Protein AF-0000000080328221 (afdb_homodimer)

pLDDT: mean 96.98, std 6.03, range [31.0, 99.0]

Solvent-accessible surface area (backbone atoms only — not comparable to full-atom values): 37386 Å² total; per-residue (Å²): 131,54,58,23,21,40,59,45,35,14,17,39,34,27,18,38,57,74,37,79,47,52,85,56,54,40,30,56,40,29,10,48,11,51,44,38,37,46,69,74,30,76,61,36,59,64,71,62,33,54,37,27,29,18,6,31,30,55,40,52,34,56,34,47,47,31,30,27,41,46,13,40,56,70,49,65,45,53,50,55,40,32,42,29,17,29,18,36,39,39,26,3,5,37,48,14,43,54,54,40,36,31,39,27,31,70,62,78,30,48,27,27,42,21,10,11,22,22,36,37,56,60,33,19,30,31,32,71,64,74,93,55,82,83,68,88,67,90,79,72,68,42,59,46,53,63,83,83,37,66,73,61,85,84,55,57,68,75,52,64,54,51,73,59,51,23,42,50,50,48,23,62,74,68,67,58,52,46,65,60,21,22,40,51,27,21,48,21,11,39,30,32,45,50,30,54,74,71,47,70,49,62,79,37,45,38,61,39,86,41,87,68,93,58,69,60,47,64,58,49,59,54,56,41,69,80,53,36,38,71,65,45,67,70,56,63,43,68,73,34,93,86,40,65,49,25,78,67,26,21,32,51,61,11,23,29,13,9,15,34,36,35,24,26,77,82,34,25,74,54,38,61,47,68,57,42,25,33,65,49,15,62,15,72,26,24,33,54,31,44,49,9,51,51,18,25,49,58,1,40,52,44,4,32,56,60,48,72,53,54,74,90,60,49,57,38,31,28,54,56,24,64,28,30,51,32,43,49,55,30,45,63,71,67,68,60,68,69,75,36,45,33,66,55,23,31,15,49,13,45,38,41,14,38,2,9,40,28,18,45,32,51,40,50,44,49,51,50,27,64,74,71,65,36,49,29,32,37,32,33,26,44,11,78,71,2,20,15,34,14,38,23,36,32,47,46,62,64,77,73,111,131,53,57,25,21,38,58,45,36,15,18,39,36,26,18,38,58,74,38,80,46,53,86,56,53,40,29,55,41,30,10,48,10,50,45,38,36,46,69,75,28,77,61,36,57,66,72,62,30,54,36,28,29,18,6,31,30,55,41,53,34,57,34,46,47,31,29,28,41,45,13,40,55,71,48,64,45,54,50,55,40,31,41,29,17,30,17,38,38,39,26,4,5,39,47,15,44,53,54,42,37,32,39,26,33,71,62,78,30,47,28,28,42,20,9,10,23,22,37,36,54,59,33,18,30,32,31,73,63,74,95,52,82,82,68,86,68,90,81,71,68,41,60,48,52,64,83,81,37,65,73,60,84,85,55,57,69,73,51,66,55,52,72,60,52,25,42,51,50,47,24,61,74,69,67,57,51,47,67,61,23,24,41,51,27,19,47,19,10,39,29,30,44,50,28,55,75,71,47,69,48,62,81,38,46,36,63,39,85,40,87,68,93,58,67,59,46,64,58,51,59,53,54,42,69,83,51,37,39,70,65,44,67,70,56,62,43,68,74,36,93,86,41,64,49,26,77,66,27,22,30,50,61,11,22,28,13,9,17,34,36,33,25,25,76,81,34,25,74,56,37,62,47,68,57,43,25,33,65,48,15,61,16,72,26,24,32,52,30,43,48,8,52,52,17,26,49,56,1,39,51,44,4,31,57,60,48,70,52,54,76,88,62,49,56,37,31,27,53,55,23,65,28,30,53,31,43,50,55,31,45,62,71,68,68,60,66,70,76,36,44,32,68,54,23,31,15,47,12,45,37,42,16,37,2,10,40,28,17,46,32,50,40,51,45,51,51,48,26,63,74,71,64,37,48,29,33,39,32,34,26,44,11,78,70,2,19,15,32,16,37,24,35,32,47,48,62,64,79,73,114

Sequence (802 aa):
MVDSYVYAAARTPFGRFRGALSDVRPDDLAALAVSGVLAGTPSLDPAAIGDVVWGNANGAGEDNRNVGRMAVLLAGLPTSVPATTVNRLCGSSLDAAIIGSRAIETGDTDIVLTGGVESMTRAPWVLPKPSRGFPAGDMTAVSTTLGWRLVNERMPAEWTVSLGEANEMLAEEFGISRERQDEFAARSHHLADEAWASGFYDDLVVPVEVGGDGGPFSRDEGIRPGSTARKLAGLKPAFRPDGVITAGNASPLNDGASAVLLGSREASSRIGLAPQARIAGRGVSALEPRMFGFAPVEAAGRALRRAGISWSDVSAVELNEAFAVQSLACVDAWGIDPGIVNAKGGAIAIGHPLGASGGRLLGTLTARLRESGGRWGVAAICIGVGQALAVVLENVTEDRAMVDSYVYAAARTPFGRFRGALSDVRPDDLAALAVSGVLAGTPSLDPAAIGDVVWGNANGAGEDNRNVGRMAVLLAGLPTSVPATTVNRLCGSSLDAAIIGSRAIETGDTDIVLTGGVESMTRAPWVLPKPSRGFPAGDMTAVSTTLGWRLVNERMPAEWTVSLGEANEMLAEEFGISRERQDEFAARSHHLADEAWASGFYDDLVVPVEVGGDGGPFSRDEGIRPGSTARKLAGLKPAFRPDGVITAGNASPLNDGASAVLLGSREASSRIGLAPQARIAGRGVSALEPRMFGFAPVEAAGRALRRAGISWSDVSAVELNEAFAVQSLACVDAWGIDPGIVNAKGGAIAIGHPLGASGGRLLGTLTARLRESGGRWGVAAICIGVGQALAVVLENVTEDRA

Organism: NCBI:txid40318

Foldseek 3Di:
DFFKFFFFKAKAFKAFQVGQCLPPQFLRQLLLQVLLRCVVQVLAQLLQAAEEEEEDALQPDSCVNFSRLSSCVVNPHDNNYYYGYAHQWLCRQLVQVVVQRVCCVVPVHFKYKTKYWFDLNRQFWDWDDDPDPPDPDDTDGHGSSDADDPDDPPDDPLLRDGLLVLLLVLCVVVVPALLLLQQLLLQLLQLQVVCVVVCLCVSHHDFADGDDPDPTRTHQDQRDNPRDSVVVVPFAADRDRPTSFGLRRAFGRITMMMMIMMGTQVCCVNSVGHGFKIFQFKFKFFDRQSNLLQQQQVQQVRRCVSSVHALVQAQAEEEACRGSSSVVNNCVSSVHDCCRYSSNHHRSRSNRRSRGRSNVSVNSQSSVCVVVVRFKYKYKYGGGSTMIMMTMIGGDPVVVD/DFFKFFFFKAKAFKAFQVGQCLPPQFLRQLLLQVLLRCVVQVLAQLLQAAEEEEEDALQPDSCVNFSRLSSCVVNPHDNNYYYGYAHQWLCRQLVQVVVQRVCCVVPVHFKYKTKYWFDLNRQFWDWDDDPDPPDPDDTDGHGSSDADDPDDPPDDPLLRDGLLVLLLVLCVVVVPALLLLQQLLLQLLQLQVVCVVVCLCVSHHDFADGDDPDPTRTHHDQRDNPRDSVVVVPFAADRDRPTSFGLRRAFGRITMMMMIMMGTQVCCVNSVGHGFKIFQFKFKFFDRQSNLLQQQQVQQVRRCVSSVHALVQAQAEEEACRGSSSVVNNCVSNVHDCCRYSSNHHRSRSNRRSRGRSNVSVNSQSSVCVVVVRFKYKYKYGGGSTMIMMTMIGGDPPVVD

InterPro domains:
  IPR002155 Thiolase [PIRSF000429] (3-396)
  IPR002155 Thiolase [TIGR01930] (6-394)
  IPR002155 Thiolase [cd00751] (5-395)
  IPR016039 Thiolase-like [G3DSA:3.40.47.10] (2-401)
  IPR016039 Thiolase-like [SSF53901] (4-273)
  IPR016039 Thiolase-like [SSF53901] (275-395)
  IPR020610 Thiolase, active site [PS00099] (377-390)
  IPR020613 Thiolase, conserved site [PS00737] (342-358)
  IPR020616 Thiolase, N-terminal [PF00108] (5-265)
  IPR020617 Thiolase, C-terminal [PF02803] (274-394)

Structure (mmCIF, N/CA/C/O backbone):
data_AF-0000000080328221-model_v1
#
loop_
_entity.id
_entity.type
_entity.pdbx_description
1 polymer '3-oxoadipyl CoA thiolase'
#
loop_
_atom_site.group_PDB
_atom_site.id
_atom_site.type_symbol
_atom_site.label_atom_id
_atom_site.label_alt_id
_atom_site.label_comp_id
_atom_site.label_asym_id
_atom_site.label_entity_id
_atom_site.label_seq_id
_atom_site.pdbx_PDB_ins_code
_atom_site.Cartn_x
_atom_site.Cartn_y
_atom_site.Cartn_z
_atom_site.occupancy
_atom_site.B_iso_or_equiv
_atom_site.auth_seq_id
_atom_site.auth_comp_id
_atom_site.auth_asym_id
_atom_site.auth_atom_id
_atom_site.pdbx_PDB_model_num
ATOM 1 N N . MET A 1 1 ? 25.781 1.855 -8.07 1 63.78 1 MET A N 1
ATOM 2 C CA . MET A 1 1 ? 24.5 1.503 -7.457 1 63.78 1 MET A CA 1
ATOM 3 C C . MET A 1 1 ? 24.562 0.117 -6.824 1 63.78 1 MET A C 1
ATOM 5 O O . MET A 1 1 ? 25.281 -0.761 -7.312 1 63.78 1 MET A O 1
ATOM 9 N N . VAL A 1 2 ? 24.031 -0.039 -5.551 1 87.62 2 VAL A N 1
ATOM 10 C CA . VAL A 1 2 ? 24 -1.276 -4.777 1 87.62 2 VAL A CA 1
ATOM 11 C C . VAL A 1 2 ? 22.938 -2.213 -5.34 1 87.62 2 VAL A C 1
ATOM 13 O O . VAL A 1 2 ? 21.891 -1.76 -5.812 1 87.62 2 VAL A O 1
ATOM 16 N N . ASP A 1 3 ? 23.359 -3.467 -5.535 1 96.44 3 ASP A N 1
ATOM 17 C CA . ASP A 1 3 ? 22.406 -4.465 -6.02 1 96.44 3 ASP A CA 1
ATOM 18 C C . ASP A 1 3 ? 21.594 -5.051 -4.863 1 96.44 3 ASP A C 1
ATOM 20 O O . ASP A 1 3 ? 22 -4.961 -3.703 1 96.44 3 ASP A O 1
ATOM 24 N N . SER A 1 4 ? 20.453 -5.484 -5.168 1 98.56 4 SER A N 1
ATOM 25 C CA . SER A 1 4 ? 19.625 -6.199 -4.207 1 98.56 4 SER A CA 1
ATOM 26 C C . SER A 1 4 ? 19.5 -7.672 -4.578 1 98.56 4 SER A C 1
ATOM 28 O O . SER A 1 4 ? 19.438 -8.016 -5.762 1 98.56 4 SER A O 1
ATOM 30 N N . TYR A 1 5 ? 19.453 -8.539 -3.572 1 98.88 5 TYR A N 1
ATOM 31 C CA . TYR A 1 5 ? 19.469 -9.984 -3.77 1 98.88 5 TYR A CA 1
ATOM 32 C C . TYR A 1 5 ? 18.375 -10.656 -2.941 1 98.88 5 TYR A C 1
ATOM 34 O O . TYR A 1 5 ? 18.031 -10.188 -1.853 1 98.88 5 TYR A O 1
ATOM 42 N N . VAL A 1 6 ? 17.891 -11.719 -3.521 1 98.88 6 VAL A N 1
ATOM 43 C CA . VAL A 1 6 ? 17.078 -12.648 -2.74 1 98.88 6 VAL A CA 1
ATOM 44 C C . VAL A 1 6 ? 17.984 -13.547 -1.896 1 98.88 6 VAL A C 1
ATOM 46 O O . VAL A 1 6 ? 18.938 -14.141 -2.41 1 98.88 6 VAL A O 1
ATOM 49 N N . TYR A 1 7 ? 17.703 -13.633 -0.608 1 98.75 7 TYR A N 1
ATOM 50 C CA . TYR A 1 7 ? 18.5 -14.469 0.28 1 98.75 7 TYR A CA 1
ATOM 51 C C . TYR A 1 7 ? 17.703 -15.695 0.726 1 98.75 7 TYR A C 1
ATOM 53 O O . TYR A 1 7 ? 18.281 -16.766 0.915 1 98.75 7 TYR A O 1
ATOM 61 N N . ALA A 1 8 ? 16.438 -15.508 0.92 1 98.69 8 ALA A N 1
ATOM 62 C CA . ALA A 1 8 ? 15.57 -16.578 1.42 1 98.69 8 ALA A CA 1
ATOM 63 C C . ALA A 1 8 ? 14.109 -16.328 1.039 1 98.69 8 ALA A C 1
ATOM 65 O O . ALA A 1 8 ? 13.711 -15.188 0.792 1 98.69 8 ALA A O 1
ATOM 66 N N . ALA A 1 9 ? 13.359 -17.391 0.962 1 98.81 9 ALA A N 1
ATOM 67 C CA . ALA A 1 9 ? 11.93 -17.312 0.712 1 98.81 9 ALA A CA 1
ATOM 68 C C . ALA A 1 9 ? 11.188 -18.422 1.443 1 98.81 9 ALA A C 1
ATOM 70 O O . ALA A 1 9 ? 11.742 -19.516 1.665 1 98.81 9 ALA A O 1
ATOM 71 N N . ALA A 1 10 ? 9.977 -18.125 1.811 1 98.81 10 ALA A N 1
ATOM 72 C CA . ALA A 1 10 ? 9.086 -19.094 2.434 1 98.81 10 ALA A CA 1
ATOM 73 C C . ALA A 1 10 ? 7.621 -18.75 2.168 1 98.81 10 ALA A C 1
ATOM 75 O O . ALA A 1 10 ? 7.281 -17.578 1.963 1 98.81 10 ALA A O 1
ATOM 76 N N . ARG A 1 11 ? 6.836 -19.719 2.156 1 98.88 11 ARG A N 1
ATOM 77 C CA . ARG A 1 11 ? 5.398 -19.5 2.039 1 98.88 11 ARG A CA 1
ATOM 78 C C . ARG A 1 11 ? 4.621 -20.562 2.82 1 98.88 11 ARG A C 1
ATOM 80 O O . ARG A 1 11 ? 5.176 -21.594 3.193 1 98.88 11 ARG A O 1
ATOM 87 N N . THR A 1 12 ? 3.398 -20.266 3.109 1 98.88 12 THR A N 1
ATOM 88 C CA . THR A 1 12 ? 2.48 -21.297 3.574 1 98.88 12 THR A CA 1
ATOM 89 C C . THR A 1 12 ? 2.002 -22.156 2.406 1 98.88 12 THR A C 1
ATOM 91 O O . THR A 1 12 ? 2.055 -21.734 1.252 1 98.88 12 THR A O 1
ATOM 94 N N . PRO A 1 13 ? 1.59 -23.469 2.785 1 98.75 13 PRO A N 1
ATOM 95 C CA . PRO A 1 13 ? 0.754 -24.078 1.745 1 98.75 13 PRO A CA 1
ATOM 96 C C . PRO A 1 13 ? -0.495 -23.25 1.439 1 98.75 13 PRO A C 1
ATOM 98 O O . PRO A 1 13 ? -1.021 -22.578 2.324 1 98.75 13 PRO A O 1
ATOM 101 N N . PHE A 1 14 ? -0.874 -23.266 0.193 1 98.88 14 PHE A N 1
ATOM 102 C CA . PHE A 1 14 ? -2.076 -22.516 -0.156 1 98.88 14 PHE A CA 1
ATOM 103 C C . PHE A 1 14 ? -3.32 -23.375 0.006 1 98.88 14 PHE A C 1
ATOM 105 O O . PHE A 1 14 ? -3.34 -24.531 -0.427 1 98.88 14 PHE A O 1
ATOM 112 N N . GLY A 1 15 ? -4.258 -22.844 0.745 1 98.75 15 GLY A N 1
ATOM 113 C CA . GLY A 1 15 ? -5.523 -23.516 0.97 1 98.75 15 GLY A CA 1
ATOM 114 C C . GLY A 1 15 ? -6.613 -23.078 0.008 1 98.75 15 GLY A C 1
ATOM 115 O O . GLY A 1 15 ? -6.605 -21.938 -0.47 1 98.75 15 GLY A O 1
ATOM 116 N N . ARG A 1 16 ? -7.578 -23.984 -0.258 1 98.06 16 ARG A N 1
ATOM 117 C CA . ARG A 1 16 ? -8.734 -23.625 -1.085 1 98.06 16 ARG A CA 1
ATOM 118 C C . ARG A 1 16 ? -9.719 -22.766 -0.312 1 98.06 16 ARG A C 1
ATOM 120 O O . ARG A 1 16 ? -9.727 -22.766 0.92 1 98.06 16 ARG A O 1
ATOM 127 N N . PHE A 1 17 ? -10.562 -22.078 -1.077 1 98.12 17 PHE A N 1
ATOM 128 C CA . PHE A 1 17 ? -11.664 -21.344 -0.474 1 98.12 17 PHE A CA 1
ATOM 129 C C . PHE A 1 17 ? -12.5 -22.25 0.417 1 98.12 17 PHE A C 1
ATOM 131 O O . PHE A 1 17 ? -12.945 -23.312 -0.016 1 98.12 17 PHE A O 1
ATOM 138 N N . ARG A 1 18 ? -12.664 -21.828 1.694 1 97.38 18 ARG A N 1
ATOM 139 C CA . ARG A 1 18 ? -13.406 -22.594 2.689 1 97.38 18 ARG A CA 1
ATOM 140 C C . ARG A 1 18 ? -12.727 -23.922 2.967 1 97.38 18 ARG A C 1
ATOM 142 O O . ARG A 1 18 ? -13.391 -24.906 3.305 1 97.38 18 ARG A O 1
ATOM 149 N N . GLY A 1 19 ? -11.445 -23.969 2.752 1 96.69 19 GLY A N 1
ATOM 150 C CA . GLY A 1 19 ? -10.695 -25.203 2.928 1 96.69 19 GLY A CA 1
ATOM 151 C C . GLY A 1 19 ? -9.875 -25.219 4.203 1 96.69 19 GLY A C 1
ATOM 152 O O . GLY A 1 19 ? -10.328 -24.766 5.25 1 96.69 19 GLY A O 1
ATOM 153 N N . ALA A 1 20 ? -8.703 -25.75 4.121 1 96.75 20 ALA A N 1
ATOM 154 C CA . ALA A 1 20 ? -7.867 -26.109 5.266 1 96.75 20 ALA A CA 1
ATOM 155 C C . ALA A 1 20 ? -7.492 -24.859 6.074 1 96.75 20 ALA A C 1
ATOM 157 O O . ALA A 1 20 ? -7.309 -24.938 7.293 1 96.75 20 ALA A O 1
ATOM 158 N N . LEU A 1 21 ? -7.414 -23.703 5.434 1 97.56 21 LEU A N 1
ATOM 159 C CA . LEU A 1 21 ? -6.922 -22.5 6.109 1 97.56 21 LEU A CA 1
ATOM 160 C C . LEU A 1 21 ? -8.078 -21.594 6.512 1 97.56 21 LEU A C 1
ATOM 162 O O . LEU A 1 21 ? -7.859 -20.469 6.957 1 97.56 21 LEU A O 1
ATOM 166 N N . SER A 1 22 ? -9.336 -22.078 6.391 1 96.19 22 SER A N 1
ATOM 167 C CA . SER A 1 22 ? -10.523 -21.25 6.574 1 96.19 22 SER A CA 1
ATOM 168 C C . SER A 1 22 ? -10.602 -20.703 7.996 1 96.19 22 SER A C 1
ATOM 170 O O . SER A 1 22 ? -11.234 -19.672 8.234 1 96.19 22 SER A O 1
ATOM 172 N N . ASP A 1 23 ? -9.906 -21.344 8.961 1 94.25 23 ASP A N 1
ATOM 173 C CA . ASP A 1 23 ? -10.016 -20.906 10.352 1 94.25 23 ASP A CA 1
ATOM 174 C C . ASP A 1 23 ? -8.766 -20.141 10.789 1 94.25 23 ASP A C 1
ATOM 176 O O . ASP A 1 23 ? -8.609 -19.828 11.969 1 94.25 23 ASP A O 1
ATOM 180 N N . VAL A 1 24 ? -7.867 -19.844 9.93 1 97 24 VAL A N 1
ATOM 181 C CA . VAL A 1 24 ? -6.641 -19.125 10.258 1 97 24 VAL A CA 1
ATOM 182 C C . VAL A 1 24 ? -6.742 -17.672 9.773 1 97 24 VAL A C 1
ATOM 184 O O . VAL A 1 24 ? -7.027 -17.422 8.602 1 97 24 VAL A O 1
ATOM 187 N N . ARG A 1 25 ? -6.5 -16.734 10.68 1 97.88 25 ARG A N 1
ATOM 188 C CA . ARG A 1 25 ? -6.547 -15.312 10.328 1 97.88 25 ARG A CA 1
ATOM 189 C C . ARG A 1 25 ? -5.449 -14.969 9.32 1 97.88 25 ARG A C 1
ATOM 191 O O . ARG A 1 25 ? -4.34 -15.492 9.398 1 97.88 25 ARG A O 1
ATOM 198 N N . PRO A 1 26 ? -5.773 -14.039 8.422 1 98.44 26 PRO A N 1
ATOM 199 C CA . PRO A 1 26 ? -4.73 -13.633 7.48 1 98.44 26 PRO A CA 1
ATOM 200 C C . PRO A 1 26 ? -3.514 -13.023 8.18 1 98.44 26 PRO A C 1
ATOM 202 O O . PRO A 1 26 ? -2.383 -13.203 7.715 1 98.44 26 PRO A O 1
ATOM 205 N N . ASP A 1 27 ? -3.707 -12.172 9.25 1 98.69 27 ASP A N 1
ATOM 206 C CA . ASP A 1 27 ? -2.551 -11.594 9.93 1 98.69 27 ASP A CA 1
ATOM 207 C C . ASP A 1 27 ? -1.74 -12.672 10.648 1 98.69 27 ASP A C 1
ATOM 209 O O . ASP A 1 27 ? -0.52 -12.555 10.773 1 98.69 27 ASP A O 1
ATOM 213 N N . ASP A 1 28 ? -2.318 -13.828 11.047 1 98.69 28 ASP A N 1
ATOM 214 C CA . ASP A 1 28 ? -1.574 -14.977 11.562 1 98.69 28 ASP A CA 1
ATOM 215 C C . ASP A 1 28 ? -0.817 -15.688 10.445 1 98.69 28 ASP A C 1
ATOM 217 O O . ASP A 1 28 ? 0.313 -16.141 10.648 1 98.69 28 ASP A O 1
ATOM 221 N N . LEU A 1 29 ? -1.454 -15.859 9.305 1 98.81 29 LEU A N 1
ATOM 222 C CA . LEU A 1 29 ? -0.765 -16.438 8.164 1 98.81 29 LEU A CA 1
ATOM 223 C C . LEU A 1 29 ? 0.462 -15.617 7.785 1 98.81 29 LEU A C 1
ATOM 225 O O . LEU A 1 29 ? 1.519 -16.172 7.477 1 98.81 29 LEU A O 1
ATOM 229 N N . ALA A 1 30 ? 0.266 -14.305 7.777 1 98.88 30 ALA A N 1
ATOM 230 C CA . ALA A 1 30 ? 1.38 -13.406 7.469 1 98.88 30 ALA A CA 1
ATOM 231 C C . ALA A 1 30 ? 2.523 -13.594 8.461 1 98.88 30 ALA A C 1
ATOM 233 O O . ALA A 1 30 ? 3.688 -13.688 8.07 1 98.88 30 ALA A O 1
ATOM 234 N N . ALA A 1 31 ? 2.217 -13.633 9.719 1 98.88 31 ALA A N 1
ATOM 235 C CA . ALA A 1 31 ? 3.221 -13.828 10.766 1 98.88 31 ALA A CA 1
ATOM 236 C C . ALA A 1 31 ? 3.959 -15.156 10.578 1 98.88 31 ALA A C 1
ATOM 238 O O . ALA A 1 31 ? 5.168 -15.234 10.812 1 98.88 31 ALA A O 1
ATOM 239 N N . LEU A 1 32 ? 3.225 -16.141 10.172 1 98.75 32 LEU A N 1
ATOM 240 C CA . LEU A 1 32 ? 3.83 -17.453 9.969 1 98.75 32 LEU A CA 1
ATOM 241 C C . LEU A 1 32 ? 4.828 -17.422 8.82 1 98.75 32 LEU A C 1
ATOM 243 O O . LEU A 1 32 ? 5.891 -18.047 8.891 1 98.75 32 LEU A O 1
ATOM 247 N N . ALA A 1 33 ? 4.461 -16.781 7.734 1 98.88 33 ALA A N 1
ATOM 248 C CA . ALA A 1 33 ? 5.395 -16.656 6.617 1 98.88 33 ALA A CA 1
ATOM 249 C C . ALA A 1 33 ? 6.668 -15.922 7.051 1 98.88 33 ALA A C 1
ATOM 251 O O . ALA A 1 33 ? 7.77 -16.297 6.645 1 98.88 33 ALA A O 1
ATOM 252 N N . VAL A 1 34 ? 6.52 -14.844 7.848 1 98.88 34 VAL A N 1
ATOM 253 C CA . VAL A 1 34 ? 7.672 -14.133 8.406 1 98.88 34 VAL A CA 1
ATOM 254 C C . VAL A 1 34 ? 8.539 -15.102 9.203 1 98.88 34 VAL A C 1
ATOM 256 O O . VAL A 1 34 ? 9.75 -15.164 9.008 1 98.88 34 VAL A O 1
ATOM 259 N N . SER A 1 35 ? 7.922 -15.891 10.062 1 98.62 35 SER A N 1
ATOM 260 C CA . SER A 1 35 ? 8.633 -16.844 10.898 1 98.62 35 SER A CA 1
ATOM 261 C C . SER A 1 35 ? 9.352 -17.891 10.062 1 98.62 35 SER A C 1
ATOM 263 O O . SER A 1 35 ? 10.43 -18.375 10.43 1 98.62 35 SER A O 1
ATOM 265 N N . GLY A 1 36 ? 8.695 -18.281 8.953 1 98.44 36 GLY A N 1
ATOM 266 C CA . GLY A 1 36 ? 9.32 -19.234 8.047 1 98.44 36 GLY A CA 1
ATOM 267 C C . GLY A 1 36 ? 10.648 -18.75 7.492 1 98.44 36 GLY A C 1
ATOM 268 O O . GLY A 1 36 ? 11.625 -19.5 7.48 1 98.44 36 GLY A O 1
ATOM 269 N N . VAL A 1 37 ? 10.703 -17.5 7.043 1 98.56 37 VAL A N 1
ATOM 270 C CA . VAL A 1 37 ? 11.945 -16.938 6.512 1 98.56 37 VAL A CA 1
ATOM 271 C C . VAL A 1 37 ? 12.984 -16.844 7.621 1 98.56 37 VAL A C 1
ATOM 273 O O . VAL A 1 37 ? 14.164 -17.141 7.406 1 98.56 37 VAL A O 1
ATOM 276 N N . LEU A 1 38 ? 12.57 -16.422 8.82 1 98.12 38 LEU A N 1
ATOM 277 C CA . LEU A 1 38 ? 13.492 -16.25 9.938 1 98.12 38 LEU A CA 1
ATOM 278 C C . LEU A 1 38 ? 14.07 -17.609 10.359 1 98.12 38 LEU A C 1
ATOM 280 O O . LEU A 1 38 ? 15.242 -17.688 10.727 1 98.12 38 LEU A O 1
ATOM 284 N N . ALA A 1 39 ? 13.234 -18.656 10.312 1 97.31 39 ALA A N 1
ATOM 285 C CA . ALA A 1 39 ? 13.719 -19.984 10.648 1 97.31 39 ALA A CA 1
ATOM 286 C C . ALA A 1 39 ? 14.812 -20.438 9.688 1 97.31 39 ALA A C 1
ATOM 288 O O . ALA A 1 39 ? 15.727 -21.172 10.078 1 97.31 39 ALA A O 1
ATOM 289 N N . GLY A 1 40 ? 14.758 -19.922 8.492 1 96.19 40 GLY A N 1
ATOM 290 C CA . GLY A 1 40 ? 15.75 -20.281 7.488 1 96.19 40 GLY A CA 1
ATOM 291 C C . GLY A 1 40 ? 16.984 -19.406 7.535 1 96.19 40 GLY A C 1
ATOM 292 O O . GLY A 1 40 ? 17.953 -19.641 6.809 1 96.19 40 GLY A O 1
ATOM 293 N N . THR A 1 41 ? 16.922 -18.391 8.367 1 97.69 41 THR A N 1
ATOM 294 C CA . THR A 1 41 ? 18.047 -17.469 8.523 1 97.69 41 THR A CA 1
ATOM 295 C C . THR A 1 41 ? 18.391 -17.281 10 1 97.69 41 THR A C 1
ATOM 297 O O . THR A 1 41 ? 18.312 -16.172 10.523 1 97.69 41 THR A O 1
ATOM 300 N N . PRO A 1 42 ? 18.891 -18.297 10.633 1 96.31 42 PRO A N 1
ATOM 301 C CA . PRO A 1 42 ? 19.078 -18.266 12.086 1 96.31 42 PRO A CA 1
ATOM 302 C C . PRO A 1 42 ? 20.156 -17.281 12.531 1 96.31 42 PRO A C 1
ATOM 304 O O . PRO A 1 42 ? 20.156 -16.828 13.68 1 96.31 42 PRO A O 1
ATOM 307 N N . SER A 1 43 ? 21.031 -16.859 11.672 1 97.75 43 SER A N 1
ATOM 308 C CA . SER A 1 43 ? 22.109 -15.938 12.039 1 97.75 43 SER A CA 1
ATOM 309 C C . SER A 1 43 ? 21.641 -14.492 11.969 1 97.75 43 SER A C 1
ATOM 311 O O . SER A 1 43 ? 22.312 -13.594 12.492 1 97.75 43 SER A O 1
ATOM 313 N N . LEU A 1 44 ? 20.578 -14.289 11.359 1 98.56 44 LEU A N 1
ATOM 314 C CA . LEU A 1 44 ? 20.078 -12.938 11.195 1 98.56 44 LEU A CA 1
ATOM 315 C C . LEU A 1 44 ? 19.5 -12.406 12.5 1 98.56 44 LEU A C 1
ATOM 317 O O . LEU A 1 44 ? 18.609 -13.023 13.086 1 98.56 44 LEU A O 1
ATOM 321 N N . ASP A 1 45 ? 20.031 -11.281 12.977 1 98.44 45 ASP A N 1
ATOM 322 C CA . ASP A 1 45 ? 19.328 -10.508 13.992 1 98.44 45 ASP A CA 1
ATOM 323 C C . ASP A 1 45 ? 18.109 -9.805 13.414 1 98.44 45 ASP A C 1
ATOM 325 O O . ASP A 1 45 ? 18.25 -8.867 12.617 1 98.44 45 ASP A O 1
ATOM 329 N N . PRO A 1 46 ? 16.922 -10.211 13.789 1 98.5 46 PRO A N 1
ATOM 330 C CA . PRO A 1 46 ? 15.727 -9.609 13.188 1 98.5 46 PRO A CA 1
ATOM 331 C C . PRO A 1 46 ? 15.703 -8.094 13.312 1 98.5 46 PRO A C 1
ATOM 333 O O . PRO A 1 46 ? 15.086 -7.41 12.492 1 98.5 46 PRO A O 1
ATOM 336 N N . ALA A 1 47 ? 16.328 -7.516 14.312 1 98.19 47 ALA A N 1
ATOM 337 C CA . ALA A 1 47 ? 16.359 -6.07 14.508 1 98.19 47 ALA A CA 1
ATOM 338 C C . ALA A 1 47 ? 17.094 -5.379 13.367 1 98.19 47 ALA A C 1
ATOM 340 O O . ALA A 1 47 ? 17.016 -4.156 13.211 1 98.19 47 ALA A O 1
ATOM 341 N N . ALA A 1 48 ? 17.844 -6.16 12.602 1 98.31 48 ALA A N 1
ATOM 342 C CA . ALA A 1 48 ? 18.641 -5.609 11.5 1 98.31 48 ALA A CA 1
ATOM 343 C C . ALA A 1 48 ? 17.766 -5.363 10.273 1 98.31 48 ALA A C 1
ATOM 345 O O . ALA A 1 48 ? 18.172 -4.672 9.344 1 98.31 48 ALA A O 1
ATOM 346 N N . ILE A 1 49 ? 16.578 -5.918 10.281 1 98.81 49 ILE A N 1
ATOM 347 C CA . ILE A 1 49 ? 15.648 -5.648 9.195 1 98.81 49 ILE A CA 1
ATOM 348 C C . ILE A 1 49 ? 15.234 -4.18 9.227 1 98.81 49 ILE A C 1
ATOM 350 O O . ILE A 1 49 ? 14.609 -3.725 10.188 1 98.81 49 ILE A O 1
ATOM 354 N N . GLY A 1 50 ? 15.57 -3.498 8.164 1 98.75 50 GLY A N 1
ATOM 355 C CA . GLY A 1 50 ? 15.367 -2.059 8.141 1 98.75 50 GLY A CA 1
ATOM 356 C C . GLY A 1 50 ? 13.945 -1.66 7.805 1 98.75 50 GLY A C 1
ATOM 357 O O . GLY A 1 50 ? 13.5 -0.565 8.156 1 98.75 50 GLY A O 1
ATOM 358 N N . ASP A 1 51 ? 13.273 -2.465 7.059 1 98.88 51 ASP A N 1
ATOM 359 C CA . ASP A 1 51 ? 11.875 -2.246 6.703 1 98.88 51 ASP A CA 1
ATOM 360 C C . ASP A 1 51 ? 11.219 -3.543 6.238 1 98.88 51 ASP A C 1
ATOM 362 O O . ASP A 1 51 ? 11.906 -4.496 5.867 1 98.88 51 ASP A O 1
ATOM 366 N N . VAL A 1 52 ? 9.945 -3.617 6.41 1 98.94 52 VAL A N 1
ATOM 367 C CA . VAL A 1 52 ? 9.133 -4.715 5.902 1 98.94 52 VAL A CA 1
ATOM 368 C C . VAL A 1 52 ? 8.07 -4.172 4.945 1 98.94 52 VAL A C 1
ATOM 370 O O . VAL A 1 52 ? 7.379 -3.203 5.262 1 98.94 52 VAL A O 1
ATOM 373 N N . VAL A 1 53 ? 7.969 -4.695 3.754 1 98.94 53 VAL A N 1
ATOM 374 C CA . VAL A 1 53 ? 6.945 -4.352 2.773 1 98.94 53 VAL A CA 1
ATOM 375 C C . VAL A 1 53 ? 6.07 -5.57 2.488 1 98.94 53 VAL A C 1
ATOM 377 O O . VAL A 1 53 ? 6.57 -6.613 2.064 1 98.94 53 VAL A O 1
ATOM 380 N N . TRP A 1 54 ? 4.797 -5.426 2.674 1 98.94 54 TRP A N 1
ATOM 381 C CA . TRP A 1 54 ? 3.92 -6.59 2.678 1 98.94 54 TRP A CA 1
ATOM 382 C C . TRP A 1 54 ? 2.701 -6.355 1.791 1 98.94 54 TRP A C 1
ATOM 384 O O . TRP A 1 54 ? 2.025 -5.332 1.911 1 98.94 54 TRP A O 1
ATOM 394 N N . GLY A 1 55 ? 2.457 -7.277 0.841 1 98.88 55 GLY A N 1
ATOM 395 C CA . GLY A 1 55 ? 1.349 -7.164 -0.093 1 98.88 55 GLY A CA 1
ATOM 396 C C . GLY A 1 55 ? 0.039 -7.684 0.471 1 98.88 55 GLY A C 1
ATOM 397 O O . GLY A 1 55 ? 0.014 -8.711 1.153 1 98.88 55 GLY A O 1
ATOM 398 N N . ASN A 1 56 ? -1.057 -7.016 0.198 1 98.69 56 ASN A N 1
ATOM 399 C CA . ASN A 1 56 ? -2.42 -7.398 0.545 1 98.69 56 ASN A CA 1
ATOM 400 C C . ASN A 1 56 ? -3.439 -6.75 -0.388 1 98.69 56 ASN A C 1
ATOM 402 O O . ASN A 1 56 ? -3.447 -5.531 -0.554 1 98.69 56 ASN A O 1
ATOM 406 N N . ALA A 1 57 ? -4.305 -7.559 -0.997 1 97.94 57 ALA A N 1
ATOM 407 C CA . ALA A 1 57 ? -5.242 -7.023 -1.983 1 97.94 57 ALA A CA 1
ATOM 408 C C . ALA A 1 57 ? -6.543 -6.582 -1.319 1 97.94 57 ALA A C 1
ATOM 410 O O . ALA A 1 57 ? -7.105 -5.539 -1.671 1 97.94 57 ALA A O 1
ATOM 411 N N . ASN A 1 58 ? -7.113 -7.348 -0.411 1 96.56 58 ASN A N 1
ATOM 412 C CA . ASN A 1 58 ? -8.414 -7.047 0.169 1 96.56 58 ASN A CA 1
ATOM 413 C C . ASN A 1 58 ? -8.359 -5.816 1.07 1 96.56 58 ASN A C 1
ATOM 415 O O . ASN A 1 58 ? -8.953 -4.781 0.756 1 96.56 58 ASN A O 1
ATOM 419 N N . GLY A 1 59 ? -7.652 -5.898 2.168 1 95 59 GLY A N 1
ATOM 420 C CA . GLY A 1 59 ? -7.359 -4.758 3.021 1 95 59 GLY A CA 1
ATOM 421 C C . GLY A 1 59 ? -8.539 -4.332 3.877 1 95 59 GLY A C 1
ATOM 422 O O . GLY A 1 59 ? -8.484 -3.299 4.543 1 95 59 GLY A O 1
ATOM 423 N N . ALA A 1 60 ? -9.617 -5.086 3.9 1 96.88 60 ALA A N 1
ATOM 424 C CA . ALA A 1 60 ? -10.812 -4.613 4.59 1 96.88 60 ALA A CA 1
ATOM 425 C C . ALA A 1 60 ? -11.047 -5.391 5.883 1 96.88 60 ALA A C 1
ATOM 427 O O . ALA A 1 60 ? -11.898 -5.016 6.695 1 96.88 60 ALA A O 1
ATOM 428 N N . GLY A 1 61 ? -10.281 -6.457 6.105 1 96.25 61 GLY A N 1
ATOM 429 C CA . GLY A 1 61 ? -10.656 -7.395 7.152 1 96.25 61 GLY A CA 1
ATOM 430 C C . GLY A 1 61 ? -9.625 -7.492 8.258 1 96.25 61 GLY A C 1
ATOM 431 O O . GLY A 1 61 ? -9.188 -6.477 8.805 1 96.25 61 GLY A O 1
ATOM 432 N N . GLU A 1 62 ? -9.297 -8.711 8.617 1 97.25 62 GLU A N 1
ATOM 433 C CA . GLU A 1 62 ? -8.461 -9.07 9.758 1 97.25 62 GLU A CA 1
ATOM 434 C C . GLU A 1 62 ? -7 -8.711 9.508 1 97.25 62 GLU A C 1
ATOM 436 O O . GLU A 1 62 ? -6.148 -8.906 10.375 1 97.25 62 GLU A O 1
ATOM 441 N N . ASP A 1 63 ? -6.762 -8.062 8.383 1 93.44 63 ASP A N 1
ATOM 442 C CA . ASP A 1 63 ? -5.461 -7.465 8.102 1 93.44 63 ASP A CA 1
ATOM 443 C C . ASP A 1 63 ? -5.223 -6.234 8.977 1 93.44 63 ASP A C 1
ATOM 445 O O . ASP A 1 63 ? -4.086 -5.781 9.133 1 93.44 63 ASP A O 1
ATOM 449 N N . ASN A 1 64 ? -6.266 -5.66 9.523 1 95.69 64 ASN A N 1
ATOM 450 C CA . ASN A 1 64 ? -6.234 -4.52 10.438 1 95.69 64 ASN A CA 1
ATOM 451 C C . ASN A 1 64 ? -5.445 -3.354 9.852 1 95.69 64 ASN A C 1
ATOM 453 O O . ASN A 1 64 ? -4.562 -2.801 10.508 1 95.69 64 ASN A O 1
ATOM 457 N N . ARG A 1 65 ? -5.645 -2.979 8.562 1 95.19 65 ARG A N 1
ATOM 458 C CA . ARG A 1 65 ? -5.109 -1.863 7.789 1 95.19 65 ARG A CA 1
ATOM 459 C C . ARG A 1 65 ? -3.674 -2.141 7.352 1 95.19 65 ARG A C 1
ATOM 461 O O . ARG A 1 65 ? -3.443 -2.645 6.25 1 95.19 65 ARG A O 1
ATOM 468 N N . ASN A 1 66 ? -2.711 -2.074 8.234 1 98.06 66 ASN A N 1
ATOM 469 C CA . ASN A 1 66 ? -1.314 -2.355 7.914 1 98.06 66 ASN A CA 1
ATOM 470 C C . ASN A 1 66 ? -0.914 -3.764 8.336 1 98.06 66 ASN A C 1
ATOM 472 O O . ASN A 1 66 ? -0.219 -3.939 9.344 1 98.06 66 ASN A O 1
ATOM 476 N N . VAL A 1 67 ? -1.234 -4.754 7.5 1 98.69 67 VAL A N 1
ATOM 477 C CA . VAL A 1 67 ? -1.023 -6.156 7.84 1 98.69 67 VAL A CA 1
ATOM 478 C C . VAL A 1 67 ? 0.473 -6.445 7.926 1 98.69 67 VAL A C 1
ATOM 480 O O . VAL A 1 67 ? 0.895 -7.344 8.664 1 98.69 67 VAL A O 1
ATOM 483 N N . GLY A 1 68 ? 1.312 -5.719 7.176 1 98.81 68 GLY A N 1
ATOM 484 C CA . GLY A 1 68 ? 2.748 -5.871 7.344 1 98.81 68 GLY A CA 1
ATOM 485 C C . GLY A 1 68 ? 3.211 -5.652 8.773 1 98.81 68 GLY A C 1
ATOM 486 O O . GLY A 1 68 ? 3.953 -6.465 9.32 1 98.81 68 GLY A O 1
ATOM 487 N N . ARG A 1 69 ? 2.736 -4.539 9.359 1 98.81 69 ARG A N 1
ATOM 488 C CA . ARG A 1 69 ? 3.125 -4.238 10.734 1 98.81 69 ARG A CA 1
ATOM 489 C C . ARG A 1 69 ? 2.527 -5.25 11.711 1 98.81 69 ARG A C 1
ATOM 491 O O . ARG A 1 69 ? 3.176 -5.641 12.68 1 98.81 69 ARG A O 1
ATOM 498 N N . MET A 1 70 ? 1.268 -5.719 11.445 1 98.56 70 MET A N 1
ATOM 499 C CA . MET A 1 70 ? 0.681 -6.773 12.266 1 98.56 70 MET A CA 1
ATOM 500 C C . MET A 1 70 ? 1.543 -8.031 12.234 1 98.56 70 MET A C 1
ATOM 502 O O . MET A 1 70 ? 1.789 -8.648 13.266 1 98.56 70 MET A O 1
ATOM 506 N N . ALA A 1 71 ? 1.979 -8.359 11.031 1 98.75 71 ALA A N 1
ATOM 507 C CA . ALA A 1 71 ? 2.795 -9.562 10.859 1 98.75 71 ALA A CA 1
ATOM 508 C C . ALA A 1 71 ? 4.082 -9.469 11.672 1 98.75 71 ALA A C 1
ATOM 510 O O . ALA A 1 71 ? 4.484 -10.445 12.312 1 98.75 71 ALA A O 1
ATOM 511 N N . VAL A 1 72 ? 4.734 -8.289 11.609 1 98.75 72 VAL A N 1
ATOM 512 C CA . VAL A 1 72 ? 5.98 -8.062 12.336 1 98.75 72 VAL A CA 1
ATOM 513 C C . VAL A 1 72 ? 5.758 -8.297 13.828 1 98.75 72 VAL A C 1
ATOM 515 O O . VAL A 1 72 ? 6.5 -9.055 14.461 1 98.75 72 VAL A O 1
ATOM 518 N N . LEU A 1 73 ? 4.73 -7.699 14.367 1 98.75 73 LEU A N 1
ATOM 519 C CA . LEU A 1 73 ? 4.469 -7.754 15.797 1 98.75 73 LEU A CA 1
ATOM 520 C C . LEU A 1 73 ? 4.02 -9.148 16.219 1 98.75 73 LEU A C 1
ATOM 522 O O . LEU A 1 73 ? 4.484 -9.68 17.234 1 98.75 73 LEU A O 1
ATOM 526 N N . LEU A 1 74 ? 3.15 -9.789 15.414 1 98.69 74 LEU A N 1
ATOM 527 C CA . LEU A 1 74 ? 2.604 -11.102 15.742 1 98.69 74 LEU A CA 1
ATOM 528 C C . LEU A 1 74 ? 3.67 -12.18 15.602 1 98.69 74 LEU A C 1
ATOM 530 O O . LEU A 1 74 ? 3.611 -13.203 16.297 1 98.69 74 LEU A O 1
ATOM 534 N N . ALA A 1 75 ? 4.668 -11.953 14.703 1 98.69 75 ALA A N 1
ATOM 535 C CA . ALA A 1 75 ? 5.758 -12.906 14.531 1 98.69 75 ALA A CA 1
ATOM 536 C C . ALA A 1 75 ? 6.801 -12.758 15.633 1 98.69 75 ALA A C 1
ATOM 538 O O . ALA A 1 75 ? 7.75 -13.547 15.711 1 98.69 75 ALA A O 1
ATOM 539 N N . GLY A 1 76 ? 6.664 -11.719 16.453 1 98.31 76 GLY A N 1
ATOM 540 C CA . GLY A 1 76 ? 7.547 -11.555 17.594 1 98.31 76 GLY A CA 1
ATOM 541 C C . GLY A 1 76 ? 8.828 -10.812 17.266 1 98.31 76 GLY A C 1
ATOM 542 O O . GLY A 1 76 ? 9.797 -10.852 18.031 1 98.31 76 GLY A O 1
ATOM 543 N N . LEU A 1 77 ? 8.93 -10.188 16.125 1 98.75 77 LEU A N 1
ATOM 544 C CA . LEU A 1 77 ? 10.086 -9.344 15.82 1 98.75 77 LEU A CA 1
ATOM 545 C C . LEU A 1 77 ? 10.141 -8.148 16.766 1 98.75 77 LEU A C 1
ATOM 547 O O . LEU A 1 77 ? 9.125 -7.77 17.359 1 98.75 77 LEU A O 1
ATOM 551 N N . PRO A 1 78 ? 11.383 -7.539 16.922 1 98.69 78 PRO A N 1
ATOM 552 C CA . PRO A 1 78 ? 11.484 -6.328 17.734 1 98.69 78 PRO A CA 1
ATOM 553 C C . PRO A 1 78 ? 10.555 -5.211 17.25 1 98.69 78 PRO A C 1
ATOM 555 O O . PRO A 1 78 ? 10.383 -5.031 16.047 1 98.69 78 PRO A O 1
ATOM 558 N N . THR A 1 79 ? 10 -4.414 18.188 1 98.62 79 THR A N 1
ATOM 559 C CA . THR A 1 79 ? 9.078 -3.332 17.859 1 98.62 79 THR A CA 1
ATOM 560 C C . THR A 1 79 ? 9.781 -2.238 17.062 1 98.62 79 THR A C 1
ATOM 562 O O . THR A 1 79 ? 9.133 -1.366 16.484 1 98.62 79 THR A O 1
ATOM 565 N N . SER A 1 80 ? 11.094 -2.293 16.969 1 98.69 80 SER A N 1
ATOM 566 C CA . SER A 1 80 ? 11.875 -1.316 16.219 1 98.69 80 SER A CA 1
ATOM 567 C C . SER A 1 80 ? 11.828 -1.602 14.711 1 98.69 80 SER A C 1
ATOM 569 O O . SER A 1 80 ? 12.258 -0.779 13.906 1 98.69 80 SER A O 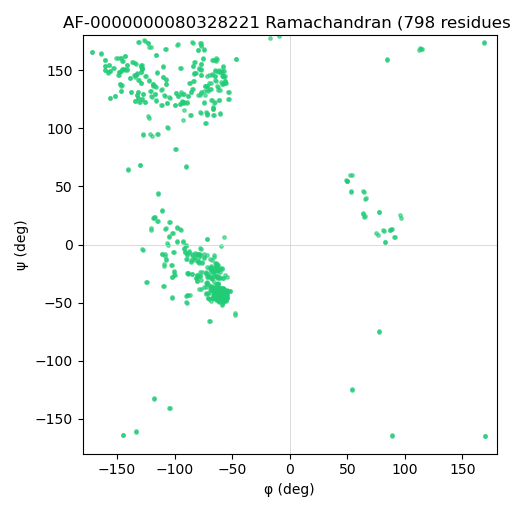1
ATOM 571 N N . VAL A 1 81 ? 11.273 -2.76 14.289 1 98.88 81 VAL A N 1
ATOM 572 C CA . VAL A 1 81 ? 11.18 -3.104 12.875 1 98.88 81 VAL A CA 1
ATOM 573 C C . VAL A 1 81 ? 9.906 -2.508 12.281 1 98.88 81 VAL A C 1
ATOM 575 O O . VAL A 1 81 ? 8.797 -2.9 12.656 1 98.88 81 VAL A O 1
ATOM 578 N N . PRO A 1 82 ? 10.039 -1.521 11.391 1 98.88 82 PRO A N 1
ATOM 579 C CA . PRO A 1 82 ? 8.867 -0.914 10.766 1 98.88 82 PRO A CA 1
ATOM 580 C C . PRO A 1 82 ? 8.297 -1.758 9.625 1 98.88 82 PRO A C 1
ATOM 582 O O . PRO A 1 82 ? 8.906 -2.756 9.234 1 98.88 82 PRO A O 1
ATOM 585 N N . ALA A 1 83 ? 7.082 -1.402 9.188 1 98.94 83 ALA A N 1
ATOM 586 C CA . ALA A 1 83 ? 6.48 -2.135 8.078 1 98.94 83 ALA A CA 1
ATOM 587 C C . ALA A 1 83 ? 5.441 -1.282 7.355 1 98.94 83 ALA A C 1
ATOM 589 O O . ALA A 1 83 ? 4.805 -0.42 7.969 1 98.94 83 ALA A O 1
ATOM 590 N N . THR A 1 84 ? 5.27 -1.487 6.125 1 98.88 84 THR A N 1
ATOM 591 C CA . THR A 1 84 ? 4.211 -0.909 5.309 1 98.88 84 THR A CA 1
ATOM 592 C C . THR A 1 84 ? 3.473 -1.995 4.527 1 98.88 84 THR A C 1
ATOM 594 O O . THR A 1 84 ? 3.998 -3.094 4.34 1 98.88 84 THR A O 1
ATOM 597 N N . THR A 1 85 ? 2.221 -1.756 4.223 1 98.88 85 THR A N 1
ATOM 598 C CA . THR A 1 85 ? 1.437 -2.637 3.363 1 98.88 85 THR A CA 1
ATOM 599 C C . THR A 1 85 ? 1.203 -1.994 2 1 98.88 85 THR A C 1
ATOM 601 O O . THR A 1 85 ? 0.959 -0.789 1.909 1 98.88 85 THR A O 1
ATOM 604 N N . VAL A 1 86 ? 1.322 -2.791 0.94 1 98.88 86 VAL A N 1
ATOM 605 C CA . VAL A 1 86 ? 1.123 -2.305 -0.421 1 98.88 86 VAL A CA 1
ATOM 606 C C . VAL A 1 86 ? 0.017 -3.109 -1.101 1 98.88 86 VAL A C 1
ATOM 608 O O . VAL A 1 86 ? -0.135 -4.305 -0.844 1 98.88 86 VAL A O 1
ATOM 611 N N . ASN A 1 87 ? -0.792 -2.393 -1.875 1 98.69 87 ASN A N 1
ATOM 612 C CA . ASN A 1 87 ? -1.911 -2.996 -2.588 1 98.69 87 ASN A CA 1
ATOM 613 C C . ASN A 1 87 ? -1.873 -2.662 -4.078 1 98.69 87 ASN A C 1
ATOM 615 O O . ASN A 1 87 ? -2.369 -1.614 -4.496 1 98.69 87 ASN A O 1
ATOM 619 N N . ARG A 1 88 ? -1.282 -3.584 -4.816 1 98.75 88 ARG A N 1
ATOM 620 C CA . ARG A 1 88 ? -1.42 -3.586 -6.27 1 98.75 88 ARG A CA 1
ATOM 621 C C . ARG A 1 88 ? -2.176 -4.82 -6.746 1 98.75 88 ARG A C 1
ATOM 623 O O . ARG A 1 88 ? -1.703 -5.547 -7.621 1 98.75 88 ARG A O 1
ATOM 630 N N . LEU A 1 89 ? -3.254 -5.094 -6.016 1 98.19 89 LEU A N 1
ATOM 631 C CA . LEU A 1 89 ? -4.148 -6.215 -6.297 1 98.19 89 LEU A CA 1
ATOM 632 C C . LEU A 1 89 ? -3.369 -7.523 -6.379 1 98.19 89 LEU A C 1
ATOM 634 O O . LEU A 1 89 ? -2.648 -7.883 -5.441 1 98.19 89 LEU A O 1
ATOM 638 N N . CYS A 1 90 ? -3.496 -8.258 -7.492 1 97.88 90 CYS A N 1
ATOM 639 C CA . CYS A 1 90 ? -2.869 -9.57 -7.633 1 97.88 90 CYS A CA 1
ATOM 640 C C . CYS A 1 90 ? -1.352 -9.461 -7.566 1 97.88 90 CYS A C 1
ATOM 642 O O . CYS A 1 90 ? -0.667 -10.43 -7.242 1 97.88 90 CYS A O 1
ATOM 644 N N . GLY A 1 91 ? -0.837 -8.312 -7.848 1 98.75 91 GLY A N 1
ATOM 645 C CA . GLY A 1 91 ? 0.606 -8.156 -7.941 1 98.75 91 GLY A CA 1
ATOM 646 C C . GLY A 1 91 ? 1.23 -7.605 -6.672 1 98.75 91 GLY A C 1
ATOM 647 O O . GLY A 1 91 ? 2.396 -7.207 -6.672 1 98.75 91 GLY A O 1
ATOM 648 N N . SER A 1 92 ? 0.539 -7.605 -5.547 1 98.88 92 SER A N 1
ATOM 649 C CA . SER A 1 92 ? 0.899 -6.84 -4.355 1 98.88 92 SER A CA 1
ATOM 650 C C . SER A 1 92 ? 2.221 -7.32 -3.77 1 98.88 92 SER A C 1
ATOM 652 O O . SER A 1 92 ? 3.076 -6.508 -3.404 1 98.88 92 SER A O 1
ATOM 654 N N . SER A 1 93 ? 2.424 -8.602 -3.643 1 98.94 93 SER A N 1
ATOM 655 C CA . SER A 1 93 ? 3.658 -9.047 -3.006 1 98.94 93 SER A CA 1
ATOM 656 C C . SER A 1 93 ? 4.84 -8.953 -3.967 1 98.94 93 SER A C 1
ATOM 658 O O . SER A 1 93 ? 5.992 -8.867 -3.537 1 98.94 93 SER A O 1
ATOM 660 N N . LEU A 1 94 ? 4.602 -9.055 -5.324 1 98.94 94 LEU A N 1
ATOM 661 C CA . LEU A 1 94 ? 5.688 -8.773 -6.254 1 98.94 94 LEU A CA 1
ATOM 662 C C . LEU A 1 94 ? 6.066 -7.293 -6.211 1 98.94 94 LEU A C 1
ATOM 664 O O . LEU A 1 94 ? 7.246 -6.945 -6.301 1 98.94 94 LEU A O 1
ATOM 668 N N . ASP A 1 95 ? 5.07 -6.477 -6.098 1 98.94 95 ASP A N 1
ATOM 669 C CA . ASP A 1 95 ? 5.324 -5.051 -5.91 1 98.94 95 ASP A CA 1
ATOM 670 C C . ASP A 1 95 ? 6.125 -4.797 -4.637 1 98.94 95 ASP A C 1
ATOM 672 O O . ASP A 1 95 ? 7.004 -3.934 -4.605 1 98.94 95 ASP A O 1
ATOM 676 N N . ALA A 1 96 ? 5.742 -5.535 -3.586 1 99 96 ALA A N 1
ATOM 677 C CA . ALA A 1 96 ? 6.488 -5.43 -2.334 1 99 96 ALA A CA 1
ATOM 678 C C . ALA A 1 96 ? 7.977 -5.695 -2.561 1 99 9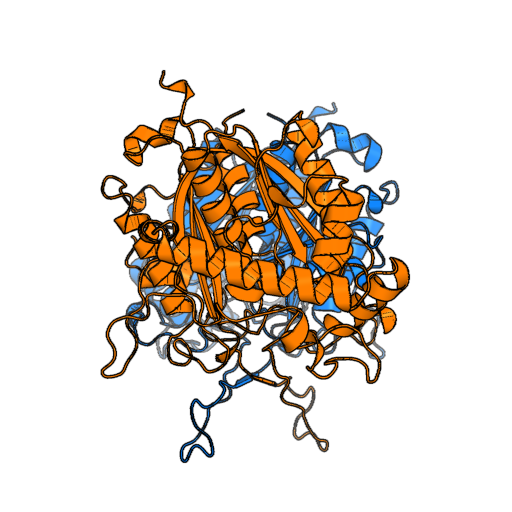6 ALA A C 1
ATOM 680 O O . ALA A 1 96 ? 8.828 -4.977 -2.027 1 99 96 ALA A O 1
ATOM 681 N N . ALA A 1 97 ? 8.305 -6.676 -3.334 1 98.94 97 ALA A N 1
ATOM 682 C CA . ALA A 1 97 ? 9.695 -7.012 -3.629 1 98.94 97 ALA A CA 1
ATOM 683 C C . ALA A 1 97 ? 10.367 -5.906 -4.438 1 98.94 97 ALA A C 1
ATOM 685 O O . ALA A 1 97 ? 11.539 -5.586 -4.211 1 98.94 97 ALA A O 1
ATOM 686 N N . ILE A 1 98 ? 9.602 -5.344 -5.398 1 98.94 98 ILE A N 1
ATOM 687 C CA . ILE A 1 98 ? 10.125 -4.238 -6.199 1 98.94 98 ILE A CA 1
ATOM 688 C C . ILE A 1 98 ? 10.438 -3.049 -5.297 1 98.94 98 ILE A C 1
ATOM 690 O O . ILE A 1 98 ? 11.547 -2.51 -5.328 1 98.94 98 ILE A O 1
ATOM 694 N N . ILE A 1 99 ? 9.523 -2.709 -4.418 1 98.94 99 ILE A N 1
ATOM 695 C CA . ILE A 1 99 ? 9.672 -1.584 -3.502 1 98.94 99 ILE A CA 1
ATOM 696 C C . ILE A 1 99 ? 10.836 -1.844 -2.549 1 98.94 99 ILE A C 1
ATOM 698 O O . ILE A 1 99 ? 11.68 -0.969 -2.338 1 98.94 99 ILE A O 1
ATOM 702 N N . GLY A 1 100 ? 10.875 -3.055 -1.97 1 98.88 100 GLY A N 1
ATOM 703 C CA . GLY A 1 100 ? 11.953 -3.412 -1.06 1 98.88 100 GLY A CA 1
ATOM 704 C C . GLY A 1 100 ? 13.32 -3.396 -1.717 1 98.88 100 GLY A C 1
ATOM 705 O O . GLY A 1 100 ? 14.297 -2.953 -1.113 1 98.88 100 GLY A O 1
ATOM 706 N N . SER A 1 101 ? 13.391 -3.85 -2.939 1 98.88 101 SER A N 1
ATOM 707 C CA . SER A 1 101 ? 14.664 -3.867 -3.648 1 98.88 101 SER A CA 1
ATOM 708 C C . SER A 1 101 ? 15.18 -2.453 -3.891 1 98.88 101 SER A C 1
ATOM 710 O O . SER A 1 101 ? 16.391 -2.199 -3.793 1 98.88 101 SER A O 1
ATOM 712 N N . ARG A 1 102 ? 14.281 -1.531 -4.195 1 98.56 102 ARG A N 1
ATOM 713 C CA . ARG A 1 102 ? 14.68 -0.146 -4.422 1 98.56 102 ARG A CA 1
ATOM 714 C C . ARG A 1 102 ? 15.203 0.49 -3.139 1 98.56 102 ARG A C 1
ATOM 716 O O . ARG A 1 102 ? 16.125 1.317 -3.178 1 98.56 102 ARG A O 1
ATOM 723 N N . ALA A 1 103 ? 14.578 0.133 -1.983 1 98.56 103 ALA A N 1
ATOM 724 C CA . ALA A 1 103 ? 15.039 0.656 -0.701 1 98.56 103 ALA A CA 1
ATOM 725 C C . ALA A 1 103 ? 16.484 0.259 -0.437 1 98.56 103 ALA A C 1
ATOM 727 O O . ALA A 1 103 ? 17.266 1.041 0.122 1 98.56 103 ALA A O 1
ATOM 728 N N . ILE A 1 104 ? 16.828 -0.926 -0.827 1 98.5 104 ILE A N 1
ATOM 729 C CA . ILE A 1 104 ? 18.188 -1.419 -0.682 1 98.5 104 ILE A CA 1
ATOM 730 C C . ILE A 1 104 ? 19.109 -0.701 -1.671 1 98.5 104 ILE A C 1
ATOM 732 O O . ILE A 1 104 ? 20.172 -0.215 -1.296 1 98.5 104 ILE A O 1
ATOM 736 N N . GLU A 1 105 ? 18.688 -0.598 -2.883 1 97.94 105 GLU A N 1
ATOM 737 C CA . GLU A 1 105 ? 19.516 -0.079 -3.965 1 97.94 105 GLU A CA 1
ATOM 738 C C . GLU A 1 105 ? 19.797 1.409 -3.777 1 97.94 105 GLU A C 1
ATOM 740 O O . GLU A 1 105 ? 20.844 1.906 -4.203 1 97.94 105 GLU A O 1
ATOM 745 N N . THR A 1 106 ? 18.891 2.119 -3.131 1 97 106 THR A N 1
ATOM 746 C CA . THR A 1 106 ? 19.094 3.543 -2.885 1 97 106 THR A CA 1
ATOM 747 C C . THR A 1 106 ? 19.922 3.762 -1.631 1 97 106 THR A C 1
ATOM 749 O O . THR A 1 106 ? 20.312 4.895 -1.324 1 97 106 THR A O 1
ATOM 752 N N . GLY A 1 107 ? 20.156 2.697 -0.874 1 95.88 107 GLY A N 1
ATOM 753 C CA . GLY A 1 107 ? 21.016 2.777 0.299 1 95.88 107 GLY A CA 1
ATOM 754 C C . GLY A 1 107 ? 20.25 3.1 1.572 1 95.88 107 GLY A C 1
ATOM 755 O O . GLY A 1 107 ? 20.859 3.289 2.629 1 95.88 107 GLY A O 1
ATOM 756 N N . ASP A 1 108 ? 18.938 3.148 1.523 1 96.44 108 ASP A N 1
ATOM 757 C CA . ASP A 1 108 ? 18.156 3.479 2.707 1 96.44 108 ASP A CA 1
ATOM 758 C C . ASP A 1 108 ? 18.25 2.375 3.758 1 96.44 108 ASP A C 1
ATOM 760 O O . ASP A 1 108 ? 18.156 2.643 4.957 1 96.44 108 ASP A O 1
ATOM 764 N N . THR A 1 109 ? 18.297 1.166 3.322 1 96.88 109 THR A N 1
ATOM 765 C CA . THR A 1 109 ? 18.438 0.013 4.207 1 96.88 109 THR A CA 1
ATOM 766 C C . THR A 1 109 ? 19.188 -1.119 3.508 1 96.88 109 THR A C 1
ATOM 768 O O . THR A 1 109 ? 19.281 -1.139 2.279 1 96.88 109 THR A O 1
ATOM 771 N N . ASP A 1 110 ? 19.734 -2.066 4.305 1 97.94 110 ASP A N 1
ATOM 772 C CA . ASP A 1 110 ? 20.531 -3.156 3.748 1 97.94 110 ASP A CA 1
ATOM 773 C C . ASP A 1 110 ? 19.719 -4.449 3.686 1 97.94 110 ASP A C 1
ATOM 775 O O . ASP A 1 110 ? 20.047 -5.359 2.92 1 97.94 110 ASP A O 1
ATOM 779 N N . ILE A 1 111 ? 18.781 -4.582 4.57 1 98.81 111 ILE A N 1
ATOM 780 C CA . ILE A 1 111 ? 17.984 -5.797 4.684 1 98.81 111 ILE A CA 1
ATOM 781 C C . ILE A 1 111 ? 16.5 -5.434 4.727 1 98.81 111 ILE A C 1
ATOM 783 O O . ILE A 1 111 ? 16.078 -4.613 5.543 1 98.81 111 ILE A O 1
ATOM 787 N N . VAL A 1 112 ? 15.727 -5.965 3.824 1 98.94 112 VAL A N 1
ATOM 788 C CA . VAL A 1 112 ? 14.281 -5.75 3.771 1 98.94 112 VAL A CA 1
ATOM 789 C C . VAL A 1 112 ? 13.562 -7.098 3.709 1 98.94 112 VAL A C 1
ATOM 791 O O . VAL A 1 112 ? 13.969 -7.992 2.967 1 98.94 112 VAL A O 1
ATOM 794 N N . LEU A 1 113 ? 12.594 -7.27 4.566 1 98.94 113 LEU A N 1
ATOM 795 C CA . LEU A 1 113 ? 11.695 -8.414 4.457 1 98.94 113 LEU A CA 1
ATOM 796 C C . LEU A 1 113 ? 10.453 -8.047 3.654 1 98.94 113 LEU A C 1
ATOM 798 O O . LEU A 1 113 ? 9.773 -7.066 3.967 1 98.94 113 LEU A O 1
ATOM 802 N N . THR A 1 114 ? 10.188 -8.797 2.561 1 98.94 114 THR A N 1
ATOM 803 C CA . THR A 1 114 ? 9.008 -8.57 1.731 1 98.94 114 THR A CA 1
ATOM 804 C C . THR A 1 114 ? 8.078 -9.781 1.768 1 98.94 114 THR A C 1
ATOM 806 O O . THR A 1 114 ? 8.484 -10.867 2.201 1 98.94 114 THR A O 1
ATOM 809 N N . GLY A 1 115 ? 6.844 -9.555 1.349 1 98.81 115 GLY A N 1
ATOM 810 C CA . GLY A 1 115 ? 5.891 -10.648 1.297 1 98.81 115 GLY A CA 1
ATOM 811 C C . GLY A 1 115 ? 4.469 -10.188 1.033 1 98.81 115 GLY A C 1
ATOM 812 O O . GLY A 1 115 ? 4.25 -9.117 0.469 1 98.81 115 GLY A O 1
ATOM 813 N N . GLY A 1 116 ? 3.535 -11.094 1.296 1 98.94 116 GLY A N 1
ATOM 814 C CA . GLY A 1 116 ? 2.115 -10.805 1.162 1 98.94 116 GLY A CA 1
ATOM 815 C C . GLY A 1 116 ? 1.229 -11.914 1.7 1 98.94 116 GLY A C 1
ATOM 816 O O . GLY A 1 116 ? 1.705 -13.016 1.982 1 98.94 116 GLY A O 1
ATOM 817 N N . VAL A 1 117 ? -0.021 -11.523 1.861 1 98.94 117 VAL A N 1
ATOM 818 C CA . VAL A 1 117 ? -1 -12.469 2.393 1 98.94 117 VAL A CA 1
ATOM 819 C C . VAL A 1 117 ? -2.377 -12.172 1.804 1 98.94 117 VAL A C 1
ATOM 821 O O . VAL A 1 117 ? -2.676 -11.023 1.457 1 98.94 117 VAL A O 1
ATOM 824 N N . GLU A 1 118 ? -3.154 -13.227 1.652 1 98.81 118 GLU A N 1
ATOM 825 C CA . GLU A 1 118 ? -4.574 -13.094 1.351 1 98.81 118 GLU A CA 1
ATOM 826 C C . GLU A 1 118 ? -5.383 -14.219 1.982 1 98.81 118 GLU A C 1
ATOM 828 O O . GLU A 1 118 ? -4.969 -15.383 1.953 1 98.81 118 GLU A O 1
ATOM 833 N N . SER A 1 119 ? -6.406 -13.914 2.619 1 98.56 119 SER A N 1
ATOM 834 C CA . SER A 1 119 ? -7.465 -14.859 2.969 1 98.56 119 SER A CA 1
ATOM 835 C C . SER A 1 119 ? -8.766 -14.508 2.262 1 98.56 119 SER A C 1
ATOM 837 O O . SER A 1 119 ? -9.547 -13.695 2.756 1 98.56 119 SER A O 1
ATOM 839 N N . MET A 1 120 ? -8.953 -15.148 1.166 1 98.38 120 MET A N 1
ATOM 840 C CA . MET A 1 120 ? -10.172 -14.883 0.4 1 98.38 120 MET A CA 1
ATOM 841 C C . MET A 1 120 ? -11.391 -15.484 1.087 1 98.38 120 MET A C 1
ATOM 843 O O . MET A 1 120 ? -12.492 -14.945 0.983 1 98.38 120 MET A O 1
ATOM 847 N N . THR A 1 121 ? -11.18 -16.5 1.886 1 98.25 121 THR A N 1
ATOM 848 C CA . THR A 1 121 ? -12.234 -17.141 2.678 1 98.25 121 THR A CA 1
ATOM 849 C C . THR A 1 121 ? -12.758 -16.172 3.742 1 98.25 121 THR A C 1
ATOM 851 O O . THR A 1 121 ? -13.969 -16.016 3.898 1 98.25 121 THR A O 1
ATOM 854 N N . ARG A 1 122 ? -11.883 -15.469 4.395 1 97.81 122 ARG A N 1
ATOM 855 C CA . ARG A 1 122 ? -12.258 -14.688 5.566 1 97.81 122 ARG A CA 1
ATOM 856 C C . ARG A 1 122 ? -12.492 -13.227 5.199 1 97.81 122 ARG A C 1
ATOM 858 O O . ARG A 1 122 ? -12.719 -12.391 6.074 1 97.81 122 ARG A O 1
ATOM 865 N N . ALA A 1 123 ? -12.375 -12.891 3.883 1 97.75 123 ALA A N 1
ATOM 866 C CA . ALA A 1 123 ? -12.68 -11.531 3.439 1 97.75 123 ALA A CA 1
ATOM 867 C C . ALA A 1 123 ? -14.07 -11.094 3.896 1 97.75 123 ALA A C 1
ATOM 869 O O . ALA A 1 123 ? -15.055 -11.797 3.648 1 97.75 123 ALA A O 1
ATOM 870 N N . PRO A 1 124 ? -14.203 -9.93 4.484 1 97.75 124 PRO A N 1
ATOM 871 C CA . PRO A 1 124 ? -15.477 -9.547 5.105 1 97.75 124 PRO A CA 1
ATOM 872 C C . PRO A 1 124 ? -16.469 -8.961 4.109 1 97.75 124 PRO A C 1
ATOM 874 O O . PRO A 1 124 ? -16.156 -8.828 2.924 1 97.75 124 PRO A O 1
ATOM 877 N N . TRP A 1 125 ? -17.688 -8.719 4.602 1 97.88 125 TRP A N 1
ATOM 878 C CA . TRP A 1 125 ? -18.609 -7.797 3.939 1 97.88 125 TRP A CA 1
ATOM 879 C C . TRP A 1 125 ? -18.312 -6.355 4.348 1 97.88 125 TRP A C 1
ATOM 881 O O . TRP A 1 125 ? -17.812 -6.105 5.445 1 97.88 125 TRP A O 1
ATOM 891 N N . VAL A 1 126 ? -18.516 -5.449 3.471 1 97.62 126 VAL A N 1
ATOM 892 C CA . VAL A 1 126 ? -18.422 -4.02 3.756 1 97.62 126 VAL A CA 1
ATOM 893 C C . VAL A 1 126 ? -19.781 -3.359 3.574 1 97.62 126 VAL A C 1
ATOM 895 O O . VAL A 1 126 ? -20.5 -3.66 2.619 1 97.62 126 VAL A O 1
ATOM 898 N N . LEU A 1 127 ? -20.156 -2.521 4.484 1 97 127 LEU A N 1
ATOM 899 C CA . LEU A 1 127 ? -21.438 -1.818 4.492 1 97 127 LEU A CA 1
ATOM 900 C C . LEU A 1 127 ? -21.234 -0.309 4.523 1 97 127 LEU A C 1
ATOM 902 O O . LEU A 1 127 ? -20.812 0.244 5.547 1 97 127 LEU A O 1
ATOM 906 N N . PRO A 1 128 ? -21.531 0.359 3.398 1 95.62 128 PRO A N 1
ATOM 907 C CA . PRO A 1 128 ? -21.438 1.82 3.426 1 95.62 128 PRO A CA 1
ATOM 908 C C . PRO A 1 128 ? -22.312 2.449 4.508 1 95.62 128 PRO A C 1
ATOM 910 O O . PRO A 1 128 ? -23.359 1.895 4.863 1 95.62 128 PRO A O 1
ATOM 913 N N . LYS A 1 129 ? -21.875 3.574 5.02 1 95.38 129 LYS A N 1
ATOM 914 C CA . LYS A 1 129 ? -22.672 4.32 5.988 1 95.38 129 LYS A CA 1
ATOM 915 C C . LYS A 1 129 ? -23.625 5.27 5.289 1 95.38 129 LYS A C 1
ATOM 917 O O . LYS A 1 129 ? -23.281 5.891 4.285 1 95.38 129 LYS A O 1
ATOM 922 N N . PRO A 1 130 ? -24.875 5.359 5.809 1 94.19 130 PRO A N 1
ATOM 923 C CA . PRO A 1 130 ? -25.844 6.27 5.191 1 94.19 130 PRO A CA 1
ATOM 924 C C . PRO A 1 130 ? -25.469 7.738 5.375 1 94.19 130 PRO A C 1
ATOM 926 O O . PRO A 1 130 ? -24.953 8.117 6.43 1 94.19 130 PRO A O 1
ATOM 929 N N . SER A 1 131 ? -25.797 8.516 4.395 1 91.19 131 SER A N 1
ATOM 930 C CA . SER A 1 131 ? -25.5 9.945 4.449 1 91.19 131 SER A CA 1
ATOM 931 C C . SER A 1 131 ? -26.5 10.68 5.336 1 91.19 131 SER A C 1
ATOM 933 O O . SER A 1 131 ? -26.234 11.812 5.758 1 91.19 131 SER A O 1
ATOM 935 N N . ARG A 1 132 ? -27.672 10.086 5.5 1 90.88 132 ARG A N 1
ATOM 936 C CA . ARG A 1 132 ? -28.688 10.672 6.352 1 90.88 132 ARG A CA 1
ATOM 937 C C . ARG A 1 132 ? -29.219 9.648 7.355 1 90.88 132 ARG A C 1
ATOM 939 O O . ARG A 1 132 ? -29.125 8.438 7.125 1 90.88 132 ARG A O 1
ATOM 946 N N . GLY A 1 133 ? -29.656 10.148 8.391 1 92.31 133 GLY A N 1
ATOM 947 C CA . GLY A 1 133 ? -30.234 9.273 9.383 1 92.31 133 GLY A CA 1
ATOM 948 C C . GLY A 1 133 ? -31.5 8.586 8.906 1 92.31 133 GLY A C 1
ATOM 949 O O . GLY A 1 133 ? -32.25 9.133 8.07 1 92.31 133 GLY A O 1
ATOM 950 N N . PHE A 1 134 ? -31.781 7.449 9.359 1 93.75 134 PHE A N 1
ATOM 951 C CA . PHE A 1 134 ? -32.969 6.656 9.148 1 93.75 134 PHE A CA 1
ATOM 952 C C . PHE A 1 134 ? -33.281 6.5 7.66 1 93.75 134 PHE A C 1
ATOM 954 O O . PHE A 1 134 ? -34.375 6.848 7.195 1 93.75 134 PHE A O 1
ATOM 961 N N . PRO A 1 135 ? -32.281 5.898 6.984 1 91.31 135 PRO A N 1
ATOM 962 C CA . PRO A 1 135 ? -32.5 5.727 5.551 1 91.31 135 PRO A CA 1
ATOM 963 C C . PRO A 1 135 ? -33.719 4.816 5.254 1 91.31 135 PRO A C 1
ATOM 965 O O . PRO A 1 135 ? -33.938 3.832 5.965 1 91.31 135 PRO A O 1
ATOM 968 N N . ALA A 1 136 ? -34.531 5.164 4.355 1 93.12 136 ALA A N 1
ATOM 969 C CA . ALA A 1 136 ? -35.781 4.457 4.031 1 93.12 136 ALA A CA 1
ATOM 970 C C . ALA A 1 136 ? -35.5 3.24 3.154 1 93.12 136 ALA A C 1
ATOM 972 O O . ALA A 1 136 ? -36.281 2.289 3.131 1 93.12 136 ALA A O 1
ATOM 973 N N . GLY A 1 137 ? -34.5 3.219 2.43 1 92.12 137 GLY A N 1
ATOM 974 C CA . GLY A 1 137 ? -34.219 2.158 1.47 1 92.12 137 GLY A CA 1
ATOM 975 C C . GLY A 1 137 ? -33.25 1.116 1.984 1 92.12 137 GLY A C 1
ATOM 976 O O . GLY A 1 137 ? -32.688 1.278 3.061 1 92.12 137 GLY A O 1
ATOM 977 N N . ASP A 1 138 ? -33.062 -0.003 1.236 1 93.12 138 ASP A N 1
ATOM 978 C CA . ASP A 1 138 ? -32.125 -1.092 1.565 1 93.12 138 ASP A CA 1
ATOM 979 C C . ASP A 1 138 ? -30.688 -0.657 1.397 1 93.12 138 ASP A C 1
ATOM 981 O O . ASP A 1 138 ? -30.375 0.232 0.598 1 93.12 138 ASP A O 1
ATOM 985 N N . MET A 1 139 ? -29.875 -1.229 2.301 1 92.75 139 MET A N 1
ATOM 986 C CA . MET A 1 139 ? -28.438 -1.102 2.145 1 92.75 139 MET A CA 1
ATOM 987 C C . MET A 1 139 ? -27.797 -2.449 1.808 1 92.75 139 MET A C 1
ATOM 989 O O . MET A 1 139 ? -28.172 -3.473 2.391 1 92.75 139 MET A O 1
ATOM 993 N N . THR A 1 140 ? -26.953 -2.461 0.837 1 94.62 140 THR A N 1
ATOM 994 C CA . THR A 1 140 ? -26.297 -3.689 0.409 1 94.62 140 THR A CA 1
ATOM 995 C C . THR A 1 140 ? -24.969 -3.879 1.143 1 94.62 140 THR A C 1
ATOM 997 O O . THR A 1 140 ? -24.125 -2.98 1.152 1 94.62 140 THR A O 1
ATOM 1000 N N . ALA A 1 141 ? -24.781 -4.984 1.854 1 96.19 141 ALA A N 1
ATOM 1001 C CA . ALA A 1 141 ? -23.469 -5.43 2.324 1 96.19 141 ALA A CA 1
ATOM 1002 C C . ALA A 1 141 ? -22.672 -6.078 1.196 1 96.19 141 ALA A C 1
ATOM 1004 O O . ALA A 1 141 ? -23 -7.184 0.751 1 96.19 141 ALA A O 1
ATOM 1005 N N . VAL A 1 142 ? -21.594 -5.422 0.839 1 97 142 VAL A N 1
ATOM 1006 C CA . VAL A 1 142 ? -20.859 -5.836 -0.354 1 97 142 VAL A CA 1
ATOM 1007 C C . VAL A 1 142 ? -19.766 -6.816 0.032 1 97 142 VAL A C 1
ATOM 1009 O O . VAL A 1 142 ? -18.984 -6.559 0.963 1 97 142 VAL A O 1
ATOM 1012 N N . SER A 1 143 ? -19.688 -7.984 -0.667 1 96.75 143 SER A N 1
ATOM 1013 C CA . SER A 1 143 ? -18.609 -8.938 -0.433 1 96.75 143 SER A CA 1
ATOM 1014 C C . SER A 1 143 ? -17.281 -8.391 -0.932 1 96.75 143 SER A C 1
ATOM 1016 O O . SER A 1 143 ? -17.219 -7.781 -1.999 1 96.75 143 SER A O 1
ATOM 1018 N N . THR A 1 144 ? -16.203 -8.633 -0.115 1 96.75 144 THR A N 1
ATOM 1019 C CA . THR A 1 144 ? -14.891 -8.164 -0.526 1 96.75 144 THR A CA 1
ATOM 1020 C C . THR A 1 144 ? -14.016 -9.336 -0.957 1 96.75 144 THR A C 1
ATOM 1022 O O . THR A 1 144 ? -12.797 -9.195 -1.097 1 96.75 144 THR A O 1
ATOM 1025 N N . THR A 1 145 ? -14.531 -10.484 -1.178 1 95.75 145 THR A N 1
ATOM 1026 C CA . THR A 1 145 ? -13.789 -11.703 -1.481 1 95.75 145 THR A CA 1
ATOM 1027 C C . THR A 1 145 ? -12.992 -11.539 -2.773 1 95.75 145 THR A C 1
ATOM 1029 O O . THR A 1 145 ? -11.828 -11.945 -2.846 1 95.75 145 THR A O 1
ATOM 1032 N N . LEU A 1 146 ? -13.695 -10.969 -3.773 1 92.44 146 LEU A N 1
ATOM 1033 C CA . LEU A 1 146 ? -13.062 -10.828 -5.082 1 92.44 146 LEU A CA 1
ATOM 1034 C C . LEU A 1 146 ? -13.773 -9.773 -5.918 1 92.44 146 LEU A C 1
ATOM 1036 O O . LEU A 1 146 ? -14.984 -9.562 -5.758 1 92.44 146 LEU A O 1
ATOM 1040 N N . GLY A 1 147 ? -12.961 -9.172 -6.762 1 88.81 147 GLY A N 1
ATOM 1041 C CA . GLY A 1 147 ? -13.562 -8.328 -7.777 1 88.81 147 GLY A CA 1
ATOM 1042 C C . GLY A 1 147 ? -13.758 -6.891 -7.324 1 88.81 147 GLY A C 1
ATOM 1043 O O . GLY A 1 147 ? -13.125 -6.449 -6.359 1 88.81 147 GLY A O 1
ATOM 1044 N N . TRP A 1 148 ? -14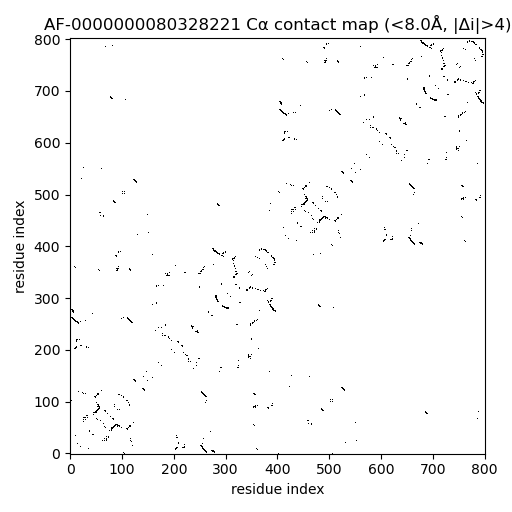.578 -6.184 -8.086 1 92.19 148 TRP A N 1
ATOM 1045 C CA . TRP A 1 148 ? -14.891 -4.781 -7.828 1 92.19 148 TRP A CA 1
ATOM 1046 C C . TRP A 1 148 ? -15.82 -4.641 -6.625 1 92.19 148 TRP A C 1
ATOM 1048 O O . TRP A 1 148 ? -16.719 -5.457 -6.426 1 92.19 148 TRP A O 1
ATOM 1058 N N . ARG A 1 149 ? -15.5 -3.684 -5.809 1 93.31 149 ARG A N 1
ATOM 1059 C CA . ARG A 1 149 ? -16.391 -3.332 -4.703 1 93.31 149 ARG A CA 1
ATOM 1060 C C . ARG A 1 149 ? -16.672 -1.834 -4.684 1 93.31 149 ARG A C 1
ATOM 1062 O O . ARG A 1 149 ? -15.789 -1.026 -4.984 1 93.31 149 ARG A O 1
ATOM 1069 N N . LEU A 1 150 ? -17.891 -1.477 -4.426 1 96.06 150 LEU A N 1
ATOM 1070 C CA . LEU A 1 150 ? -18.344 -0.092 -4.328 1 96.06 150 LEU A CA 1
ATOM 1071 C C . LEU A 1 150 ? -17.875 0.721 -5.527 1 96.06 150 LEU A C 1
ATOM 1073 O O . LEU A 1 150 ? -17.25 1.777 -5.363 1 96.06 150 LEU A O 1
ATOM 1077 N N . VAL A 1 151 ? -18.203 0.235 -6.691 1 96.44 151 VAL A N 1
ATOM 1078 C CA . VAL A 1 151 ? -17.734 0.775 -7.957 1 96.44 151 VAL A CA 1
ATOM 1079 C C . VAL A 1 151 ? -18.188 2.223 -8.109 1 96.44 151 VAL A C 1
ATOM 1081 O O . VAL A 1 151 ? -19.328 2.557 -7.781 1 96.44 151 VAL A O 1
ATOM 1084 N N . ASN A 1 152 ? -17.266 3.098 -8.508 1 98.06 152 ASN A N 1
ATOM 1085 C CA . ASN A 1 152 ? -17.609 4.469 -8.867 1 98.06 152 ASN A CA 1
ATOM 1086 C C . ASN A 1 152 ? -18.438 4.512 -10.148 1 98.06 152 ASN A C 1
ATOM 1088 O O . ASN A 1 152 ? -18 4.012 -11.195 1 98.06 152 ASN A O 1
ATOM 1092 N N . GLU A 1 153 ? -19.547 5.094 -10.102 1 96.75 153 GLU A N 1
ATOM 1093 C CA . GLU A 1 153 ? -20.469 5.121 -11.234 1 96.75 153 GLU A CA 1
ATOM 1094 C C . GLU A 1 153 ? -19.859 5.855 -12.422 1 96.75 153 GLU A C 1
ATOM 1096 O O . GLU A 1 153 ? -20.297 5.676 -13.562 1 96.75 153 GLU A O 1
ATOM 1101 N N . ARG A 1 154 ? -18.828 6.629 -12.148 1 97.31 154 ARG A N 1
ATOM 1102 C CA . ARG A 1 154 ? -18.156 7.379 -13.211 1 97.31 154 ARG A CA 1
ATOM 1103 C C . ARG A 1 154 ? -17.219 6.48 -14.008 1 97.31 154 ARG A C 1
ATOM 1105 O O . ARG A 1 154 ? -16.75 6.859 -15.086 1 97.31 154 ARG A O 1
ATOM 1112 N N . MET A 1 155 ? -16.891 5.301 -13.469 1 97.44 155 MET A N 1
ATOM 1113 C CA . MET A 1 155 ? -16.031 4.371 -14.195 1 97.44 155 MET A CA 1
ATOM 1114 C C . MET A 1 155 ? -16.766 3.756 -15.383 1 97.44 155 MET A C 1
ATOM 1116 O O . MET A 1 155 ? -17.906 3.316 -15.242 1 97.44 155 MET A O 1
ATOM 1120 N N . PRO A 1 156 ? -16.141 3.736 -16.562 1 96.75 156 PRO A N 1
ATOM 1121 C CA . PRO A 1 156 ? -16.781 3.086 -17.703 1 96.75 156 PRO A CA 1
ATOM 1122 C C . PRO A 1 156 ? -17.156 1.631 -17.422 1 96.75 156 PRO A C 1
ATOM 1124 O O . PRO A 1 156 ? -16.344 0.881 -16.859 1 96.75 156 PRO A O 1
ATOM 1127 N N . ALA A 1 157 ? -18.312 1.29 -17.891 1 95.56 157 ALA A N 1
ATOM 1128 C CA . ALA A 1 157 ? -18.828 -0.051 -17.625 1 95.56 157 ALA A CA 1
ATOM 1129 C C . ALA A 1 157 ? -17.922 -1.116 -18.234 1 95.56 157 ALA A C 1
ATOM 1131 O O . ALA A 1 157 ? -17.766 -2.205 -17.672 1 95.56 157 ALA A O 1
ATOM 1132 N N . GLU A 1 158 ? -17.344 -0.815 -19.328 1 95.06 158 GLU A N 1
ATOM 1133 C CA . GLU A 1 158 ? -16.484 -1.776 -20.016 1 95.06 158 GLU A CA 1
ATOM 1134 C C . GLU A 1 158 ? -15.219 -2.061 -19.203 1 95.06 158 GLU A C 1
ATOM 1136 O O . GLU A 1 158 ? -14.562 -3.088 -19.406 1 95.06 158 GLU A O 1
ATOM 1141 N N . TRP A 1 159 ? -14.891 -1.09 -18.297 1 96.44 159 TRP A N 1
ATOM 1142 C CA . TRP A 1 159 ? -13.68 -1.257 -17.5 1 96.44 159 TRP A CA 1
ATOM 1143 C C . TRP A 1 159 ? -13.984 -2.016 -16.203 1 96.44 159 TRP A C 1
ATOM 1145 O O . TRP A 1 159 ? -13.07 -2.453 -15.508 1 96.44 159 TRP A O 1
ATOM 1155 N N . THR A 1 160 ? -15.273 -2.24 -15.922 1 96.38 160 THR A N 1
ATOM 1156 C CA . THR A 1 160 ? -15.609 -2.797 -14.617 1 96.38 160 THR A CA 1
ATOM 1157 C C . THR A 1 160 ? -16.219 -4.191 -14.766 1 96.38 160 THR A C 1
ATOM 1159 O O . THR A 1 160 ? -16.906 -4.668 -13.867 1 96.38 160 THR A O 1
ATOM 1162 N N . VAL A 1 161 ? -15.969 -4.836 -15.906 1 95.62 161 VAL A N 1
ATOM 1163 C CA . VAL A 1 161 ? -16.422 -6.211 -16.094 1 95.62 161 VAL A CA 1
ATOM 1164 C C . VAL A 1 161 ? -15.656 -7.129 -15.133 1 95.62 161 VAL A C 1
ATOM 1166 O O . VAL A 1 161 ? -14.609 -6.758 -14.609 1 95.62 161 VAL A O 1
ATOM 1169 N N . SER A 1 162 ? -16.219 -8.266 -14.875 1 95.12 162 SER A N 1
ATOM 1170 C CA . SER A 1 162 ? -15.547 -9.234 -14.016 1 95.12 162 SER A CA 1
ATOM 1171 C C . SER A 1 162 ? -14.242 -9.719 -14.633 1 95.12 162 SER A C 1
ATOM 1173 O O . SER A 1 162 ? -14.039 -9.586 -15.836 1 95.12 162 SER A O 1
ATOM 1175 N N . LEU A 1 163 ? -13.391 -10.25 -13.82 1 95.5 163 LEU A N 1
ATOM 1176 C CA . LEU A 1 163 ? -12.109 -10.789 -14.281 1 95.5 163 LEU A CA 1
ATOM 1177 C C . LEU A 1 163 ? -12.328 -11.898 -15.305 1 95.5 163 LEU A C 1
ATOM 1179 O O . LEU A 1 163 ? -11.586 -11.984 -16.297 1 95.5 163 LEU A O 1
ATOM 1183 N N . GLY A 1 164 ? -13.281 -12.719 -14.992 1 96.75 164 GLY A N 1
ATOM 1184 C CA . GLY A 1 164 ? -13.602 -13.789 -15.93 1 96.75 164 GLY A CA 1
ATOM 1185 C C . GLY A 1 164 ? -14.078 -13.281 -17.281 1 96.75 164 GLY A C 1
ATOM 1186 O O . GLY A 1 164 ? -13.641 -13.773 -18.312 1 96.75 164 GLY A O 1
ATOM 1187 N N . GLU A 1 165 ? -14.977 -12.312 -17.234 1 97.06 165 GLU A N 1
ATOM 1188 C CA . GLU A 1 165 ? -15.484 -11.727 -18.469 1 97.06 165 GLU A CA 1
ATOM 1189 C C . GLU A 1 165 ? -14.359 -11.086 -19.281 1 97.06 165 GLU A C 1
ATOM 1191 O O . GLU A 1 165 ? -14.305 -11.211 -20.5 1 97.06 165 GLU A O 1
ATOM 1196 N N . 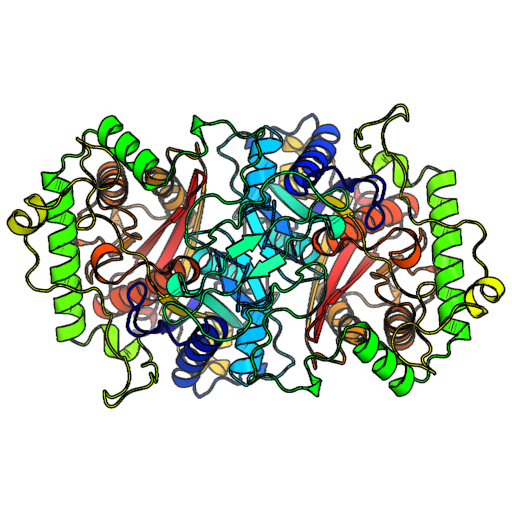ALA A 1 166 ? -13.5 -10.391 -18.625 1 97.44 166 ALA A N 1
ATOM 1197 C CA . ALA A 1 166 ? -12.359 -9.781 -19.297 1 97.44 166 ALA A CA 1
ATOM 1198 C C . ALA A 1 166 ? -11.523 -10.828 -20.016 1 97.44 166 ALA A C 1
ATOM 1200 O O . ALA A 1 166 ? -11.062 -10.609 -21.141 1 97.44 166 ALA A O 1
ATOM 1201 N N . ASN A 1 167 ? -11.336 -11.938 -19.406 1 97.94 167 ASN A N 1
ATOM 1202 C CA . ASN A 1 167 ? -10.492 -12.969 -20 1 97.94 167 ASN A CA 1
ATOM 1203 C C . ASN A 1 167 ? -11.234 -13.766 -21.062 1 97.94 167 ASN A C 1
ATOM 1205 O O . ASN A 1 167 ? -10.617 -14.32 -21.969 1 97.94 167 ASN A O 1
ATOM 1209 N N . GLU A 1 168 ? -12.602 -13.875 -20.938 1 98.38 168 GLU A N 1
ATOM 1210 C CA . GLU A 1 168 ? -13.367 -14.375 -22.078 1 98.38 168 GLU A CA 1
ATOM 1211 C C . GLU A 1 168 ? -13.148 -13.516 -23.312 1 98.38 168 GLU A C 1
ATOM 1213 O O . GLU A 1 168 ? -13 -14.039 -24.422 1 98.38 168 GLU A O 1
ATOM 1218 N N . MET A 1 169 ? -13.125 -12.219 -23.094 1 97.19 169 MET A N 1
ATOM 1219 C CA . MET A 1 169 ? -12.859 -11.289 -24.188 1 97.19 169 MET A CA 1
ATOM 1220 C C . MET A 1 169 ? -11.453 -11.484 -24.75 1 97.19 169 MET A C 1
ATOM 1222 O O . MET A 1 169 ? -11.242 -11.406 -25.953 1 97.19 169 MET A O 1
ATOM 1226 N N . LEU A 1 170 ? -10.555 -11.703 -23.859 1 97.5 170 LEU A N 1
ATOM 1227 C CA . LEU A 1 170 ? -9.172 -11.961 -24.266 1 97.5 170 LEU A CA 1
ATOM 1228 C C . LEU A 1 170 ? -9.086 -13.219 -25.125 1 97.5 170 LEU A C 1
ATOM 1230 O O . LEU A 1 170 ? -8.352 -13.25 -26.125 1 97.5 170 LEU A O 1
ATOM 1234 N N . ALA A 1 171 ? -9.789 -14.273 -24.719 1 98.31 171 ALA A N 1
ATOM 1235 C CA . ALA A 1 171 ? -9.82 -15.523 -25.469 1 98.31 171 ALA A CA 1
ATOM 1236 C C . ALA A 1 171 ? -10.344 -15.281 -26.891 1 98.31 171 ALA A C 1
ATOM 1238 O O . ALA A 1 171 ? -9.797 -15.836 -27.859 1 98.31 171 ALA A O 1
ATOM 1239 N N . GLU A 1 172 ? -11.359 -14.461 -26.969 1 97.81 172 GLU A N 1
ATOM 1240 C CA . GLU A 1 172 ? -11.93 -14.117 -28.266 1 97.81 172 GLU A CA 1
ATOM 1241 C C . GLU A 1 172 ? -10.945 -13.32 -29.109 1 97.81 172 GLU A C 1
ATOM 1243 O O . GLU A 1 172 ? -10.75 -13.609 -30.297 1 97.81 172 GLU A O 1
ATOM 1248 N N . GLU A 1 173 ? -10.367 -12.398 -28.516 1 97.5 173 GLU A N 1
ATOM 1249 C CA . GLU A 1 173 ? -9.461 -11.492 -29.219 1 97.5 173 GLU A CA 1
ATOM 1250 C C . GLU A 1 173 ? -8.266 -12.25 -29.797 1 97.5 173 GLU A C 1
ATOM 1252 O O . GLU A 1 173 ? -7.816 -11.961 -30.906 1 97.5 173 GLU A O 1
ATOM 1257 N N . PHE A 1 174 ? -7.766 -13.211 -29.078 1 98.12 174 PHE A N 1
ATOM 1258 C CA . PHE A 1 174 ? -6.52 -13.852 -29.484 1 98.12 174 PHE A CA 1
ATOM 1259 C C . PHE A 1 174 ? -6.789 -15.25 -30.031 1 98.12 174 PHE A C 1
ATOM 1261 O O . PHE A 1 174 ? -5.859 -15.961 -30.406 1 98.12 174 PHE A O 1
ATOM 1268 N N . GLY A 1 175 ? -8.023 -15.672 -30.094 1 98.12 175 GLY A N 1
ATOM 1269 C CA . GLY A 1 175 ? -8.398 -16.953 -30.656 1 98.12 175 GLY A CA 1
ATOM 1270 C C . GLY A 1 175 ? -7.828 -18.141 -29.875 1 98.12 175 GLY A C 1
ATOM 1271 O O . GLY A 1 175 ? -7.281 -19.062 -30.484 1 98.12 175 GLY A O 1
ATOM 1272 N N . ILE A 1 176 ? -7.93 -18.109 -28.594 1 98.56 176 ILE A N 1
ATOM 1273 C CA . ILE A 1 176 ? -7.41 -19.188 -27.75 1 98.56 176 ILE A CA 1
ATOM 1274 C C . ILE A 1 176 ? -8.531 -20.172 -27.422 1 98.56 176 ILE A C 1
ATOM 1276 O O . ILE A 1 176 ? -9.516 -19.812 -26.781 1 98.56 176 ILE A O 1
ATOM 1280 N N . SER A 1 177 ? -8.359 -21.391 -27.781 1 98 177 SER A N 1
ATOM 1281 C CA . SER A 1 177 ? -9.43 -22.375 -27.703 1 98 177 SER A CA 1
ATOM 1282 C C . SER A 1 177 ? -9.547 -22.953 -26.297 1 98 177 SER A C 1
ATOM 1284 O O . SER A 1 177 ? -8.578 -22.938 -25.531 1 98 177 SER A O 1
ATOM 1286 N N . ARG A 1 178 ? -10.719 -23.453 -26.016 1 97.94 178 ARG A N 1
ATOM 1287 C CA . ARG A 1 178 ? -10.977 -24.188 -24.781 1 97.94 178 ARG A CA 1
ATOM 1288 C C . ARG A 1 178 ? -10.023 -25.359 -24.625 1 97.94 178 ARG A C 1
ATOM 1290 O O . ARG A 1 178 ? -9.508 -25.609 -23.531 1 97.94 178 ARG A O 1
ATOM 1297 N N . GLU A 1 179 ? -9.773 -26.062 -25.656 1 98.06 179 GLU A N 1
ATOM 1298 C CA . GLU A 1 179 ? -8.914 -27.25 -25.641 1 98.06 179 GLU A CA 1
ATOM 1299 C C . GLU A 1 179 ? -7.496 -26.891 -25.188 1 98.06 179 GLU A C 1
ATOM 1301 O O . GLU A 1 179 ? -6.914 -27.578 -24.344 1 98.06 179 GLU A O 1
ATOM 1306 N N . ARG A 1 180 ? -6.953 -25.859 -25.75 1 98.44 180 ARG A N 1
ATOM 1307 C CA . ARG A 1 180 ? -5.621 -25.406 -25.359 1 98.44 180 ARG A CA 1
ATOM 1308 C C . ARG A 1 180 ? -5.57 -25.031 -23.891 1 98.44 180 ARG A C 1
ATOM 1310 O O . ARG A 1 180 ? -4.578 -25.297 -23.203 1 98.44 180 ARG A O 1
ATOM 1317 N N . GLN A 1 181 ? -6.641 -24.406 -23.469 1 98.81 181 GLN A N 1
ATOM 1318 C CA . GLN A 1 181 ? -6.715 -23.969 -22.078 1 98.81 181 GLN A CA 1
ATOM 1319 C C . GLN A 1 181 ? -6.75 -25.172 -21.125 1 98.81 181 GLN A C 1
ATOM 1321 O O . GLN A 1 181 ? -6.039 -25.188 -20.125 1 98.81 181 GLN A O 1
ATOM 1326 N N . ASP A 1 182 ? -7.551 -26.125 -21.422 1 98.75 182 ASP A N 1
ATOM 1327 C CA . ASP A 1 182 ? -7.672 -27.312 -20.578 1 98.75 182 ASP A CA 1
ATOM 1328 C C . ASP A 1 182 ? -6.367 -28.109 -20.562 1 98.75 182 ASP A C 1
ATOM 1330 O O . ASP A 1 182 ? -5.996 -28.672 -19.531 1 98.75 182 ASP A O 1
ATOM 1334 N N . GLU A 1 183 ? -5.73 -28.188 -21.672 1 98.69 183 GLU A N 1
ATOM 1335 C CA . GLU A 1 183 ? -4.422 -28.844 -21.719 1 98.69 183 GLU A CA 1
ATOM 1336 C C . GLU A 1 183 ? -3.42 -28.141 -20.812 1 98.69 183 GLU A C 1
ATOM 1338 O O . GLU A 1 183 ? -2.666 -28.797 -20.094 1 98.69 183 GLU A O 1
ATOM 1343 N N . PHE A 1 184 ? -3.395 -26.844 -20.938 1 98.75 184 PHE A N 1
ATOM 1344 C CA . PHE A 1 184 ? -2.518 -26.047 -20.109 1 98.75 184 PHE A CA 1
ATOM 1345 C C . PHE A 1 184 ? -2.805 -26.281 -18.625 1 98.75 184 PHE A C 1
ATOM 1347 O O . PHE A 1 184 ? -1.88 -26.438 -17.828 1 98.75 184 PHE A O 1
ATOM 1354 N N . ALA A 1 185 ? -4.07 -26.312 -18.234 1 98.81 185 ALA A N 1
ATOM 1355 C CA . ALA A 1 185 ? -4.492 -26.516 -16.859 1 98.81 185 ALA A CA 1
ATOM 1356 C C . ALA A 1 185 ? -4.09 -27.906 -16.359 1 98.81 185 ALA A C 1
ATOM 1358 O O . ALA A 1 185 ? -3.611 -28.062 -15.227 1 98.81 185 ALA A O 1
ATOM 1359 N N . ALA A 1 186 ? -4.34 -28.906 -17.172 1 98.75 186 ALA A N 1
ATOM 1360 C CA . ALA A 1 186 ? -3.953 -30.266 -16.797 1 98.75 186 ALA A CA 1
ATOM 1361 C C . ALA A 1 186 ? -2.449 -30.359 -16.562 1 98.75 186 ALA A C 1
ATOM 1363 O O . ALA A 1 186 ? -2.008 -31 -15.609 1 98.75 186 ALA A O 1
ATOM 1364 N N . ARG A 1 187 ? -1.723 -29.75 -17.422 1 98.62 187 ARG A N 1
ATOM 1365 C CA . ARG A 1 187 ? -0.271 -29.719 -17.281 1 98.62 187 ARG A CA 1
ATOM 1366 C C . ARG A 1 187 ? 0.137 -29.078 -15.961 1 98.62 187 ARG A C 1
ATOM 1368 O O . ARG A 1 187 ? 1.045 -29.562 -15.281 1 98.62 187 ARG A O 1
ATOM 1375 N N . SER A 1 188 ? -0.471 -27.984 -15.609 1 98.75 188 SER A N 1
ATOM 1376 C CA . SER A 1 188 ? -0.182 -27.297 -14.352 1 98.75 188 SER A CA 1
ATOM 1377 C C . SER A 1 188 ? -0.339 -28.234 -13.156 1 98.75 188 SER A C 1
ATOM 1379 O O . SER A 1 188 ? 0.512 -28.266 -12.266 1 98.75 188 SER A O 1
ATOM 1381 N N . HIS A 1 189 ? -1.422 -29 -13.125 1 98.75 189 HIS A N 1
ATOM 1382 C CA . HIS A 1 189 ? -1.685 -29.938 -12.039 1 98.75 189 HIS A CA 1
ATOM 1383 C C . HIS A 1 189 ? -0.641 -31.047 -12.016 1 98.75 189 HIS A C 1
ATOM 1385 O O . HIS A 1 189 ? -0.149 -31.422 -10.945 1 98.75 189 HIS A O 1
ATOM 1391 N N . HIS A 1 190 ? -0.339 -31.578 -13.148 1 98.56 190 HIS A N 1
ATOM 1392 C CA . HIS A 1 190 ? 0.643 -32.656 -13.234 1 98.56 190 HIS A CA 1
ATOM 1393 C C . HIS A 1 190 ? 2.008 -32.188 -12.734 1 98.56 190 HIS A C 1
ATOM 1395 O O . HIS A 1 190 ? 2.658 -32.906 -11.953 1 98.56 190 HIS A O 1
ATOM 1401 N N . LEU A 1 191 ? 2.43 -31.062 -13.227 1 98.75 191 LEU A N 1
ATOM 1402 C CA . LEU A 1 191 ? 3.742 -30.547 -12.859 1 98.75 191 LEU A CA 1
ATOM 1403 C C . LEU A 1 191 ? 3.803 -30.219 -11.375 1 98.75 191 LEU A C 1
ATOM 1405 O O . LEU A 1 191 ? 4.82 -30.453 -10.719 1 98.75 191 LEU A O 1
ATOM 1409 N N . ALA A 1 192 ? 2.73 -29.625 -10.82 1 98.81 192 ALA A N 1
ATOM 1410 C CA . ALA A 1 192 ? 2.684 -29.328 -9.391 1 98.81 192 ALA A CA 1
ATOM 1411 C C . ALA A 1 192 ? 2.799 -30.609 -8.562 1 98.81 192 ALA A C 1
ATOM 1413 O O . ALA A 1 192 ? 3.516 -30.641 -7.555 1 98.81 192 ALA A O 1
ATOM 1414 N N . ASP A 1 193 ? 2.062 -31.578 -8.984 1 98.56 193 ASP A N 1
ATOM 1415 C CA . ASP A 1 193 ? 2.113 -32.844 -8.281 1 98.56 193 ASP A CA 1
ATOM 1416 C C . ASP A 1 193 ? 3.523 -33.438 -8.312 1 98.56 193 ASP A C 1
ATOM 1418 O O . ASP A 1 193 ? 4.02 -33.938 -7.293 1 98.56 193 ASP A O 1
ATOM 1422 N N . GLU A 1 194 ? 4.133 -33.438 -9.445 1 98.5 194 GLU A N 1
ATOM 1423 C CA . GLU A 1 194 ? 5.492 -33.938 -9.602 1 98.5 194 GLU A CA 1
ATOM 1424 C C . GLU A 1 194 ? 6.473 -33.156 -8.734 1 98.5 194 GLU A C 1
ATOM 1426 O O . GLU A 1 194 ? 7.387 -33.75 -8.141 1 98.5 194 GLU A O 1
ATOM 1431 N N . ALA A 1 195 ? 6.348 -31.859 -8.719 1 98.62 195 ALA A N 1
ATOM 1432 C CA . ALA A 1 195 ? 7.227 -31.016 -7.918 1 98.62 195 ALA A CA 1
ATOM 1433 C C . ALA A 1 195 ? 7.129 -31.375 -6.438 1 98.62 195 ALA A C 1
ATOM 1435 O O . ALA A 1 195 ? 8.141 -31.438 -5.738 1 98.62 195 ALA A O 1
ATOM 1436 N N . TRP A 1 196 ? 5.918 -31.562 -5.945 1 98.12 196 TRP A N 1
ATOM 1437 C CA . TRP A 1 196 ? 5.727 -31.969 -4.555 1 98.12 196 TRP A CA 1
ATOM 1438 C C . TRP A 1 196 ? 6.305 -33.344 -4.297 1 98.12 196 TRP A C 1
ATOM 1440 O O . TRP A 1 196 ? 6.973 -33.562 -3.287 1 98.12 196 TRP A O 1
ATOM 1450 N N . ALA A 1 197 ? 6.074 -34.25 -5.195 1 97.81 197 ALA A N 1
ATOM 1451 C CA . ALA A 1 197 ? 6.547 -35.625 -5.055 1 97.81 197 ALA A CA 1
ATOM 1452 C C . ALA A 1 197 ? 8.07 -35.688 -5.027 1 97.81 197 ALA A C 1
ATOM 1454 O O . ALA A 1 197 ? 8.656 -36.531 -4.336 1 97.81 197 ALA A O 1
ATOM 1455 N N . SER A 1 198 ? 8.703 -34.812 -5.754 1 97.69 198 SER A N 1
ATOM 1456 C CA . SER A 1 198 ? 10.156 -34.781 -5.84 1 97.69 198 SER A CA 1
ATOM 1457 C C . SER A 1 198 ? 10.773 -34.031 -4.66 1 97.69 198 SER A C 1
ATOM 1459 O O . SER A 1 198 ? 12 -34 -4.512 1 97.69 198 SER A O 1
ATOM 1461 N N . GLY A 1 199 ? 10.008 -33.344 -3.857 1 98 199 GLY A N 1
ATOM 1462 C CA . GLY A 1 199 ? 10.492 -32.625 -2.688 1 98 199 GLY A CA 1
ATOM 1463 C C . GLY A 1 199 ? 10.945 -31.219 -2.994 1 98 199 GLY A C 1
ATOM 1464 O O . GLY A 1 199 ? 11.57 -30.562 -2.156 1 98 199 GLY A O 1
ATOM 1465 N N . PHE A 1 200 ? 10.617 -30.719 -4.141 1 98.19 200 PHE A N 1
ATOM 1466 C CA . PHE A 1 200 ? 11.031 -29.391 -4.57 1 98.19 200 PHE A CA 1
ATOM 1467 C C . PHE A 1 200 ? 10.562 -28.328 -3.582 1 98.19 200 PHE A C 1
ATOM 1469 O O . PHE A 1 200 ? 11.273 -27.359 -3.311 1 98.19 200 PHE A O 1
ATOM 1476 N N . TYR A 1 201 ? 9.383 -28.484 -3.027 1 97.94 201 TYR A N 1
ATOM 1477 C CA . TYR A 1 201 ? 8.758 -27.438 -2.215 1 97.94 201 TYR A CA 1
ATOM 1478 C C . TYR A 1 201 ? 9.094 -27.625 -0.741 1 97.94 201 TYR A C 1
ATOM 1480 O O . TYR A 1 201 ? 8.68 -26.828 0.103 1 97.94 201 TYR A O 1
ATOM 1488 N N . ASP A 1 202 ? 9.891 -28.578 -0.37 1 95.69 202 ASP A N 1
ATOM 1489 C CA . ASP A 1 202 ? 10.148 -28.922 1.025 1 95.69 202 ASP A CA 1
ATOM 1490 C C . ASP A 1 202 ? 10.797 -27.766 1.766 1 95.69 202 ASP A C 1
ATOM 1492 O O . ASP A 1 202 ? 10.469 -27.484 2.92 1 95.69 202 ASP A O 1
ATOM 1496 N N . ASP A 1 203 ? 11.672 -27.109 1.069 1 95.12 203 ASP A N 1
ATOM 1497 C CA . ASP A 1 203 ? 12.422 -26.031 1.727 1 95.12 203 ASP A CA 1
ATOM 1498 C C . ASP A 1 203 ? 11.711 -24.688 1.569 1 95.12 203 ASP A C 1
ATOM 1500 O O . ASP A 1 203 ? 12.102 -23.703 2.193 1 95.12 203 ASP A O 1
ATOM 1504 N N . LEU A 1 204 ? 10.648 -24.625 0.794 1 98.19 204 LEU A N 1
ATOM 1505 C CA . LEU A 1 204 ? 10 -23.359 0.476 1 98.19 204 LEU A CA 1
ATOM 1506 C C . LEU A 1 204 ? 8.719 -23.188 1.296 1 98.19 204 LEU A C 1
ATOM 1508 O O . LEU A 1 204 ? 8.195 -22.078 1.403 1 98.19 204 LEU A O 1
ATOM 1512 N N . VAL A 1 205 ? 8.195 -24.281 1.854 1 98.62 205 VAL A N 1
ATOM 1513 C CA . VAL A 1 205 ? 6.855 -24.219 2.434 1 98.62 205 VAL A CA 1
ATOM 1514 C C . VAL A 1 205 ? 6.934 -24.5 3.934 1 98.62 205 VAL A C 1
ATOM 1516 O O . VAL A 1 205 ? 7.57 -25.469 4.363 1 98.62 205 VAL A O 1
ATOM 1519 N N . VAL A 1 206 ? 6.301 -23.594 4.676 1 98.19 206 VAL A N 1
ATOM 1520 C CA . VAL A 1 206 ? 6.184 -23.75 6.121 1 98.19 206 VAL A CA 1
ATOM 1521 C C . VAL A 1 206 ? 4.809 -24.297 6.473 1 98.19 206 VAL A C 1
ATOM 1523 O O . VAL A 1 206 ? 3.787 -23.672 6.195 1 98.19 206 VAL A O 1
ATOM 1526 N N . PRO A 1 207 ? 4.77 -25.469 7.109 1 97.81 207 PRO A N 1
ATOM 1527 C CA . PRO A 1 207 ? 3.469 -26.031 7.469 1 97.81 207 PRO A CA 1
ATOM 1528 C C . PRO A 1 207 ? 2.668 -25.125 8.406 1 97.81 207 PRO A C 1
ATOM 1530 O O . PRO A 1 207 ? 3.252 -24.375 9.195 1 97.81 207 PRO A O 1
ATOM 1533 N N . VAL A 1 208 ? 1.399 -25.188 8.273 1 97.81 208 VAL A N 1
ATOM 1534 C CA . VAL A 1 208 ? 0.493 -24.406 9.109 1 97.81 208 VAL A CA 1
ATOM 1535 C C . VAL A 1 208 ? -0.24 -25.328 10.086 1 97.81 208 VAL A C 1
ATOM 1537 O O . VAL A 1 208 ? -0.818 -26.344 9.672 1 97.81 208 VAL A O 1
ATOM 1540 N N . GLU A 1 209 ? -0.191 -24.969 11.359 1 94.88 209 GLU A N 1
ATOM 1541 C CA . GLU A 1 209 ? -0.99 -25.703 12.336 1 94.88 209 GLU A CA 1
ATOM 1542 C C . GLU A 1 209 ? -2.475 -25.375 12.188 1 94.88 209 GLU A C 1
ATOM 1544 O O . GLU A 1 209 ? -2.879 -24.219 12.289 1 94.88 209 GLU A O 1
ATOM 1549 N N . VAL A 1 210 ? -3.15 -26.328 11.812 1 92.44 210 VAL A N 1
ATOM 1550 C CA . VAL A 1 210 ? -4.594 -26.141 11.672 1 92.44 210 VAL A CA 1
ATOM 1551 C C . VAL A 1 210 ? -5.324 -27.031 12.672 1 92.44 210 VAL A C 1
ATOM 1553 O O . VAL A 1 210 ? -4.742 -27.969 13.219 1 92.44 210 VAL A O 1
ATOM 1556 N N . GLY A 1 211 ? -6.457 -26.609 13.148 1 79.25 211 GLY A N 1
ATOM 1557 C CA . GLY A 1 211 ? -7.234 -27.406 14.078 1 79.25 211 GLY A CA 1
ATOM 1558 C C . GLY A 1 211 ? -7.617 -28.766 13.531 1 79.25 211 GLY A C 1
ATOM 1559 O O . GLY A 1 211 ? -7.527 -29 12.32 1 79.25 211 GLY A O 1
ATOM 1560 N N . GLY A 1 212 ? -7.832 -29.734 14.305 1 73.12 212 GLY A N 1
ATOM 1561 C CA . GLY A 1 212 ? -8.289 -31.062 13.922 1 73.12 212 GLY A CA 1
ATOM 1562 C C . GLY A 1 212 ? -7.246 -32.125 14.133 1 73.12 212 GLY A C 1
ATOM 1563 O O . GLY A 1 212 ? -6.109 -31.844 14.508 1 73.12 212 GLY A O 1
ATOM 1564 N N . ASP A 1 213 ? -7.672 -33.281 14.062 1 71.69 213 ASP A N 1
ATOM 1565 C CA . ASP A 1 213 ? -6.871 -34.469 14.375 1 71.69 213 ASP A CA 1
ATOM 1566 C C . ASP A 1 213 ? -5.836 -34.719 13.289 1 71.69 213 ASP A C 1
ATOM 1568 O O . ASP A 1 213 ? -4.984 -35.625 13.438 1 71.69 213 ASP A O 1
ATOM 1572 N N . GLY A 1 214 ? -5.988 -33.938 12.188 1 72.88 214 GLY A N 1
ATOM 1573 C CA . GLY A 1 214 ? -5.027 -34.188 11.125 1 72.88 214 GLY A CA 1
ATOM 1574 C C . GLY A 1 214 ? -3.785 -33.312 11.227 1 72.88 214 GLY A C 1
ATOM 1575 O O . GLY A 1 214 ? -3.812 -32.25 11.852 1 72.88 214 GLY A O 1
ATOM 1576 N N . GLY A 1 215 ? -2.598 -33.75 11.43 1 87.5 215 GLY A N 1
ATOM 1577 C CA . GLY A 1 215 ? -1.288 -33.125 11.453 1 87.5 215 GLY A CA 1
ATOM 1578 C C . GLY A 1 215 ? -1.271 -31.766 10.781 1 87.5 215 GLY A C 1
ATOM 1579 O O . GLY A 1 215 ? -2.318 -31.234 10.398 1 87.5 215 GLY A O 1
ATOM 1580 N N . PRO A 1 216 ? -0.217 -31.047 10.742 1 94.25 216 PRO A N 1
ATOM 1581 C CA . PRO A 1 216 ? -0.092 -29.734 10.109 1 94.25 216 PRO A CA 1
ATOM 1582 C C . PRO A 1 216 ? -0.438 -29.75 8.625 1 94.25 216 PRO A C 1
ATOM 1584 O O . PRO A 1 216 ? -0.236 -30.766 7.953 1 94.25 216 PRO A O 1
ATOM 1587 N N . PHE A 1 217 ? -1.162 -28.703 8.148 1 96.94 217 PHE A N 1
ATOM 1588 C CA . PHE A 1 217 ? -1.399 -28.484 6.723 1 96.94 217 PHE A CA 1
ATOM 1589 C C . PHE A 1 217 ? -0.096 -28.172 6.004 1 96.94 217 PHE A C 1
ATOM 1591 O O . PHE A 1 217 ? 0.48 -27.094 6.199 1 96.94 217 PHE A O 1
ATOM 1598 N N . SER A 1 218 ? 0.349 -29.109 5.148 1 97.12 218 SER A N 1
ATOM 1599 C CA . SER A 1 218 ? 1.734 -28.984 4.707 1 97.12 218 SER A CA 1
ATOM 1600 C C . SER A 1 218 ? 1.833 -29.016 3.186 1 97.12 218 SER A C 1
ATOM 1602 O O . SER A 1 218 ? 2.926 -28.906 2.627 1 97.12 218 SER A O 1
ATOM 1604 N N . ARG A 1 219 ? 0.776 -29.234 2.566 1 97.38 219 ARG A N 1
ATOM 1605 C CA . ARG A 1 219 ? 0.776 -29.328 1.111 1 97.38 219 ARG A CA 1
ATOM 1606 C C . ARG A 1 219 ? -0.362 -28.516 0.509 1 97.38 219 ARG A C 1
ATOM 1608 O O . ARG A 1 219 ? -1.44 -28.422 1.097 1 97.38 219 ARG A O 1
ATOM 1615 N N . ASP A 1 220 ? -0.111 -27.938 -0.653 1 98.56 220 ASP A N 1
ATOM 1616 C CA . ASP A 1 220 ? -1.145 -27.172 -1.339 1 98.56 220 ASP A CA 1
ATOM 1617 C C . ASP A 1 220 ? -2.395 -28.016 -1.573 1 98.56 220 ASP A C 1
ATOM 1619 O O . ASP A 1 220 ? -2.299 -29.172 -1.99 1 98.56 220 ASP A O 1
ATOM 1623 N N . GLU A 1 221 ? -3.504 -27.438 -1.413 1 97.88 221 GLU A N 1
ATOM 1624 C CA . GLU A 1 221 ? -4.754 -28.188 -1.292 1 97.88 221 GLU A CA 1
ATOM 1625 C C . GLU A 1 221 ? -5.383 -28.438 -2.66 1 97.88 221 GLU A C 1
ATOM 1627 O O . GLU A 1 221 ? -6.141 -29.391 -2.834 1 97.88 221 GLU A O 1
ATOM 1632 N N . GLY A 1 222 ? -5.062 -27.594 -3.623 1 97.69 222 GLY A N 1
ATOM 1633 C CA . GLY A 1 222 ? -5.844 -27.547 -4.848 1 97.69 222 GLY A CA 1
ATOM 1634 C C . GLY A 1 222 ? -5.328 -28.5 -5.918 1 97.69 222 GLY A C 1
ATOM 1635 O O . GLY A 1 222 ? -5.941 -28.641 -6.977 1 97.69 222 GLY A O 1
ATOM 1636 N N . ILE A 1 223 ? -4.254 -29.25 -5.695 1 98.5 223 ILE A N 1
ATOM 1637 C CA . ILE A 1 223 ? -3.592 -30.047 -6.727 1 98.5 223 ILE A CA 1
ATOM 1638 C C . ILE A 1 223 ? -4.398 -31.312 -7 1 98.5 223 ILE A C 1
ATOM 1640 O O . ILE A 1 223 ? -4.781 -32.031 -6.07 1 98.5 223 ILE A O 1
ATOM 1644 N N . ARG A 1 224 ? -4.633 -31.547 -8.258 1 97.69 224 ARG A N 1
ATOM 1645 C CA . ARG A 1 224 ? -5.34 -32.719 -8.727 1 97.69 224 ARG A CA 1
ATOM 1646 C C . ARG A 1 224 ? -4.465 -33.562 -9.672 1 97.69 224 ARG A C 1
ATOM 1648 O O . ARG A 1 224 ? -4.539 -33.406 -10.891 1 97.69 224 ARG A O 1
ATOM 1655 N N . PRO A 1 225 ? -3.758 -34.562 -9.195 1 94.31 225 PRO A N 1
ATOM 1656 C CA . PRO A 1 225 ? -2.822 -35.312 -10.023 1 94.31 225 PRO A CA 1
ATOM 1657 C C . PRO A 1 225 ? -3.51 -36.031 -11.188 1 94.31 225 PRO A C 1
ATOM 1659 O O . PRO A 1 225 ? -2.875 -36.312 -12.211 1 94.31 225 PRO A O 1
ATOM 1662 N N . GLY A 1 226 ? -4.73 -36.281 -11.125 1 93.94 226 GLY A N 1
ATOM 1663 C CA . GLY A 1 226 ? -5.438 -37.031 -12.156 1 93.94 226 GLY A CA 1
ATOM 1664 C C . GLY A 1 226 ? -6.105 -36.156 -13.188 1 93.94 226 GLY A C 1
ATOM 1665 O O . GLY A 1 226 ? -6.844 -36.656 -14.047 1 93.94 226 GLY A O 1
ATOM 1666 N N . SER A 1 227 ? -5.762 -34.938 -13.172 1 96.69 227 SER A N 1
ATOM 1667 C CA . SER A 1 227 ? -6.379 -34 -14.109 1 96.69 227 SER A CA 1
ATOM 1668 C C . SER A 1 227 ? -5.938 -34.312 -15.547 1 96.69 227 SER A C 1
ATOM 1670 O O . SER A 1 227 ? -4.762 -34.562 -15.789 1 96.69 227 SER A O 1
ATOM 1672 N N . THR A 1 228 ? -6.887 -34.344 -16.469 1 97.75 228 THR A N 1
ATOM 1673 C CA . THR A 1 228 ? -6.637 -34.469 -17.891 1 97.75 228 THR A CA 1
ATOM 1674 C C . THR A 1 228 ? -7.477 -33.469 -18.688 1 97.75 228 THR A C 1
ATOM 1676 O O . THR A 1 228 ? -8.516 -33 -18.203 1 97.75 228 THR A O 1
ATOM 1679 N N . ALA A 1 229 ? -6.941 -33.188 -19.891 1 97.62 229 ALA A N 1
ATOM 1680 C CA . ALA A 1 229 ? -7.715 -32.281 -20.75 1 97.62 229 ALA A CA 1
ATOM 1681 C C . ALA A 1 229 ? -9.117 -32.844 -20.984 1 97.62 229 ALA A C 1
ATOM 1683 O O . ALA A 1 229 ? -10.086 -32.094 -21.047 1 97.62 229 ALA A O 1
ATOM 1684 N N . ARG A 1 230 ? -9.242 -34.125 -21.141 1 97.44 230 ARG A N 1
ATOM 1685 C CA . ARG A 1 230 ? -10.523 -34.75 -21.391 1 97.44 230 ARG A CA 1
ATOM 1686 C C . ARG A 1 230 ? -11.477 -34.562 -20.219 1 97.44 230 ARG A C 1
ATOM 1688 O O . ARG A 1 230 ? -12.648 -34.219 -20.422 1 97.44 230 ARG A O 1
ATOM 1695 N N . LYS A 1 231 ? -11.031 -34.781 -19.016 1 97.5 231 LYS A N 1
ATOM 1696 C CA . LYS A 1 231 ? -11.859 -34.594 -17.828 1 97.5 231 LYS A CA 1
ATOM 1697 C C . LYS A 1 231 ? -12.289 -33.125 -17.703 1 97.5 231 LYS A C 1
ATOM 1699 O O . LYS A 1 231 ? -13.438 -32.844 -17.375 1 97.5 231 LYS A O 1
ATOM 1704 N N . LEU A 1 232 ? -11.344 -32.281 -17.922 1 97.94 232 LEU A N 1
ATOM 1705 C CA . LEU A 1 232 ? -11.609 -30.844 -17.797 1 97.94 232 LEU A CA 1
ATOM 1706 C C . LEU A 1 232 ? -12.617 -30.375 -18.828 1 97.94 232 LEU A C 1
ATOM 1708 O O . LEU A 1 232 ? -13.406 -29.469 -18.578 1 97.94 232 LEU A O 1
ATOM 1712 N N . ALA A 1 233 ? -12.609 -30.969 -20.016 1 96.81 233 ALA A N 1
ATOM 1713 C CA . ALA A 1 233 ? -13.508 -30.609 -21.109 1 96.81 233 ALA A CA 1
ATOM 1714 C C . ALA A 1 233 ? -14.969 -30.812 -20.719 1 96.81 233 ALA A C 1
ATOM 1716 O O . ALA A 1 233 ? -15.867 -30.219 -21.312 1 96.81 233 ALA A O 1
ATOM 1717 N N . GLY A 1 234 ? -15.172 -31.609 -19.734 1 96.94 234 GLY A N 1
ATOM 1718 C CA . GLY A 1 234 ? -16.531 -31.891 -19.297 1 96.94 234 GLY A CA 1
ATOM 1719 C C . GLY A 1 234 ? -17.094 -30.828 -18.375 1 96.94 234 GLY A C 1
ATOM 1720 O O . GLY A 1 234 ? -18.297 -30.828 -18.109 1 96.94 234 GLY A O 1
ATOM 1721 N N . LEU A 1 235 ? -16.359 -29.922 -17.969 1 97.44 235 LEU A N 1
ATOM 1722 C CA . LEU A 1 235 ? -16.797 -28.891 -17.031 1 97.44 235 LEU A CA 1
ATOM 1723 C C . LEU A 1 235 ? -17.609 -27.812 -17.734 1 97.44 235 LEU A C 1
ATOM 1725 O O . LEU A 1 235 ? -17.344 -27.484 -18.891 1 97.44 235 LEU A O 1
ATOM 1729 N N . LYS A 1 236 ? -18.516 -27.188 -17.016 1 97.5 236 LYS A N 1
ATOM 1730 C CA . LYS A 1 236 ? -19.344 -26.109 -17.547 1 97.5 236 LYS A CA 1
ATOM 1731 C C . LYS A 1 236 ? -18.594 -24.781 -17.531 1 97.5 236 LYS A C 1
ATOM 1733 O O . LYS A 1 236 ? -17.828 -24.516 -16.609 1 97.5 236 LYS A O 1
ATOM 1738 N N . PRO A 1 237 ? -18.906 -23.922 -18.547 1 97.44 237 PRO A N 1
ATOM 1739 C CA . PRO A 1 237 ? -18.344 -22.578 -18.516 1 97.44 237 PRO A CA 1
ATOM 1740 C C . PRO A 1 237 ? -18.75 -21.797 -17.266 1 97.44 237 PRO A C 1
ATOM 1742 O O . PRO A 1 237 ? -19.875 -21.922 -16.781 1 97.44 237 PRO A O 1
ATOM 1745 N N . ALA A 1 238 ? -17.891 -20.953 -16.828 1 96.56 238 ALA A N 1
ATOM 1746 C CA . ALA A 1 238 ? -18.078 -20.297 -15.531 1 96.56 238 ALA A CA 1
ATOM 1747 C C . ALA A 1 238 ? -18.641 -18.891 -15.711 1 96.56 238 ALA A C 1
ATOM 1749 O O . ALA A 1 238 ? -19.328 -18.375 -14.836 1 96.56 238 ALA A O 1
ATOM 1750 N N . PHE A 1 239 ? -18.422 -18.203 -16.859 1 95.31 239 PHE A N 1
ATOM 1751 C CA . PHE A 1 239 ? -18.688 -16.766 -16.922 1 95.31 239 PHE A CA 1
ATOM 1752 C C . PHE A 1 239 ? -19.641 -16.453 -18.047 1 95.31 239 PHE A C 1
ATOM 1754 O O . PHE A 1 239 ? -20.359 -15.438 -18 1 95.31 239 PHE A O 1
ATOM 1761 N N . ARG A 1 240 ? -19.562 -17.219 -19.094 1 96 240 ARG A N 1
ATOM 1762 C CA . ARG A 1 240 ? -20.484 -17.156 -20.219 1 96 240 ARG A CA 1
ATOM 1763 C C . ARG A 1 240 ? -21.094 -18.516 -20.5 1 96 240 ARG A C 1
ATOM 1765 O O . ARG A 1 240 ? -20.438 -19.547 -20.312 1 96 240 ARG A O 1
ATOM 1772 N N . PRO A 1 241 ? -22.391 -18.469 -20.922 1 94.94 241 PRO A N 1
ATOM 1773 C CA . PRO A 1 241 ? -22.984 -19.766 -21.266 1 94.94 241 PRO A CA 1
ATOM 1774 C C . PRO A 1 241 ? -22.156 -20.531 -22.297 1 94.94 241 PRO A C 1
ATOM 1776 O O . PRO A 1 241 ? -22.031 -21.766 -22.188 1 94.94 241 PRO A O 1
ATOM 1779 N N . ASP A 1 242 ? -21.656 -19.906 -23.203 1 94.56 242 ASP A N 1
ATOM 1780 C CA . ASP A 1 242 ? -20.844 -20.547 -24.234 1 94.56 242 ASP A CA 1
ATOM 1781 C C . ASP A 1 242 ? -19.375 -20.141 -24.109 1 94.56 242 ASP A C 1
ATOM 1783 O O . ASP A 1 242 ? -18.656 -20.078 -25.109 1 94.56 242 ASP A O 1
ATOM 1787 N N . GLY A 1 243 ? -18.984 -19.859 -22.891 1 97.38 243 GLY A N 1
ATOM 1788 C CA . GLY A 1 243 ? -17.625 -19.406 -22.672 1 97.38 243 GLY A CA 1
ATOM 1789 C C . GLY A 1 243 ? -16.609 -20.531 -22.688 1 97.38 243 GLY A C 1
ATOM 1790 O O . GLY A 1 243 ? -16.969 -21.703 -22.797 1 97.38 243 GLY A O 1
ATOM 1791 N N . VAL A 1 244 ? -15.352 -20.141 -22.625 1 98.19 244 VAL A N 1
ATOM 1792 C CA . VAL A 1 244 ? -14.289 -21.125 -22.734 1 98.19 244 VAL A CA 1
ATOM 1793 C C . VAL A 1 244 ? -13.578 -21.266 -21.391 1 98.19 244 VAL A C 1
ATOM 1795 O O . VAL A 1 244 ? -12.742 -22.156 -21.219 1 98.19 244 VAL A O 1
ATOM 1798 N N . ILE A 1 245 ? -13.883 -20.422 -20.453 1 98.62 245 ILE A N 1
ATOM 1799 C CA . ILE A 1 245 ? -13.25 -20.484 -19.141 1 98.62 245 ILE A CA 1
ATOM 1800 C C . ILE A 1 245 ? -14.125 -21.297 -18.188 1 98.62 245 ILE A C 1
ATOM 1802 O O . ILE A 1 245 ? -15.344 -21.094 -18.125 1 98.62 245 ILE A O 1
ATOM 1806 N N . THR A 1 246 ? -13.539 -22.234 -17.5 1 98.25 246 THR A N 1
ATOM 1807 C CA . THR A 1 246 ? -14.203 -23.062 -16.5 1 98.25 246 THR A CA 1
ATOM 1808 C C . THR A 1 246 ? -13.445 -23.016 -15.172 1 98.25 246 THR A C 1
ATOM 1810 O O . THR A 1 246 ? -12.367 -22.422 -15.094 1 98.25 246 THR A O 1
ATOM 1813 N N . ALA A 1 247 ? -14.031 -23.672 -14.188 1 97.06 247 ALA A N 1
ATOM 1814 C CA . ALA A 1 247 ? -13.359 -23.797 -12.898 1 97.06 247 ALA A CA 1
ATOM 1815 C C . ALA A 1 247 ? -12.078 -24.609 -13.031 1 97.06 247 ALA A C 1
ATOM 1817 O O . ALA A 1 247 ? -11.203 -24.547 -12.164 1 97.06 247 ALA A O 1
ATOM 1818 N N . GLY A 1 248 ? -11.953 -25.328 -14.07 1 97.88 248 GLY A N 1
ATOM 1819 C CA . GLY A 1 248 ? -10.812 -26.219 -14.258 1 97.88 248 GLY A CA 1
ATOM 1820 C C . GLY A 1 248 ? -9.633 -25.531 -14.922 1 97.88 248 GLY A C 1
ATOM 1821 O O . GLY A 1 248 ? -8.5 -26.031 -14.844 1 97.88 248 GLY A O 1
ATOM 1822 N N . ASN A 1 249 ? -9.914 -24.469 -15.664 1 98.56 249 ASN A N 1
ATOM 1823 C CA . ASN A 1 249 ? -8.812 -23.828 -16.375 1 98.56 249 ASN A CA 1
ATOM 1824 C C . ASN A 1 249 ? -8.625 -22.375 -15.914 1 98.56 249 ASN A C 1
ATOM 1826 O O . ASN A 1 249 ? -8.164 -21.531 -16.688 1 98.56 249 ASN A O 1
ATOM 1830 N N . ALA A 1 250 ? -9.078 -22.062 -14.727 1 98.44 250 ALA A N 1
ATOM 1831 C CA . ALA A 1 250 ? -8.844 -20.828 -13.984 1 98.44 250 ALA A CA 1
ATOM 1832 C C . ALA A 1 250 ? -8.367 -21.109 -12.562 1 98.44 250 ALA A C 1
ATOM 1834 O O . ALA A 1 250 ? -8.703 -22.156 -11.992 1 98.44 250 ALA A O 1
ATOM 1835 N N . SER A 1 251 ? -7.531 -20.188 -12.062 1 98.19 251 SER A N 1
ATOM 1836 C CA . SER A 1 251 ? -7.117 -20.391 -10.68 1 98.19 251 SER A CA 1
ATOM 1837 C C . SER A 1 251 ? -8.305 -20.281 -9.727 1 98.19 251 SER A C 1
ATOM 1839 O O . SER A 1 251 ? -9.219 -19.484 -9.945 1 98.19 251 SER A O 1
ATOM 1841 N N . PRO A 1 252 ? -8.383 -21.094 -8.703 1 97.62 252 PRO A N 1
ATOM 1842 C CA . PRO A 1 252 ? -9.438 -21 -7.684 1 97.62 252 PRO A CA 1
ATOM 1843 C C . PRO A 1 252 ? -9.195 -19.859 -6.691 1 97.62 252 PRO A C 1
ATOM 1845 O O . PRO A 1 252 ? -8.172 -19.188 -6.758 1 97.62 252 PRO A O 1
ATOM 1848 N N . LEU A 1 253 ? -10.219 -19.578 -5.816 1 98.12 253 LEU A N 1
ATOM 1849 C CA . LEU A 1 253 ? -10.023 -18.719 -4.664 1 98.12 253 LEU A CA 1
ATOM 1850 C C . LEU A 1 253 ? -9.195 -19.406 -3.59 1 98.12 253 LEU A C 1
ATOM 1852 O O . LEU A 1 253 ? -9.375 -20.594 -3.332 1 98.12 253 LEU A O 1
ATOM 1856 N N . ASN A 1 254 ? -8.242 -18.672 -3.02 1 98.81 254 ASN A N 1
ATOM 1857 C CA . ASN A 1 254 ? -7.305 -19.344 -2.127 1 98.81 254 ASN A CA 1
ATOM 1858 C C . ASN A 1 254 ? -6.926 -18.469 -0.943 1 98.81 254 ASN A C 1
ATOM 1860 O O . ASN A 1 254 ? -7.145 -17.25 -0.971 1 98.81 254 ASN A O 1
ATOM 1864 N N . ASP A 1 255 ? -6.402 -19.078 0.083 1 98.75 255 ASP A N 1
ATOM 1865 C CA . ASP A 1 255 ? -5.809 -18.469 1.269 1 98.75 255 ASP A CA 1
ATOM 1866 C C . ASP A 1 255 ? -4.336 -18.844 1.401 1 98.75 255 ASP A C 1
ATOM 1868 O O . ASP A 1 255 ? -3.949 -19.969 1.102 1 98.75 255 ASP A O 1
ATOM 1872 N N . GLY A 1 256 ? -3.512 -17.859 1.77 1 98.88 256 GLY A N 1
ATOM 1873 C CA . GLY A 1 256 ? -2.107 -18.172 1.979 1 98.88 256 GLY A CA 1
ATOM 1874 C C . GLY A 1 256 ? -1.236 -16.938 2.127 1 98.88 256 GLY A C 1
ATOM 1875 O O . GLY A 1 256 ? -1.73 -15.812 2.057 1 98.88 256 GLY A O 1
ATOM 1876 N N . ALA A 1 257 ? 0.036 -17.141 2.447 1 98.94 257 ALA A N 1
ATOM 1877 C CA . ALA A 1 257 ? 1.027 -16.094 2.615 1 98.94 257 ALA A CA 1
ATOM 1878 C C . ALA A 1 257 ? 2.383 -16.516 2.053 1 98.94 257 ALA A C 1
ATOM 1880 O O . ALA A 1 257 ? 2.656 -17.703 1.908 1 98.94 257 ALA A O 1
ATOM 1881 N N . SER A 1 258 ? 3.178 -15.57 1.677 1 98.94 258 SER A N 1
ATOM 1882 C CA . SER A 1 258 ? 4.547 -15.789 1.221 1 98.94 258 SER A CA 1
ATOM 1883 C C . SER A 1 258 ? 5.469 -14.664 1.681 1 98.94 258 SER A C 1
ATOM 1885 O O . SER A 1 258 ? 5.02 -13.539 1.902 1 98.94 258 SER A O 1
ATOM 1887 N N . ALA A 1 259 ? 6.723 -14.953 1.884 1 98.94 259 ALA A N 1
ATOM 1888 C CA . ALA A 1 259 ? 7.73 -13.992 2.316 1 98.94 259 ALA A CA 1
ATOM 1889 C C . ALA A 1 259 ? 9.039 -14.195 1.562 1 98.94 259 ALA A C 1
ATOM 1891 O O . ALA A 1 259 ? 9.391 -15.32 1.204 1 98.94 259 ALA A O 1
ATOM 1892 N N . VAL A 1 260 ? 9.719 -13.156 1.247 1 98.94 260 VAL A N 1
ATOM 1893 C CA . VAL A 1 260 ? 11.016 -13.141 0.583 1 98.94 260 VAL A CA 1
ATOM 1894 C C . VAL A 1 260 ? 11.945 -12.164 1.295 1 98.94 260 VAL A C 1
ATOM 1896 O O . VAL A 1 260 ? 11.609 -10.992 1.471 1 98.94 260 VAL A O 1
ATOM 1899 N N . LEU A 1 261 ? 13.094 -12.617 1.745 1 98.94 261 LEU A N 1
ATOM 1900 C CA . LEU A 1 261 ? 14.117 -11.773 2.367 1 98.94 261 LEU A CA 1
ATOM 1901 C C . LEU A 1 261 ? 15.07 -11.219 1.32 1 98.94 261 LEU A C 1
ATOM 1903 O O . LEU A 1 261 ? 15.703 -11.984 0.579 1 98.94 261 LEU A O 1
ATOM 1907 N N . LEU A 1 262 ? 15.164 -9.906 1.259 1 98.94 262 LEU A N 1
ATOM 1908 C CA . LEU A 1 262 ? 16.078 -9.227 0.345 1 98.94 262 LEU A CA 1
ATOM 1909 C C . LEU A 1 262 ? 17.219 -8.555 1.109 1 98.94 262 LEU A C 1
ATOM 1911 O O . LEU A 1 262 ? 17.062 -8.203 2.281 1 98.94 262 LEU A O 1
ATOM 1915 N N . GLY A 1 263 ? 18.312 -8.398 0.454 1 98.81 263 GLY A N 1
ATOM 1916 C CA . GLY A 1 263 ? 19.438 -7.711 1.057 1 98.81 263 GLY A CA 1
ATOM 1917 C C . GLY A 1 263 ? 20.484 -7.281 0.045 1 98.81 263 GLY A C 1
ATOM 1918 O O . GLY A 1 263 ? 20.453 -7.719 -1.106 1 98.81 263 GLY A O 1
ATOM 1919 N N . SER A 1 264 ? 21.344 -6.398 0.476 1 98.56 264 SER A N 1
ATOM 1920 C CA . SER A 1 264 ? 22.531 -6.062 -0.306 1 98.56 264 SER A CA 1
ATOM 1921 C C . SER A 1 264 ? 23.562 -7.176 -0.239 1 98.56 264 SER A C 1
ATOM 1923 O O . SER A 1 264 ? 23.422 -8.125 0.533 1 98.56 264 SER A O 1
ATOM 1925 N N . ARG A 1 265 ? 24.547 -7.07 -1.106 1 97.44 265 ARG A N 1
ATOM 1926 C CA . ARG A 1 265 ? 25.641 -8.039 -1.035 1 97.44 265 ARG A CA 1
ATOM 1927 C C . ARG A 1 265 ? 26.328 -7.988 0.321 1 97.44 265 ARG A C 1
ATOM 1929 O O . ARG A 1 265 ? 26.703 -9.023 0.88 1 97.44 265 ARG A O 1
ATOM 1936 N N . GLU A 1 266 ? 26.484 -6.773 0.874 1 96.94 266 GLU A N 1
ATOM 1937 C CA . GLU A 1 266 ? 27.172 -6.559 2.139 1 96.94 266 GLU A CA 1
ATOM 1938 C C . GLU A 1 266 ? 26.391 -7.145 3.309 1 96.94 266 GLU A C 1
ATOM 1940 O O . GLU A 1 266 ? 26.969 -7.48 4.344 1 96.94 266 GLU A O 1
ATOM 1945 N N . ALA A 1 267 ? 25.125 -7.359 3.096 1 97.62 267 ALA A N 1
ATOM 1946 C CA . ALA A 1 267 ? 24.266 -7.867 4.168 1 97.62 267 ALA A CA 1
ATOM 1947 C C . ALA A 1 267 ? 24.469 -9.367 4.363 1 97.62 267 ALA A C 1
ATOM 1949 O O . ALA A 1 267 ? 23.984 -9.938 5.348 1 97.62 267 ALA A O 1
ATOM 1950 N N . SER A 1 268 ? 25.188 -10.008 3.518 1 97.56 268 SER A N 1
ATOM 1951 C CA . SER A 1 268 ? 25.375 -11.453 3.539 1 97.56 268 SER A CA 1
ATOM 1952 C C . SER A 1 268 ? 25.922 -11.922 4.887 1 97.56 268 SER A C 1
ATOM 1954 O O . SER A 1 268 ? 25.453 -12.914 5.441 1 97.56 268 SER A O 1
ATOM 1956 N N . SER A 1 269 ? 26.891 -11.211 5.438 1 97.25 269 SER A N 1
ATOM 1957 C CA . SER A 1 269 ? 27.5 -11.594 6.703 1 97.25 269 SER A CA 1
ATOM 1958 C C . SER A 1 269 ? 26.516 -11.492 7.859 1 97.25 269 SER A C 1
ATOM 1960 O O . SER A 1 269 ? 26.516 -12.336 8.758 1 97.25 269 SER A O 1
ATOM 1962 N N . ARG A 1 270 ? 25.688 -10.445 7.824 1 97.69 270 ARG A N 1
ATOM 1963 C CA . ARG A 1 270 ? 24.688 -10.242 8.875 1 97.69 270 ARG A CA 1
ATOM 1964 C C . ARG A 1 270 ? 23.562 -11.25 8.742 1 97.69 270 ARG A C 1
ATOM 1966 O O . ARG A 1 270 ? 23 -11.695 9.75 1 97.69 270 ARG A O 1
ATOM 1973 N N . ILE A 1 271 ? 23.25 -11.633 7.504 1 98.25 271 ILE A N 1
ATOM 1974 C CA . ILE A 1 271 ? 22.172 -12.578 7.246 1 98.25 271 ILE A CA 1
ATOM 1975 C C . ILE A 1 271 ? 22.656 -14 7.492 1 98.25 271 ILE A C 1
ATOM 1977 O O . ILE A 1 271 ? 21.891 -14.859 7.926 1 98.25 271 ILE A O 1
ATOM 1981 N N . GLY A 1 272 ? 23.906 -14.203 7.254 1 97.88 272 GLY A N 1
ATOM 1982 C CA . GLY A 1 272 ? 24.5 -15.523 7.441 1 97.88 272 GLY A CA 1
ATOM 1983 C C . GLY A 1 272 ? 24.25 -16.453 6.27 1 97.88 272 GLY A C 1
ATOM 1984 O O . GLY A 1 272 ? 24.344 -17.672 6.41 1 97.88 272 GLY A O 1
ATOM 1985 N N . LEU A 1 273 ? 23.781 -15.969 5.145 1 97.75 273 LEU A N 1
ATOM 1986 C CA . LEU A 1 273 ? 23.562 -16.703 3.914 1 97.75 273 LEU A CA 1
ATOM 1987 C C . LEU A 1 273 ? 24.219 -16.016 2.729 1 97.75 273 LEU A C 1
ATOM 1989 O O . LEU A 1 273 ? 24.422 -14.797 2.75 1 97.75 273 LEU A O 1
ATOM 1993 N N . ALA A 1 274 ? 24.594 -16.781 1.762 1 97.62 274 ALA A N 1
ATOM 1994 C CA . ALA A 1 274 ? 25.016 -16.203 0.483 1 97.62 274 ALA A CA 1
ATOM 1995 C C . ALA A 1 274 ? 23.797 -15.766 -0.338 1 97.62 274 ALA A C 1
ATOM 1997 O O . ALA A 1 274 ? 22.734 -16.375 -0.248 1 97.62 274 ALA A O 1
ATOM 1998 N N . PRO A 1 275 ? 23.969 -14.656 -1.096 1 98.12 275 PRO A N 1
ATOM 1999 C CA . PRO A 1 275 ? 22.875 -14.289 -2 1 98.12 275 PRO A CA 1
ATOM 2000 C C . PRO A 1 275 ? 22.531 -15.406 -2.99 1 98.12 275 PRO A C 1
ATOM 2002 O O . PRO A 1 275 ? 23.422 -16.109 -3.469 1 98.12 275 PRO A O 1
ATOM 2005 N N . GLN A 1 276 ? 21.25 -15.508 -3.312 1 98.38 276 GLN A N 1
ATOM 2006 C CA . GLN A 1 276 ? 20.812 -16.562 -4.227 1 98.38 276 GLN A CA 1
ATOM 2007 C C . GLN A 1 276 ? 20.562 -16.016 -5.625 1 98.38 276 GLN A C 1
ATOM 2009 O O . GLN A 1 276 ? 20.969 -16.609 -6.621 1 98.38 276 GLN A O 1
ATOM 2014 N N . ALA A 1 277 ? 19.875 -14.914 -5.707 1 98.81 277 ALA A N 1
ATOM 2015 C CA . ALA A 1 277 ? 19.547 -14.312 -6.992 1 98.81 277 ALA A CA 1
ATOM 2016 C C . ALA A 1 277 ? 19.531 -12.789 -6.898 1 98.81 277 ALA A C 1
ATOM 2018 O O . ALA A 1 277 ? 19.062 -12.227 -5.902 1 98.81 277 ALA A O 1
ATOM 2019 N N . ARG A 1 278 ? 20.078 -12.148 -7.863 1 98.81 278 ARG A N 1
ATOM 2020 C CA . ARG A 1 278 ? 20.031 -10.695 -7.973 1 98.81 278 ARG A CA 1
ATOM 2021 C C . ARG A 1 278 ? 18.75 -10.227 -8.641 1 98.81 278 ARG A C 1
ATOM 2023 O O . ARG A 1 278 ? 18.297 -10.828 -9.617 1 98.81 278 ARG A O 1
ATOM 2030 N N . ILE A 1 279 ? 18.094 -9.25 -8.109 1 98.88 279 ILE A N 1
ATOM 2031 C CA . ILE A 1 279 ? 17.031 -8.57 -8.836 1 98.88 279 ILE A CA 1
ATOM 2032 C C . ILE A 1 279 ? 17.625 -7.688 -9.93 1 98.88 279 ILE A C 1
ATOM 2034 O O . ILE A 1 279 ? 18.016 -6.547 -9.664 1 98.88 279 ILE A O 1
ATOM 2038 N N . ALA A 1 280 ? 17.531 -8.133 -11.172 1 98.62 280 ALA A N 1
ATOM 2039 C CA . ALA A 1 280 ? 18.312 -7.547 -12.25 1 98.62 280 ALA A CA 1
ATOM 2040 C C . ALA A 1 280 ? 17.469 -6.578 -13.078 1 98.62 280 ALA A C 1
ATOM 2042 O O . ALA A 1 280 ? 18.016 -5.688 -13.742 1 98.62 280 ALA A O 1
ATOM 2043 N N . GLY A 1 281 ? 16.203 -6.789 -13.016 1 98.69 281 GLY A N 1
ATOM 2044 C CA . GLY A 1 281 ? 15.289 -5.938 -13.758 1 98.69 281 GLY A CA 1
ATOM 2045 C C . GLY A 1 281 ? 13.883 -5.945 -13.195 1 98.69 281 GLY A C 1
ATOM 2046 O O . GLY A 1 281 ? 13.438 -6.953 -12.641 1 98.69 281 GLY A O 1
ATOM 2047 N N . ARG A 1 282 ? 13.234 -4.867 -13.32 1 98.75 282 ARG A N 1
ATOM 2048 C CA . ARG A 1 282 ? 11.852 -4.668 -12.906 1 98.75 282 ARG A CA 1
ATOM 2049 C C . ARG A 1 282 ? 11.031 -4.02 -14.016 1 98.75 282 ARG A C 1
ATOM 2051 O O . ARG A 1 282 ? 11.539 -3.176 -14.758 1 98.75 282 ARG A O 1
ATOM 2058 N N . GLY A 1 283 ? 9.805 -4.461 -14.133 1 98.75 283 GLY A N 1
ATOM 2059 C CA . GLY A 1 283 ? 8.898 -3.887 -15.109 1 98.75 283 GLY A CA 1
ATOM 2060 C C . GLY A 1 283 ? 7.492 -3.674 -14.57 1 98.75 283 GLY A C 1
ATOM 2061 O O . GLY A 1 283 ? 6.945 -4.543 -13.898 1 98.75 283 GLY A O 1
ATOM 2062 N N . VAL A 1 284 ? 6.973 -2.525 -14.781 1 98.75 284 VAL A N 1
ATOM 2063 C CA . VAL A 1 284 ? 5.598 -2.139 -14.469 1 98.75 284 VAL A CA 1
ATOM 2064 C C . VAL A 1 284 ? 4.895 -1.676 -15.742 1 98.75 284 VAL A C 1
ATOM 2066 O O . VAL A 1 284 ? 5.453 -0.907 -16.531 1 98.75 284 VAL A O 1
ATOM 2069 N N . SER A 1 285 ? 3.719 -2.189 -15.953 1 98.44 285 SER A N 1
ATOM 2070 C CA . SER A 1 285 ? 2.967 -1.769 -17.125 1 98.44 285 SER A CA 1
ATOM 2071 C C . SER A 1 285 ? 1.47 -1.727 -16.844 1 98.44 285 SER A C 1
ATOM 2073 O O . SER A 1 285 ? 1.003 -2.307 -15.859 1 98.44 285 SER A O 1
ATOM 2075 N N . ALA A 1 286 ? 0.789 -0.986 -17.625 1 98.81 286 ALA A N 1
ATOM 2076 C CA . ALA A 1 286 ? -0.669 -0.938 -17.562 1 98.81 286 ALA A CA 1
ATOM 2077 C C . ALA A 1 286 ? -1.268 -0.736 -18.953 1 98.81 286 ALA A C 1
ATOM 2079 O O . ALA A 1 286 ? -0.599 -0.226 -19.844 1 98.81 286 ALA A O 1
ATOM 2080 N N . LEU A 1 287 ? -2.371 -1.195 -19.125 1 98.25 287 LEU A N 1
ATOM 2081 C CA . LEU A 1 287 ? -3.201 -0.993 -20.312 1 98.25 287 LEU A CA 1
ATOM 2082 C C . LEU A 1 287 ? -4.676 -0.901 -19.938 1 98.25 287 LEU A C 1
ATOM 2084 O O . LEU A 1 287 ? -5.008 -0.584 -18.797 1 98.25 287 LEU A O 1
ATOM 2088 N N . GLU A 1 288 ? -5.59 -1.045 -20.875 1 97.69 288 GLU A N 1
ATOM 2089 C CA . GLU A 1 288 ? -7.016 -0.979 -20.578 1 97.69 288 GLU A CA 1
ATOM 2090 C C . GLU A 1 288 ? -7.406 -2.035 -19.547 1 97.69 288 GLU A C 1
ATOM 2092 O O . GLU A 1 288 ? -6.961 -3.182 -19.625 1 97.69 288 GLU A O 1
ATOM 2097 N N . PRO A 1 289 ? -8.25 -1.651 -18.609 1 97.81 289 PRO A N 1
ATOM 2098 C CA . PRO A 1 289 ? -8.609 -2.561 -17.516 1 97.81 289 PRO A CA 1
ATOM 2099 C C . PRO A 1 289 ? -9.078 -3.924 -18.016 1 97.81 289 PRO A C 1
ATOM 2101 O O . PRO A 1 289 ? -8.688 -4.957 -17.469 1 97.81 289 PRO A O 1
ATOM 2104 N N . ARG A 1 290 ? -9.844 -4.012 -19.078 1 96.88 290 ARG A N 1
ATOM 2105 C CA . ARG A 1 290 ? -10.414 -5.277 -19.531 1 96.88 290 ARG A CA 1
ATOM 2106 C C . ARG A 1 290 ? -9.344 -6.156 -20.188 1 96.88 290 ARG A C 1
ATOM 2108 O O . ARG A 1 290 ? -9.555 -7.355 -20.375 1 96.88 290 ARG A O 1
ATOM 2115 N N . MET A 1 291 ? -8.148 -5.59 -20.484 1 97.69 291 MET A N 1
ATOM 2116 C CA . MET A 1 291 ? -7.082 -6.32 -21.172 1 97.69 291 MET A CA 1
ATOM 2117 C C . MET A 1 291 ? -5.984 -6.727 -20.203 1 97.69 291 MET A C 1
ATOM 2119 O O . MET A 1 291 ? -4.879 -7.074 -20.609 1 97.69 291 MET A O 1
ATOM 2123 N N . PHE A 1 292 ? -6.324 -6.727 -18.953 1 98.06 292 PHE A N 1
ATOM 2124 C CA . PHE A 1 292 ? -5.312 -6.902 -17.906 1 98.06 292 PHE A CA 1
ATOM 2125 C C . PHE A 1 292 ? -4.562 -8.219 -18.109 1 98.06 292 PHE A C 1
ATOM 2127 O O . PHE A 1 292 ? -3.391 -8.328 -17.734 1 98.06 292 PHE A O 1
ATOM 2134 N N . GLY A 1 293 ? -5.227 -9.234 -18.719 1 98.44 293 GLY A N 1
ATOM 2135 C CA . GLY A 1 293 ? -4.59 -10.523 -18.906 1 98.44 293 GLY A CA 1
ATOM 2136 C C . GLY A 1 293 ? -3.377 -10.461 -19.812 1 98.44 293 GLY A C 1
ATOM 2137 O O . GLY A 1 293 ? -2.506 -11.328 -19.766 1 98.44 293 GLY A O 1
ATOM 2138 N N . PHE A 1 294 ? -3.297 -9.445 -20.609 1 98.69 294 PHE A N 1
ATOM 2139 C CA . PHE A 1 294 ? -2.229 -9.305 -21.594 1 98.69 294 PHE A CA 1
ATOM 2140 C C . PHE A 1 294 ? -1.155 -8.344 -21.094 1 98.69 294 PHE A C 1
ATOM 2142 O O . PHE A 1 294 ? -0.096 -8.219 -21.719 1 98.69 294 PHE A O 1
ATOM 2149 N N . ALA A 1 295 ? -1.362 -7.699 -19.969 1 98.81 295 ALA A N 1
ATOM 2150 C CA . ALA A 1 295 ? -0.515 -6.629 -19.453 1 98.81 295 ALA A CA 1
ATOM 2151 C C . ALA A 1 295 ? 0.884 -7.141 -19.125 1 98.81 295 ALA A C 1
ATOM 2153 O O . ALA A 1 295 ? 1.863 -6.398 -19.219 1 98.81 295 ALA A O 1
ATOM 2154 N N . PRO A 1 296 ? 1.059 -8.445 -18.797 1 98.94 296 PRO A N 1
ATOM 2155 C CA . PRO A 1 296 ? 2.395 -8.938 -18.469 1 98.94 296 PRO A CA 1
ATOM 2156 C C . PRO A 1 296 ? 3.361 -8.891 -19.641 1 98.94 296 PRO A C 1
ATOM 2158 O O . PRO A 1 296 ? 4.578 -8.883 -19.453 1 98.94 296 PRO A O 1
ATOM 2161 N N . VAL A 1 297 ? 2.844 -8.875 -20.859 1 98.88 297 VAL A N 1
ATOM 2162 C CA . VAL A 1 297 ? 3.701 -8.914 -22.031 1 98.88 297 VAL A CA 1
ATOM 2163 C C . VAL A 1 297 ? 4.656 -7.723 -22.016 1 98.88 297 VAL A C 1
ATOM 2165 O O . VAL A 1 297 ? 5.875 -7.895 -22.094 1 98.88 297 VAL A O 1
ATOM 2168 N N . GLU A 1 298 ? 4.105 -6.566 -21.859 1 98.75 298 GLU A N 1
ATOM 2169 C CA . GLU A 1 298 ? 4.945 -5.375 -21.844 1 98.75 298 GLU A CA 1
ATOM 2170 C C . GLU A 1 298 ? 5.746 -5.273 -20.547 1 98.75 298 GLU A C 1
ATOM 2172 O O . GLU A 1 298 ? 6.883 -4.789 -20.547 1 98.75 298 GLU A O 1
ATOM 2177 N N . ALA A 1 299 ? 5.18 -5.664 -19.406 1 98.88 299 ALA A N 1
ATOM 2178 C CA . ALA A 1 299 ? 5.914 -5.625 -18.141 1 98.88 299 ALA A CA 1
ATOM 2179 C C . ALA A 1 299 ? 7.195 -6.453 -18.219 1 98.88 299 ALA A C 1
ATOM 2181 O O . ALA A 1 299 ? 8.258 -5.996 -17.812 1 98.88 299 ALA A O 1
ATOM 2182 N N . ALA A 1 300 ? 7.086 -7.637 -18.766 1 98.94 300 ALA A N 1
ATOM 2183 C CA . ALA A 1 300 ? 8.258 -8.5 -18.906 1 98.94 300 ALA A CA 1
ATOM 2184 C C . ALA A 1 300 ? 9.273 -7.887 -19.875 1 98.94 300 ALA A C 1
ATOM 2186 O O . ALA A 1 300 ? 10.477 -7.945 -19.625 1 98.94 300 ALA A O 1
ATOM 2187 N N . GLY A 1 301 ? 8.758 -7.355 -20.984 1 98.81 301 GLY A N 1
ATOM 2188 C CA . GLY A 1 301 ? 9.648 -6.68 -21.906 1 98.81 301 GLY A CA 1
ATOM 2189 C C . GLY A 1 301 ? 10.461 -5.578 -21.25 1 98.81 301 GLY A C 1
ATOM 2190 O O . GLY A 1 301 ? 11.672 -5.477 -21.469 1 98.81 301 GLY A O 1
ATOM 2191 N N . ARG A 1 302 ? 9.836 -4.793 -20.469 1 98.75 302 ARG A N 1
ATOM 2192 C CA . ARG A 1 302 ? 10.508 -3.709 -19.75 1 98.75 302 ARG A CA 1
ATOM 2193 C C . ARG A 1 302 ? 11.539 -4.254 -18.766 1 98.75 302 ARG A C 1
ATOM 2195 O O . ARG A 1 302 ? 12.641 -3.717 -18.656 1 98.75 302 ARG A O 1
ATOM 2202 N N . ALA A 1 303 ? 11.141 -5.289 -18.031 1 98.88 303 ALA A N 1
ATOM 2203 C CA . ALA A 1 303 ? 12.062 -5.898 -17.078 1 98.88 303 ALA A CA 1
ATOM 2204 C C . ALA A 1 303 ? 13.297 -6.457 -17.781 1 98.88 303 ALA A C 1
ATOM 2206 O O . ALA A 1 303 ? 14.414 -6.32 -17.281 1 98.88 303 ALA A O 1
ATOM 2207 N N . LEU A 1 304 ? 13.125 -7.105 -18.906 1 98.88 304 LEU A N 1
ATOM 2208 C CA . LEU A 1 304 ? 14.227 -7.672 -19.672 1 98.88 304 LEU A CA 1
ATOM 2209 C C . LEU A 1 304 ? 15.172 -6.578 -20.156 1 98.88 304 LEU A C 1
ATOM 2211 O O . LEU A 1 304 ? 16.391 -6.711 -20.047 1 98.88 304 LEU A O 1
ATOM 2215 N N . ARG A 1 305 ? 14.562 -5.5 -20.703 1 98.62 305 ARG A N 1
ATOM 2216 C CA . ARG A 1 305 ? 15.375 -4.383 -21.156 1 98.62 305 ARG A CA 1
ATOM 2217 C C . ARG A 1 305 ? 16.219 -3.818 -20.031 1 98.62 305 ARG A C 1
ATOM 2219 O O . ARG A 1 305 ? 17.406 -3.52 -20.219 1 98.62 305 ARG A O 1
ATOM 2226 N N . ARG A 1 306 ? 15.664 -3.725 -18.906 1 97.94 306 ARG A N 1
ATOM 2227 C CA . ARG A 1 306 ? 16.375 -3.199 -17.75 1 97.94 306 ARG A CA 1
ATOM 2228 C C . ARG A 1 306 ? 17.516 -4.129 -17.344 1 97.94 306 ARG A C 1
ATOM 2230 O O . ARG A 1 306 ? 18.562 -3.668 -16.891 1 97.94 306 ARG A O 1
ATOM 2237 N N . ALA A 1 307 ? 17.266 -5.391 -17.438 1 98.31 307 ALA A N 1
ATOM 2238 C CA . ALA A 1 307 ? 18.266 -6.379 -17.062 1 98.31 307 ALA A CA 1
ATOM 2239 C C . ALA A 1 307 ? 19.344 -6.488 -18.141 1 98.31 307 ALA A C 1
ATOM 2241 O O . ALA A 1 307 ? 20.406 -7.066 -17.906 1 98.31 307 ALA A O 1
ATOM 2242 N N . GLY A 1 308 ? 19.078 -5.965 -19.328 1 98.5 308 GLY A N 1
ATOM 2243 C CA . GLY A 1 308 ? 20.031 -6.012 -20.438 1 98.5 308 GLY A CA 1
ATOM 2244 C C . GLY A 1 308 ? 20.078 -7.363 -21.125 1 98.5 308 GLY A C 1
ATOM 2245 O O . GLY A 1 308 ? 21.141 -7.785 -21.594 1 98.5 308 GLY A O 1
ATOM 2246 N N . ILE A 1 309 ? 18.969 -8.094 -21.094 1 98.75 309 ILE A N 1
ATOM 2247 C CA . ILE A 1 309 ? 18.938 -9.414 -21.703 1 98.75 309 ILE A CA 1
ATOM 2248 C C . ILE A 1 309 ? 17.703 -9.539 -22.594 1 98.75 309 ILE A C 1
ATOM 2250 O O . ILE A 1 309 ? 16.906 -8.609 -22.688 1 98.75 309 ILE A O 1
ATOM 2254 N N . SER A 1 310 ? 17.594 -10.648 -23.312 1 98.69 310 SER A N 1
ATOM 2255 C CA . SER A 1 310 ? 16.453 -10.969 -24.156 1 98.69 310 SER A CA 1
ATOM 2256 C C . SER A 1 310 ? 15.828 -12.305 -23.766 1 98.69 310 SER A C 1
ATOM 2258 O O . SER A 1 310 ? 16.359 -13.008 -22.906 1 98.69 310 SER A O 1
ATOM 2260 N N . TRP A 1 311 ? 14.742 -12.617 -24.359 1 98.69 311 TRP A N 1
ATOM 2261 C CA . TRP A 1 311 ? 14.039 -13.859 -24.047 1 98.69 311 TRP A CA 1
ATOM 2262 C C . TRP A 1 311 ? 14.914 -15.07 -24.359 1 98.69 311 TRP A C 1
ATOM 2264 O O . TRP A 1 311 ? 14.773 -16.125 -23.719 1 98.69 311 TRP A O 1
ATOM 2274 N N . SER A 1 312 ? 15.797 -14.938 -25.297 1 98.38 312 SER A N 1
ATOM 2275 C CA . SER A 1 312 ? 16.672 -16.047 -25.672 1 98.38 312 SER A CA 1
ATOM 2276 C C . SER A 1 312 ? 17.594 -16.422 -24.516 1 98.38 312 SER A C 1
ATOM 2278 O O . SER A 1 312 ? 18.125 -17.547 -24.484 1 98.38 312 SER A O 1
ATOM 2280 N N . ASP A 1 313 ? 17.75 -15.5 -23.562 1 98.62 313 ASP A N 1
ATOM 2281 C CA . ASP A 1 313 ? 18.641 -15.734 -22.438 1 98.62 313 ASP A CA 1
ATOM 2282 C C . ASP A 1 313 ? 17.906 -16.391 -21.281 1 98.62 313 ASP A C 1
ATOM 2284 O O . ASP A 1 313 ? 18.531 -16.922 -20.344 1 98.62 313 ASP A O 1
ATOM 2288 N N . VAL A 1 314 ? 16.625 -16.438 -21.297 1 98.88 314 VAL A N 1
ATOM 2289 C CA . VAL A 1 314 ? 15.805 -16.797 -20.156 1 98.88 314 VAL A CA 1
ATOM 2290 C C . VAL A 1 314 ? 15.656 -18.312 -20.078 1 98.88 314 VAL A C 1
ATOM 2292 O O . VAL A 1 314 ? 15.273 -18.953 -21.062 1 98.88 314 VAL A O 1
ATOM 2295 N N . SER A 1 315 ? 15.898 -18.859 -18.875 1 98.69 315 SER A N 1
ATOM 2296 C CA . SER A 1 315 ? 15.852 -20.312 -18.734 1 98.69 315 SER A CA 1
ATOM 2297 C C . SER A 1 315 ? 14.625 -20.75 -17.922 1 98.69 315 SER A C 1
ATOM 2299 O O . SER A 1 315 ? 14.258 -21.922 -17.938 1 98.69 315 SER A O 1
ATOM 2301 N N . ALA A 1 316 ? 14.023 -19.828 -17.203 1 98.88 316 ALA A N 1
ATOM 2302 C CA . ALA A 1 316 ? 12.859 -20.156 -16.391 1 98.88 316 ALA A CA 1
ATOM 2303 C C . ALA A 1 316 ? 11.891 -18.984 -16.312 1 98.88 316 ALA A C 1
ATOM 2305 O O . ALA A 1 316 ? 12.32 -17.828 -16.203 1 98.88 316 ALA A O 1
ATOM 2306 N N . VAL A 1 317 ? 10.602 -19.266 -16.406 1 98.94 317 VAL A N 1
ATOM 2307 C CA . VAL A 1 317 ? 9.562 -18.25 -16.266 1 98.94 317 VAL A CA 1
ATOM 2308 C C . VAL A 1 317 ? 8.523 -18.703 -15.242 1 98.94 317 VAL A C 1
ATOM 2310 O O . VAL A 1 317 ? 8.047 -19.844 -15.305 1 98.94 317 VAL A O 1
ATOM 2313 N N . GLU A 1 318 ? 8.281 -17.922 -14.281 1 98.94 318 GLU A N 1
ATOM 2314 C CA . GLU A 1 318 ? 7.133 -18.078 -13.391 1 98.94 318 GLU A CA 1
ATOM 2315 C C . GLU A 1 318 ? 6.07 -17.016 -13.688 1 98.94 318 GLU A C 1
ATOM 2317 O O . GLU A 1 318 ? 6.219 -15.859 -13.305 1 98.94 318 GLU A O 1
ATOM 2322 N N . LEU A 1 319 ? 5.059 -17.406 -14.391 1 98.94 319 LEU A N 1
ATOM 2323 C CA . LEU A 1 319 ? 3.912 -16.578 -14.75 1 98.94 319 LEU A CA 1
ATOM 2324 C C . LEU A 1 319 ? 2.678 -16.969 -13.945 1 98.94 319 LEU A C 1
ATOM 2326 O O . LEU A 1 319 ? 2.273 -18.141 -13.969 1 98.94 319 LEU A O 1
ATOM 2330 N N . ASN A 1 320 ? 2.105 -16 -13.18 1 98.88 320 ASN A N 1
ATOM 2331 C CA . ASN A 1 320 ? 0.909 -16.344 -12.422 1 98.88 320 ASN A CA 1
ATOM 2332 C C . ASN A 1 320 ? -0.239 -16.766 -13.336 1 98.88 320 ASN A C 1
ATOM 2334 O O . ASN A 1 320 ? -0.646 -16 -14.211 1 98.88 320 ASN A O 1
ATOM 2338 N N . GLU A 1 321 ? -0.751 -17.953 -13.078 1 98.19 321 GLU A N 1
ATOM 2339 C CA . GLU A 1 321 ? -1.812 -18.531 -13.898 1 98.19 321 GLU A CA 1
ATOM 2340 C C . GLU A 1 321 ? -3.189 -18.141 -13.375 1 98.19 321 GLU A C 1
ATOM 2342 O O . GLU A 1 321 ? -3.986 -19 -13.008 1 98.19 321 GLU A O 1
ATOM 2347 N N . ALA A 1 322 ? -3.498 -16.828 -13.484 1 98.19 322 ALA A N 1
ATOM 2348 C CA . ALA A 1 322 ? -4.844 -16.469 -13.062 1 98.19 322 ALA A CA 1
ATOM 2349 C C . ALA A 1 322 ? -5.898 -17.203 -13.875 1 98.19 322 ALA A C 1
ATOM 2351 O O . ALA A 1 322 ? -6.895 -17.688 -13.328 1 98.19 322 ALA A O 1
ATOM 2352 N N . PHE A 1 323 ? -5.773 -17.219 -15.125 1 98.62 323 PHE A N 1
ATOM 2353 C CA . PHE A 1 323 ? -6.527 -17.969 -16.109 1 98.62 323 PHE A CA 1
ATOM 2354 C C . PHE A 1 323 ? -5.594 -18.609 -17.141 1 98.62 323 PHE A C 1
ATOM 2356 O O . PHE A 1 323 ? -4.566 -18.031 -17.5 1 98.62 323 PHE A O 1
ATOM 2363 N N . ALA A 1 324 ? -5.984 -19.812 -17.578 1 98.88 324 ALA A N 1
ATOM 2364 C CA . ALA A 1 324 ? -5.188 -20.422 -18.641 1 98.88 324 ALA A CA 1
ATOM 2365 C C . ALA A 1 324 ? -5.09 -19.516 -19.859 1 98.88 324 ALA A C 1
ATOM 2367 O O . ALA A 1 324 ? -4.023 -19.391 -20.469 1 98.88 324 ALA A O 1
ATOM 2368 N N . VAL A 1 325 ? -6.195 -18.844 -20.172 1 98.69 325 VAL A N 1
ATOM 2369 C CA . VAL A 1 325 ? -6.273 -17.984 -21.359 1 98.69 325 VAL A CA 1
ATOM 2370 C C . VAL A 1 325 ? -5.246 -16.859 -21.25 1 98.69 325 VAL A C 1
ATOM 2372 O O . VAL A 1 325 ? -4.527 -16.578 -22.203 1 98.69 325 VAL A O 1
ATOM 2375 N N . GLN A 1 326 ? -5.203 -16.219 -20.141 1 98.5 326 GLN A N 1
ATOM 2376 C CA . GLN A 1 326 ? -4.262 -15.117 -19.953 1 98.5 326 GLN A CA 1
ATOM 2377 C C . GLN A 1 326 ? -2.818 -15.602 -20.047 1 98.5 326 GLN A C 1
ATOM 2379 O O . GLN A 1 326 ? -1.958 -14.906 -20.594 1 98.5 326 GLN A O 1
ATOM 2384 N N . SER A 1 327 ? -2.48 -16.734 -19.438 1 98.81 327 SER A N 1
ATOM 2385 C CA . SER A 1 327 ? -1.134 -17.281 -19.5 1 98.81 327 SER A CA 1
ATOM 2386 C C . SER A 1 327 ? -0.731 -17.625 -20.922 1 98.81 327 SER A C 1
ATOM 2388 O O . SER A 1 327 ? 0.375 -17.297 -21.359 1 98.81 327 SER A O 1
ATOM 2390 N N . LEU A 1 328 ? -1.64 -18.266 -21.625 1 98.88 328 LEU A N 1
ATOM 2391 C CA . LEU A 1 328 ? -1.368 -18.672 -23 1 98.88 328 LEU A CA 1
ATOM 2392 C C . LEU A 1 328 ? -1.169 -17.453 -23.906 1 98.88 328 LEU A C 1
ATOM 2394 O O . LEU A 1 328 ? -0.286 -17.453 -24.766 1 98.88 328 LEU A O 1
ATOM 2398 N N . ALA A 1 329 ? -2.014 -16.406 -23.719 1 98.81 329 ALA A N 1
ATOM 2399 C CA . ALA A 1 329 ? -1.877 -15.188 -24.5 1 98.81 329 ALA A CA 1
ATOM 2400 C C . ALA A 1 329 ? -0.491 -14.578 -24.328 1 98.81 329 ALA A C 1
ATOM 2402 O O . ALA A 1 329 ? 0.135 -14.148 -25.297 1 98.81 329 ALA A O 1
ATOM 2403 N N . CYS A 1 330 ? 0.019 -14.547 -23.109 1 98.88 330 CYS A N 1
ATOM 2404 C CA . CYS A 1 330 ? 1.325 -13.977 -22.812 1 98.88 330 CYS A CA 1
ATOM 2405 C C . CYS A 1 330 ? 2.445 -14.828 -23.406 1 98.88 330 CYS A C 1
ATOM 2407 O O . CYS A 1 330 ? 3.365 -14.305 -24.031 1 98.88 330 CYS A O 1
ATOM 2409 N N . VAL A 1 331 ? 2.381 -16.141 -23.172 1 98.81 331 VAL A N 1
ATOM 2410 C CA . VAL A 1 331 ? 3.414 -17.047 -23.641 1 98.81 331 VAL A CA 1
ATOM 2411 C C . VAL A 1 331 ? 3.512 -16.984 -25.172 1 98.81 331 VAL A C 1
ATOM 2413 O O . VAL A 1 331 ? 4.613 -16.938 -25.719 1 98.81 331 VAL A O 1
ATOM 2416 N N . ASP A 1 332 ? 2.305 -17 -25.859 1 98.75 332 ASP A N 1
ATOM 2417 C CA . ASP A 1 332 ? 2.275 -16.875 -27.312 1 98.75 332 ASP A CA 1
ATOM 2418 C C . ASP A 1 332 ? 2.926 -15.57 -27.766 1 98.75 332 ASP A C 1
ATOM 2420 O O . ASP A 1 332 ? 3.688 -15.555 -28.734 1 98.75 332 ASP A O 1
ATOM 2424 N N . ALA A 1 333 ? 2.629 -14.508 -27.094 1 98.75 333 ALA A N 1
ATOM 2425 C CA . ALA A 1 333 ? 3.15 -13.195 -27.453 1 98.75 333 ALA A CA 1
ATOM 2426 C C . ALA A 1 333 ? 4.664 -13.133 -27.281 1 98.75 333 ALA A C 1
ATOM 2428 O O . ALA A 1 333 ? 5.367 -12.5 -28.062 1 98.75 333 ALA A O 1
ATOM 2429 N N . TRP A 1 334 ? 5.188 -13.766 -26.188 1 98.75 334 TRP A N 1
ATOM 2430 C CA . TRP A 1 334 ? 6.613 -13.75 -25.891 1 98.75 334 TRP A CA 1
ATOM 2431 C C . TRP A 1 334 ? 7.379 -14.641 -26.859 1 98.75 334 TRP A C 1
ATOM 2433 O O . TRP A 1 334 ? 8.578 -14.445 -27.094 1 98.75 334 TRP A O 1
ATOM 2443 N N . GLY A 1 335 ? 6.738 -15.609 -27.453 1 98.38 335 GLY A N 1
ATOM 2444 C CA . GLY A 1 335 ? 7.379 -16.531 -28.375 1 98.38 335 GLY A CA 1
ATOM 2445 C C . GLY A 1 335 ? 8.43 -17.406 -27.719 1 98.38 335 GLY A C 1
ATOM 2446 O O . GLY A 1 335 ? 9.508 -17.625 -28.281 1 98.38 335 GLY A O 1
ATOM 2447 N N . ILE A 1 336 ? 8.148 -17.844 -26.531 1 98.38 336 ILE A N 1
ATOM 2448 C CA . ILE A 1 336 ? 9.141 -18.609 -25.781 1 98.38 336 ILE A CA 1
ATOM 2449 C C . ILE A 1 336 ? 8.742 -20.078 -25.719 1 98.38 336 ILE A C 1
ATOM 2451 O O . ILE A 1 336 ? 7.609 -20.438 -26.078 1 98.38 336 ILE A O 1
ATOM 2455 N N . ASP A 1 337 ? 9.68 -20.922 -25.281 1 97.88 337 ASP A N 1
ATOM 2456 C CA . ASP A 1 337 ? 9.406 -22.328 -25.047 1 97.88 337 ASP A CA 1
ATOM 2457 C C . ASP A 1 337 ? 8.43 -22.516 -23.891 1 97.88 337 ASP A C 1
ATOM 2459 O O . ASP A 1 337 ? 8.742 -22.188 -22.734 1 97.88 337 ASP A O 1
ATOM 2463 N N . PRO A 1 338 ? 7.242 -23.078 -24.172 1 97.94 338 PRO A N 1
ATOM 2464 C CA . PRO A 1 338 ? 6.285 -23.297 -23.094 1 97.94 338 PRO A CA 1
ATOM 2465 C C . PRO A 1 338 ? 6.848 -24.188 -21.984 1 97.94 338 PRO A C 1
ATOM 2467 O O . PRO A 1 338 ? 6.387 -24.125 -20.844 1 97.94 338 PRO A O 1
ATOM 2470 N N . GLY A 1 339 ? 7.848 -24.953 -22.281 1 98.06 339 GLY A N 1
ATOM 2471 C CA . GLY A 1 339 ? 8.43 -25.891 -21.328 1 98.06 339 GLY A CA 1
ATOM 2472 C C . GLY A 1 339 ? 9.133 -25.188 -20.172 1 98.06 339 GLY A C 1
ATOM 2473 O O . GLY A 1 339 ? 9.312 -25.766 -19.109 1 98.06 339 GLY A O 1
ATOM 2474 N N . ILE A 1 340 ? 9.57 -23.922 -20.344 1 98.69 340 ILE A N 1
ATOM 2475 C CA . ILE A 1 340 ? 10.297 -23.234 -19.281 1 98.69 340 ILE A CA 1
ATOM 2476 C C . ILE A 1 340 ? 9.32 -22.453 -18.422 1 98.69 340 ILE A C 1
ATOM 2478 O O . ILE A 1 340 ? 9.719 -21.844 -17.422 1 98.69 340 ILE A O 1
ATOM 2482 N N . VAL A 1 341 ? 8.008 -22.469 -18.797 1 98.88 341 VAL A N 1
ATOM 2483 C CA . VAL A 1 341 ? 6.996 -21.703 -18.094 1 98.88 341 VAL A CA 1
ATOM 2484 C C . VAL A 1 341 ? 6.34 -22.578 -17.016 1 98.88 341 VAL A C 1
ATOM 2486 O O . VAL A 1 341 ? 5.781 -23.625 -17.328 1 98.88 341 VAL A O 1
ATOM 2489 N N . ASN A 1 342 ? 6.426 -22.109 -15.773 1 98.81 342 ASN A N 1
ATOM 2490 C CA . ASN A 1 342 ? 5.766 -22.766 -14.648 1 98.81 342 ASN A CA 1
ATOM 2491 C C . ASN A 1 342 ? 6.066 -24.25 -14.609 1 98.81 342 ASN A C 1
ATOM 2493 O O . ASN A 1 342 ? 5.148 -25.078 -14.523 1 98.81 342 ASN A O 1
ATOM 2497 N N . ALA A 1 343 ? 7.336 -24.547 -14.609 1 98.81 343 ALA A N 1
ATOM 2498 C CA . ALA A 1 343 ? 7.777 -25.922 -14.766 1 98.81 343 ALA A CA 1
ATOM 2499 C C . ALA A 1 343 ? 7.605 -26.719 -13.469 1 98.81 343 ALA A C 1
ATOM 2501 O O . ALA A 1 343 ? 7.855 -27.922 -13.422 1 98.81 343 ALA A O 1
ATOM 2502 N N . LYS A 1 344 ? 7.184 -26.062 -12.422 1 98.75 344 LYS A N 1
ATOM 2503 C CA . LYS A 1 344 ? 6.863 -26.703 -11.156 1 98.75 344 LYS A CA 1
ATOM 2504 C C . LYS A 1 344 ? 5.391 -26.531 -10.797 1 98.75 344 LYS A C 1
ATOM 2506 O O . LYS A 1 344 ? 5.023 -26.562 -9.625 1 98.75 344 LYS A O 1
ATOM 2511 N N . GLY A 1 345 ? 4.57 -26.297 -11.828 1 98.5 345 GLY A N 1
ATOM 2512 C CA . GLY A 1 345 ? 3.166 -25.984 -11.609 1 98.5 345 GLY A CA 1
ATOM 2513 C C . GLY A 1 345 ? 2.912 -24.516 -11.328 1 98.5 345 GLY A C 1
ATOM 2514 O O . GLY A 1 345 ? 3.838 -23.781 -10.992 1 98.5 345 GLY A O 1
ATOM 2515 N N . GLY A 1 346 ? 1.679 -24.141 -11.562 1 98.62 346 GLY A N 1
ATOM 2516 C CA . GLY A 1 346 ? 1.316 -22.75 -11.359 1 98.62 346 GLY A CA 1
ATOM 2517 C C . GLY A 1 346 ? 0.027 -22.578 -10.578 1 98.62 346 GLY A C 1
ATOM 2518 O O . GLY A 1 346 ? -0.376 -23.469 -9.828 1 98.62 346 GLY A O 1
ATOM 2519 N N . ALA A 1 347 ? -0.564 -21.422 -10.672 1 98.88 347 ALA A N 1
ATOM 2520 C CA . ALA A 1 347 ? -1.648 -20.984 -9.797 1 98.88 347 ALA A CA 1
ATOM 2521 C C . ALA A 1 347 ? -2.928 -21.766 -10.07 1 98.88 347 ALA A C 1
ATOM 2523 O O . ALA A 1 347 ? -3.797 -21.859 -9.203 1 98.88 347 ALA A O 1
ATOM 2524 N N . ILE A 1 348 ? -3.107 -22.266 -11.273 1 98.81 348 ILE A N 1
ATOM 2525 C CA . ILE A 1 348 ? -4.293 -23.078 -11.547 1 98.81 348 ILE A CA 1
ATOM 2526 C C . ILE A 1 348 ? -4.285 -24.312 -10.648 1 98.81 348 ILE A C 1
ATOM 2528 O O . ILE A 1 348 ? -5.336 -24.75 -10.164 1 98.81 348 ILE A O 1
ATOM 2532 N N . ALA A 1 349 ? -3.125 -24.891 -10.414 1 98.81 349 ALA A N 1
ATOM 2533 C CA . ALA A 1 349 ? -2.994 -26.078 -9.57 1 98.81 349 ALA A CA 1
ATOM 2534 C C . ALA A 1 349 ? -2.758 -25.672 -8.109 1 98.81 349 ALA A C 1
ATOM 2536 O O . ALA A 1 349 ? -3.461 -26.156 -7.215 1 98.81 349 ALA A O 1
ATOM 2537 N N . ILE A 1 350 ? -1.818 -24.781 -7.836 1 98.62 350 ILE A N 1
ATOM 2538 C CA . ILE A 1 350 ? -1.314 -24.438 -6.512 1 98.62 350 ILE A CA 1
ATOM 2539 C C . ILE A 1 350 ? -2.303 -23.5 -5.816 1 98.62 350 ILE A C 1
ATOM 2541 O O . ILE A 1 350 ? -2.512 -23.609 -4.605 1 98.62 350 ILE A O 1
ATOM 2545 N N . GLY A 1 351 ? -2.875 -22.609 -6.586 1 98.62 351 GLY A N 1
ATOM 2546 C CA . GLY A 1 351 ? -3.73 -21.578 -6.043 1 98.62 351 GLY A CA 1
ATOM 2547 C C . GLY A 1 351 ? -3.158 -20.172 -6.219 1 98.62 351 GLY A C 1
ATOM 2548 O O . GLY A 1 351 ? -1.984 -20.016 -6.559 1 98.62 351 GLY A O 1
ATOM 2549 N N . HIS A 1 352 ? -4.055 -19.234 -5.953 1 98.69 352 HIS A N 1
ATOM 2550 C CA . HIS A 1 352 ? -3.721 -17.844 -6.188 1 98.69 352 HIS A CA 1
ATOM 2551 C C . HIS A 1 352 ? -4.266 -16.938 -5.078 1 98.69 352 HIS A C 1
ATOM 2553 O O . HIS A 1 352 ? -5.117 -16.078 -5.328 1 98.69 352 HIS A O 1
ATOM 2559 N N . PRO A 1 353 ? -3.768 -17.109 -3.787 1 98.81 353 PRO A N 1
ATOM 2560 C CA . PRO A 1 353 ? -4.051 -16.016 -2.857 1 98.81 353 PRO A CA 1
ATOM 2561 C C . PRO A 1 353 ? -3.465 -14.688 -3.32 1 98.81 353 PRO A C 1
ATOM 2563 O O . PRO A 1 353 ? -2.244 -14.508 -3.328 1 98.81 353 PRO A O 1
ATOM 2566 N N . LEU A 1 354 ? -4.293 -13.766 -3.662 1 98.38 354 LEU A N 1
ATOM 2567 C CA . LEU A 1 354 ? -3.934 -12.578 -4.43 1 98.38 354 LEU A CA 1
ATOM 2568 C C . LEU A 1 354 ? -2.682 -11.922 -3.859 1 98.38 354 LEU A C 1
ATOM 2570 O O . LEU A 1 354 ? -1.628 -11.922 -4.496 1 98.38 354 LEU A O 1
ATOM 2574 N N . GLY A 1 355 ? -2.688 -11.508 -2.617 1 98.38 355 GLY A N 1
ATOM 2575 C CA . GLY A 1 355 ? -1.614 -10.742 -2.002 1 98.38 355 GLY A CA 1
ATOM 2576 C C . GLY A 1 355 ? -0.342 -11.547 -1.81 1 98.38 355 GLY A C 1
ATOM 2577 O O . GLY A 1 355 ? 0.727 -10.977 -1.574 1 98.38 355 GLY A O 1
ATOM 2578 N N . ALA A 1 356 ? -0.361 -12.836 -1.946 1 98.81 356 ALA A N 1
ATOM 2579 C CA . ALA A 1 356 ? 0.778 -13.695 -1.626 1 98.81 356 ALA A CA 1
ATOM 2580 C C . ALA A 1 356 ? 1.433 -14.234 -2.895 1 98.81 356 ALA A C 1
ATOM 2582 O O . ALA A 1 356 ? 2.555 -14.742 -2.854 1 98.81 356 ALA A O 1
ATOM 2583 N N . SER A 1 357 ? 0.793 -14.094 -4.004 1 98.88 357 SER A N 1
ATOM 2584 C CA . SER A 1 357 ? 1.163 -14.836 -5.207 1 98.88 357 SER A CA 1
ATOM 2585 C C . SER A 1 357 ? 2.504 -14.359 -5.758 1 98.88 357 SER A C 1
ATOM 2587 O O . SER A 1 357 ? 3.305 -15.164 -6.238 1 98.88 357 SER A O 1
ATOM 2589 N N . GLY A 1 358 ? 2.75 -13.047 -5.703 1 98.88 358 GLY A N 1
ATOM 2590 C CA . GLY A 1 358 ? 4.008 -12.523 -6.211 1 98.88 358 GLY A CA 1
ATOM 2591 C C . GLY A 1 358 ? 5.219 -13.07 -5.473 1 98.88 358 GLY A C 1
ATOM 2592 O O . GLY A 1 358 ? 6.238 -13.383 -6.09 1 98.88 358 GLY A O 1
ATOM 2593 N N . GLY A 1 359 ? 5.117 -13.094 -4.129 1 98.88 359 GLY A N 1
ATOM 2594 C CA . GLY A 1 359 ? 6.191 -13.672 -3.338 1 98.88 359 GLY A CA 1
ATOM 2595 C C . GLY A 1 359 ? 6.43 -15.141 -3.639 1 98.88 359 GLY A C 1
ATOM 2596 O O . GLY A 1 359 ? 7.578 -15.586 -3.701 1 98.88 359 GLY A O 1
ATOM 2597 N N . ARG A 1 360 ? 5.363 -15.891 -3.836 1 98.88 360 ARG A N 1
ATOM 2598 C CA . ARG A 1 360 ? 5.492 -17.297 -4.215 1 98.88 360 ARG A CA 1
ATOM 2599 C C . ARG A 1 360 ? 6.25 -17.438 -5.531 1 98.88 360 ARG A C 1
ATOM 2601 O O . ARG A 1 360 ? 7.125 -18.297 -5.66 1 98.88 360 ARG A O 1
ATOM 2608 N N . LEU A 1 361 ? 5.906 -16.594 -6.531 1 98.94 361 LEU A N 1
ATOM 2609 C CA . LEU A 1 361 ? 6.578 -16.641 -7.824 1 98.94 361 LEU A CA 1
ATOM 2610 C C . LEU A 1 361 ? 8.086 -16.453 -7.66 1 98.94 361 LEU A C 1
ATOM 2612 O O . LEU A 1 361 ? 8.875 -17.188 -8.242 1 98.94 361 LEU A O 1
ATOM 2616 N N . LEU A 1 362 ? 8.484 -15.5 -6.852 1 98.94 362 LEU A N 1
ATOM 2617 C CA . LEU A 1 362 ? 9.898 -15.188 -6.676 1 98.94 362 LEU A CA 1
ATOM 2618 C C . LEU A 1 362 ? 10.625 -16.328 -5.977 1 98.94 362 LEU A C 1
ATOM 2620 O O . LEU A 1 362 ? 11.742 -16.703 -6.367 1 98.94 362 LEU A O 1
ATOM 2624 N N . GLY A 1 363 ? 9.984 -16.812 -4.898 1 98.88 363 GLY A N 1
ATOM 2625 C CA . GLY A 1 363 ? 10.586 -17.938 -4.207 1 98.88 363 GLY A CA 1
ATOM 2626 C C . GLY A 1 363 ? 10.781 -19.156 -5.102 1 98.88 363 GLY A C 1
ATOM 2627 O O . GLY A 1 363 ? 11.867 -19.75 -5.129 1 98.88 363 GLY A O 1
ATOM 2628 N N . THR A 1 364 ? 9.742 -19.5 -5.848 1 98.94 364 THR A N 1
ATOM 2629 C CA . THR A 1 364 ? 9.797 -20.641 -6.75 1 98.94 364 THR A CA 1
ATOM 2630 C C . THR A 1 364 ? 10.844 -20.422 -7.84 1 98.94 364 THR A C 1
ATOM 2632 O O . THR A 1 364 ? 11.625 -21.312 -8.141 1 98.94 364 THR A O 1
ATOM 2635 N N . LEU A 1 365 ? 10.82 -19.234 -8.43 1 98.94 365 LEU A N 1
ATOM 2636 C CA . LEU A 1 365 ? 11.758 -18.922 -9.5 1 98.94 365 LEU A CA 1
ATOM 2637 C C . LEU A 1 365 ? 13.203 -19.031 -9.016 1 98.94 365 LEU A C 1
ATOM 2639 O O . LEU A 1 365 ? 14.055 -19.578 -9.703 1 98.94 365 LEU A O 1
ATOM 2643 N N . THR A 1 366 ? 13.477 -18.5 -7.852 1 98.88 366 THR A N 1
ATOM 2644 C CA . THR A 1 366 ? 14.812 -18.562 -7.27 1 98.88 366 THR A CA 1
ATOM 2645 C C . THR A 1 366 ? 15.242 -20.016 -7.078 1 98.88 366 THR A C 1
ATOM 2647 O O . THR A 1 366 ? 16.359 -20.375 -7.441 1 98.88 366 THR A O 1
ATOM 2650 N N . ALA A 1 367 ? 14.359 -20.781 -6.527 1 98.69 367 ALA A N 1
ATOM 2651 C CA . ALA A 1 367 ? 14.664 -22.203 -6.289 1 98.69 367 ALA A CA 1
ATOM 2652 C C . ALA A 1 367 ? 14.906 -22.938 -7.602 1 98.69 367 ALA A C 1
ATOM 2654 O O . ALA A 1 367 ? 15.812 -23.766 -7.691 1 98.69 367 ALA A O 1
ATOM 2655 N N . ARG A 1 368 ? 14.094 -22.656 -8.602 1 98.75 368 ARG A N 1
ATOM 2656 C CA . ARG A 1 368 ? 14.242 -23.297 -9.906 1 98.75 368 ARG A CA 1
ATOM 2657 C C . ARG A 1 368 ? 15.602 -22.953 -10.523 1 98.75 368 ARG A C 1
ATOM 2659 O O . ARG A 1 368 ? 16.266 -23.828 -11.078 1 98.75 368 ARG A O 1
ATOM 2666 N N . LEU A 1 369 ? 15.945 -21.672 -10.461 1 98.62 369 LEU A N 1
ATOM 2667 C CA . LEU A 1 369 ? 17.234 -21.25 -11.008 1 98.62 369 LEU A CA 1
ATOM 2668 C C . LEU A 1 369 ? 18.391 -21.938 -10.281 1 98.62 369 LEU A C 1
ATOM 2670 O O . LEU A 1 369 ? 19.344 -22.375 -10.914 1 98.62 369 LEU A O 1
ATOM 2674 N N . ARG A 1 370 ? 18.312 -22.062 -9.031 1 97.5 370 ARG A N 1
ATOM 2675 C CA . ARG A 1 370 ? 19.344 -22.734 -8.242 1 97.5 370 ARG A CA 1
ATOM 2676 C C . ARG A 1 370 ? 19.469 -24.203 -8.633 1 97.5 370 ARG A C 1
ATOM 2678 O O . ARG A 1 370 ? 20.562 -24.719 -8.789 1 97.5 370 ARG A O 1
ATOM 2685 N N . GLU A 1 371 ? 18.328 -24.844 -8.742 1 96.81 371 GLU A N 1
ATOM 2686 C CA . GLU A 1 371 ? 18.297 -26.266 -9.055 1 96.81 371 GLU A CA 1
ATOM 2687 C C . GLU A 1 371 ? 18.828 -26.547 -10.453 1 96.81 371 GLU A C 1
ATOM 2689 O O . GLU A 1 371 ? 19.625 -27.469 -10.656 1 96.81 371 GLU A O 1
ATOM 2694 N N . SER A 1 372 ? 18.453 -25.734 -11.445 1 96.75 372 SER A N 1
ATOM 2695 C CA . SER A 1 372 ? 18.781 -25.984 -12.852 1 96.75 372 SER A CA 1
ATOM 2696 C C . SER A 1 372 ? 20.156 -25.453 -13.195 1 96.75 372 SER A C 1
ATOM 2698 O O . SER A 1 372 ? 20.781 -25.875 -14.18 1 96.75 372 SER A O 1
ATOM 2700 N N . GLY A 1 373 ? 20.594 -24.438 -12.43 1 97.44 373 GLY A N 1
ATOM 2701 C CA . GLY A 1 373 ? 21.828 -23.75 -12.758 1 97.44 373 GLY A CA 1
ATOM 2702 C C . GLY A 1 373 ? 21.656 -22.672 -13.812 1 97.44 373 GLY A C 1
ATOM 2703 O O . GLY A 1 373 ? 22.625 -22.016 -14.203 1 97.44 373 GLY A O 1
ATOM 2704 N N . GLY A 1 374 ? 20.406 -22.453 -14.273 1 98 374 GLY A N 1
ATOM 2705 C CA . GLY A 1 374 ? 20.156 -21.391 -15.227 1 98 374 GLY A CA 1
ATOM 2706 C C . GLY A 1 374 ? 20.453 -20.016 -14.672 1 98 374 GLY A C 1
ATOM 2707 O O . GLY A 1 374 ? 20.312 -19.766 -13.469 1 98 374 GLY A O 1
ATOM 2708 N N . ARG A 1 375 ? 20.844 -19.141 -15.523 1 98.38 375 ARG A N 1
ATOM 2709 C CA . ARG A 1 375 ? 21.328 -17.844 -15.055 1 98.38 375 ARG A CA 1
ATOM 2710 C C . ARG A 1 375 ? 20.172 -16.859 -14.883 1 98.38 375 ARG A C 1
ATOM 2712 O O . ARG A 1 375 ? 20.125 -16.109 -13.898 1 98.38 375 ARG A O 1
ATOM 2719 N N . TRP A 1 376 ? 19.234 -16.844 -15.875 1 98.81 376 TRP A N 1
ATOM 2720 C CA . TRP A 1 376 ? 18.219 -15.789 -15.898 1 98.81 376 TRP A CA 1
ATOM 2721 C C . TRP A 1 376 ? 16.812 -16.375 -15.781 1 98.81 376 TRP A C 1
ATOM 2723 O O . TRP A 1 376 ? 16.516 -17.406 -16.391 1 98.81 376 TRP A O 1
ATOM 2733 N N . GLY A 1 377 ? 16 -15.758 -14.992 1 98.94 377 GLY A N 1
ATOM 2734 C CA . GLY A 1 377 ? 14.594 -16.094 -14.875 1 98.94 377 GLY A CA 1
ATOM 2735 C C . GLY A 1 377 ? 13.688 -14.875 -14.836 1 98.94 377 GLY A C 1
ATOM 2736 O O . GLY A 1 377 ? 14.141 -13.773 -14.531 1 98.94 377 GLY A O 1
ATOM 2737 N N . VAL A 1 378 ? 12.398 -15.047 -15.203 1 99 378 VAL A N 1
ATOM 2738 C CA . VAL A 1 378 ? 11.422 -13.961 -15.211 1 99 378 VAL A CA 1
ATOM 2739 C C . VAL A 1 378 ? 10.203 -14.352 -14.383 1 99 378 VAL A C 1
ATOM 2741 O O . VAL A 1 378 ? 9.633 -15.43 -14.57 1 99 378 VAL A O 1
ATOM 2744 N N . ALA A 1 379 ? 9.891 -13.586 -13.422 1 99 379 ALA A N 1
ATOM 2745 C CA . ALA A 1 379 ? 8.594 -13.656 -12.742 1 99 379 ALA A CA 1
ATOM 2746 C C . ALA A 1 379 ? 7.645 -12.586 -13.273 1 99 379 ALA A C 1
ATOM 2748 O O . ALA A 1 379 ? 8.023 -11.422 -13.406 1 99 379 ALA A O 1
ATOM 2749 N N . ALA A 1 380 ? 6.402 -12.922 -13.641 1 98.94 380 ALA A N 1
ATOM 2750 C CA . ALA A 1 380 ? 5.426 -11.961 -14.156 1 98.94 380 ALA A CA 1
ATOM 2751 C C . ALA A 1 380 ? 4.031 -12.258 -13.625 1 98.94 380 ALA A C 1
ATOM 2753 O O . ALA A 1 380 ? 3.703 -13.414 -13.328 1 98.94 380 ALA A O 1
ATOM 2754 N N . ILE A 1 381 ? 3.213 -11.242 -13.5 1 98.94 381 ILE A N 1
ATOM 2755 C CA . ILE A 1 381 ? 1.872 -11.398 -12.945 1 98.94 381 ILE A CA 1
ATOM 2756 C C . ILE A 1 381 ? 0.945 -10.336 -13.523 1 98.94 381 ILE A C 1
ATOM 2758 O O . ILE A 1 381 ? 1.298 -9.148 -13.57 1 98.94 381 ILE A O 1
ATOM 2762 N N . CYS A 1 382 ? -0.208 -10.805 -14.062 1 98.81 382 CYS A N 1
ATOM 2763 C CA . CYS A 1 382 ? -1.243 -9.867 -14.477 1 98.81 382 CYS A CA 1
ATOM 2764 C C . CYS A 1 382 ? -2.012 -9.336 -13.266 1 98.81 382 CYS A C 1
ATOM 2766 O O . CYS A 1 382 ? -2.076 -9.992 -12.227 1 98.81 382 CYS A O 1
ATOM 2768 N N . ILE A 1 383 ? -2.484 -8.195 -13.359 1 98.75 383 ILE A N 1
ATOM 2769 C CA . ILE A 1 383 ? -3.154 -7.496 -12.266 1 98.75 383 ILE A CA 1
ATOM 2770 C C . ILE A 1 383 ? -4.465 -6.895 -12.766 1 98.75 383 ILE A C 1
ATOM 2772 O O . ILE A 1 383 ? -4.484 -6.188 -13.781 1 98.75 383 ILE A O 1
ATOM 2776 N N . GLY A 1 384 ? -5.594 -7.18 -12.023 1 97.31 384 GLY A N 1
ATOM 2777 C CA . GLY A 1 384 ? -6.859 -6.547 -12.359 1 97.31 384 GLY A CA 1
ATOM 2778 C C . GLY A 1 384 ? -6.734 -5.051 -12.594 1 97.31 384 GLY A C 1
ATOM 2779 O O . GLY A 1 384 ? -5.773 -4.426 -12.141 1 97.31 384 GLY A O 1
ATOM 2780 N N . VAL A 1 385 ? -7.66 -4.547 -13.258 1 97.56 385 VAL A N 1
ATOM 2781 C CA . VAL A 1 385 ? -7.762 -3.133 -13.609 1 97.56 385 VAL A CA 1
ATOM 2782 C C . VAL A 1 385 ? -6.617 -2.746 -14.539 1 97.56 385 VAL A C 1
ATOM 2784 O O . VAL A 1 385 ? -6.109 -1.624 -14.477 1 97.56 385 VAL A O 1
ATOM 2787 N N . GLY A 1 386 ? -6.051 -3.648 -15.25 1 98.38 386 GLY A N 1
ATOM 2788 C CA . GLY A 1 386 ? -5.262 -3.371 -16.438 1 98.38 386 GLY A CA 1
ATOM 2789 C C . GLY A 1 386 ? -3.771 -3.307 -16.172 1 98.38 386 GLY A C 1
ATOM 2790 O O . GLY A 1 386 ? -3.014 -2.754 -16.969 1 98.38 386 GLY A O 1
ATOM 2791 N N . GLN A 1 387 ? -3.24 -3.908 -15.109 1 98.81 387 GLN A N 1
ATOM 2792 C CA . GLN A 1 387 ? -1.83 -3.693 -14.797 1 98.81 387 GLN A CA 1
ATOM 2793 C C . GLN A 1 387 ? -1.062 -5.012 -14.797 1 98.81 387 GLN A C 1
ATOM 2795 O O . GLN A 1 387 ? -1.662 -6.086 -14.859 1 98.81 387 GLN A O 1
ATOM 2800 N N . ALA A 1 388 ? 0.248 -4.926 -14.727 1 98.94 388 ALA A N 1
ATOM 2801 C CA . ALA A 1 388 ? 1.1 -6.102 -14.555 1 98.94 388 ALA A CA 1
ATOM 2802 C C . ALA A 1 388 ? 2.477 -5.711 -14.031 1 98.94 388 ALA A C 1
ATOM 2804 O O . ALA A 1 388 ? 2.879 -4.551 -14.125 1 98.94 388 ALA A O 1
ATOM 2805 N N . LEU A 1 389 ? 3.121 -6.645 -13.461 1 98.94 389 LEU A N 1
ATOM 2806 C CA . LEU A 1 389 ? 4.496 -6.527 -12.992 1 98.94 389 LEU A CA 1
ATOM 2807 C C . LEU A 1 389 ? 5.352 -7.676 -13.516 1 98.94 389 LEU A C 1
ATOM 2809 O O . LEU A 1 389 ? 4.836 -8.766 -13.789 1 98.94 389 LEU A O 1
ATOM 2813 N N . ALA A 1 390 ? 6.605 -7.426 -13.609 1 98.94 390 ALA A N 1
ATOM 2814 C CA . ALA A 1 390 ? 7.586 -8.461 -13.906 1 98.94 390 ALA A CA 1
ATOM 2815 C C . ALA A 1 390 ? 8.922 -8.164 -13.234 1 98.94 390 ALA A C 1
ATOM 2817 O O . ALA A 1 390 ? 9.289 -6.996 -13.062 1 98.94 390 ALA A O 1
ATOM 2818 N N . VAL A 1 391 ? 9.617 -9.18 -12.82 1 98.94 391 VAL A N 1
ATOM 2819 C CA . VAL A 1 391 ? 10.945 -9.094 -12.219 1 98.94 391 VAL A CA 1
ATOM 2820 C C . VAL A 1 391 ? 11.875 -10.102 -12.883 1 98.94 391 VAL A C 1
ATOM 2822 O O . VAL A 1 391 ? 11.5 -11.266 -13.078 1 98.94 391 VAL A O 1
ATOM 2825 N N . VAL A 1 392 ? 13.031 -9.656 -13.273 1 98.94 392 VAL A N 1
ATOM 2826 C CA . VAL A 1 392 ? 14.078 -10.547 -13.781 1 98.94 392 VAL A CA 1
ATOM 2827 C C . VAL A 1 392 ? 15.055 -10.883 -12.664 1 98.94 392 VAL A C 1
ATOM 2829 O O . VAL A 1 392 ? 15.562 -9.984 -11.984 1 98.94 392 VAL A O 1
ATOM 2832 N N . LEU A 1 393 ? 15.273 -12.156 -12.492 1 98.94 393 LEU A N 1
ATOM 2833 C CA . LEU A 1 393 ? 16.266 -12.625 -11.531 1 98.94 393 LEU A CA 1
ATOM 2834 C C . LEU A 1 393 ? 17.5 -13.164 -12.25 1 98.94 393 LEU A C 1
ATOM 2836 O O . LEU A 1 393 ? 17.391 -13.805 -13.297 1 98.94 393 LEU A O 1
ATOM 2840 N N . GLU A 1 394 ? 18.656 -12.883 -11.672 1 98.88 394 GLU A N 1
ATOM 2841 C CA . GLU A 1 394 ? 19.922 -13.484 -12.086 1 98.88 394 GLU A CA 1
ATOM 2842 C C . GLU A 1 394 ? 20.453 -14.445 -11.031 1 98.88 394 GLU A C 1
ATOM 2844 O O . GLU A 1 394 ? 20.734 -14.039 -9.906 1 98.88 394 GLU A O 1
ATOM 2849 N N . ASN A 1 395 ? 20.609 -15.664 -11.391 1 98.69 395 ASN A N 1
ATOM 2850 C CA . ASN A 1 395 ? 21.203 -16.656 -10.508 1 98.69 395 ASN A CA 1
ATOM 2851 C C . ASN A 1 395 ? 22.656 -16.344 -10.188 1 98.69 395 ASN A C 1
ATOM 2853 O O . ASN A 1 395 ? 23.5 -16.281 -11.094 1 98.69 395 ASN A O 1
ATOM 2857 N N . VAL A 1 396 ? 22.984 -16.203 -8.898 1 97.94 396 VAL A N 1
ATOM 2858 C CA . VAL A 1 396 ? 24.344 -15.805 -8.547 1 97.94 396 VAL A CA 1
ATOM 2859 C C . VAL A 1 396 ? 24.984 -16.875 -7.664 1 97.94 396 VAL A C 1
ATOM 2861 O O . VAL A 1 396 ? 25.969 -16.609 -6.969 1 97.94 396 VAL A O 1
ATOM 2864 N N . THR A 1 397 ? 24.453 -17.984 -7.543 1 92.44 397 THR A N 1
ATOM 2865 C CA . THR A 1 397 ? 25 -19.047 -6.707 1 92.44 397 THR A CA 1
ATOM 2866 C C . THR A 1 397 ? 26.281 -19.609 -7.312 1 92.44 397 THR A C 1
ATOM 2868 O O . THR A 1 397 ? 27.109 -20.188 -6.605 1 92.44 397 THR A O 1
ATOM 2871 N N . GLU A 1 398 ? 26.562 -19.75 -8.641 1 74.75 398 GLU A N 1
ATOM 2872 C CA . GLU A 1 398 ? 27.781 -20.312 -9.219 1 74.75 398 GLU A CA 1
ATOM 2873 C C . GLU A 1 398 ? 28.922 -19.312 -9.148 1 74.75 398 GLU A C 1
ATOM 2875 O O . GLU A 1 398 ? 30.094 -19.703 -9.211 1 74.75 398 GLU A O 1
ATOM 2880 N N . ASP A 1 399 ? 28.703 -17.984 -9.195 1 53.09 399 ASP A N 1
ATOM 2881 C CA . ASP A 1 399 ? 29.859 -17.094 -9.211 1 53.09 399 ASP A CA 1
ATOM 2882 C C . ASP A 1 399 ? 30.719 -17.281 -7.965 1 53.09 399 ASP A C 1
ATOM 2884 O O . ASP A 1 399 ? 31.688 -16.547 -7.758 1 53.09 399 ASP A O 1
ATOM 2888 N N . ARG A 1 400 ? 30.359 -18.062 -7.172 1 41.78 400 ARG A N 1
ATOM 2889 C CA . ARG A 1 400 ? 31.266 -18.406 -6.082 1 41.78 400 ARG A CA 1
ATOM 2890 C C . ARG A 1 400 ? 32.281 -19.453 -6.527 1 41.78 400 ARG A C 1
ATOM 2892 O O . ARG A 1 400 ? 33.094 -19.922 -5.723 1 41.78 400 ARG A O 1
ATOM 2899 N N . ALA A 1 401 ? 32.156 -20.188 -7.703 1 31.23 401 ALA A N 1
ATOM 2900 C CA . ALA A 1 401 ? 33.312 -21.062 -8.016 1 31.23 401 ALA A CA 1
ATOM 2901 C C . ALA A 1 401 ? 34.5 -20.234 -8.516 1 31.23 401 ALA A C 1
ATOM 2903 O O . ALA A 1 401 ? 34.312 -19.328 -9.32 1 31.23 401 ALA A O 1
ATOM 2904 N N . MET B 1 1 ? 24.328 8.367 -8.594 1 63.28 1 MET B N 1
ATOM 2905 C CA . MET B 1 1 ? 22.938 8.086 -8.297 1 63.28 1 MET B CA 1
ATOM 2906 C C . MET B 1 1 ? 22.047 9.266 -8.68 1 63.28 1 MET B C 1
ATOM 2908 O O . MET B 1 1 ? 22.484 10.422 -8.602 1 63.28 1 MET B O 1
ATOM 2912 N N . VAL B 1 2 ? 20.891 9.023 -9.375 1 87.75 2 VAL B N 1
ATOM 2913 C CA . VAL B 1 2 ? 19.922 10.016 -9.836 1 87.75 2 VAL B CA 1
ATOM 2914 C C . VAL B 1 2 ? 19.125 10.547 -8.648 1 87.75 2 VAL B C 1
ATOM 2916 O O . VAL B 1 2 ? 18.812 9.797 -7.723 1 87.75 2 VAL B O 1
ATOM 2919 N N . ASP B 1 3 ? 19.094 11.883 -8.57 1 96.5 3 ASP B N 1
ATOM 2920 C CA . ASP B 1 3 ? 18.312 12.5 -7.504 1 96.5 3 ASP B CA 1
ATOM 2921 C C . ASP B 1 3 ? 16.828 12.617 -7.895 1 96.5 3 ASP B C 1
ATOM 2923 O O . ASP B 1 3 ? 16.5 12.555 -9.078 1 96.5 3 ASP B O 1
ATOM 2927 N N . SER B 1 4 ? 16.031 12.625 -6.934 1 98.56 4 SER B N 1
ATOM 2928 C CA . SER B 1 4 ? 14.602 12.859 -7.141 1 98.56 4 SER B CA 1
ATOM 2929 C C . SER B 1 4 ? 14.18 14.219 -6.586 1 98.56 4 SER B C 1
ATOM 2931 O O . SER B 1 4 ? 14.688 14.656 -5.555 1 98.56 4 SER B O 1
ATOM 2933 N N . TYR B 1 5 ? 13.25 14.875 -7.266 1 98.88 5 TYR B N 1
ATOM 2934 C CA . TYR B 1 5 ? 12.844 16.234 -6.941 1 98.88 5 TYR B CA 1
ATOM 2935 C C . TYR B 1 5 ? 11.328 16.375 -6.902 1 98.88 5 TYR B C 1
ATOM 2937 O O . TYR B 1 5 ? 10.625 15.68 -7.645 1 98.88 5 TYR B O 1
ATOM 2945 N N . VAL B 1 6 ? 10.914 17.234 -6.027 1 98.88 6 VAL B N 1
ATOM 2946 C CA . VAL B 1 6 ? 9.531 17.703 -6.078 1 98.88 6 VAL B CA 1
ATOM 2947 C C . VAL B 1 6 ? 9.375 18.75 -7.172 1 98.88 6 VAL B C 1
ATOM 2949 O O . VAL B 1 6 ? 10.141 19.719 -7.223 1 98.88 6 VAL B O 1
ATOM 2952 N N . TYR B 1 7 ? 8.398 18.578 -8.039 1 98.81 7 TYR B N 1
ATOM 2953 C CA . TYR B 1 7 ? 8.164 19.531 -9.109 1 98.81 7 TYR B CA 1
ATOM 2954 C C . TYR B 1 7 ? 6.883 20.312 -8.875 1 98.81 7 TYR B C 1
ATOM 2956 O O . TYR B 1 7 ? 6.793 21.5 -9.227 1 98.81 7 TYR B O 1
ATOM 2964 N N . ALA B 1 8 ? 5.906 19.656 -8.32 1 98.69 8 ALA B N 1
ATOM 2965 C CA . ALA B 1 8 ? 4.598 20.266 -8.102 1 98.69 8 ALA B CA 1
ATOM 2966 C C . ALA B 1 8 ? 3.844 19.547 -6.984 1 98.69 8 ALA B C 1
ATOM 2968 O O . ALA B 1 8 ? 4.117 18.375 -6.691 1 98.69 8 ALA B O 1
ATOM 2969 N N . ALA B 1 9 ? 2.957 20.25 -6.363 1 98.81 9 ALA B N 1
ATOM 2970 C CA . ALA B 1 9 ? 2.078 19.688 -5.34 1 98.81 9 ALA B CA 1
ATOM 2971 C C . ALA B 1 9 ? 0.704 20.359 -5.371 1 98.81 9 ALA B C 1
ATOM 2973 O O . ALA B 1 9 ? 0.582 21.531 -5.738 1 98.81 9 ALA B O 1
ATOM 2974 N N . ALA B 1 10 ? -0.28 19.594 -5.004 1 98.81 10 ALA B N 1
ATOM 2975 C CA . ALA B 1 10 ? -1.649 20.078 -4.875 1 98.81 10 ALA B CA 1
ATOM 2976 C C . ALA B 1 10 ? -2.434 19.25 -3.857 1 98.81 10 ALA B C 1
ATOM 2978 O O . ALA B 1 10 ? -2.131 18.078 -3.633 1 98.81 10 ALA B O 1
ATOM 2979 N N . ARG B 1 11 ? -3.355 19.859 -3.283 1 98.88 11 ARG B N 1
ATOM 2980 C CA . ARG B 1 11 ? -4.258 19.156 -2.385 1 98.88 11 ARG B CA 1
ATOM 2981 C C . ARG B 1 11 ? -5.664 19.75 -2.439 1 98.88 11 ARG B C 1
ATOM 2983 O O . ARG B 1 11 ? -5.852 20.859 -2.936 1 98.88 11 ARG B O 1
ATOM 2990 N N . THR B 1 12 ? -6.609 18.984 -2.002 1 98.88 12 THR B N 1
ATOM 2991 C CA . THR B 1 12 ? -7.93 19.547 -1.724 1 98.88 12 THR B CA 1
ATOM 2992 C C . THR B 1 12 ? -7.926 20.312 -0.401 1 98.88 12 THR B C 1
ATOM 2994 O O . THR B 1 12 ? -7.07 20.078 0.453 1 98.88 12 THR B O 1
ATOM 2997 N N . PRO B 1 13 ? -8.93 21.328 -0.313 1 98.75 13 PRO B N 1
ATOM 2998 C CA . PRO B 1 13 ? -9.164 21.703 1.082 1 98.75 13 PRO B CA 1
ATOM 2999 C C . PRO B 1 13 ? -9.602 20.531 1.948 1 98.75 13 PRO B C 1
ATOM 3001 O O . PRO B 1 13 ? -10.25 19.609 1.454 1 98.75 13 PRO B O 1
ATOM 3004 N N . PHE B 1 14 ? -9.164 20.547 3.178 1 98.88 14 PHE B N 1
ATOM 3005 C CA . PHE B 1 14 ? -9.57 19.453 4.059 1 98.88 14 PHE B CA 1
ATOM 3006 C C . PHE B 1 14 ? -10.891 19.781 4.746 1 98.88 14 PHE B C 1
ATOM 3008 O O . PHE B 1 14 ? -11.078 20.891 5.25 1 98.88 14 PHE B O 1
ATOM 3015 N N . GLY B 1 15 ? -11.805 18.859 4.621 1 98.75 15 GLY B N 1
ATOM 3016 C CA . GLY B 1 15 ? -13.109 18.984 5.246 1 98.75 15 GLY B CA 1
ATOM 3017 C C . GLY B 1 15 ? -13.195 18.297 6.602 1 98.75 15 GLY B C 1
ATOM 3018 O O . GLY B 1 15 ? -12.5 17.312 6.848 1 98.75 15 GLY B O 1
ATOM 3019 N N . ARG B 1 16 ? -14.078 18.812 7.484 1 98.06 16 ARG B N 1
ATOM 3020 C CA . ARG B 1 16 ? -14.32 18.172 8.773 1 98.06 16 ARG B CA 1
ATOM 3021 C C . ARG B 1 16 ? -15.164 16.922 8.617 1 98.06 16 ARG B C 1
ATOM 3023 O O . ARG B 1 16 ? -15.883 16.766 7.621 1 98.06 16 ARG B O 1
ATOM 3030 N N . PHE B 1 17 ? -15.078 16.062 9.641 1 98.12 17 PHE B N 1
ATOM 3031 C CA . PHE B 1 17 ? -15.969 14.906 9.703 1 98.12 17 PHE B CA 1
ATOM 3032 C C . PHE B 1 17 ? -17.422 15.328 9.57 1 98.12 17 PHE B C 1
ATOM 3034 O O . PHE B 1 17 ? -17.891 16.203 10.297 1 98.12 17 PHE B O 1
ATOM 3041 N N . ARG B 1 18 ? -18.125 14.719 8.578 1 97.38 18 ARG B N 1
ATOM 3042 C CA . ARG B 1 18 ? -19.516 15.039 8.289 1 97.38 18 ARG B CA 1
ATOM 3043 C C . ARG B 1 18 ? -19.672 16.484 7.836 1 97.38 18 ARG B C 1
ATOM 3045 O O . ARG B 1 18 ? -20.703 17.109 8.07 1 97.38 18 ARG B O 1
ATOM 3052 N N . GLY B 1 19 ? -18.625 17.016 7.266 1 96.69 19 GLY B N 1
ATOM 3053 C CA . GLY B 1 19 ? -18.625 18.406 6.844 1 96.69 19 GLY B CA 1
ATOM 3054 C C . GLY B 1 19 ? -18.766 18.562 5.344 1 96.69 19 GLY B C 1
ATOM 3055 O O . GLY B 1 19 ? -19.531 17.859 4.703 1 96.69 19 GLY B O 1
ATOM 3056 N N . ALA B 1 20 ? -18.062 19.484 4.797 1 96.69 20 ALA B N 1
ATOM 3057 C CA . ALA B 1 20 ? -18.234 19.969 3.434 1 96.69 20 ALA B CA 1
ATOM 3058 C C . ALA B 1 20 ? -17.969 18.875 2.414 1 96.69 20 ALA B C 1
ATOM 3060 O O . ALA B 1 20 ? -18.562 18.859 1.334 1 96.69 20 ALA B O 1
ATOM 3061 N N . LEU B 1 21 ? -17.125 17.906 2.752 1 97.56 21 LEU B N 1
ATOM 3062 C CA . LEU B 1 21 ? -16.703 16.906 1.779 1 97.56 21 LEU B CA 1
ATOM 3063 C C . LEU B 1 21 ? -17.453 15.586 2.01 1 97.56 21 LEU B C 1
ATOM 3065 O O . LEU B 1 21 ? -17.125 14.57 1.39 1 97.56 21 LEU B O 1
ATOM 3069 N N . SER B 1 22 ? -18.484 15.586 2.885 1 96.12 22 SER B N 1
ATOM 3070 C CA . SER B 1 22 ? -19.141 14.367 3.322 1 96.12 22 SER B CA 1
ATOM 3071 C C . SER B 1 22 ? -19.828 13.656 2.154 1 96.12 22 SER B C 1
ATOM 3073 O O . SER B 1 22 ? -20.047 12.445 2.199 1 96.12 22 SER B O 1
ATOM 3075 N N . ASP B 1 23 ? -20.094 14.383 1.049 1 94.31 23 ASP B N 1
ATOM 3076 C CA . ASP B 1 23 ? -20.828 13.773 -0.065 1 94.31 23 ASP B CA 1
ATOM 3077 C C . ASP B 1 23 ? -19.875 13.461 -1.226 1 94.31 23 ASP B C 1
ATOM 3079 O O . ASP B 1 23 ? -20.328 13.078 -2.309 1 94.31 23 ASP B O 1
ATOM 3083 N N . VAL B 1 24 ? -18.625 13.625 -1.084 1 97 24 VAL B N 1
ATOM 3084 C CA . VAL B 1 24 ? -17.641 13.367 -2.139 1 97 24 VAL B CA 1
ATOM 3085 C C . VAL B 1 24 ? -16.906 12.062 -1.864 1 97 24 VAL B C 1
ATOM 3087 O O . VAL B 1 24 ? -16.359 11.867 -0.779 1 97 24 VAL B O 1
ATOM 3090 N N . ARG B 1 25 ? -16.906 11.164 -2.855 1 97.88 25 ARG B N 1
ATOM 3091 C CA . ARG B 1 25 ? -16.219 9.891 -2.715 1 97.88 25 ARG B CA 1
ATOM 3092 C C . ARG B 1 25 ? -14.719 10.094 -2.576 1 97.88 25 ARG B C 1
ATOM 3094 O O . ARG B 1 25 ? -14.141 10.984 -3.207 1 97.88 25 ARG B O 1
ATOM 3101 N N . PRO B 1 26 ? -14.094 9.227 -1.771 1 98.44 26 PRO B N 1
ATOM 3102 C CA . PRO B 1 26 ? -12.633 9.344 -1.66 1 98.44 26 PRO B CA 1
ATOM 3103 C C . PRO B 1 26 ? -11.922 9.156 -2.998 1 98.44 26 PRO B C 1
ATOM 3105 O O . PRO B 1 26 ? -10.898 9.789 -3.254 1 98.44 26 PRO B O 1
ATOM 3108 N N . ASP B 1 27 ? -12.367 8.164 -3.861 1 98.75 27 ASP B N 1
ATOM 3109 C CA . ASP B 1 27 ? -11.703 7.977 -5.148 1 98.75 27 ASP B CA 1
ATOM 3110 C C . ASP B 1 27 ? -11.914 9.18 -6.059 1 98.75 27 ASP B C 1
ATOM 3112 O O . ASP B 1 27 ? -11.055 9.508 -6.879 1 98.75 27 ASP B O 1
ATOM 3116 N N . ASP B 1 28 ? -13 9.992 -5.906 1 98.69 28 ASP B N 1
ATOM 3117 C CA . ASP B 1 28 ? -13.172 11.258 -6.613 1 98.69 28 ASP B CA 1
ATOM 3118 C C . ASP B 1 28 ? -12.242 12.328 -6.059 1 98.69 28 ASP B C 1
ATOM 3120 O O . ASP B 1 28 ? -11.695 13.133 -6.816 1 98.69 28 ASP B O 1
ATOM 3124 N N . LEU B 1 29 ? -12.109 12.383 -4.746 1 98.81 29 LEU B N 1
ATOM 3125 C CA . LEU B 1 29 ? -11.164 13.32 -4.148 1 98.81 29 LEU B CA 1
ATOM 3126 C C . LEU B 1 29 ? -9.75 13.055 -4.648 1 98.81 29 LEU B C 1
ATOM 3128 O O . LEU B 1 29 ? -9.008 14 -4.938 1 98.81 29 LEU B O 1
ATOM 3132 N N . ALA B 1 30 ? -9.406 11.773 -4.691 1 98.88 30 ALA B N 1
ATOM 3133 C CA . ALA B 1 30 ? -8.086 11.398 -5.191 1 98.88 30 ALA B CA 1
ATOM 3134 C C . ALA B 1 30 ? -7.891 11.867 -6.629 1 98.88 30 ALA B C 1
ATOM 3136 O O . ALA B 1 30 ? -6.848 12.43 -6.969 1 98.88 30 ALA B O 1
ATOM 3137 N N . ALA B 1 31 ? -8.852 11.641 -7.465 1 98.88 31 ALA B N 1
ATOM 3138 C CA . ALA B 1 31 ? -8.789 12.062 -8.859 1 98.88 31 ALA B CA 1
ATOM 3139 C C . ALA B 1 31 ? -8.625 13.57 -8.969 1 98.88 31 ALA B C 1
ATOM 3141 O O . ALA B 1 31 ? -7.91 14.062 -9.844 1 98.88 31 ALA B O 1
ATOM 3142 N N . LEU B 1 32 ? -9.297 14.273 -8.102 1 98.75 32 LEU B N 1
ATOM 3143 C CA . LEU B 1 32 ? -9.219 15.727 -8.133 1 98.75 32 LEU B CA 1
ATOM 3144 C C . LEU B 1 32 ? -7.816 16.203 -7.777 1 98.75 32 LEU B C 1
ATOM 3146 O O . LEU B 1 32 ? -7.312 17.156 -8.375 1 98.75 32 LEU B O 1
ATOM 3150 N N . ALA B 1 33 ? -7.227 15.609 -6.77 1 98.88 33 ALA B N 1
ATOM 3151 C CA . ALA B 1 33 ? -5.855 15.969 -6.422 1 98.88 33 ALA B CA 1
ATOM 3152 C C . ALA B 1 33 ? -4.91 15.711 -7.594 1 98.88 33 ALA B C 1
ATOM 3154 O O . ALA B 1 33 ? -4.004 16.516 -7.852 1 98.88 33 ALA B O 1
ATOM 3155 N N . VAL B 1 34 ? -5.078 14.562 -8.281 1 98.88 34 VAL B N 1
ATOM 3156 C CA . VAL B 1 34 ? -4.301 14.266 -9.477 1 98.88 34 VAL B CA 1
ATOM 3157 C C . VAL B 1 34 ? -4.484 15.375 -10.508 1 98.88 34 VAL B C 1
ATOM 3159 O O . VAL B 1 34 ? -3.51 15.906 -11.047 1 98.88 34 VAL B O 1
ATOM 3162 N N . SER B 1 35 ? -5.719 15.773 -10.75 1 98.62 35 SER B N 1
ATOM 3163 C CA . SER B 1 35 ? -6.035 16.812 -11.727 1 98.62 35 SER B CA 1
ATOM 3164 C C . SER B 1 35 ? -5.41 18.156 -11.328 1 98.62 35 SER B C 1
ATOM 3166 O O . SER B 1 35 ? -5.012 18.938 -12.195 1 98.62 35 SER B O 1
ATOM 3168 N N . GLY B 1 36 ? -5.383 18.391 -10.016 1 98.5 36 GLY B N 1
ATOM 3169 C CA . GLY B 1 36 ? -4.754 19.609 -9.523 1 98.5 36 GLY B CA 1
ATOM 3170 C C . GLY B 1 36 ? -3.291 19.719 -9.906 1 98.5 36 GLY B C 1
ATOM 3171 O O . GLY B 1 36 ? -2.842 20.781 -10.367 1 98.5 36 GLY B O 1
ATOM 3172 N N . VAL B 1 37 ? -2.531 18.641 -9.719 1 98.56 37 VAL B N 1
ATOM 3173 C CA . VAL B 1 37 ? -1.117 18.641 -10.078 1 98.56 37 VAL B CA 1
ATOM 3174 C C . VAL B 1 37 ? -0.962 18.797 -11.586 1 98.56 37 VAL B C 1
ATOM 3176 O O . VAL B 1 37 ? -0.09 19.531 -12.055 1 98.56 37 VAL B O 1
ATOM 3179 N N . LEU B 1 38 ? -1.799 18.109 -12.359 1 98.12 38 LEU B N 1
ATOM 3180 C CA . LEU B 1 38 ? -1.712 18.172 -13.812 1 98.12 38 LEU B CA 1
ATOM 3181 C C . LEU B 1 38 ? -2.025 19.578 -14.328 1 98.12 38 LEU B C 1
ATOM 3183 O O . LEU B 1 38 ? -1.415 20.031 -15.289 1 98.12 38 LEU B O 1
ATOM 3187 N N . ALA B 1 39 ? -2.988 20.234 -13.68 1 97.31 39 ALA B N 1
ATOM 3188 C CA . ALA B 1 39 ? -3.32 21.609 -14.062 1 97.31 39 ALA B CA 1
ATOM 3189 C C . ALA B 1 39 ? -2.129 22.531 -13.867 1 97.31 39 ALA B C 1
ATOM 3191 O O . ALA B 1 39 ? -1.952 23.5 -14.617 1 97.31 39 ALA B O 1
ATOM 3192 N N . GLY B 1 40 ? -1.291 22.188 -12.93 1 96.25 40 GLY B N 1
ATOM 3193 C CA . GLY B 1 40 ? -0.115 23 -12.641 1 96.25 40 GLY B CA 1
ATOM 3194 C C . GLY B 1 40 ? 1.081 22.625 -13.5 1 96.25 40 GLY B C 1
ATOM 3195 O O . GLY B 1 40 ? 2.121 23.297 -13.438 1 96.25 40 GLY B O 1
ATOM 3196 N N . THR B 1 41 ? 0.924 21.578 -14.266 1 97.69 41 THR B N 1
ATOM 3197 C CA . THR B 1 41 ? 1.99 21.125 -15.148 1 97.69 41 THR B CA 1
ATOM 3198 C C . THR B 1 41 ? 1.466 20.906 -16.562 1 97.69 41 THR B C 1
ATOM 3200 O O . THR B 1 41 ? 1.509 19.781 -17.078 1 97.69 41 THR B O 1
ATOM 3203 N N . PRO B 1 42 ? 1.106 21.953 -17.25 1 96.31 42 PRO B N 1
ATOM 3204 C CA . PRO B 1 42 ? 0.412 21.828 -18.531 1 96.31 42 PRO B CA 1
ATOM 3205 C C . PRO B 1 42 ? 1.303 21.25 -19.625 1 96.31 42 PRO B C 1
ATOM 3207 O O . PRO B 1 42 ? 0.8 20.703 -20.625 1 96.31 42 PRO B O 1
ATOM 3210 N N . SER B 1 43 ? 2.584 21.281 -19.484 1 97.75 43 SER B N 1
ATOM 3211 C CA . SER B 1 43 ? 3.496 20.781 -20.516 1 97.75 43 SER B CA 1
ATOM 3212 C C . SER B 1 43 ? 3.723 19.281 -20.359 1 97.75 43 SER B C 1
ATOM 3214 O O . SER B 1 43 ? 4.234 18.641 -21.281 1 97.75 43 SER B O 1
ATOM 3216 N N . LEU B 1 44 ? 3.371 18.781 -19.297 1 98.56 44 LEU B N 1
ATOM 3217 C CA . LEU B 1 44 ? 3.594 17.359 -19.031 1 98.56 44 LEU B CA 1
ATOM 3218 C C . LEU B 1 44 ? 2.607 16.5 -19.812 1 98.56 44 LEU B C 1
ATOM 3220 O O . LEU B 1 44 ? 1.394 16.688 -19.703 1 98.56 44 LEU B O 1
ATOM 3224 N N . ASP B 1 45 ? 3.135 15.609 -20.641 1 98.44 45 ASP B N 1
ATOM 3225 C CA . ASP B 1 45 ? 2.318 14.516 -21.156 1 98.44 45 ASP B CA 1
ATOM 3226 C C . ASP B 1 45 ? 2.025 13.492 -20.062 1 98.44 45 ASP B C 1
ATOM 3228 O O . ASP B 1 45 ? 2.924 12.773 -19.625 1 98.44 45 ASP B O 1
ATOM 3232 N N . PRO B 1 46 ? 0.792 13.383 -19.641 1 98.5 46 PRO B N 1
ATOM 3233 C CA . PRO B 1 46 ? 0.488 12.469 -18.531 1 98.5 46 PRO B CA 1
ATOM 3234 C C . PRO B 1 46 ? 0.949 11.039 -18.812 1 98.5 46 PRO B C 1
ATOM 3236 O O . PRO B 1 46 ? 1.224 10.281 -17.875 1 98.5 46 PRO B O 1
ATOM 3239 N N . ALA B 1 47 ? 1.047 10.625 -20.047 1 98.19 47 ALA B N 1
ATOM 3240 C CA . ALA B 1 47 ? 1.486 9.281 -20.406 1 98.19 47 ALA B CA 1
ATOM 3241 C C . ALA B 1 47 ? 2.939 9.047 -20 1 98.19 47 ALA B C 1
ATOM 3243 O O . ALA B 1 47 ? 3.408 7.91 -19.969 1 98.19 47 ALA B O 1
ATOM 3244 N N . ALA B 1 48 ? 3.639 10.141 -19.719 1 98.31 48 ALA B N 1
ATOM 3245 C CA . ALA B 1 48 ? 5.051 10.055 -19.344 1 98.31 48 ALA B CA 1
ATOM 3246 C C . ALA B 1 48 ? 5.211 9.656 -17.891 1 98.31 48 ALA B C 1
ATOM 3248 O O . ALA B 1 48 ? 6.305 9.281 -17.453 1 98.31 48 ALA B O 1
ATOM 3249 N N . ILE B 1 49 ? 4.137 9.727 -17.141 1 98.81 49 ILE B N 1
ATOM 3250 C CA . ILE B 1 49 ? 4.188 9.266 -15.758 1 98.81 49 ILE B CA 1
ATOM 3251 C C . ILE B 1 49 ? 4.406 7.754 -15.727 1 98.81 49 ILE B C 1
ATOM 3253 O O . ILE B 1 49 ? 3.564 6.988 -16.203 1 98.81 49 ILE B O 1
ATOM 3257 N N . GLY B 1 50 ? 5.516 7.383 -15.141 1 98.75 50 GLY B N 1
ATOM 3258 C CA . GLY B 1 50 ? 5.91 5.984 -15.18 1 98.75 50 GLY B CA 1
ATOM 3259 C C . GLY B 1 50 ? 5.203 5.137 -14.141 1 98.75 50 GLY B C 1
ATOM 3260 O O . GLY B 1 50 ? 5.082 3.92 -14.305 1 98.75 50 GLY B O 1
ATOM 3261 N N . ASP B 1 51 ? 4.844 5.719 -13.055 1 98.88 51 ASP B N 1
ATOM 3262 C CA . ASP B 1 51 ? 4.105 5.047 -11.992 1 98.88 51 ASP B CA 1
ATOM 3263 C C . ASP B 1 51 ? 3.416 6.059 -11.078 1 98.88 51 ASP B C 1
ATOM 3265 O O . ASP B 1 51 ? 3.783 7.234 -11.055 1 98.88 51 ASP B O 1
ATOM 3269 N N . VAL B 1 52 ? 2.363 5.648 -10.477 1 98.94 52 VAL B N 1
ATOM 3270 C CA . VAL B 1 52 ? 1.656 6.422 -9.461 1 98.94 52 VAL B CA 1
ATOM 3271 C C . VAL B 1 52 ? 1.633 5.652 -8.141 1 98.94 52 VAL B C 1
ATOM 3273 O O . VAL B 1 52 ? 1.301 4.465 -8.117 1 98.94 52 VAL B O 1
ATOM 3276 N N . VAL B 1 53 ? 2.055 6.238 -7.055 1 98.94 53 VAL B N 1
ATOM 3277 C CA . VAL B 1 53 ? 2 5.664 -5.715 1 98.94 53 VAL B CA 1
ATOM 3278 C C . VAL B 1 53 ? 1.079 6.5 -4.828 1 98.94 53 VAL B C 1
ATOM 3280 O O . VAL B 1 53 ? 1.304 7.703 -4.648 1 98.94 53 VAL B O 1
ATOM 3283 N N . TRP B 1 54 ? 0.102 5.883 -4.258 1 98.94 54 TRP B N 1
ATOM 3284 C CA . TRP B 1 54 ? -0.97 6.629 -3.609 1 98.94 54 TRP B CA 1
ATOM 3285 C C . TRP B 1 54 ? -1.26 6.074 -2.221 1 98.94 54 TRP B C 1
ATOM 3287 O O . TRP B 1 54 ? -1.445 4.867 -2.055 1 98.94 54 TRP B O 1
ATOM 3297 N N . GLY B 1 55 ? -1.227 6.949 -1.207 1 98.88 55 GLY B N 1
ATOM 3298 C CA . GLY B 1 55 ? -1.461 6.555 0.172 1 98.88 55 GLY B CA 1
ATOM 3299 C C . GLY B 1 55 ? -2.934 6.484 0.531 1 98.88 55 GLY B C 1
ATOM 3300 O O . GLY B 1 55 ? -3.719 7.336 0.117 1 98.88 55 GLY B O 1
ATOM 3301 N N . ASN B 1 56 ? -3.33 5.5 1.302 1 98.69 56 ASN B N 1
ATOM 3302 C CA . ASN B 1 56 ? -4.668 5.312 1.852 1 98.69 56 ASN B CA 1
ATOM 3303 C C . ASN B 1 56 ? -4.641 4.453 3.111 1 98.69 56 ASN B C 1
ATOM 3305 O O . ASN B 1 56 ? -4.117 3.338 3.096 1 98.69 56 ASN B O 1
ATOM 3309 N N . ALA B 1 57 ? -5.211 4.957 4.207 1 98 57 ALA B N 1
ATOM 3310 C CA . ALA B 1 57 ? -5.133 4.242 5.477 1 98 57 ALA B CA 1
ATOM 3311 C C . ALA B 1 57 ? -6.301 3.277 5.637 1 98 57 ALA B C 1
ATOM 3313 O O . ALA B 1 57 ? -6.125 2.154 6.117 1 98 57 ALA B O 1
ATOM 3314 N N . ASN B 1 58 ? -7.527 3.67 5.309 1 96.75 58 ASN B N 1
ATOM 3315 C CA . ASN B 1 58 ? -8.703 2.844 5.562 1 96.75 58 ASN B CA 1
ATOM 3316 C C . ASN B 1 58 ? -8.734 1.622 4.648 1 96.75 58 ASN B C 1
ATOM 3318 O O . ASN B 1 58 ? -8.609 0.489 5.117 1 96.75 58 ASN B O 1
ATOM 3322 N N . GLY B 1 59 ? -8.875 1.831 3.354 1 95.12 59 GLY B N 1
ATOM 3323 C CA . GLY B 1 59 ? -8.75 0.783 2.354 1 95.12 59 GLY B CA 1
ATOM 3324 C C . GLY B 1 59 ? -9.945 -0.151 2.312 1 95.12 59 GLY B C 1
ATOM 3325 O O . GLY B 1 59 ? -9.906 -1.189 1.65 1 95.12 59 GLY B O 1
ATOM 3326 N N . ALA B 1 60 ? -11.023 0.154 2.994 1 96.88 60 ALA B N 1
ATOM 3327 C CA . ALA B 1 60 ? -12.117 -0.809 3.09 1 96.88 60 ALA B CA 1
ATOM 3328 C C . ALA B 1 60 ? -13.32 -0.354 2.268 1 96.88 60 ALA B C 1
ATOM 3330 O O . ALA B 1 60 ? -14.266 -1.121 2.061 1 96.88 60 ALA B O 1
ATOM 3331 N N . GLY B 1 61 ? -13.289 0.887 1.776 1 96.25 61 GLY B N 1
ATOM 3332 C CA . GLY B 1 61 ? -14.516 1.467 1.251 1 96.25 61 GLY B CA 1
ATOM 3333 C C . GLY B 1 61 ? -14.43 1.801 -0.227 1 96.25 61 GLY B C 1
ATOM 3334 O O . GLY B 1 61 ? -14.039 0.959 -1.038 1 96.25 61 GLY B O 1
ATOM 3335 N N . GLU B 1 62 ? -14.844 3.002 -0.554 1 97.25 62 GLU B N 1
ATOM 3336 C CA . GLU B 1 62 ? -15.023 3.496 -1.916 1 97.25 62 GLU B CA 1
ATOM 3337 C C . GLU B 1 62 ? -13.68 3.738 -2.596 1 97.25 62 GLU B C 1
ATOM 3339 O O . GLU B 1 62 ? -13.633 4.129 -3.764 1 97.25 62 GLU B O 1
ATOM 3344 N N . ASP B 1 63 ? -12.625 3.385 -1.901 1 93.44 63 ASP B N 1
ATOM 3345 C CA . ASP B 1 63 ? -11.289 3.352 -2.494 1 93.44 63 ASP B CA 1
ATOM 3346 C C . ASP B 1 63 ? -11.164 2.201 -3.49 1 93.44 63 ASP B C 1
ATOM 3348 O O . ASP B 1 63 ? -10.258 2.195 -4.324 1 93.44 63 ASP B O 1
ATOM 3352 N N . ASN B 1 64 ? -12.023 1.216 -3.398 1 95.56 64 ASN B N 1
ATOM 3353 C CA . ASN B 1 64 ? -12.109 0.064 -4.289 1 95.56 64 ASN B CA 1
ATOM 3354 C C . ASN B 1 64 ? -10.766 -0.647 -4.41 1 95.56 64 ASN B C 1
ATOM 3356 O O . ASN B 1 64 ? -10.297 -0.914 -5.52 1 95.56 64 ASN B O 1
ATOM 3360 N N . ARG B 1 65 ? -10.023 -0.913 -3.307 1 95.12 65 ARG B N 1
ATOM 3361 C CA . ARG B 1 65 ? -8.781 -1.651 -3.131 1 95.12 65 ARG B CA 1
ATOM 3362 C C . ARG B 1 65 ? -7.582 -0.815 -3.568 1 95.12 65 ARG B C 1
ATOM 3364 O O . ARG B 1 65 ? -6.973 -0.116 -2.754 1 95.12 65 ARG B O 1
ATOM 3371 N N . ASN B 1 66 ? -7.348 -0.651 -4.848 1 98 66 ASN B N 1
ATOM 3372 C CA . ASN B 1 66 ? -6.25 0.162 -5.359 1 98 66 ASN B CA 1
ATOM 3373 C C . ASN B 1 66 ? -6.727 1.556 -5.762 1 98 66 ASN B C 1
ATOM 3375 O O . ASN B 1 66 ? -6.867 1.849 -6.949 1 98 66 ASN B O 1
ATOM 3379 N N . VAL B 1 67 ? -6.84 2.455 -4.773 1 98.69 67 VAL B N 1
ATOM 3380 C CA . VAL B 1 67 ? -7.398 3.785 -5 1 98.69 67 VAL B CA 1
ATOM 3381 C C . VAL B 1 67 ? -6.461 4.594 -5.895 1 98.69 67 VAL B C 1
ATOM 3383 O O . VAL B 1 67 ? -6.902 5.488 -6.613 1 98.69 67 VAL B O 1
ATOM 3386 N N . GLY B 1 68 ? -5.148 4.312 -5.859 1 98.81 68 GLY B N 1
ATOM 3387 C CA . GLY B 1 68 ? -4.25 4.961 -6.801 1 98.81 68 GLY B CA 1
ATOM 3388 C C . GLY B 1 68 ? -4.652 4.758 -8.25 1 98.81 68 GLY B C 1
ATOM 3389 O O . GLY B 1 68 ? -4.727 5.715 -9.023 1 98.81 68 GLY B O 1
ATOM 3390 N N . ARG B 1 69 ? -4.938 3.486 -8.586 1 98.81 69 ARG B N 1
ATOM 3391 C CA . ARG B 1 69 ? -5.336 3.184 -9.961 1 98.81 69 ARG B CA 1
ATOM 3392 C C . ARG B 1 69 ? -6.699 3.781 -10.273 1 98.81 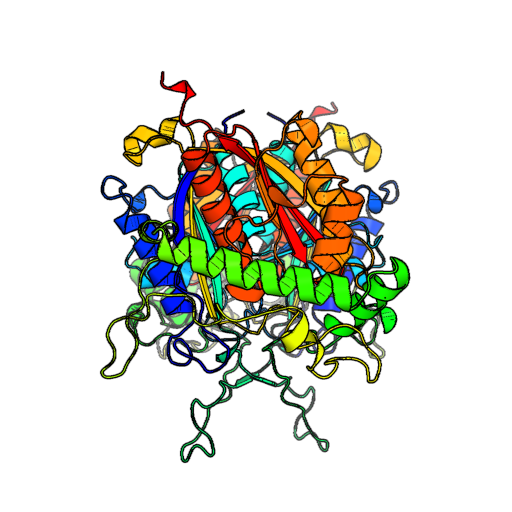69 ARG B C 1
ATOM 3394 O O . ARG B 1 69 ? -6.934 4.258 -11.391 1 98.81 69 ARG B O 1
ATOM 3401 N N . MET B 1 70 ? -7.645 3.783 -9.289 1 98.56 70 MET B N 1
ATOM 3402 C CA . MET B 1 70 ? -8.93 4.445 -9.477 1 98.56 70 MET B CA 1
ATOM 3403 C C . MET B 1 70 ? -8.742 5.926 -9.789 1 98.56 70 MET B C 1
ATOM 3405 O O . MET B 1 70 ? -9.383 6.461 -10.695 1 98.56 70 MET B O 1
ATOM 3409 N N . ALA B 1 71 ? -7.848 6.531 -9.039 1 98.75 71 ALA B N 1
ATOM 3410 C CA . ALA B 1 71 ? -7.586 7.957 -9.219 1 98.75 71 ALA B CA 1
ATOM 3411 C C . ALA B 1 71 ? -7.086 8.25 -10.633 1 98.75 71 ALA B C 1
ATOM 3413 O O . ALA B 1 71 ? -7.52 9.211 -11.266 1 98.75 71 ALA B O 1
ATOM 3414 N N . VAL B 1 72 ? -6.145 7.406 -11.102 1 98.75 72 VAL B N 1
ATOM 3415 C CA . VAL B 1 72 ? -5.57 7.559 -12.438 1 98.75 72 VAL B CA 1
ATOM 3416 C C . VAL B 1 72 ? -6.68 7.516 -13.484 1 98.75 72 VAL B C 1
ATOM 3418 O O . VAL B 1 72 ? -6.777 8.406 -14.336 1 98.75 72 VAL B O 1
ATOM 3421 N N . LEU B 1 73 ? -7.523 6.523 -13.398 1 98.75 73 LEU B N 1
ATOM 3422 C CA . LEU B 1 73 ? -8.562 6.301 -14.398 1 98.75 73 LEU B CA 1
ATOM 3423 C C . LEU B 1 73 ? -9.641 7.371 -14.305 1 98.75 73 LEU B C 1
ATOM 3425 O O . LEU B 1 73 ? -10.078 7.902 -15.328 1 98.75 73 LEU B O 1
ATOM 3429 N N . LEU B 1 74 ? -10.047 7.746 -13.078 1 98.69 74 LEU B N 1
ATOM 3430 C CA . LEU B 1 74 ? -11.109 8.719 -12.867 1 98.69 74 LEU B CA 1
ATOM 3431 C C . LEU B 1 74 ? -10.648 10.125 -13.242 1 98.69 74 LEU B C 1
ATOM 3433 O O . LEU B 1 74 ? -11.461 10.961 -13.633 1 98.69 74 LEU B O 1
ATOM 3437 N N . ALA B 1 75 ? -9.32 10.375 -13.117 1 98.69 75 ALA B N 1
ATOM 3438 C CA . ALA B 1 75 ? -8.773 11.68 -13.492 1 98.69 75 ALA B CA 1
ATOM 3439 C C . ALA B 1 75 ? -8.594 11.789 -15 1 98.69 75 ALA B C 1
ATOM 3441 O O . ALA B 1 75 ? -8.234 12.852 -15.516 1 98.69 75 ALA B O 1
ATOM 3442 N N . GLY B 1 76 ? -8.781 10.688 -15.711 1 98.25 76 GLY B N 1
ATOM 3443 C CA . GLY B 1 76 ? -8.742 10.719 -17.172 1 98.25 76 GLY B CA 1
ATOM 3444 C C . GLY B 1 76 ? -7.34 10.539 -17.719 1 98.25 76 GLY B C 1
ATOM 3445 O O . GLY B 1 76 ? -7.09 10.844 -18.891 1 98.25 76 GLY B O 1
ATOM 3446 N N . LEU B 1 77 ? -6.375 10.133 -16.938 1 98.75 77 LEU B N 1
ATOM 3447 C CA . LEU B 1 77 ? -5.055 9.82 -17.469 1 98.75 77 LEU B CA 1
ATOM 3448 C C . LEU B 1 77 ? -5.117 8.625 -18.406 1 98.75 77 LEU B C 1
ATOM 3450 O O . LEU B 1 77 ? -6.059 7.828 -18.344 1 98.75 77 LEU B O 1
ATOM 3454 N N . PRO B 1 78 ? -4.062 8.508 -19.312 1 98.69 78 PRO B N 1
ATOM 3455 C CA . PRO B 1 78 ? -4.016 7.324 -20.172 1 98.69 78 PRO B CA 1
ATOM 3456 C C . PRO B 1 78 ? -4 6.016 -19.391 1 98.69 78 PRO B C 1
ATOM 3458 O O . PRO B 1 78 ? -3.365 5.934 -18.328 1 98.69 78 PRO B O 1
ATOM 3461 N N . THR B 1 79 ? -4.664 4.953 -19.922 1 98.62 79 THR B N 1
ATOM 3462 C CA . THR B 1 79 ? -4.754 3.658 -19.25 1 98.62 79 THR B CA 1
ATOM 3463 C C . THR B 1 79 ? -3.377 3.006 -19.156 1 98.62 79 THR B C 1
ATOM 3465 O O . THR B 1 79 ? -3.197 2.033 -18.422 1 98.62 79 THR B O 1
ATOM 3468 N N . SER B 1 80 ? -2.387 3.545 -19.812 1 98.69 80 SER B N 1
ATOM 3469 C CA . SER B 1 80 ? -1.025 3.023 -19.781 1 98.69 80 SER B CA 1
ATOM 3470 C C . SER B 1 80 ? -0.304 3.449 -18.5 1 98.69 80 SER B C 1
ATOM 3472 O O . SER B 1 80 ? 0.779 2.943 -18.203 1 98.69 80 SER B O 1
ATOM 3474 N N . VAL B 1 81 ? -0.882 4.379 -17.703 1 98.88 81 VAL B N 1
ATOM 3475 C CA . VAL B 1 81 ? -0.262 4.832 -16.469 1 98.88 81 VAL B CA 1
ATOM 3476 C C . VAL B 1 81 ? -0.633 3.885 -15.32 1 98.88 81 VAL B C 1
ATOM 3478 O O . VAL B 1 81 ? -1.802 3.791 -14.938 1 98.88 81 VAL B O 1
ATOM 3481 N N . PRO B 1 82 ? 0.345 3.131 -14.805 1 98.88 82 PRO B N 1
ATOM 3482 C CA . PRO B 1 82 ? 0.066 2.213 -13.695 1 98.88 82 PRO B CA 1
ATOM 3483 C C . PRO B 1 82 ? 0 2.922 -12.344 1 98.88 82 PRO B C 1
ATOM 3485 O O . PRO B 1 82 ? 0.31 4.113 -12.25 1 98.88 82 PRO B O 1
ATOM 3488 N N . ALA B 1 83 ? -0.51 2.205 -11.336 1 98.94 83 ALA B N 1
ATOM 3489 C CA . ALA B 1 83 ? -0.578 2.797 -10 1 98.94 83 ALA B CA 1
ATOM 3490 C C . ALA B 1 83 ? -0.608 1.717 -8.922 1 98.94 83 ALA B C 1
ATOM 3492 O O . ALA B 1 83 ? -1.105 0.613 -9.156 1 98.94 83 ALA B O 1
ATOM 3493 N N . THR B 1 84 ? -0.093 1.993 -7.801 1 98.88 84 THR B N 1
ATOM 3494 C CA . THR B 1 84 ? -0.183 1.172 -6.598 1 98.88 84 THR B CA 1
ATOM 3495 C C . THR B 1 84 ? -0.674 1.998 -5.414 1 98.88 84 THR B C 1
ATOM 3497 O O . THR B 1 84 ? -0.582 3.227 -5.426 1 98.88 84 THR B O 1
ATOM 3500 N N . THR B 1 85 ? -1.33 1.359 -4.48 1 98.88 85 THR B N 1
ATOM 3501 C CA . THR B 1 85 ? -1.731 1.99 -3.229 1 98.88 85 THR B CA 1
ATOM 3502 C C . THR B 1 85 ? -0.882 1.477 -2.068 1 98.88 85 THR B C 1
ATOM 3504 O O . THR B 1 85 ? -0.571 0.286 -1.999 1 98.88 85 THR B O 1
ATOM 3507 N N . VAL B 1 86 ? -0.474 2.383 -1.176 1 98.88 86 VAL B N 1
ATOM 3508 C CA . VAL B 1 86 ? 0.34 2.025 -0.019 1 98.88 86 VAL B CA 1
ATOM 3509 C C . VAL B 1 86 ? -0.374 2.445 1.265 1 98.88 86 VAL B C 1
ATOM 3511 O O . VAL B 1 86 ? -1.07 3.463 1.29 1 98.88 86 VAL B O 1
ATOM 3514 N N . ASN B 1 87 ? -0.254 1.584 2.273 1 98.69 87 ASN B N 1
ATOM 3515 C CA . ASN B 1 87 ? -0.887 1.817 3.566 1 98.69 87 ASN B CA 1
ATOM 3516 C C . ASN B 1 87 ? 0.116 1.705 4.711 1 98.69 87 ASN B C 1
ATOM 3518 O O . ASN B 1 87 ? 0.374 0.608 5.211 1 98.69 87 ASN B O 1
ATOM 3522 N N . ARG B 1 88 ? 0.634 2.857 5.078 1 98.75 88 ARG B N 1
ATOM 3523 C CA . ARG B 1 88 ? 1.366 2.988 6.332 1 98.75 88 ARG B CA 1
ATOM 3524 C C . ARG B 1 88 ? 0.632 3.908 7.301 1 98.75 88 ARG B C 1
ATOM 3526 O O . ARG B 1 88 ? 1.219 4.855 7.832 1 98.75 88 ARG B O 1
ATOM 3533 N N . LEU B 1 89 ? -0.672 3.689 7.359 1 98.25 89 LEU B N 1
ATOM 3534 C CA . LEU B 1 89 ? -1.575 4.43 8.234 1 98.25 89 LEU B CA 1
ATOM 3535 C C . LEU B 1 89 ? -1.438 5.934 8.016 1 98.25 89 LEU B C 1
ATOM 3537 O O . LEU B 1 89 ? -1.579 6.414 6.887 1 98.25 89 LEU B O 1
ATOM 3541 N N . CYS B 1 90 ? -1.157 6.695 9.078 1 97.94 90 CYS B N 1
ATOM 3542 C CA . CYS B 1 90 ? -1.092 8.148 8.992 1 97.94 90 CYS B CA 1
ATOM 3543 C C . CYS B 1 90 ? 0.019 8.594 8.047 1 97.94 90 CYS B C 1
ATOM 3545 O O . CYS B 1 90 ? -0.025 9.695 7.504 1 97.94 90 CYS B O 1
ATOM 3547 N N . GLY B 1 91 ? 0.976 7.762 7.836 1 98.75 91 GLY B N 1
ATOM 3548 C CA . GLY B 1 91 ? 2.143 8.156 7.066 1 98.75 91 GLY B CA 1
ATOM 3549 C C . GLY B 1 91 ? 2.07 7.727 5.613 1 98.75 91 GLY B C 1
ATOM 3550 O O . GLY B 1 91 ? 3.068 7.789 4.891 1 98.75 91 GLY B O 1
ATOM 3551 N N . SER B 1 92 ? 0.913 7.328 5.102 1 98.88 92 SER B N 1
ATOM 3552 C CA . SER B 1 92 ? 0.776 6.609 3.838 1 98.88 92 SER B CA 1
ATOM 3553 C C . SER B 1 92 ? 1.227 7.469 2.66 1 98.88 92 SER B C 1
ATOM 3555 O O . SER B 1 92 ? 1.941 6.992 1.776 1 98.88 92 SER B O 1
ATOM 3557 N N . SER B 1 93 ? 0.829 8.711 2.6 1 98.94 93 SER B N 1
ATOM 3558 C CA . SER B 1 93 ? 1.201 9.5 1.429 1 98.94 93 SER B CA 1
ATOM 3559 C C . SER B 1 93 ? 2.65 9.969 1.515 1 98.94 93 SER B C 1
ATOM 3561 O O . SER B 1 93 ? 3.273 10.258 0.492 1 98.94 93 SER B O 1
ATOM 3563 N N . LEU B 1 94 ? 3.223 10.133 2.764 1 98.94 94 LEU B N 1
ATOM 3564 C CA . LEU B 1 94 ? 4.656 10.383 2.854 1 98.94 94 LEU B CA 1
ATOM 3565 C C . LEU B 1 94 ? 5.449 9.156 2.422 1 98.94 94 LEU B C 1
ATOM 3567 O O . LEU B 1 94 ? 6.492 9.273 1.773 1 98.94 94 LEU B O 1
ATOM 3571 N N . ASP B 1 95 ? 4.961 8.023 2.801 1 98.94 95 ASP B N 1
ATOM 3572 C CA . ASP B 1 95 ? 5.559 6.781 2.33 1 98.94 95 ASP B CA 1
ATOM 3573 C C . ASP B 1 95 ? 5.5 6.684 0.807 1 98.94 95 ASP B C 1
ATOM 3575 O O . ASP B 1 95 ? 6.441 6.203 0.172 1 98.94 95 ASP B O 1
ATOM 3579 N N . ALA B 1 96 ? 4.348 7.09 0.268 1 99 96 ALA B N 1
ATOM 3580 C CA . ALA B 1 96 ? 4.207 7.113 -1.186 1 99 96 ALA B CA 1
ATOM 3581 C C . ALA B 1 96 ? 5.328 7.93 -1.828 1 99 96 ALA B C 1
ATOM 3583 O O . ALA B 1 96 ? 5.906 7.516 -2.836 1 99 96 ALA B O 1
ATOM 3584 N N . ALA B 1 97 ? 5.648 9.055 -1.271 1 98.94 97 ALA B N 1
ATOM 3585 C CA . ALA B 1 97 ? 6.715 9.906 -1.794 1 98.94 97 ALA B CA 1
ATOM 3586 C C . ALA B 1 97 ? 8.078 9.234 -1.662 1 98.94 97 ALA B C 1
ATOM 3588 O O . ALA B 1 97 ? 8.914 9.336 -2.557 1 98.94 97 ALA B O 1
ATOM 3589 N N . ILE B 1 98 ? 8.289 8.555 -0.513 1 98.94 98 ILE B N 1
ATOM 3590 C CA . ILE B 1 98 ? 9.531 7.824 -0.302 1 98.94 98 ILE B CA 1
ATOM 3591 C C . ILE B 1 98 ? 9.68 6.73 -1.357 1 98.94 98 ILE B C 1
ATOM 3593 O O . ILE B 1 98 ? 10.703 6.645 -2.037 1 98.94 98 ILE B O 1
ATOM 3597 N N . ILE B 1 99 ? 8.633 5.973 -1.58 1 98.94 99 ILE B N 1
ATOM 3598 C CA . ILE B 1 99 ? 8.625 4.879 -2.543 1 98.94 99 ILE B CA 1
ATOM 3599 C C . ILE B 1 99 ? 8.828 5.43 -3.953 1 98.94 99 ILE B C 1
ATOM 3601 O O . ILE B 1 99 ? 9.648 4.906 -4.715 1 98.94 99 ILE B O 1
ATOM 3605 N N . GLY B 1 100 ? 8.078 6.488 -4.301 1 98.88 100 GLY B N 1
ATOM 3606 C CA . GLY B 1 100 ? 8.211 7.102 -5.613 1 98.88 100 GLY B CA 1
ATOM 3607 C C . GLY B 1 100 ? 9.594 7.668 -5.871 1 98.88 100 GLY B C 1
ATOM 3608 O O . GLY B 1 100 ? 10.125 7.543 -6.977 1 98.88 100 GLY B O 1
ATOM 3609 N N . SER B 1 101 ? 10.18 8.266 -4.863 1 98.88 101 SER B N 1
ATOM 3610 C CA . SER B 1 101 ? 11.516 8.836 -5.023 1 98.88 101 SER B CA 1
ATOM 3611 C C . SER B 1 101 ? 12.555 7.75 -5.297 1 98.88 101 SER B C 1
ATOM 3613 O O . SER B 1 101 ? 13.469 7.945 -6.098 1 98.88 101 SER B O 1
ATOM 3615 N N . ARG B 1 102 ? 12.406 6.605 -4.645 1 98.56 102 ARG B N 1
ATOM 3616 C CA . ARG B 1 102 ? 13.336 5.504 -4.855 1 98.56 102 ARG B CA 1
ATOM 3617 C C . ARG B 1 102 ? 13.219 4.949 -6.273 1 98.56 102 ARG B C 1
ATOM 3619 O O . ARG B 1 102 ? 14.211 4.527 -6.867 1 98.56 102 ARG B O 1
ATOM 3626 N N . ALA B 1 103 ? 11.969 4.906 -6.805 1 98.56 103 ALA B N 1
ATOM 3627 C CA . ALA B 1 103 ? 11.766 4.438 -8.172 1 98.56 103 ALA B CA 1
ATOM 3628 C C . ALA B 1 103 ? 12.523 5.301 -9.172 1 98.56 103 ALA B C 1
ATOM 3630 O O . ALA B 1 103 ? 13.055 4.797 -10.164 1 98.56 103 ALA B O 1
ATOM 3631 N N . ILE B 1 104 ? 12.555 6.574 -8.906 1 98.56 104 ILE B N 1
ATOM 3632 C CA . ILE B 1 104 ? 13.289 7.508 -9.75 1 98.56 104 ILE B CA 1
ATOM 3633 C C . ILE B 1 104 ? 14.789 7.305 -9.562 1 98.56 104 ILE B C 1
ATOM 3635 O O . ILE B 1 104 ? 15.531 7.203 -10.539 1 98.56 104 ILE B O 1
ATOM 3639 N N . GLU B 1 105 ? 15.227 7.207 -8.352 1 97.94 105 GLU B N 1
ATOM 3640 C CA . GLU B 1 105 ? 16.641 7.16 -8.016 1 97.94 105 GLU B CA 1
ATOM 3641 C C . GLU B 1 105 ? 17.281 5.867 -8.523 1 97.94 105 GLU B C 1
ATOM 3643 O O . GLU B 1 105 ? 18.469 5.844 -8.844 1 97.94 105 GLU B O 1
ATOM 3648 N N . THR B 1 106 ? 16.5 4.797 -8.602 1 97 106 THR B N 1
ATOM 3649 C CA . THR B 1 106 ? 17.031 3.525 -9.094 1 97 106 THR B CA 1
ATOM 3650 C C . THR B 1 106 ? 16.984 3.48 -10.617 1 97 106 THR B C 1
ATOM 3652 O O . THR B 1 106 ? 17.5 2.537 -11.227 1 97 106 THR B O 1
ATOM 3655 N N . GLY B 1 107 ? 16.344 4.457 -11.234 1 95.81 107 GLY B N 1
ATOM 3656 C CA . GLY B 1 107 ? 16.328 4.559 -12.68 1 95.81 107 GLY B CA 1
ATOM 3657 C C . GLY B 1 107 ? 15.156 3.824 -13.312 1 95.81 107 GLY B C 1
ATOM 3658 O O . GLY B 1 107 ? 15.062 3.736 -14.539 1 95.81 107 GLY B O 1
ATOM 3659 N N . ASP B 1 108 ? 14.227 3.305 -12.516 1 96.44 108 ASP B N 1
ATOM 3660 C CA . ASP B 1 108 ? 13.086 2.568 -13.062 1 96.44 108 ASP B CA 1
ATOM 3661 C C . ASP B 1 108 ? 12.148 3.496 -13.836 1 96.44 108 ASP B C 1
ATOM 3663 O O . ASP B 1 108 ? 11.492 3.07 -14.781 1 96.44 108 ASP B O 1
ATOM 3667 N N . THR B 1 109 ? 12.008 4.688 -13.375 1 96.88 109 THR B N 1
ATOM 3668 C CA . THR B 1 109 ? 11.172 5.691 -14.023 1 96.88 109 THR B CA 1
ATOM 3669 C C . THR B 1 109 ? 11.711 7.094 -13.75 1 96.88 109 THR B C 1
ATOM 3671 O O . THR B 1 109 ? 12.484 7.301 -12.812 1 96.88 109 THR B O 1
ATOM 3674 N N . ASP B 1 110 ? 11.305 8.07 -14.586 1 97.94 110 ASP B N 1
ATOM 3675 C CA . ASP B 1 110 ? 11.805 9.438 -14.461 1 97.94 110 ASP B CA 1
ATOM 3676 C C . ASP B 1 110 ? 10.773 10.344 -13.789 1 97.94 110 ASP B C 1
ATOM 3678 O O . ASP B 1 110 ? 11.117 11.391 -13.25 1 97.94 110 ASP B O 1
ATOM 3682 N N . ILE B 1 111 ? 9.531 10.008 -13.953 1 98.81 111 ILE B N 1
ATOM 3683 C CA . ILE B 1 111 ? 8.438 10.82 -13.445 1 98.81 111 ILE B CA 1
ATOM 3684 C C . ILE B 1 111 ? 7.461 9.938 -12.664 1 98.81 111 ILE B C 1
ATOM 3686 O O . ILE B 1 111 ? 6.984 8.922 -13.188 1 98.81 111 ILE B O 1
ATOM 3690 N N . VAL B 1 112 ? 7.215 10.242 -11.422 1 98.94 112 VAL B N 1
ATOM 3691 C CA . VAL B 1 112 ? 6.273 9.523 -10.57 1 98.94 112 VAL B CA 1
ATOM 3692 C C . VAL B 1 112 ? 5.289 10.508 -9.945 1 98.94 112 VAL B C 1
ATOM 3694 O O . VAL B 1 112 ? 5.684 11.57 -9.461 1 98.94 112 VAL B O 1
ATOM 3697 N N . LEU B 1 113 ? 4.023 10.203 -10.062 1 98.94 113 LEU B N 1
ATOM 3698 C CA . LEU B 1 113 ? 3.01 10.938 -9.312 1 98.94 113 LEU B CA 1
ATOM 3699 C C . LEU B 1 113 ? 2.697 10.25 -7.992 1 98.94 113 LEU B C 1
ATOM 3701 O O . LEU B 1 113 ? 2.383 9.055 -7.969 1 98.94 113 LEU B O 1
ATOM 3705 N N . THR B 1 114 ? 2.861 10.977 -6.867 1 98.94 114 THR B N 1
ATOM 3706 C CA . THR B 1 114 ? 2.562 10.438 -5.547 1 98.94 114 THR B CA 1
ATOM 3707 C C . THR B 1 114 ? 1.422 11.211 -4.895 1 98.94 114 THR B C 1
ATOM 3709 O O . THR B 1 114 ? 1.067 12.305 -5.344 1 98.94 114 THR B O 1
ATOM 3712 N N . GLY B 1 115 ? 0.845 10.602 -3.867 1 98.81 115 GLY B N 1
ATOM 3713 C CA . GLY B 1 115 ? -0.226 11.273 -3.143 1 98.81 115 GLY B CA 1
ATOM 3714 C C . GLY B 1 115 ? -0.948 10.359 -2.172 1 98.81 115 GLY B C 1
ATOM 3715 O O . GLY B 1 115 ? -0.392 9.352 -1.729 1 98.81 115 GLY B O 1
ATOM 3716 N N . GLY B 1 116 ? -2.111 10.812 -1.729 1 98.94 116 GLY B N 1
ATOM 3717 C CA . GLY B 1 116 ? -2.967 10.039 -0.843 1 98.94 116 GLY B CA 1
ATOM 3718 C C . GLY B 1 116 ? -4.332 10.672 -0.633 1 98.94 116 GLY B C 1
ATOM 3719 O O . GLY B 1 116 ? -4.551 11.828 -1.001 1 98.94 116 GLY B O 1
ATOM 3720 N N . VAL B 1 117 ? -5.195 9.844 -0.09 1 98.94 117 VAL B N 1
ATOM 3721 C CA . VAL B 1 117 ? -6.562 10.289 0.158 1 98.94 117 VAL B CA 1
ATOM 3722 C C . VAL B 1 117 ? -7.117 9.578 1.393 1 98.94 117 VAL B C 1
ATOM 3724 O O . VAL B 1 117 ? -6.715 8.453 1.707 1 98.94 117 VAL B O 1
ATOM 3727 N N . GLU B 1 118 ? -7.984 10.281 2.09 1 98.81 118 GLU B N 1
ATOM 3728 C CA . GLU B 1 118 ? -8.797 9.672 3.135 1 98.81 118 GLU B CA 1
ATOM 3729 C C . GLU B 1 118 ? -10.172 10.336 3.223 1 98.81 118 GLU B C 1
ATOM 3731 O O . GLU B 1 118 ? -10.281 11.562 3.139 1 98.81 118 GLU B O 1
ATOM 3736 N N . SER B 1 119 ? -11.164 9.602 3.264 1 98.56 119 SER B N 1
ATOM 3737 C CA . SER B 1 119 ? -12.492 10.039 3.705 1 98.56 119 SER B CA 1
ATOM 3738 C C . SER B 1 119 ? -12.906 9.32 4.984 1 98.56 119 SER B C 1
ATOM 3740 O O . SER B 1 119 ? -13.453 8.219 4.938 1 98.56 119 SER B O 1
ATOM 3742 N N . MET B 1 120 ? -12.656 9.977 6.059 1 98.38 120 MET B N 1
ATOM 3743 C CA . MET B 1 120 ? -13.008 9.383 7.348 1 98.38 120 MET B CA 1
ATOM 3744 C C . MET B 1 120 ? -14.516 9.406 7.566 1 98.38 120 MET B C 1
ATOM 3746 O O . MET B 1 120 ? -15.062 8.516 8.219 1 98.38 120 MET B O 1
ATOM 3750 N N . THR B 1 121 ? -15.195 10.328 6.93 1 98.25 121 THR B N 1
ATOM 3751 C CA . THR B 1 121 ? -16.656 10.43 6.969 1 98.25 121 THR B CA 1
ATOM 3752 C C . THR B 1 121 ? -17.297 9.219 6.297 1 98.25 121 THR B C 1
ATOM 3754 O O . THR B 1 121 ? -18.219 8.609 6.848 1 98.25 121 THR B O 1
ATOM 3757 N N . ARG B 1 122 ? -16.766 8.812 5.176 1 97.81 122 ARG B N 1
ATOM 3758 C CA . ARG B 1 122 ? -17.438 7.809 4.355 1 97.81 122 ARG B CA 1
ATOM 3759 C C . ARG B 1 122 ? -16.859 6.422 4.609 1 97.81 122 ARG B C 1
ATOM 3761 O O . ARG B 1 122 ? -17.219 5.457 3.936 1 97.81 122 ARG B O 1
ATOM 3768 N N . ALA B 1 123 ? -15.883 6.309 5.566 1 97.81 123 ALA B N 1
ATOM 3769 C CA . ALA B 1 123 ? -15.352 5 5.938 1 97.81 123 ALA B CA 1
ATOM 3770 C C . ALA B 1 123 ? -16.469 4.039 6.316 1 97.81 123 ALA B C 1
ATOM 3772 O O . ALA B 1 123 ? -17.297 4.348 7.176 1 97.81 123 ALA B O 1
ATOM 3773 N N . PRO B 1 124 ? -16.484 2.85 5.785 1 97.81 124 PRO B N 1
ATOM 3774 C CA . PRO B 1 124 ? -17.641 1.957 5.969 1 97.81 124 PRO B CA 1
ATOM 3775 C C . PRO B 1 124 ? -17.562 1.163 7.27 1 97.81 124 PRO B C 1
ATOM 3777 O O . PRO B 1 124 ? -16.594 1.296 8.023 1 97.81 124 PRO B O 1
ATOM 3780 N N . TRP B 1 125 ? -18.641 0.436 7.547 1 97.88 125 TRP B N 1
ATOM 3781 C CA . TRP B 1 125 ? -18.594 -0.676 8.492 1 97.88 125 TRP B CA 1
ATOM 3782 C C . TRP B 1 125 ? -18.094 -1.943 7.805 1 97.88 125 TRP B C 1
ATOM 3784 O O . TRP B 1 125 ? -18.266 -2.117 6.598 1 97.88 125 TRP B O 1
ATOM 3794 N N . VAL B 1 126 ? -17.406 -2.758 8.523 1 97.69 126 VAL B N 1
ATOM 3795 C CA . VAL B 1 126 ? -16.984 -4.07 8.039 1 97.69 126 VAL B CA 1
ATOM 3796 C C . VAL B 1 126 ? -17.625 -5.16 8.906 1 97.69 126 VAL B C 1
ATOM 3798 O O . VAL B 1 126 ? -17.703 -5.02 10.125 1 97.69 126 VAL B O 1
ATOM 3801 N N . LEU B 1 127 ? -18.109 -6.184 8.289 1 97 127 LEU B N 1
ATOM 3802 C CA . LEU B 1 127 ? -18.781 -7.301 8.945 1 97 127 LEU B CA 1
ATOM 3803 C C . LEU B 1 127 ? -18.078 -8.617 8.609 1 97 127 LEU B C 1
ATOM 3805 O O . LEU B 1 127 ? -18.172 -9.094 7.477 1 97 127 LEU B O 1
ATOM 3809 N N . PRO B 1 128 ? -17.422 -9.211 9.617 1 95.56 128 PRO B N 1
ATOM 3810 C CA . PRO B 1 128 ? -16.828 -10.523 9.352 1 95.56 128 PRO B CA 1
ATOM 3811 C C . PRO B 1 128 ? -17.859 -11.555 8.898 1 95.56 128 PRO B C 1
ATOM 3813 O O . PRO B 1 128 ? -19.031 -11.469 9.281 1 95.56 128 PRO B O 1
ATOM 3816 N N . LYS B 1 129 ? -17.422 -12.492 8.086 1 95.38 129 LYS B N 1
ATOM 3817 C CA . LYS B 1 129 ? -18.297 -13.586 7.676 1 95.38 129 LYS B CA 1
ATOM 3818 C C . LYS B 1 129 ? -18.25 -14.734 8.68 1 95.38 129 LYS B C 1
ATOM 3820 O O . LYS B 1 129 ? -17.188 -15.062 9.211 1 95.38 129 LYS B O 1
ATOM 3825 N N . PRO B 1 130 ? -19.422 -15.328 8.977 1 94.19 130 PRO B N 1
ATOM 3826 C CA . PRO B 1 130 ? -19.422 -16.453 9.922 1 94.19 130 PRO B CA 1
ATOM 3827 C C . PRO B 1 130 ? -18.734 -17.688 9.375 1 94.19 130 PRO B C 1
ATOM 3829 O O . PRO B 1 130 ? -18.828 -17.984 8.18 1 94.19 130 PRO B O 1
ATOM 3832 N N . SER B 1 131 ? -18.094 -18.406 10.258 1 91.19 131 SER B N 1
ATOM 3833 C CA . SER B 1 131 ? -17.391 -19.625 9.867 1 91.19 131 SER B CA 1
ATOM 3834 C C . SER B 1 131 ? -18.359 -20.766 9.625 1 91.19 131 SER B C 1
ATOM 3836 O O . SER B 1 131 ? -18 -21.766 8.984 1 91.19 131 SER B O 1
ATOM 3838 N N . ARG B 1 132 ? -19.516 -20.672 10.234 1 90.94 132 ARG B N 1
ATOM 3839 C CA . ARG B 1 132 ? -20.547 -21.672 10.055 1 90.94 132 ARG B CA 1
ATOM 3840 C C . ARG B 1 132 ? -21.891 -21.047 9.68 1 90.94 132 ARG B C 1
ATOM 3842 O O . ARG B 1 132 ? -22.125 -19.875 9.984 1 90.94 132 ARG B O 1
ATOM 3849 N N . GLY B 1 133 ? -22.625 -21.781 9.016 1 92.44 133 GLY B N 1
ATOM 3850 C CA . GLY B 1 133 ? -23.953 -21.281 8.656 1 92.44 133 GLY B CA 1
ATOM 3851 C C . GLY B 1 133 ? -24.859 -21.062 9.859 1 92.44 133 GLY B C 1
ATOM 3852 O O . GLY B 1 133 ? -24.719 -21.734 10.883 1 92.44 133 GLY B O 1
ATOM 3853 N N . PHE B 1 134 ? -25.734 -20.141 9.789 1 93.62 134 PHE B N 1
ATOM 3854 C CA . PHE B 1 134 ? -26.781 -19.828 10.742 1 93.62 134 PHE B CA 1
ATOM 3855 C C . PHE B 1 134 ? -26.203 -19.625 12.141 1 93.62 134 PHE B C 1
ATOM 3857 O O . PHE B 1 134 ? -26.594 -20.281 13.094 1 93.62 134 PHE B O 1
ATOM 3864 N N . PRO B 1 135 ? -25.297 -18.625 12.195 1 91.25 135 PRO B N 1
ATOM 3865 C CA . PRO B 1 135 ? -24.719 -18.391 13.516 1 91.25 135 PRO B CA 1
ATOM 3866 C C . PRO B 1 135 ? -25.75 -17.953 14.555 1 91.25 135 PRO B C 1
ATOM 3868 O O . PRO B 1 135 ? -26.688 -17.219 14.227 1 91.25 135 PRO B O 1
ATOM 3871 N N . ALA B 1 136 ? -25.703 -18.484 15.711 1 93.12 136 ALA B N 1
ATOM 3872 C CA . ALA B 1 136 ? -26.688 -18.25 16.766 1 93.12 136 ALA B CA 1
ATOM 3873 C C . ALA B 1 136 ? -26.422 -16.938 17.484 1 93.12 136 ALA B C 1
ATOM 3875 O O . ALA B 1 136 ? -27.328 -16.344 18.062 1 93.12 136 ALA B O 1
ATOM 3876 N N . GLY B 1 137 ? -25.266 -16.453 17.531 1 92.06 137 GLY B N 1
ATOM 3877 C CA . GLY B 1 137 ? -24.906 -15.273 18.281 1 92.06 137 GLY B CA 1
ATOM 3878 C C . GLY B 1 137 ? -24.875 -14.008 17.453 1 92.06 137 GLY B C 1
ATOM 3879 O O . GLY B 1 137 ? -25 -14.07 16.219 1 92.06 137 GLY B O 1
ATOM 3880 N N . ASP B 1 138 ? -24.703 -12.82 18.078 1 93.06 138 ASP B N 1
ATOM 3881 C CA . ASP B 1 138 ? -24.625 -11.516 17.422 1 93.06 138 ASP B CA 1
ATOM 3882 C C . ASP B 1 138 ? -23.297 -11.367 16.672 1 93.06 138 ASP B C 1
ATOM 3884 O O . ASP B 1 138 ? -22.297 -11.969 17.047 1 93.06 138 ASP B O 1
ATOM 3888 N N . MET B 1 139 ? -23.438 -10.672 15.547 1 92.56 139 MET B N 1
ATOM 3889 C CA . MET B 1 139 ? -22.25 -10.234 14.828 1 92.56 139 MET B CA 1
ATOM 3890 C C . MET B 1 139 ? -22.094 -8.719 14.891 1 92.56 139 MET B C 1
ATOM 3892 O O . MET B 1 139 ? -23.078 -7.988 14.75 1 92.56 139 MET B O 1
ATOM 3896 N N . THR B 1 140 ? -20.938 -8.266 15.164 1 94.62 140 THR B N 1
ATOM 3897 C CA . THR B 1 140 ? -20.656 -6.84 15.273 1 94.62 140 THR B CA 1
ATOM 3898 C C . THR B 1 140 ? -20.203 -6.27 13.938 1 94.62 140 THR B C 1
ATOM 3900 O O . THR B 1 140 ? -19.25 -6.785 13.336 1 94.62 140 THR B O 1
ATOM 3903 N N . ALA B 1 141 ? -20.875 -5.266 13.383 1 96.25 141 ALA B N 1
ATOM 3904 C CA . ALA B 1 141 ? -20.359 -4.43 12.305 1 96.25 141 ALA B CA 1
ATOM 3905 C C . ALA B 1 141 ? -19.359 -3.398 12.828 1 96.25 141 ALA B C 1
ATOM 3907 O O . ALA B 1 141 ? -19.75 -2.441 13.5 1 96.25 141 ALA B O 1
ATOM 3908 N N . VAL B 1 142 ? -18.125 -3.578 12.422 1 97 142 VAL B N 1
ATOM 3909 C CA . VAL B 1 142 ? -17.062 -2.783 13.016 1 97 142 VAL B CA 1
ATOM 3910 C C . VAL B 1 142 ? -16.828 -1.521 12.188 1 97 142 VAL B C 1
ATOM 3912 O O . VAL B 1 142 ? -16.719 -1.588 10.961 1 97 142 VAL B O 1
ATOM 3915 N N . SER B 1 143 ? -16.812 -0.341 12.859 1 96.88 143 SER B N 1
ATOM 3916 C CA . SER B 1 143 ? -16.5 0.906 12.172 1 96.88 143 SER B CA 1
ATOM 3917 C C . SER B 1 143 ? -15.047 0.948 11.727 1 96.88 143 SER B C 1
ATOM 3919 O O . SER B 1 143 ? -14.156 0.532 12.469 1 96.88 143 SER B O 1
ATOM 3921 N N . THR B 1 144 ? -14.836 1.472 10.492 1 96.88 144 THR B N 1
ATOM 3922 C CA . THR B 1 144 ? -13.469 1.574 9.992 1 96.88 144 THR B CA 1
ATOM 3923 C C . THR B 1 144 ? -13.008 3.029 9.977 1 96.88 144 THR B C 1
ATOM 3925 O O . THR B 1 144 ? -11.984 3.355 9.367 1 96.88 144 THR B O 1
ATOM 3928 N N . THR B 1 145 ? -13.672 3.92 10.602 1 95.81 145 THR B N 1
ATOM 3929 C CA . THR B 1 145 ? -13.398 5.355 10.57 1 95.81 145 THR B CA 1
ATOM 3930 C C . THR B 1 145 ? -12.016 5.656 11.133 1 95.81 145 THR B C 1
ATOM 3932 O O . THR B 1 145 ? -11.273 6.465 10.57 1 95.81 145 THR B O 1
ATOM 3935 N N . LEU B 1 146 ? -11.742 4.992 12.281 1 92.56 146 LEU B N 1
ATOM 3936 C CA . LEU B 1 146 ? -10.477 5.258 12.953 1 92.56 146 LEU B CA 1
ATOM 3937 C C . LEU B 1 146 ? -10.125 4.121 13.914 1 92.56 146 LEU B C 1
ATOM 3939 O O . LEU B 1 146 ? -11.016 3.469 14.461 1 92.56 146 LEU B O 1
ATOM 3943 N N . GLY B 1 147 ? -8.828 3.961 14.047 1 89.19 147 GLY B N 1
ATOM 3944 C CA . GLY B 1 147 ? -8.367 3.08 15.109 1 89.19 147 GLY B CA 1
ATOM 3945 C C . GLY B 1 147 ? -8.25 1.632 14.672 1 89.19 147 GLY B C 1
ATOM 3946 O O . GLY B 1 147 ? -8.188 1.343 13.477 1 89.19 147 GLY B O 1
ATOM 3947 N N . TRP B 1 148 ? -8.156 0.766 15.664 1 92.5 148 TRP B N 1
ATOM 3948 C CA . TRP B 1 148 ? -8.016 -0.672 15.469 1 92.5 148 TRP B CA 1
ATOM 3949 C C . TRP B 1 148 ? -9.328 -1.289 15.008 1 92.5 148 TRP B C 1
ATOM 3951 O O . TRP B 1 148 ? -10.398 -0.889 15.461 1 92.5 148 TRP B O 1
ATOM 3961 N N . ARG B 1 149 ? -9.219 -2.152 14.047 1 93.62 149 ARG B N 1
ATOM 3962 C CA . ARG B 1 149 ? -10.375 -2.938 13.625 1 93.62 149 ARG B CA 1
ATOM 3963 C C . ARG B 1 149 ? -10.047 -4.426 13.586 1 93.62 149 ARG B C 1
ATOM 3965 O O . ARG B 1 149 ? -8.93 -4.809 13.227 1 93.62 149 ARG B O 1
ATOM 3972 N N . LEU B 1 150 ? -10.961 -5.23 14.039 1 96.19 150 LEU B N 1
ATOM 3973 C CA . LEU B 1 150 ? -10.836 -6.684 14.055 1 96.19 150 LEU B CA 1
ATOM 3974 C C . LEU B 1 150 ? -9.5 -7.109 14.648 1 96.19 150 LEU B C 1
ATOM 3976 O O . LEU B 1 150 ? -8.758 -7.879 14.039 1 96.19 150 LEU B O 1
ATOM 3980 N N . VAL B 1 151 ? -9.266 -6.645 15.852 1 96.5 151 VAL B N 1
ATOM 3981 C CA . VAL B 1 151 ? -7.984 -6.809 16.531 1 96.5 151 VAL B CA 1
ATOM 3982 C C . VAL B 1 151 ? -7.699 -8.297 16.75 1 96.5 151 VAL B C 1
ATOM 3984 O O . VAL B 1 151 ? -8.602 -9.062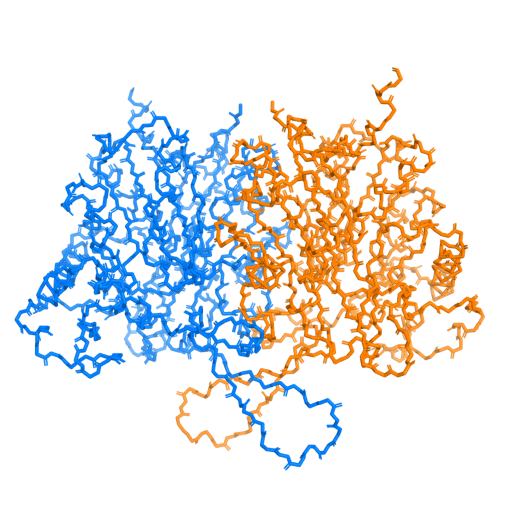 17.094 1 96.5 151 VAL B O 1
ATOM 3987 N N . ASN B 1 152 ? -6.469 -8.719 16.422 1 98.06 152 ASN B N 1
ATOM 3988 C CA . ASN B 1 152 ? -6.012 -10.062 16.766 1 98.06 152 ASN B CA 1
ATOM 3989 C C . ASN B 1 152 ? -5.859 -10.25 18.266 1 98.06 152 ASN B C 1
ATOM 3991 O O . ASN B 1 152 ? -5.129 -9.5 18.922 1 98.06 152 ASN B O 1
ATOM 3995 N N . GLU B 1 153 ? -6.488 -11.195 18.797 1 96.75 153 GLU B N 1
ATOM 3996 C CA . GLU B 1 153 ? -6.496 -11.422 20.234 1 96.75 153 GLU B CA 1
ATOM 3997 C C . GLU B 1 153 ? -5.098 -11.727 20.75 1 96.75 153 GLU B C 1
ATOM 3999 O O . GLU B 1 153 ? -4.824 -11.578 21.953 1 96.75 153 GLU B O 1
ATOM 4004 N N . ARG B 1 154 ? -4.219 -12.094 19.844 1 97.38 154 ARG B N 1
ATOM 4005 C CA . ARG B 1 154 ? -2.846 -12.406 20.234 1 97.38 154 ARG B CA 1
ATOM 4006 C C . ARG B 1 154 ? -2.029 -11.141 20.438 1 97.38 154 ARG B C 1
ATOM 4008 O O . ARG B 1 154 ? -0.93 -11.188 21 1 97.38 154 ARG B O 1
ATOM 4015 N N . MET B 1 155 ? -2.525 -10 19.969 1 97.5 155 MET B N 1
ATOM 4016 C CA . MET B 1 155 ? -1.821 -8.734 20.172 1 97.5 155 MET B CA 1
ATOM 4017 C C . MET B 1 155 ? -1.905 -8.297 21.625 1 97.5 155 MET B C 1
ATOM 4019 O O . MET B 1 155 ? -2.98 -8.32 22.219 1 97.5 155 MET B O 1
ATOM 4023 N N . PRO B 1 156 ? -0.778 -7.895 22.219 1 96.81 156 PRO B N 1
ATOM 4024 C CA . PRO B 1 156 ? -0.829 -7.395 23.594 1 96.81 156 PRO B CA 1
ATOM 4025 C C . PRO B 1 156 ? -1.796 -6.223 23.75 1 96.81 156 PRO B C 1
ATOM 4027 O O . PRO B 1 156 ? -1.806 -5.305 22.938 1 96.81 156 PRO B O 1
ATOM 4030 N N . ALA B 1 157 ? -2.498 -6.273 24.844 1 95.62 157 ALA B N 1
ATOM 4031 C CA . ALA B 1 157 ? -3.518 -5.258 25.094 1 95.62 157 ALA B CA 1
ATOM 4032 C C . ALA B 1 157 ? -2.896 -3.869 25.188 1 95.62 157 ALA B C 1
ATOM 4034 O O . ALA B 1 157 ? -3.508 -2.879 24.781 1 95.62 157 ALA B O 1
ATOM 4035 N N . GLU B 1 158 ? -1.729 -3.803 25.688 1 95.25 158 GLU B N 1
ATOM 4036 C CA . GLU B 1 158 ? -1.063 -2.516 25.859 1 95.25 158 GLU B CA 1
ATOM 4037 C C . GLU B 1 158 ? -0.709 -1.889 24.516 1 95.25 158 GLU B C 1
ATOM 4039 O O . GLU B 1 158 ? -0.494 -0.678 24.438 1 95.25 158 GLU B O 1
ATOM 4044 N N . TRP B 1 159 ? -0.635 -2.775 23.484 1 96.5 159 TRP B N 1
ATOM 4045 C CA . TRP B 1 159 ? -0.277 -2.275 22.156 1 96.5 159 TRP B CA 1
ATOM 4046 C C . TRP B 1 159 ? -1.519 -1.846 21.391 1 96.5 159 TRP B C 1
ATOM 4048 O O . TRP B 1 159 ? -1.413 -1.194 20.344 1 96.5 159 TRP B O 1
ATOM 4058 N N . THR B 1 160 ? -2.705 -2.152 21.922 1 96.44 160 THR B N 1
ATOM 4059 C CA . THR B 1 160 ? -3.906 -1.924 21.125 1 96.44 160 THR B CA 1
ATOM 4060 C C . THR B 1 160 ? -4.777 -0.842 21.75 1 96.44 160 THR B C 1
ATOM 4062 O O . THR B 1 160 ? -5.98 -0.773 21.5 1 96.44 160 THR B O 1
ATOM 4065 N N . VAL B 1 161 ? -4.18 -0.007 22.609 1 95.62 161 VAL B N 1
ATOM 4066 C CA . VAL B 1 161 ? -4.91 1.121 23.188 1 95.62 161 VAL B CA 1
ATOM 4067 C C . VAL B 1 161 ? -5.238 2.131 22.094 1 95.62 161 VAL B C 1
ATOM 4069 O O . VAL B 1 161 ? -4.637 2.107 21.016 1 95.62 161 VAL B O 1
ATOM 4072 N N . SER B 1 162 ? -6.211 2.945 22.344 1 95.19 162 SER B N 1
ATOM 4073 C CA . SER B 1 162 ? -6.57 3.982 21.391 1 95.19 162 SER B CA 1
ATOM 4074 C C . SER B 1 162 ? -5.434 4.98 21.188 1 95.19 162 SER B C 1
ATOM 4076 O O . SER B 1 162 ? -4.539 5.078 22.047 1 95.19 162 SER B O 1
ATOM 4078 N N . LEU B 1 163 ? -5.469 5.68 20.094 1 95.5 163 LEU B N 1
ATOM 4079 C CA . LEU B 1 163 ? -4.465 6.695 19.812 1 95.5 163 LEU B CA 1
ATOM 4080 C C . LEU B 1 163 ? -4.441 7.766 20.891 1 95.5 163 LEU B C 1
ATOM 4082 O O . LEU B 1 163 ? -3.369 8.242 21.281 1 95.5 163 LEU B O 1
ATOM 4086 N N . GLY B 1 164 ? -5.613 8.141 21.297 1 96.81 164 GLY B N 1
ATOM 4087 C CA . GLY B 1 164 ? -5.707 9.117 22.375 1 96.81 164 GLY B CA 1
ATOM 4088 C C . GLY B 1 164 ? -5.098 8.641 23.672 1 96.81 164 GLY B C 1
ATOM 4089 O O . GLY B 1 164 ? -4.367 9.383 24.328 1 96.81 164 GLY B O 1
ATOM 4090 N N . GLU B 1 165 ? -5.422 7.414 24.031 1 97.06 165 GLU B N 1
ATOM 4091 C CA . GLU B 1 165 ? -4.863 6.848 25.266 1 97.06 165 GLU B CA 1
ATOM 4092 C C . GLU B 1 165 ? -3.342 6.762 25.188 1 97.06 165 GLU B C 1
ATOM 4094 O O . GLU B 1 165 ? -2.648 7.055 26.156 1 97.06 165 GLU B O 1
ATOM 4099 N N . ALA B 1 166 ? -2.842 6.348 24.078 1 97.44 166 ALA B N 1
ATOM 4100 C CA . ALA B 1 166 ? -1.396 6.289 23.891 1 97.44 166 ALA B CA 1
ATOM 4101 C C . ALA B 1 166 ? -0.754 7.656 24.125 1 97.44 166 ALA B C 1
ATOM 4103 O O . ALA B 1 166 ? 0.307 7.754 24.75 1 97.44 166 ALA B O 1
ATOM 4104 N N . ASN B 1 167 ? -1.381 8.672 23.656 1 97.94 167 ASN B N 1
ATOM 4105 C CA . ASN B 1 167 ? -0.8 10 23.766 1 97.94 167 ASN B CA 1
ATOM 4106 C C . ASN B 1 167 ? -1.018 10.586 25.156 1 97.94 167 ASN B C 1
ATOM 4108 O O . ASN B 1 167 ? -0.247 11.445 25.609 1 97.94 167 ASN B O 1
ATOM 4112 N N . GLU B 1 168 ? -2.129 10.172 25.859 1 98.38 168 GLU B N 1
ATOM 4113 C CA . GLU B 1 168 ? -2.219 10.5 27.281 1 98.38 168 GLU B CA 1
ATOM 4114 C C . GLU B 1 168 ? -1.026 9.938 28.047 1 98.38 168 GLU B C 1
ATOM 4116 O O . GLU B 1 168 ? -0.478 10.609 28.922 1 98.38 168 GLU B O 1
ATOM 4121 N N . MET B 1 169 ? -0.657 8.727 27.703 1 97.19 169 MET B N 1
ATOM 4122 C CA . MET B 1 169 ? 0.506 8.102 28.328 1 97.19 169 MET B CA 1
ATOM 4123 C C . MET B 1 169 ? 1.78 8.867 27.984 1 97.19 169 MET B C 1
ATOM 4125 O O . MET B 1 169 ? 2.66 9.023 28.844 1 97.19 169 MET B O 1
ATOM 4129 N N . LEU B 1 170 ? 1.852 9.289 26.781 1 97.44 170 LEU B N 1
ATOM 4130 C CA . LEU B 1 170 ? 2.998 10.078 26.344 1 97.44 170 LEU B CA 1
ATOM 4131 C C . LEU B 1 170 ? 3.09 11.383 27.141 1 97.44 170 LEU B C 1
ATOM 4133 O O . LEU B 1 170 ? 4.184 11.805 27.531 1 97.44 170 LEU B O 1
ATOM 4137 N N . ALA B 1 171 ? 1.951 12.047 27.344 1 98.31 171 ALA B N 1
ATOM 4138 C CA . ALA B 1 171 ? 1.899 13.273 28.141 1 98.31 171 ALA B CA 1
ATOM 4139 C C . ALA B 1 171 ? 2.428 13.047 29.547 1 98.31 171 ALA B C 1
ATOM 4141 O O . ALA B 1 171 ? 3.174 13.867 30.078 1 98.31 171 ALA B O 1
ATOM 4142 N N . GLU B 1 172 ? 2.027 11.922 30.094 1 97.81 172 GLU B N 1
ATOM 4143 C CA . GLU B 1 172 ? 2.486 11.555 31.438 1 97.81 172 GLU B CA 1
ATOM 4144 C C . GLU B 1 172 ? 3.99 11.289 31.453 1 97.81 172 GLU B C 1
ATOM 4146 O O . GLU B 1 172 ? 4.703 11.773 32.312 1 97.81 172 GLU B O 1
ATOM 4151 N N . GLU B 1 173 ? 4.406 10.578 30.516 1 97.5 173 GLU B N 1
ATOM 4152 C CA . GLU B 1 173 ? 5.805 10.164 30.453 1 97.5 173 GLU B CA 1
ATOM 4153 C C . GLU B 1 173 ? 6.73 11.367 30.328 1 97.5 173 GLU B C 1
ATOM 4155 O O . GLU B 1 173 ? 7.801 11.406 30.922 1 97.5 173 GLU B O 1
ATOM 4160 N N . PHE B 1 174 ? 6.328 12.344 29.578 1 98.12 174 PHE B N 1
ATOM 4161 C CA . PHE B 1 174 ? 7.234 13.445 29.266 1 98.12 174 PHE B CA 1
ATOM 4162 C C . PHE B 1 174 ? 6.844 14.695 30.047 1 98.12 174 PHE B C 1
ATOM 4164 O O . PHE B 1 174 ? 7.477 15.75 29.891 1 98.12 174 PHE B O 1
ATOM 4171 N N . GLY B 1 175 ? 5.816 14.641 30.844 1 98.12 175 GLY B N 1
ATOM 4172 C CA . GLY B 1 175 ? 5.395 15.758 31.672 1 98.12 175 GLY B CA 1
ATOM 4173 C C . GLY B 1 175 ? 4.934 16.953 30.875 1 98.12 175 GLY B C 1
ATOM 4174 O O . GLY B 1 175 ? 5.328 18.094 31.156 1 98.12 175 GLY B O 1
ATOM 4175 N N . ILE B 1 176 ? 4.133 16.75 29.875 1 98.5 176 ILE B N 1
ATOM 4176 C CA . ILE B 1 176 ? 3.633 17.828 29.031 1 98.5 176 ILE B CA 1
ATOM 4177 C C . ILE B 1 176 ? 2.264 18.281 29.531 1 98.5 176 ILE B C 1
ATOM 4179 O O . ILE B 1 176 ? 1.305 17.5 29.531 1 98.5 176 ILE B O 1
ATOM 4183 N N . SER B 1 177 ? 2.143 19.516 29.875 1 97.94 177 SER B N 1
ATOM 4184 C CA . SER B 1 177 ? 0.953 20.016 30.547 1 97.94 177 SER B CA 1
ATOM 4185 C C . SER B 1 177 ? -0.155 20.328 29.547 1 97.94 177 SER B C 1
ATOM 4187 O O . SER B 1 177 ? 0.115 20.562 28.359 1 97.94 177 SER B O 1
ATOM 4189 N N . ARG B 1 178 ? -1.352 20.328 30.047 1 97.94 178 ARG B N 1
ATOM 4190 C CA . ARG B 1 178 ? -2.521 20.75 29.297 1 97.94 178 ARG B CA 1
ATOM 4191 C C . ARG B 1 178 ? -2.35 22.172 28.766 1 97.94 178 ARG B C 1
ATOM 4193 O O . ARG B 1 178 ? -2.695 22.453 27.609 1 97.94 178 ARG B O 1
ATOM 4200 N N . GLU B 1 179 ? -1.83 23.047 29.531 1 98.12 179 GLU B N 1
ATOM 4201 C CA . GLU B 1 179 ? -1.644 24.438 29.156 1 98.12 179 GLU B CA 1
ATOM 4202 C C . GLU B 1 179 ? -0.737 24.578 27.938 1 98.12 179 GLU B C 1
ATOM 4204 O O . GLU B 1 179 ? -1.051 25.312 27 1 98.12 179 GLU B O 1
ATOM 4209 N N . ARG B 1 180 ? 0.364 23.891 27.953 1 98.44 180 ARG B N 1
ATOM 4210 C CA . ARG B 1 180 ? 1.286 23.922 26.828 1 98.44 180 ARG B CA 1
ATOM 4211 C C . ARG B 1 180 ? 0.611 23.406 25.562 1 98.44 180 ARG B C 1
ATOM 4213 O O . ARG B 1 180 ? 0.848 23.938 24.469 1 98.44 180 ARG B O 1
ATOM 4220 N N . GLN B 1 181 ? -0.182 22.391 25.75 1 98.81 181 GLN B N 1
ATOM 4221 C CA . GLN B 1 181 ? -0.875 21.781 24.609 1 98.81 181 GLN B CA 1
ATOM 4222 C C . GLN B 1 181 ? -1.886 22.766 24.016 1 98.81 181 GLN B C 1
ATOM 4224 O O . GLN B 1 181 ? -1.953 22.922 22.797 1 98.81 181 GLN B O 1
ATOM 4229 N N . ASP B 1 182 ? -2.654 23.391 24.828 1 98.75 182 ASP B N 1
ATOM 4230 C CA . ASP B 1 182 ? -3.666 24.328 24.359 1 98.75 182 ASP B CA 1
ATOM 4231 C C . ASP B 1 182 ? -3.018 25.547 23.688 1 98.75 182 ASP B C 1
ATOM 4233 O O . ASP B 1 182 ? -3.551 26.078 22.719 1 98.75 182 ASP B O 1
ATOM 4237 N N . GLU B 1 183 ? -1.938 26 24.234 1 98.69 183 GLU B N 1
ATOM 4238 C CA . GLU B 1 183 ? -1.196 27.094 23.594 1 98.69 183 GLU B CA 1
ATOM 4239 C C . GLU B 1 183 ? -0.728 26.688 22.203 1 98.69 183 GLU B C 1
ATOM 4241 O O . GLU B 1 183 ? -0.834 27.484 21.266 1 98.69 183 GLU B O 1
ATOM 4246 N N . PHE B 1 184 ? -0.156 25.531 22.141 1 98.75 184 PHE B N 1
ATOM 4247 C CA . PHE B 1 184 ? 0.298 25 20.859 1 98.75 184 PHE B CA 1
ATOM 4248 C C . PHE B 1 184 ? -0.852 24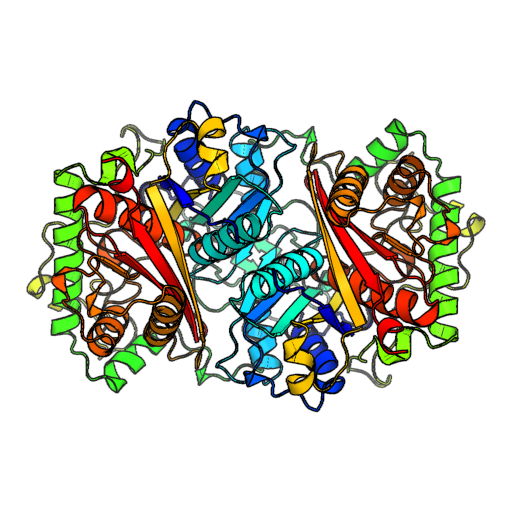.953 19.859 1 98.75 184 PHE B C 1
ATOM 4250 O O . PHE B 1 184 ? -0.693 25.328 18.703 1 98.75 184 PHE B O 1
ATOM 4257 N N . ALA B 1 185 ? -2.012 24.453 20.266 1 98.81 185 ALA B N 1
ATOM 4258 C CA . ALA B 1 185 ? -3.191 24.312 19.422 1 98.81 185 ALA B CA 1
ATOM 4259 C C . ALA B 1 185 ? -3.693 25.688 18.953 1 98.81 185 ALA B C 1
ATOM 4261 O O . ALA B 1 185 ? -4.047 25.859 17.781 1 98.81 185 ALA B O 1
ATOM 4262 N N . ALA B 1 186 ? -3.779 26.609 19.875 1 98.81 186 ALA B N 1
ATOM 4263 C CA . ALA B 1 186 ? -4.211 27.953 19.531 1 98.81 186 ALA B CA 1
ATOM 4264 C C . ALA B 1 186 ? -3.285 28.578 18.469 1 98.81 186 ALA B C 1
ATOM 4266 O O . ALA B 1 186 ? -3.748 29.203 17.531 1 98.81 186 ALA B O 1
ATOM 4267 N N . ARG B 1 187 ? -2.023 28.375 18.672 1 98.62 187 ARG B N 1
ATOM 4268 C CA . ARG B 1 187 ? -1.031 28.859 17.719 1 98.62 187 ARG B CA 1
ATOM 4269 C C . ARG B 1 187 ? -1.259 28.266 16.344 1 98.62 187 ARG B C 1
ATOM 4271 O O . ARG B 1 187 ? -1.164 28.953 15.328 1 98.62 187 ARG B O 1
ATOM 4278 N N . SER B 1 188 ? -1.517 27 16.281 1 98.75 188 SER B N 1
ATOM 4279 C CA . SER B 1 188 ? -1.774 26.312 15.008 1 98.75 188 SER B CA 1
ATOM 4280 C C . SER B 1 188 ? -2.922 26.969 14.25 1 98.75 188 SER B C 1
ATOM 4282 O O . SER B 1 188 ? -2.826 27.188 13.039 1 98.75 188 SER B O 1
ATOM 4284 N N . HIS B 1 189 ? -4 27.266 14.945 1 98.75 189 HIS B N 1
ATOM 4285 C CA . HIS B 1 189 ? -5.164 27.906 14.336 1 98.75 189 HIS B CA 1
ATOM 4286 C C . HIS B 1 189 ? -4.824 29.312 13.844 1 98.75 189 HIS B C 1
ATOM 4288 O O . HIS B 1 189 ? -5.219 29.703 12.742 1 98.75 189 HIS B O 1
ATOM 4294 N N . HIS B 1 190 ? -4.152 30.062 14.648 1 98.56 190 HIS B N 1
ATOM 4295 C CA . HIS B 1 190 ? -3.783 31.422 14.281 1 98.56 190 HIS B CA 1
ATOM 4296 C C . HIS B 1 190 ? -2.9 31.438 13.031 1 98.56 190 HIS B C 1
ATOM 4298 O O . HIS B 1 190 ? -3.131 32.219 12.109 1 98.56 190 HIS B O 1
ATOM 4304 N N . LEU B 1 191 ? -1.886 30.594 13.055 1 98.75 191 LEU B N 1
ATOM 4305 C CA . LEU B 1 191 ? -0.946 30.547 11.938 1 98.75 191 LEU B CA 1
ATOM 4306 C C . LEU B 1 191 ? -1.64 30.094 10.656 1 98.75 191 LEU B C 1
ATOM 4308 O O . LEU B 1 191 ? -1.357 30.594 9.578 1 98.75 191 LEU B O 1
ATOM 4312 N N . ALA B 1 192 ? -2.527 29.094 10.758 1 98.81 192 ALA B N 1
ATOM 4313 C CA . ALA B 1 192 ? -3.277 28.625 9.602 1 98.81 192 ALA B CA 1
ATOM 4314 C C . ALA B 1 192 ? -4.141 29.734 9.016 1 98.81 192 ALA B C 1
ATOM 4316 O O . ALA B 1 192 ? -4.207 29.906 7.793 1 98.81 192 ALA B O 1
ATOM 4317 N N . ASP B 1 193 ? -4.797 30.406 9.898 1 98.62 193 ASP B N 1
ATOM 4318 C CA . ASP B 1 193 ? -5.633 31.516 9.461 1 98.62 193 ASP B CA 1
ATOM 4319 C C . ASP B 1 193 ? -4.805 32.594 8.742 1 98.62 193 ASP B C 1
ATOM 4321 O O . ASP B 1 193 ? -5.211 33.094 7.695 1 98.62 193 ASP B O 1
ATOM 4325 N N . GLU B 1 194 ? -3.707 32.938 9.312 1 98.5 194 GLU B N 1
ATOM 4326 C CA . GLU B 1 194 ? -2.811 33.938 8.711 1 98.5 194 GLU B CA 1
ATOM 4327 C C . GLU B 1 194 ? -2.305 33.469 7.352 1 98.5 194 GLU B C 1
ATOM 4329 O O . GLU B 1 194 ? -2.191 34.25 6.418 1 98.5 194 GLU B O 1
ATOM 4334 N N . ALA B 1 195 ? -1.92 32.219 7.25 1 98.62 195 ALA B N 1
ATOM 4335 C CA . ALA B 1 195 ? -1.43 31.656 5.992 1 98.62 195 ALA B CA 1
ATOM 4336 C C . ALA B 1 195 ? -2.484 31.766 4.895 1 98.62 195 ALA B C 1
ATOM 4338 O O . ALA B 1 195 ? -2.166 32.094 3.752 1 98.62 195 ALA B O 1
ATOM 4339 N N . TRP B 1 196 ? -3.723 31.438 5.223 1 98.12 196 TRP B N 1
ATOM 4340 C CA . TRP B 1 196 ? -4.809 31.562 4.254 1 98.12 196 TRP B CA 1
ATOM 4341 C C . TRP B 1 196 ? -5.043 33.031 3.883 1 98.12 196 TRP B C 1
ATOM 4343 O O . TRP B 1 196 ? -5.219 33.344 2.705 1 98.12 196 TRP B O 1
ATOM 4353 N N . ALA B 1 197 ? -5.039 33.875 4.852 1 97.81 197 ALA B N 1
ATOM 4354 C CA . ALA B 1 197 ? -5.281 35.312 4.629 1 97.81 197 ALA B CA 1
ATOM 4355 C C . ALA B 1 197 ? -4.199 35.906 3.734 1 97.81 197 ALA B C 1
ATOM 4357 O O . ALA B 1 197 ? -4.477 36.812 2.939 1 97.81 197 ALA B O 1
ATOM 4358 N N . SER B 1 198 ? -2.99 35.406 3.855 1 97.75 198 SER B N 1
ATOM 4359 C CA . SER B 1 198 ? -1.869 35.938 3.086 1 97.75 198 SER B CA 1
ATOM 4360 C C . SER B 1 198 ? -1.824 35.344 1.687 1 97.75 198 SER B C 1
ATOM 4362 O O . SER B 1 198 ? -1.001 35.75 0.86 1 97.75 198 SER B O 1
ATOM 4364 N N . GLY B 1 199 ? -2.59 34.312 1.399 1 98 199 GLY B N 1
ATOM 4365 C CA . GLY B 1 199 ? -2.641 33.688 0.084 1 98 199 GLY B CA 1
ATOM 4366 C C . GLY B 1 199 ? -1.613 32.594 -0.095 1 98 199 GLY B C 1
ATOM 4367 O O . GLY B 1 199 ? -1.396 32.125 -1.211 1 98 199 GLY B O 1
ATOM 4368 N N . PHE B 1 200 ? -1.009 32.156 0.961 1 98.19 200 PHE B N 1
ATOM 4369 C CA . PHE B 1 200 ? 0.032 31.141 0.909 1 98.19 200 PHE B CA 1
ATOM 4370 C C . PHE B 1 200 ? -0.49 29.859 0.253 1 98.19 200 PHE B C 1
ATOM 4372 O O . PHE B 1 200 ? 0.235 29.203 -0.49 1 98.19 200 PHE B O 1
ATOM 4379 N N . TYR B 1 201 ? -1.724 29.5 0.499 1 97.94 201 TYR B N 1
ATOM 4380 C CA . TYR B 1 201 ? -2.262 28.219 0.073 1 97.94 201 TYR B CA 1
ATOM 4381 C C . TYR B 1 201 ? -2.934 28.328 -1.29 1 97.94 201 TYR B C 1
ATOM 4383 O O . TYR B 1 201 ? -3.434 27.344 -1.828 1 97.94 201 TYR B O 1
ATOM 4391 N N . ASP B 1 202 ? -2.928 29.469 -1.932 1 95.62 202 ASP B N 1
ATOM 4392 C CA . ASP B 1 202 ? -3.672 29.703 -3.164 1 95.62 202 ASP B CA 1
ATOM 4393 C C . ASP B 1 202 ? -3.199 28.781 -4.281 1 95.62 202 ASP B C 1
ATOM 4395 O O . ASP B 1 202 ? -4.008 28.266 -5.055 1 95.62 202 ASP B O 1
ATOM 4399 N N . ASP B 1 203 ? -1.914 28.578 -4.309 1 95.19 203 ASP B N 1
ATOM 4400 C CA . ASP B 1 203 ? -1.359 27.797 -5.402 1 95.19 203 ASP B CA 1
ATOM 4401 C C . ASP B 1 203 ? -1.293 26.312 -5.035 1 95.19 203 ASP B C 1
ATOM 4403 O O . ASP B 1 203 ? -1.012 25.469 -5.887 1 95.19 203 ASP B O 1
ATOM 4407 N N . LEU B 1 204 ? -1.592 25.953 -3.795 1 98.19 204 LEU B N 1
ATOM 4408 C CA . LEU B 1 204 ? -1.422 24.594 -3.316 1 98.19 204 LEU B CA 1
ATOM 4409 C C . LEU B 1 204 ? -2.76 23.859 -3.266 1 98.19 204 LEU B C 1
ATOM 4411 O O . LEU B 1 204 ? -2.801 22.625 -3.18 1 98.19 204 LEU B O 1
ATOM 4415 N N . VAL B 1 205 ? -3.861 24.609 -3.287 1 98.62 205 VAL B N 1
ATOM 4416 C CA . VAL B 1 205 ? -5.152 23.984 -2.986 1 98.62 205 VAL B CA 1
ATOM 4417 C C . VAL B 1 205 ? -6.066 24.078 -4.207 1 98.62 205 VAL B C 1
ATOM 4419 O O . VAL B 1 205 ? -6.203 25.156 -4.809 1 98.62 205 VAL B O 1
ATOM 4422 N N . VAL B 1 206 ? -6.621 22.922 -4.543 1 98.19 206 VAL B N 1
ATOM 4423 C CA . VAL B 1 206 ? -7.598 22.844 -5.625 1 98.19 206 VAL B CA 1
ATOM 4424 C C . VAL B 1 206 ? -9.008 22.812 -5.051 1 98.19 206 VAL B C 1
ATOM 4426 O O . VAL B 1 206 ? -9.359 21.891 -4.309 1 98.19 206 VAL B O 1
ATOM 4429 N N . PRO B 1 207 ? -9.828 23.781 -5.41 1 97.81 207 PRO B N 1
ATOM 4430 C CA . PRO B 1 207 ? -11.195 23.797 -4.879 1 97.81 207 PRO B CA 1
ATOM 4431 C C . PRO B 1 207 ? -11.992 22.547 -5.285 1 97.81 207 PRO B C 1
ATOM 4433 O O . PRO B 1 207 ? -11.742 21.969 -6.348 1 97.81 207 PRO B O 1
ATOM 4436 N N . VAL B 1 208 ? -12.859 22.156 -4.438 1 97.88 208 VAL B N 1
ATOM 4437 C CA . VAL B 1 208 ? -13.719 21 -4.68 1 97.88 208 VAL B CA 1
ATOM 4438 C C . VAL B 1 208 ? -15.148 21.453 -4.938 1 97.88 208 VAL B C 1
ATOM 4440 O O . VAL B 1 208 ? -15.711 22.234 -4.152 1 97.88 208 VAL B O 1
ATOM 4443 N N . GLU B 1 209 ? -15.719 20.984 -6.047 1 94.88 209 GLU B N 1
ATOM 4444 C CA . GLU B 1 209 ? -17.141 21.25 -6.285 1 94.88 209 GLU B CA 1
ATOM 4445 C C . GLU B 1 209 ? -18.016 20.438 -5.344 1 94.88 209 GLU B C 1
ATOM 4447 O O . GLU B 1 209 ? -17.938 19.203 -5.324 1 94.88 209 GLU B O 1
ATOM 4452 N N . VAL B 1 210 ? -18.641 21.109 -4.535 1 92.5 210 VAL B N 1
ATOM 4453 C CA . VAL B 1 210 ? -19.547 20.438 -3.609 1 92.5 210 VAL B CA 1
ATOM 4454 C C . VAL B 1 210 ? -20.984 20.875 -3.885 1 92.5 210 VAL B C 1
ATOM 4456 O O . VAL B 1 210 ? -21.219 21.891 -4.543 1 92.5 210 VAL B O 1
ATOM 4459 N N . GLY B 1 211 ? -21.922 20.016 -3.678 1 79.38 211 GLY B N 1
ATOM 4460 C CA . GLY B 1 211 ? -23.312 20.344 -3.887 1 79.38 211 GLY B CA 1
ATOM 4461 C C . GLY B 1 211 ? -23.781 21.531 -3.051 1 79.38 211 GLY B C 1
ATOM 4462 O O . GLY B 1 211 ? -23.109 21.922 -2.098 1 79.38 211 GLY B O 1
ATOM 4463 N N . GLY B 1 212 ? -24.719 22.25 -3.432 1 73.31 212 GLY B N 1
ATOM 4464 C CA . GLY B 1 212 ? -25.328 23.344 -2.697 1 73.31 212 GLY B CA 1
ATOM 4465 C C . GLY B 1 212 ? -25.078 24.703 -3.33 1 73.31 212 GLY B C 1
ATOM 4466 O O . GLY B 1 212 ? -24.359 24.797 -4.328 1 73.31 212 GLY B O 1
ATOM 4467 N N . ASP B 1 213 ? -25.75 25.625 -2.861 1 71.56 213 ASP B N 1
ATOM 4468 C CA . ASP B 1 213 ? -25.766 26.969 -3.426 1 71.56 213 ASP B CA 1
ATOM 4469 C C . ASP B 1 213 ? -24.484 27.719 -3.113 1 71.56 213 ASP B C 1
ATOM 4471 O O . ASP B 1 213 ? -24.266 28.828 -3.615 1 71.56 213 ASP B O 1
ATOM 4475 N N . GLY B 1 214 ? -23.656 27.062 -2.236 1 73 214 GLY B N 1
ATOM 4476 C CA . GLY B 1 214 ? -22.438 27.766 -1.881 1 73 214 GLY B CA 1
ATOM 4477 C C . GLY B 1 214 ? -21.266 27.406 -2.775 1 73 214 GLY B C 1
ATOM 4478 O O . GLY B 1 214 ? -21.234 26.328 -3.359 1 73 214 GLY B O 1
ATOM 4479 N N . GLY B 1 215 ? -20.766 28.172 -3.672 1 87.44 215 GLY B N 1
ATOM 4480 C CA . GLY B 1 215 ? -19.594 28.062 -4.523 1 87.44 215 GLY B CA 1
ATOM 4481 C C . GLY B 1 215 ? -18.688 26.906 -4.156 1 87.44 215 GLY B C 1
ATOM 4482 O O . GLY B 1 215 ? -19.047 26.078 -3.301 1 87.44 215 GLY B O 1
ATOM 4483 N N . PRO B 1 216 ? -17.625 26.656 -4.801 1 94.31 216 PRO B N 1
ATOM 4484 C CA . PRO B 1 216 ? -16.688 25.562 -4.523 1 94.31 216 PRO B CA 1
ATOM 4485 C C . PRO B 1 216 ? -16.094 25.641 -3.119 1 94.31 216 PRO B C 1
ATOM 4487 O O . PRO B 1 216 ? -15.93 26.734 -2.572 1 94.31 216 PRO B O 1
ATOM 4490 N N . PHE B 1 217 ? -15.953 24.484 -2.439 1 96.94 217 PHE B N 1
ATOM 4491 C CA . PHE B 1 217 ? -15.227 24.375 -1.18 1 96.94 217 PHE B CA 1
ATOM 4492 C C . PHE B 1 217 ? -13.742 24.641 -1.384 1 96.94 217 PHE B C 1
ATOM 4494 O O . PHE B 1 217 ? -13.039 23.828 -2.004 1 96.94 217 PHE B O 1
ATOM 4501 N N . SER B 1 218 ? -13.273 25.766 -0.833 1 97.12 218 SER B N 1
ATOM 4502 C CA . SER B 1 218 ? -11.969 26.219 -1.287 1 97.12 218 SER B CA 1
ATOM 4503 C C . SER B 1 218 ? -11.031 26.484 -0.11 1 97.12 218 SER B C 1
ATOM 4505 O O . SER B 1 218 ? -9.875 26.859 -0.302 1 97.12 218 SER B O 1
ATOM 4507 N N . ARG B 1 219 ? -11.523 26.359 1.021 1 97.44 219 ARG B N 1
ATOM 4508 C CA . ARG B 1 219 ? -10.719 26.625 2.211 1 97.44 219 ARG B CA 1
ATOM 4509 C C . ARG B 1 219 ? -10.906 25.531 3.254 1 97.44 219 ARG B C 1
ATOM 4511 O O . ARG B 1 219 ? -11.992 24.969 3.389 1 97.44 219 ARG B O 1
ATOM 4518 N N . ASP B 1 220 ? -9.836 25.234 3.984 1 98.56 220 ASP B N 1
ATOM 4519 C CA . ASP B 1 220 ? -9.922 24.234 5.043 1 98.56 220 ASP B CA 1
ATOM 4520 C C . ASP B 1 220 ? -11.008 24.594 6.051 1 98.56 220 ASP B C 1
ATOM 4522 O O . ASP B 1 220 ? -11.125 25.734 6.473 1 98.56 220 ASP B O 1
ATOM 4526 N N . GLU B 1 221 ? -11.695 23.625 6.496 1 97.88 221 GLU B N 1
ATOM 4527 C CA . GLU B 1 221 ? -12.953 23.844 7.207 1 97.88 221 GLU B CA 1
ATOM 4528 C C . GLU B 1 221 ? -12.719 24.016 8.703 1 97.88 221 GLU B C 1
ATOM 4530 O O . GLU B 1 221 ? -13.523 24.641 9.398 1 97.88 221 GLU B O 1
ATOM 4535 N N . GLY B 1 222 ? -11.617 23.469 9.195 1 97.62 222 GLY B N 1
ATOM 4536 C CA . GLY B 1 222 ? -11.477 23.297 10.633 1 97.62 222 GLY B CA 1
ATOM 4537 C C . GLY B 1 222 ? -10.828 24.484 11.312 1 97.62 222 GLY B C 1
ATOM 4538 O O . GLY B 1 222 ? -10.711 24.531 12.539 1 97.62 222 GLY B O 1
ATOM 4539 N N . ILE B 1 223 ? -10.445 25.547 10.602 1 98.5 223 ILE B N 1
ATOM 4540 C CA . ILE B 1 223 ? -9.656 26.641 11.148 1 98.5 223 ILE B CA 1
ATOM 4541 C C . ILE B 1 223 ? -10.555 27.547 11.992 1 98.5 223 ILE B C 1
ATOM 4543 O O . ILE B 1 223 ? -11.625 27.953 11.547 1 98.5 223 ILE B O 1
ATOM 4547 N N . ARG B 1 224 ? -10.078 27.844 13.172 1 97.75 224 ARG B N 1
ATOM 4548 C CA . ARG B 1 224 ? -10.758 28.734 14.102 1 97.75 224 ARG B CA 1
ATOM 4549 C C . ARG B 1 224 ? -9.883 29.922 14.461 1 97.75 224 ARG B C 1
ATOM 4551 O O . ARG B 1 224 ? -9.172 29.906 15.469 1 97.75 224 ARG B O 1
ATOM 4558 N N . PRO B 1 225 ? -10.016 31.047 13.789 1 94.38 225 PRO B N 1
ATOM 4559 C CA . PRO B 1 225 ? -9.141 32.219 14.008 1 94.38 225 PRO B CA 1
ATOM 4560 C C . PRO B 1 225 ? -9.227 32.75 15.43 1 94.38 225 PRO B C 1
ATOM 4562 O O . PRO B 1 225 ? -8.266 33.344 15.922 1 94.38 225 PRO B O 1
ATOM 4565 N N . GLY B 1 226 ? -10.25 32.531 16.125 1 94.12 226 GLY B N 1
ATOM 4566 C CA . GLY B 1 226 ? -10.453 33.094 17.453 1 94.12 226 GLY B CA 1
ATOM 4567 C C . GLY B 1 226 ? -10.023 32.156 18.562 1 94.12 226 GLY B C 1
ATOM 4568 O O . GLY B 1 226 ? -10.25 32.438 19.734 1 94.12 226 GLY B O 1
ATOM 4569 N N . SER B 1 227 ? -9.328 31.156 18.203 1 96.75 227 SER B N 1
ATOM 4570 C CA . SER B 1 227 ? -8.898 30.188 19.203 1 96.75 227 SER B CA 1
ATOM 4571 C C . SER B 1 227 ? -7.863 30.797 20.141 1 96.75 227 SER B C 1
ATOM 4573 O O . SER B 1 227 ? -6.961 31.516 19.703 1 96.75 227 SER B O 1
ATOM 4575 N N . THR B 1 228 ? -8.039 30.594 21.453 1 97.81 228 THR B N 1
ATOM 4576 C CA . THR B 1 228 ? -7.082 30.984 22.484 1 97.81 228 THR B CA 1
ATOM 4577 C C . THR B 1 228 ? -6.871 29.844 23.484 1 97.81 228 THR B C 1
ATOM 4579 O O . THR B 1 228 ? -7.734 28.984 23.625 1 97.81 228 THR B O 1
ATOM 4582 N N . ALA B 1 229 ? -5.684 29.922 24.094 1 97.62 229 ALA B N 1
ATOM 4583 C CA . ALA B 1 229 ? -5.422 28.938 25.141 1 97.62 229 ALA B CA 1
ATOM 4584 C C . ALA B 1 229 ? -6.516 28.953 26.203 1 97.62 229 ALA B C 1
ATOM 4586 O O . ALA B 1 229 ? -6.906 27.906 26.719 1 97.62 229 ALA B O 1
ATOM 4587 N N . ARG B 1 230 ? -6.984 30.094 26.547 1 97.5 230 ARG B N 1
ATOM 4588 C CA . ARG B 1 230 ? -8.016 30.25 27.562 1 97.5 230 ARG B CA 1
ATOM 4589 C C . ARG B 1 230 ? -9.312 29.562 27.156 1 97.5 230 ARG B C 1
ATOM 4591 O O . ARG B 1 230 ? -9.93 28.859 27.938 1 97.5 230 ARG B O 1
ATOM 4598 N N . LYS B 1 231 ? -9.766 29.797 25.953 1 97.56 231 LYS B N 1
ATOM 4599 C CA . LYS B 1 231 ? -10.977 29.172 25.453 1 97.56 231 LYS B CA 1
ATOM 4600 C C . LYS B 1 231 ? -10.828 27.641 25.406 1 97.56 231 LYS B C 1
ATOM 4602 O O . LYS B 1 231 ? -11.75 26.922 25.781 1 97.56 231 LYS B O 1
ATOM 4607 N N . LEU B 1 232 ? -9.695 27.219 24.953 1 97.94 232 LEU B N 1
ATOM 4608 C CA . LEU B 1 232 ? -9.445 25.797 24.812 1 97.94 232 LEU B CA 1
ATOM 4609 C C . LEU B 1 232 ? -9.406 25.109 26.188 1 97.94 232 LEU B C 1
ATOM 4611 O O . LEU B 1 232 ? -9.789 23.953 26.312 1 97.94 232 LEU B O 1
ATOM 4615 N N . ALA B 1 233 ? -8.938 25.828 27.219 1 96.88 233 ALA B N 1
ATOM 4616 C CA . ALA B 1 233 ? -8.828 25.297 28.562 1 96.88 233 ALA B CA 1
ATOM 4617 C C . ALA B 1 233 ? -10.195 24.891 29.109 1 96.88 233 ALA B C 1
ATOM 4619 O O . ALA B 1 233 ? -10.297 24.094 30.047 1 96.88 233 ALA B O 1
ATOM 4620 N N . GLY B 1 234 ? -11.203 25.438 28.531 1 96.94 234 GLY B N 1
ATOM 4621 C CA . GLY B 1 234 ? -12.547 25.156 29 1 96.94 234 GLY B CA 1
ATOM 4622 C C . GLY B 1 234 ? -13.102 23.844 28.453 1 96.94 234 GLY B C 1
ATOM 4623 O O . GLY B 1 234 ? -14.133 23.359 28.922 1 96.94 234 GLY B O 1
ATOM 4624 N N . LEU B 1 235 ? -12.469 23.234 27.578 1 97.44 235 LEU B N 1
ATOM 4625 C CA . LEU B 1 235 ? -12.961 22.016 26.938 1 97.44 235 LEU B CA 1
ATOM 4626 C C . LEU B 1 235 ? -12.742 20.797 27.844 1 97.44 235 LEU B C 1
ATOM 4628 O O . LEU B 1 235 ? -11.758 20.75 28.594 1 97.44 235 LEU B O 1
ATOM 4632 N N . LYS B 1 236 ? -13.578 19.797 27.719 1 97.5 236 LYS B N 1
ATOM 4633 C CA . LYS B 1 236 ? -13.477 18.562 28.5 1 97.5 236 LYS B CA 1
ATOM 4634 C C . LYS B 1 236 ? -12.461 17.609 27.891 1 97.5 236 LYS B C 1
ATOM 4636 O O . LYS B 1 236 ? -12.328 17.547 26.656 1 97.5 236 LYS B O 1
ATOM 4641 N N . PRO B 1 237 ? -11.781 16.828 28.797 1 97.44 237 PRO B N 1
ATOM 4642 C CA . PRO B 1 237 ? -10.898 15.797 28.266 1 97.44 237 PRO B CA 1
ATOM 4643 C C . PRO B 1 237 ? -11.633 14.781 27.391 1 97.44 237 PRO B C 1
ATOM 4645 O O . PRO B 1 237 ? -12.773 14.422 27.688 1 97.44 237 PRO B O 1
ATOM 4648 N N . ALA B 1 238 ? -10.945 14.258 26.438 1 96.56 238 ALA B N 1
ATOM 4649 C CA . ALA B 1 238 ? -11.602 13.43 25.422 1 96.56 238 ALA B CA 1
ATOM 4650 C C . ALA B 1 238 ? -11.383 11.945 25.719 1 96.56 238 ALA B C 1
ATOM 4652 O O . ALA B 1 238 ? -12.211 11.109 25.344 1 96.56 238 ALA B O 1
ATOM 4653 N N . PHE B 1 239 ? -10.305 11.531 26.422 1 95.31 239 PHE B N 1
ATOM 4654 C CA . PHE B 1 239 ? -9.945 10.125 26.453 1 95.31 239 PHE B CA 1
ATOM 4655 C C . PHE B 1 239 ? -9.875 9.609 27.891 1 95.31 239 PHE B C 1
ATOM 4657 O O . PHE B 1 239 ? -10.062 8.414 28.125 1 95.31 239 PHE B O 1
ATOM 4664 N N . ARG B 1 240 ? -9.484 10.469 28.781 1 95.94 240 ARG B N 1
ATOM 4665 C CA . ARG B 1 240 ? -9.5 10.211 30.219 1 95.94 240 ARG B CA 1
ATOM 4666 C C . ARG B 1 240 ? -10.289 11.289 30.953 1 95.94 240 ARG B C 1
ATOM 4668 O O . ARG B 1 240 ? -10.281 12.453 30.547 1 95.94 240 ARG B O 1
ATOM 4675 N N . PRO B 1 241 ? -10.977 10.82 32.031 1 95 241 PRO B N 1
ATOM 4676 C CA . PRO B 1 241 ? -11.688 11.836 32.812 1 95 241 PRO B CA 1
ATOM 4677 C C . PRO B 1 241 ? -10.781 12.977 33.25 1 95 241 PRO B C 1
ATOM 4679 O O . PRO B 1 241 ? -11.188 14.141 33.25 1 95 241 PRO B O 1
ATOM 4682 N N . ASP B 1 242 ? -9.656 12.695 33.625 1 94.56 242 ASP B N 1
ATOM 4683 C CA . ASP B 1 242 ? -8.703 13.703 34.094 1 94.56 242 ASP B CA 1
ATOM 4684 C C . ASP B 1 242 ? -7.555 13.859 33.094 1 94.56 242 ASP B C 1
ATOM 4686 O O . ASP B 1 242 ? -6.434 14.188 33.469 1 94.56 242 ASP B O 1
ATOM 4690 N N . GLY B 1 243 ? -7.871 13.594 31.859 1 97.38 243 GLY B N 1
ATOM 4691 C CA . GLY B 1 243 ? -6.844 13.641 30.828 1 97.38 243 GLY B CA 1
ATOM 4692 C C . GLY B 1 243 ? -6.496 15.055 30.406 1 97.38 243 GLY B C 1
ATOM 4693 O O . GLY B 1 243 ? -7.125 16.016 30.844 1 97.38 243 GLY B O 1
ATOM 4694 N N . VAL B 1 244 ? -5.469 15.156 29.578 1 98.19 244 VAL B N 1
ATOM 4695 C CA . VAL B 1 244 ? -4.988 16.469 29.172 1 98.19 244 VAL B CA 1
ATOM 4696 C C . VAL B 1 244 ? -5.293 16.703 27.688 1 98.19 244 VAL B C 1
ATOM 4698 O O . VAL B 1 244 ? -5.09 17.797 27.172 1 98.19 244 VAL B O 1
ATOM 4701 N N . ILE B 1 245 ? -5.75 15.688 27 1 98.62 245 ILE B N 1
ATOM 4702 C CA . ILE B 1 245 ? -6.066 15.812 25.578 1 98.62 245 ILE B CA 1
ATOM 4703 C C . ILE B 1 245 ? -7.551 16.125 25.406 1 98.62 245 ILE B C 1
ATOM 4705 O O . ILE B 1 245 ? -8.398 15.484 26.031 1 98.62 245 ILE B O 1
ATOM 4709 N N . THR B 1 246 ? -7.855 17.125 24.641 1 98.25 246 THR B N 1
ATOM 4710 C CA . THR B 1 246 ? -9.219 17.516 24.312 1 98.25 246 THR B CA 1
ATOM 4711 C C . THR B 1 246 ? -9.406 17.594 22.797 1 98.25 246 THR B C 1
ATOM 4713 O O . THR B 1 246 ? -8.453 17.422 22.031 1 98.25 246 THR B O 1
ATOM 4716 N N . ALA B 1 247 ? -10.648 17.844 22.406 1 97.06 247 ALA B N 1
ATOM 4717 C CA . ALA B 1 247 ? -10.938 18.062 21 1 97.06 247 ALA B CA 1
ATOM 4718 C C . ALA B 1 247 ? -10.234 19.297 20.469 1 97.06 247 ALA B C 1
ATOM 4720 O O . ALA B 1 247 ? -10.055 19.453 19.25 1 97.06 247 ALA B O 1
ATOM 4721 N N . GLY B 1 248 ? -9.797 20.125 21.328 1 97.88 248 GLY B N 1
ATOM 4722 C CA . GLY B 1 248 ? -9.195 21.391 20.938 1 97.88 248 GLY B CA 1
ATOM 4723 C C . GLY B 1 248 ? -7.695 21.281 20.703 1 97.88 248 GLY B C 1
ATOM 4724 O O . GLY B 1 248 ? -7.098 22.141 20.062 1 97.88 248 GLY B O 1
ATOM 4725 N N . ASN B 1 249 ? -7.082 20.297 21.344 1 98.56 249 ASN B N 1
ATOM 4726 C CA . ASN B 1 249 ? -5.637 20.188 21.203 1 98.56 249 ASN B CA 1
ATOM 4727 C C . ASN B 1 249 ? -5.23 18.875 20.547 1 98.56 249 ASN B C 1
ATOM 4729 O O . ASN B 1 249 ? -4.137 18.359 20.781 1 98.56 249 ASN B O 1
ATOM 4733 N N . ALA B 1 250 ? -6.133 18.266 19.812 1 98.44 250 ALA B N 1
ATOM 4734 C CA . ALA B 1 250 ? -5.938 17.109 18.922 1 98.44 250 ALA B CA 1
ATOM 4735 C C . ALA B 1 250 ? -6.52 17.391 17.531 1 98.44 250 ALA B C 1
ATOM 4737 O O . ALA B 1 250 ? -7.473 18.156 17.406 1 98.44 250 ALA B O 1
ATOM 4738 N N . SER B 1 251 ? -5.852 16.781 16.547 1 98.19 251 SER B N 1
ATOM 4739 C CA . SER B 1 251 ? -6.418 16.938 15.203 1 98.19 251 SER B CA 1
ATOM 4740 C C . SER B 1 251 ? -7.793 16.281 15.109 1 98.19 251 SER B C 1
ATOM 4742 O O . SER B 1 251 ? -8.039 15.25 15.719 1 98.19 251 SER B O 1
ATOM 4744 N N . PRO B 1 252 ? -8.742 16.875 14.422 1 97.62 252 PRO B N 1
ATOM 4745 C CA . PRO B 1 252 ? -10.055 16.281 14.195 1 97.62 252 PRO B CA 1
ATOM 4746 C C . PRO B 1 252 ? -10.039 15.203 13.117 1 97.62 252 PRO B C 1
ATOM 4748 O O . PRO B 1 252 ? -9 14.961 12.492 1 97.62 252 PRO B O 1
ATOM 4751 N N . LEU B 1 253 ? -11.188 14.453 12.969 1 98.12 253 LEU B N 1
ATOM 4752 C CA . LEU B 1 253 ? -11.391 13.586 11.812 1 98.12 253 LEU B CA 1
ATOM 4753 C C . LEU B 1 253 ? -11.656 14.406 10.555 1 98.12 253 LEU B C 1
ATOM 4755 O O . LEU B 1 253 ? -12.375 15.406 10.594 1 98.12 253 LEU B O 1
ATOM 4759 N N . ASN B 1 254 ? -11.016 14.008 9.461 1 98.81 254 ASN B N 1
ATOM 4760 C CA . ASN B 1 254 ? -11.094 14.867 8.281 1 98.81 254 ASN B CA 1
ATOM 4761 C C . ASN B 1 254 ? -11.172 14.047 6.996 1 98.81 254 ASN B C 1
ATOM 4763 O O . ASN B 1 254 ? -10.875 12.852 6.996 1 98.81 254 ASN B O 1
ATOM 4767 N N . ASP B 1 255 ? -11.602 14.68 5.93 1 98.75 255 ASP B N 1
ATOM 4768 C CA . ASP B 1 255 ? -11.625 14.18 4.559 1 98.75 255 ASP B CA 1
ATOM 4769 C C . ASP B 1 255 ? -10.766 15.055 3.645 1 98.75 255 ASP B C 1
ATOM 4771 O O . ASP B 1 255 ? -10.734 16.281 3.801 1 98.75 255 ASP B O 1
ATOM 4775 N N . GLY B 1 256 ? -10.016 14.414 2.758 1 98.88 256 GLY B N 1
ATOM 4776 C CA . GLY B 1 256 ? -9.227 15.188 1.815 1 98.88 256 GLY B CA 1
ATOM 4777 C C . GLY B 1 256 ? -8.219 14.352 1.047 1 98.88 256 GLY B C 1
ATOM 4778 O O . GLY B 1 256 ? -8.133 13.141 1.25 1 98.88 256 GLY B O 1
ATOM 4779 N N . ALA B 1 257 ? -7.551 14.969 0.087 1 98.94 257 ALA B N 1
ATOM 4780 C CA . ALA B 1 257 ? -6.535 14.336 -0.748 1 98.94 257 ALA B CA 1
ATOM 4781 C C . ALA B 1 257 ? -5.379 15.289 -1.022 1 98.94 257 ALA B C 1
ATOM 4783 O O . ALA B 1 257 ? -5.531 16.516 -0.914 1 98.94 257 ALA B O 1
ATOM 4784 N N . SER B 1 258 ? -4.234 14.758 -1.293 1 98.94 258 SER B N 1
ATOM 4785 C CA . SER B 1 258 ? -3.053 15.516 -1.685 1 98.94 258 SER B CA 1
ATOM 4786 C C . SER B 1 258 ? -2.23 14.766 -2.727 1 98.94 258 SER B C 1
ATOM 4788 O O . SER B 1 258 ? -2.273 13.531 -2.787 1 98.94 258 SER B O 1
ATOM 4790 N N . ALA B 1 259 ? -1.542 15.461 -3.57 1 98.94 259 ALA B N 1
ATOM 4791 C CA . ALA B 1 259 ? -0.701 14.891 -4.621 1 98.94 259 ALA B CA 1
ATOM 4792 C C . ALA B 1 259 ? 0.617 15.648 -4.738 1 98.94 259 ALA B C 1
ATOM 4794 O O . ALA B 1 259 ? 0.666 16.859 -4.516 1 98.94 259 ALA B O 1
ATOM 4795 N N . VAL B 1 260 ? 1.676 14.984 -5.004 1 98.94 260 VAL B N 1
ATOM 4796 C CA . VAL B 1 260 ? 3.012 15.523 -5.215 1 98.94 260 VAL B CA 1
ATOM 4797 C C . VAL B 1 260 ? 3.645 14.875 -6.445 1 98.94 260 VAL B C 1
ATOM 4799 O O . VAL B 1 260 ? 3.729 13.648 -6.535 1 98.94 260 VAL B O 1
ATOM 4802 N N . LEU B 1 261 ? 4.055 15.656 -7.414 1 98.94 261 LEU B N 1
ATOM 4803 C CA . LEU B 1 261 ? 4.746 15.18 -8.602 1 98.94 261 LEU B CA 1
ATOM 4804 C C . LEU B 1 261 ? 6.254 15.148 -8.383 1 98.94 261 LEU B C 1
ATOM 4806 O O . LEU B 1 261 ? 6.859 16.172 -8.055 1 98.94 261 LEU B O 1
ATOM 4810 N N . LEU B 1 262 ? 6.84 13.984 -8.547 1 98.94 262 LEU B N 1
ATOM 4811 C CA . LEU B 1 262 ? 8.281 13.797 -8.414 1 98.94 262 LEU B CA 1
ATOM 4812 C C . LEU B 1 262 ? 8.922 13.508 -9.766 1 98.94 262 LEU B C 1
ATOM 4814 O O . LEU B 1 262 ? 8.258 12.977 -10.664 1 98.94 262 LEU B O 1
ATOM 4818 N N . GLY B 1 263 ? 10.148 13.844 -9.891 1 98.81 263 GLY B N 1
ATOM 4819 C CA . GLY B 1 263 ? 10.883 13.555 -11.117 1 98.81 263 GLY B CA 1
ATOM 4820 C C . GLY B 1 263 ? 12.383 13.664 -10.945 1 98.81 263 GLY B C 1
ATOM 4821 O O . GLY B 1 263 ? 12.867 14.195 -9.945 1 98.81 263 GLY B O 1
ATOM 4822 N N . SER B 1 264 ? 13.094 13.109 -11.898 1 98.56 264 SER B N 1
ATOM 4823 C CA . SER B 1 264 ? 14.531 13.328 -11.984 1 98.56 264 SER B CA 1
ATOM 4824 C C . SER B 1 264 ? 14.844 14.727 -12.508 1 98.56 264 SER B C 1
ATOM 4826 O O . SER B 1 264 ? 13.945 15.453 -12.93 1 98.56 264 SER B O 1
ATOM 4828 N N . ARG B 1 265 ? 16.094 15.102 -12.383 1 97.44 265 ARG B N 1
ATOM 4829 C CA . ARG B 1 265 ? 16.5 16.391 -12.945 1 97.44 265 ARG B CA 1
ATOM 4830 C C . ARG B 1 265 ? 16.234 16.422 -14.445 1 97.44 265 ARG B C 1
ATOM 4832 O O . ARG B 1 265 ? 15.805 17.453 -14.984 1 97.44 265 ARG B O 1
ATOM 4839 N N . GLU B 1 266 ? 16.469 15.305 -15.133 1 97 266 GLU B N 1
ATOM 4840 C CA . GLU B 1 266 ? 16.328 15.203 -16.578 1 97 266 GLU B CA 1
ATOM 4841 C C . GLU B 1 266 ? 14.867 15.312 -17 1 97 266 GLU B C 1
ATOM 4843 O O . GLU B 1 266 ? 14.57 15.703 -18.141 1 97 266 GLU B O 1
ATOM 4848 N N . ALA B 1 267 ? 13.992 15.07 -16.078 1 97.62 267 ALA B N 1
ATOM 4849 C CA . ALA B 1 267 ? 12.562 15.094 -16.391 1 97.62 267 ALA B CA 1
ATOM 4850 C C . ALA B 1 267 ? 12.047 16.516 -16.484 1 97.62 267 ALA B C 1
ATOM 4852 O O . ALA B 1 267 ? 10.922 16.75 -16.922 1 97.62 267 ALA B O 1
ATOM 4853 N N . SER B 1 268 ? 12.82 17.484 -16.125 1 97.62 268 SER B N 1
ATOM 4854 C CA . SER B 1 268 ? 12.414 18.875 -16.078 1 97.62 268 SER B CA 1
ATOM 4855 C C . SER B 1 268 ? 11.867 19.344 -17.422 1 97.62 268 SER B C 1
ATOM 4857 O O . SER B 1 268 ? 10.836 20.016 -17.484 1 97.62 268 SER B O 1
ATOM 4859 N N . SER B 1 269 ? 12.516 18.969 -18.516 1 97.31 269 SER B N 1
ATOM 4860 C CA . SER B 1 269 ? 12.102 19.391 -19.859 1 97.31 269 SER B CA 1
ATOM 4861 C C . SER B 1 269 ? 10.75 18.781 -20.234 1 97.31 269 SER B C 1
ATOM 4863 O O . SER B 1 269 ? 9.922 19.453 -20.844 1 97.31 269 SER B O 1
ATOM 4865 N N . ARG B 1 270 ? 10.547 17.516 -19.859 1 97.62 270 ARG B N 1
ATOM 4866 C CA . ARG B 1 270 ? 9.289 16.844 -20.141 1 97.62 270 ARG B CA 1
ATOM 4867 C C . ARG B 1 270 ? 8.164 17.375 -19.266 1 97.62 270 ARG B C 1
ATOM 4869 O O . ARG B 1 270 ? 7.016 17.453 -19.703 1 97.62 270 ARG B O 1
ATOM 4876 N N . ILE B 1 271 ? 8.523 17.766 -18.047 1 98.31 271 ILE B N 1
ATOM 4877 C CA . ILE B 1 271 ? 7.535 18.266 -17.094 1 98.31 271 ILE B CA 1
ATOM 4878 C C . ILE B 1 271 ? 7.223 19.734 -17.406 1 98.31 271 ILE B C 1
ATOM 4880 O O . ILE B 1 271 ? 6.094 20.188 -17.203 1 98.31 271 ILE B O 1
ATOM 4884 N N . GLY B 1 272 ? 8.211 20.422 -17.906 1 97.88 272 GLY B N 1
ATOM 4885 C CA . GLY B 1 272 ? 8.039 21.828 -18.234 1 97.88 272 GLY B CA 1
ATOM 4886 C C . GLY B 1 272 ? 8.195 22.734 -17.031 1 97.88 272 GLY B C 1
ATOM 4887 O O . GLY B 1 272 ? 7.738 23.891 -17.047 1 97.88 272 GLY B O 1
ATOM 4888 N N . LEU B 1 273 ? 8.672 22.25 -15.914 1 97.81 273 LEU B N 1
ATOM 4889 C CA . LEU B 1 273 ? 8.945 23 -14.695 1 97.81 273 LEU B CA 1
ATOM 4890 C C . LEU B 1 273 ? 10.367 22.75 -14.203 1 97.81 273 LEU B C 1
ATOM 4892 O O . LEU B 1 273 ? 10.945 21.703 -14.484 1 97.81 273 LEU B O 1
ATOM 4896 N N . ALA B 1 274 ? 10.922 23.719 -13.547 1 97.69 274 ALA B N 1
ATOM 4897 C CA . ALA B 1 274 ? 12.164 23.484 -12.82 1 97.69 274 ALA B CA 1
ATOM 4898 C C . ALA B 1 274 ? 11.914 22.75 -11.516 1 97.69 274 ALA B C 1
ATOM 4900 O O . ALA B 1 274 ? 10.859 22.906 -10.891 1 97.69 274 ALA B O 1
ATOM 4901 N N . PRO B 1 275 ? 12.875 21.875 -11.125 1 98.12 275 PRO B N 1
ATOM 4902 C CA . PRO B 1 275 ? 12.734 21.25 -9.812 1 98.12 275 PRO B CA 1
ATOM 4903 C C . PRO B 1 275 ? 12.648 22.266 -8.68 1 98.12 275 PRO B C 1
ATOM 4905 O O . PRO B 1 275 ? 13.32 23.297 -8.719 1 98.12 275 PRO B O 1
ATOM 4908 N N . GLN B 1 276 ? 11.852 21.938 -7.66 1 98.38 276 GLN B N 1
ATOM 4909 C CA . GLN B 1 276 ? 11.68 22.859 -6.547 1 98.38 276 GLN B CA 1
ATOM 4910 C C . GLN B 1 276 ? 12.5 22.438 -5.336 1 98.38 276 GLN B C 1
ATOM 4912 O O . GLN B 1 276 ? 13.141 23.266 -4.691 1 98.38 276 GLN B O 1
ATOM 4917 N N . ALA B 1 277 ? 12.461 21.188 -5.012 1 98.81 277 ALA B N 1
ATOM 4918 C CA . ALA B 1 277 ? 13.172 20.656 -3.852 1 98.81 277 ALA B CA 1
ATOM 4919 C C . ALA B 1 277 ? 13.664 19.234 -4.109 1 98.81 277 ALA B C 1
ATOM 4921 O O . ALA B 1 277 ? 12.961 18.422 -4.715 1 98.81 277 ALA B O 1
ATOM 4922 N N . ARG B 1 278 ? 14.852 18.969 -3.721 1 98.81 278 ARG B N 1
ATOM 4923 C CA . ARG B 1 278 ? 15.422 17.625 -3.785 1 98.81 278 ARG B CA 1
ATOM 4924 C C . ARG B 1 278 ? 15.031 16.812 -2.561 1 98.81 278 ARG B C 1
ATOM 4926 O O . ARG B 1 278 ? 15.047 17.312 -1.438 1 98.81 278 ARG B O 1
ATOM 4933 N N . ILE B 1 279 ? 14.617 15.602 -2.738 1 98.88 279 ILE B N 1
ATOM 4934 C CA . ILE B 1 279 ? 14.5 14.672 -1.62 1 98.88 279 ILE B CA 1
ATOM 4935 C C . ILE B 1 279 ? 15.891 14.211 -1.189 1 98.88 279 ILE B C 1
ATOM 4937 O O . ILE B 1 279 ? 16.438 13.266 -1.767 1 98.88 279 ILE B O 1
ATOM 4941 N N . ALA B 1 280 ? 16.375 14.75 -0.068 1 98.62 280 ALA B N 1
ATOM 4942 C CA . ALA B 1 280 ? 17.781 14.625 0.277 1 98.62 280 ALA B CA 1
ATOM 4943 C C . ALA B 1 280 ? 18 13.523 1.312 1 98.62 280 ALA B C 1
ATOM 4945 O O . ALA B 1 280 ? 19.109 12.992 1.435 1 98.62 280 ALA B O 1
ATOM 4946 N N . GLY B 1 281 ? 16.969 13.242 2.016 1 98.69 281 GLY B N 1
ATOM 4947 C CA . GLY B 1 281 ? 17.031 12.211 3.039 1 98.69 281 GLY B CA 1
ATOM 4948 C C . GLY B 1 281 ? 15.68 11.633 3.398 1 98.69 281 GLY B C 1
ATOM 4949 O O . GLY B 1 281 ? 14.664 12.328 3.334 1 98.69 281 GLY B O 1
ATOM 4950 N N . ARG B 1 282 ? 15.68 10.414 3.744 1 98.81 282 ARG B N 1
ATOM 4951 C CA . ARG B 1 282 ? 14.5 9.672 4.184 1 98.81 282 ARG B CA 1
ATOM 4952 C C . ARG B 1 282 ? 14.781 8.906 5.469 1 98.81 282 ARG B C 1
ATOM 4954 O O . ARG B 1 282 ? 15.891 8.414 5.672 1 98.81 282 ARG B O 1
ATOM 4961 N N . GLY B 1 283 ? 13.781 8.883 6.328 1 98.81 283 GLY B N 1
ATOM 4962 C CA . GLY B 1 283 ? 13.891 8.133 7.57 1 98.81 283 GLY B CA 1
ATOM 4963 C C . GLY B 1 283 ? 12.641 7.355 7.914 1 98.81 283 GLY B C 1
ATOM 4964 O O . GLY B 1 283 ? 11.523 7.875 7.789 1 98.81 283 GLY B O 1
ATOM 4965 N N . VAL B 1 284 ? 12.805 6.125 8.234 1 98.75 284 VAL B N 1
ATOM 4966 C CA . VAL B 1 284 ? 11.766 5.227 8.734 1 98.75 284 VAL B CA 1
ATOM 4967 C C . VAL B 1 284 ? 12.148 4.703 10.109 1 98.75 284 VAL B C 1
ATOM 4969 O O . VAL B 1 284 ? 13.289 4.297 10.336 1 98.75 284 VAL B O 1
ATOM 4972 N N . SER B 1 285 ? 11.219 4.777 11.016 1 98.44 285 SER B N 1
ATOM 4973 C CA . SER B 1 285 ? 11.5 4.262 12.352 1 98.44 285 SER B CA 1
ATOM 4974 C C . SER B 1 285 ? 10.258 3.635 12.977 1 98.44 285 SER B C 1
ATOM 4976 O O . SER B 1 285 ? 9.133 3.879 12.523 1 98.44 285 SER B O 1
ATOM 4978 N N . ALA B 1 286 ? 10.484 2.785 13.906 1 98.81 286 ALA B N 1
ATOM 4979 C CA . ALA B 1 286 ? 9.406 2.193 14.695 1 98.81 286 ALA B CA 1
ATOM 4980 C C . ALA B 1 286 ? 9.836 1.955 16.141 1 98.81 286 ALA B C 1
ATOM 4982 O O . ALA B 1 286 ? 11.031 1.847 16.422 1 98.81 286 ALA B O 1
ATOM 4983 N N . LEU B 1 287 ? 8.961 1.993 16.969 1 98.25 287 LEU B N 1
ATOM 4984 C CA . LEU B 1 287 ? 9.109 1.65 18.391 1 98.25 287 LEU B CA 1
ATOM 4985 C C . LEU B 1 287 ? 7.848 0.984 18.922 1 98.25 287 LEU B C 1
ATOM 4987 O O . LEU B 1 287 ? 7.055 0.435 18.141 1 98.25 287 LEU B O 1
ATOM 4991 N N . GLU B 1 288 ? 7.668 0.906 20.219 1 97.75 288 GLU B N 1
ATOM 4992 C CA . GLU B 1 288 ? 6.473 0.288 20.781 1 97.75 288 GLU B CA 1
ATOM 4993 C C . GLU B 1 288 ? 5.207 0.997 20.312 1 97.75 288 GLU B C 1
ATOM 4995 O O . GLU B 1 288 ? 5.16 2.227 20.266 1 97.75 288 GLU B O 1
ATOM 5000 N N . PRO B 1 289 ? 4.191 0.213 19.984 1 97.88 289 PRO B N 1
ATOM 5001 C CA . PRO B 1 289 ? 2.971 0.793 19.422 1 97.88 289 PRO B CA 1
ATOM 5002 C C . PRO B 1 289 ? 2.416 1.937 20.266 1 97.88 289 PRO B C 1
ATOM 5004 O O . PRO B 1 289 ? 2.018 2.971 19.719 1 97.88 289 PRO B O 1
ATOM 5007 N N . ARG B 1 290 ? 2.43 1.871 21.578 1 96.94 290 ARG B N 1
ATOM 5008 C CA . ARG B 1 290 ? 1.813 2.885 22.422 1 96.94 290 ARG B CA 1
ATOM 5009 C C . ARG B 1 290 ? 2.645 4.164 22.453 1 96.94 290 ARG B C 1
ATOM 5011 O O . ARG B 1 290 ? 2.166 5.215 22.875 1 96.94 290 ARG B O 1
ATOM 5018 N N . MET B 1 291 ? 3.902 4.125 21.922 1 97.69 291 MET B N 1
ATOM 5019 C CA . MET B 1 291 ? 4.809 5.27 21.953 1 97.69 291 MET B CA 1
ATOM 5020 C C . MET B 1 291 ? 4.898 5.93 20.594 1 97.69 291 MET B C 1
ATOM 5022 O O . MET B 1 291 ? 5.82 6.703 20.328 1 97.69 291 MET B O 1
ATOM 5026 N N . PHE B 1 292 ? 3.924 5.652 19.781 1 98.06 292 PHE B N 1
ATOM 5027 C CA . PHE B 1 292 ? 4.004 6.059 18.375 1 98.06 292 PHE B CA 1
ATOM 5028 C C . PHE B 1 292 ? 4.184 7.566 18.266 1 98.06 292 PHE B C 1
ATOM 5030 O O . PHE B 1 292 ? 4.793 8.055 17.297 1 98.06 292 PHE B O 1
ATOM 5037 N N . GLY B 1 293 ? 3.676 8.336 19.25 1 98.38 293 GLY B N 1
ATOM 5038 C CA . GLY B 1 293 ? 3.783 9.781 19.203 1 98.38 293 GLY B CA 1
ATOM 5039 C C . GLY B 1 293 ? 5.219 10.273 19.234 1 98.38 293 GLY B C 1
ATOM 5040 O O . GLY B 1 293 ? 5.508 11.391 18.781 1 98.38 293 GLY B O 1
ATOM 5041 N N . PHE B 1 294 ? 6.113 9.469 19.703 1 98.69 294 PHE B N 1
ATOM 5042 C CA . PHE B 1 294 ? 7.512 9.852 19.875 1 98.69 294 PHE B CA 1
ATOM 5043 C C . PHE B 1 294 ? 8.359 9.297 18.734 1 98.69 294 PHE B C 1
ATOM 5045 O O . PHE B 1 294 ? 9.539 9.641 18.609 1 98.69 294 PHE B O 1
ATOM 5052 N N . ALA B 1 295 ? 7.805 8.484 17.859 1 98.75 295 ALA B N 1
ATOM 5053 C CA . ALA B 1 295 ? 8.516 7.742 16.828 1 98.75 295 ALA B CA 1
ATOM 5054 C C . ALA B 1 295 ? 9.164 8.695 15.82 1 98.75 295 ALA B C 1
ATOM 5056 O O . ALA B 1 295 ? 10.203 8.375 15.242 1 98.75 295 ALA B O 1
ATOM 5057 N N . PRO B 1 296 ? 8.625 9.914 15.617 1 98.94 296 PRO B N 1
ATOM 5058 C CA . PRO B 1 296 ? 9.219 10.82 14.633 1 98.94 296 PRO B CA 1
ATOM 5059 C C . PRO B 1 296 ? 10.625 11.273 15.023 1 98.94 296 PRO B C 1
ATOM 5061 O O . PRO B 1 296 ? 11.406 11.695 14.172 1 98.94 296 PRO B O 1
ATOM 5064 N N . VAL B 1 297 ? 10.953 11.219 16.297 1 98.88 297 VAL B N 1
ATOM 5065 C CA . VAL B 1 297 ? 12.242 11.711 16.766 1 98.88 297 VAL B CA 1
ATOM 5066 C C . VAL B 1 297 ? 13.367 10.961 16.062 1 98.88 297 VAL B C 1
ATOM 5068 O O . VAL B 1 297 ? 14.242 11.578 15.445 1 98.88 297 VAL B O 1
ATOM 5071 N N . GLU B 1 298 ? 13.297 9.672 16.094 1 98.75 298 GLU B N 1
ATOM 5072 C CA . GLU B 1 298 ? 14.344 8.883 15.461 1 98.75 298 GLU B CA 1
ATOM 5073 C C . GLU B 1 298 ? 14.219 8.922 13.938 1 98.75 298 GLU B C 1
ATOM 5075 O O . GLU B 1 298 ? 15.219 8.898 13.227 1 98.75 298 GLU B O 1
ATOM 5080 N N . ALA B 1 299 ? 12.992 8.93 13.391 1 98.88 299 ALA B N 1
ATOM 5081 C CA . ALA B 1 299 ? 12.812 9.016 11.945 1 98.88 299 ALA B CA 1
ATOM 5082 C C . ALA B 1 299 ? 13.5 10.258 11.375 1 98.88 299 ALA B C 1
ATOM 5084 O O . ALA B 1 299 ? 14.195 10.18 10.367 1 98.88 299 ALA B O 1
ATOM 5085 N N . ALA B 1 300 ? 13.297 11.375 12.008 1 98.94 300 ALA B N 1
ATOM 5086 C CA . ALA B 1 300 ? 13.914 12.617 11.562 1 98.94 300 ALA B CA 1
ATOM 5087 C C . ALA B 1 300 ? 15.438 12.547 11.68 1 98.94 300 ALA B C 1
ATOM 5089 O O . ALA B 1 300 ? 16.156 13.016 10.797 1 98.94 300 ALA B O 1
ATOM 5090 N N . GLY B 1 301 ? 15.891 12 12.812 1 98.81 301 GLY B N 1
ATOM 5091 C CA . GLY B 1 301 ? 17.328 11.812 12.953 1 98.81 301 GLY B CA 1
ATOM 5092 C C . GLY B 1 301 ? 17.938 11.023 11.82 1 98.81 301 GLY B C 1
ATOM 5093 O O . GLY B 1 301 ? 19 11.398 11.289 1 98.81 301 GLY B O 1
ATOM 5094 N N . ARG B 1 302 ? 17.328 9.969 11.461 1 98.75 302 ARG B N 1
ATOM 5095 C CA . ARG B 1 302 ? 17.812 9.125 10.367 1 98.75 302 ARG B CA 1
ATOM 5096 C C . ARG B 1 302 ? 17.797 9.891 9.047 1 98.75 302 ARG B C 1
ATOM 5098 O O . ARG B 1 302 ? 18.734 9.789 8.258 1 98.75 302 ARG B O 1
ATOM 5105 N N . ALA B 1 303 ? 16.703 10.609 8.805 1 98.88 303 ALA B N 1
ATOM 5106 C CA . ALA B 1 303 ? 16.609 11.391 7.578 1 98.88 303 ALA B CA 1
ATOM 5107 C C . ALA B 1 303 ? 17.703 12.445 7.508 1 98.88 303 ALA B C 1
ATOM 5109 O O . ALA B 1 303 ? 18.297 12.672 6.445 1 98.88 303 ALA B O 1
ATOM 5110 N N . LEU B 1 304 ? 17.984 13.117 8.594 1 98.88 304 LEU B N 1
ATOM 5111 C CA . LEU B 1 304 ? 19.031 14.141 8.648 1 98.88 304 LEU B CA 1
ATOM 5112 C C . LEU B 1 304 ? 20.391 13.531 8.367 1 98.88 304 LEU B C 1
ATOM 5114 O O . LEU B 1 304 ? 21.172 14.094 7.594 1 98.88 304 LEU B O 1
ATOM 5118 N N . ARG B 1 305 ? 20.656 12.383 9.023 1 98.62 305 ARG B N 1
ATOM 5119 C CA . ARG B 1 305 ? 21.938 11.711 8.789 1 98.62 305 ARG B CA 1
ATOM 5120 C C . ARG B 1 305 ? 22.094 11.359 7.312 1 98.62 305 ARG B C 1
ATOM 5122 O O . ARG B 1 305 ? 23.188 11.539 6.746 1 98.62 305 ARG B O 1
ATOM 5129 N N . ARG B 1 306 ? 21.078 10.938 6.723 1 98 306 ARG B N 1
ATOM 5130 C CA . ARG B 1 306 ? 21.125 10.57 5.309 1 98 306 ARG B CA 1
ATOM 5131 C C . ARG B 1 306 ? 21.375 11.789 4.434 1 98 306 ARG B C 1
ATOM 5133 O O . ARG B 1 306 ? 22.062 11.695 3.41 1 98 306 ARG B O 1
ATOM 5140 N N . ALA B 1 307 ? 20.797 12.875 4.816 1 98.38 307 ALA B N 1
ATOM 5141 C CA . ALA B 1 307 ? 20.953 14.109 4.059 1 98.38 307 ALA B CA 1
ATOM 5142 C C . ALA B 1 307 ? 22.312 14.734 4.32 1 98.38 307 ALA B C 1
ATOM 5144 O O . ALA B 1 307 ? 22.75 15.633 3.586 1 98.38 307 ALA B O 1
ATOM 5145 N N . GLY B 1 308 ? 23 14.297 5.371 1 98.5 308 GLY B N 1
ATOM 5146 C CA . GLY B 1 308 ? 24.312 14.828 5.719 1 98.5 308 GLY B CA 1
ATOM 5147 C C . GLY B 1 308 ? 24.25 16.172 6.41 1 98.5 308 GLY B C 1
ATOM 5148 O O . GLY B 1 308 ? 25.141 17.016 6.227 1 98.5 308 GLY B O 1
ATOM 5149 N N . ILE B 1 309 ? 23.156 16.438 7.113 1 98.75 309 ILE B N 1
ATOM 5150 C CA . ILE B 1 309 ? 23 17.719 7.785 1 98.75 309 ILE B CA 1
ATOM 5151 C C . ILE B 1 309 ? 22.562 17.5 9.234 1 98.75 309 ILE B C 1
ATOM 5153 O O . ILE B 1 309 ? 22.375 16.344 9.664 1 98.75 309 ILE B O 1
ATOM 5157 N N . SER B 1 310 ? 22.484 18.562 10.008 1 98.69 310 SER B N 1
ATOM 5158 C CA . SER B 1 310 ? 22.016 18.547 11.391 1 98.69 310 SER B CA 1
ATOM 5159 C C . SER B 1 310 ? 20.844 19.5 11.594 1 98.69 310 SER B C 1
ATOM 5161 O O . SER B 1 310 ? 20.484 20.234 10.68 1 98.69 310 SER B O 1
ATOM 5163 N N . TRP B 1 311 ? 20.281 19.469 12.734 1 98.69 311 TRP B N 1
ATOM 5164 C CA . TRP B 1 311 ? 19.141 20.312 13.047 1 98.69 311 TRP B CA 1
ATOM 5165 C C . TRP B 1 311 ? 19.5 21.781 12.93 1 98.69 311 TRP B C 1
ATOM 5167 O O . TRP B 1 311 ? 18.656 22.625 12.633 1 98.69 311 TRP B O 1
ATOM 5177 N N . SER B 1 312 ? 20.734 22.109 13.164 1 98.38 312 SER B N 1
ATOM 5178 C CA . SER B 1 312 ? 21.172 23.5 13.102 1 98.38 312 SER B CA 1
ATOM 5179 C C . SER B 1 312 ? 21.047 24.047 11.68 1 98.38 312 SER B C 1
ATOM 5181 O O . SER B 1 312 ? 21.016 25.266 11.484 1 98.38 312 SER B O 1
ATOM 5183 N N . ASP B 1 313 ? 20.969 23.141 10.703 1 98.62 313 ASP B N 1
ATOM 5184 C CA . ASP B 1 313 ? 20.891 23.547 9.305 1 98.62 313 ASP B CA 1
ATOM 5185 C C . ASP B 1 313 ? 19.438 23.734 8.875 1 98.62 313 ASP B C 1
ATOM 5187 O O . ASP B 1 313 ? 19.172 24.328 7.824 1 98.62 313 ASP B O 1
ATOM 5191 N N . VAL B 1 314 ? 18.5 23.312 9.633 1 98.88 314 VAL B N 1
ATOM 5192 C CA . VAL B 1 314 ? 17.109 23.203 9.227 1 98.88 314 VAL B CA 1
ATOM 5193 C C . VAL B 1 314 ? 16.391 24.531 9.438 1 98.88 314 VAL B C 1
ATOM 5195 O O . VAL B 1 314 ? 16.453 25.109 10.531 1 98.88 314 VAL B O 1
ATOM 5198 N N . SER B 1 315 ? 15.672 24.969 8.398 1 98.69 315 SER B N 1
ATOM 5199 C CA . SER B 1 315 ? 15.023 26.281 8.469 1 98.69 315 SER B CA 1
ATOM 5200 C C . SER B 1 315 ? 13.508 26.125 8.586 1 98.69 315 SER B C 1
ATOM 5202 O O . SER B 1 315 ? 12.812 27.078 8.945 1 98.69 315 SER B O 1
ATOM 5204 N N . ALA B 1 316 ? 12.992 24.969 8.234 1 98.88 316 ALA B N 1
ATOM 5205 C CA . ALA B 1 316 ? 11.555 24.75 8.297 1 98.88 316 ALA B CA 1
ATOM 5206 C C . ALA B 1 316 ? 11.234 23.297 8.641 1 98.88 316 ALA B C 1
ATOM 5208 O O . ALA B 1 316 ? 11.898 22.375 8.172 1 98.88 316 ALA B O 1
ATOM 5209 N N . VAL B 1 317 ? 10.25 23.109 9.5 1 98.94 317 VAL B N 1
ATOM 5210 C CA . VAL B 1 317 ? 9.781 21.766 9.867 1 98.94 317 VAL B CA 1
ATOM 5211 C C . VAL B 1 317 ? 8.266 21.688 9.688 1 98.94 317 VAL B C 1
ATOM 5213 O O . VAL B 1 317 ? 7.527 22.562 10.156 1 98.94 317 VAL B O 1
ATOM 5216 N N . GLU B 1 318 ? 7.816 20.766 8.953 1 98.94 318 GLU B N 1
ATOM 5217 C CA . GLU B 1 318 ? 6.41 20.359 8.914 1 98.94 318 GLU B CA 1
ATOM 5218 C C . GLU B 1 318 ? 6.195 19.031 9.633 1 98.94 318 GLU B C 1
ATOM 5220 O O . GLU B 1 318 ? 6.5 17.969 9.094 1 98.94 318 GLU B O 1
ATOM 5225 N N . LEU B 1 319 ? 5.723 19.109 10.836 1 98.94 319 LEU B N 1
ATOM 5226 C CA . LEU B 1 319 ? 5.395 17.969 11.68 1 98.94 319 LEU B CA 1
ATOM 5227 C C . LEU B 1 319 ? 3.885 17.781 11.797 1 98.94 319 LEU B C 1
ATOM 5229 O O . LEU B 1 319 ? 3.174 18.719 12.195 1 98.94 319 LEU B O 1
ATOM 5233 N N . ASN B 1 320 ? 3.383 16.594 11.391 1 98.88 320 ASN B N 1
ATOM 5234 C CA . ASN B 1 320 ? 1.943 16.375 11.508 1 98.88 320 ASN B CA 1
ATOM 5235 C C . ASN B 1 320 ? 1.477 16.453 12.953 1 98.88 320 ASN B C 1
ATOM 5237 O O . ASN B 1 320 ? 1.961 15.703 13.812 1 98.88 320 ASN B O 1
ATOM 5241 N N . GLU B 1 321 ? 0.518 17.328 13.18 1 98.12 321 GLU B N 1
ATOM 5242 C CA . GLU B 1 321 ? 0.004 17.578 14.531 1 98.12 321 GLU B CA 1
ATOM 5243 C C . GLU B 1 321 ? -1.17 16.656 14.844 1 98.12 321 GLU B C 1
ATOM 5245 O O . GLU B 1 321 ? -2.275 17.109 15.125 1 98.12 321 GLU B O 1
ATOM 5250 N N . ALA B 1 322 ? -0.861 15.336 14.953 1 98.12 322 ALA B N 1
ATOM 5251 C CA . ALA B 1 322 ? -1.96 14.453 15.336 1 98.12 322 ALA B CA 1
ATOM 5252 C C . ALA B 1 322 ? -2.527 14.852 16.703 1 98.12 322 ALA B C 1
ATOM 5254 O O . ALA B 1 322 ? -3.746 14.867 16.891 1 98.12 322 ALA B O 1
ATOM 5255 N N . PHE B 1 323 ? -1.72 15.07 17.625 1 98.62 323 PHE B N 1
ATOM 5256 C CA . PHE B 1 323 ? -1.974 15.609 18.953 1 98.62 323 PHE B CA 1
ATOM 5257 C C . PHE B 1 323 ? -0.937 16.672 19.312 1 98.62 323 PHE B C 1
ATOM 5259 O O . PHE B 1 323 ? 0.231 16.547 18.938 1 98.62 323 PHE B O 1
ATOM 5266 N N . ALA B 1 324 ? -1.398 17.672 20.062 1 98.88 324 ALA B N 1
ATOM 5267 C CA . ALA B 1 324 ? -0.431 18.656 20.531 1 98.88 324 ALA B CA 1
ATOM 5268 C C . ALA B 1 324 ? 0.678 18 21.344 1 98.88 324 ALA B C 1
ATOM 5270 O O . ALA B 1 324 ? 1.852 18.344 21.203 1 98.88 324 ALA B O 1
ATOM 5271 N N . VAL B 1 325 ? 0.292 17.016 22.156 1 98.69 325 VAL B N 1
ATOM 5272 C CA . VAL B 1 325 ? 1.227 16.344 23.047 1 98.69 325 VAL B CA 1
ATOM 5273 C C . VAL B 1 325 ? 2.33 15.672 22.234 1 98.69 325 VAL B C 1
ATOM 5275 O O . VAL B 1 325 ? 3.514 15.797 22.562 1 98.69 325 VAL B O 1
ATOM 5278 N N . GLN B 1 326 ? 1.967 14.938 21.234 1 98.5 326 GLN B N 1
ATOM 5279 C CA . GLN B 1 326 ? 2.965 14.25 20.422 1 98.5 326 GLN B CA 1
ATOM 5280 C C . GLN B 1 326 ? 3.887 15.234 19.719 1 98.5 326 GLN B C 1
ATOM 5282 O O . GLN B 1 326 ? 5.086 14.984 19.594 1 98.5 326 GLN B O 1
ATOM 5287 N N . SER B 1 327 ? 3.371 16.328 19.172 1 98.81 327 SER B N 1
ATOM 5288 C CA . SER B 1 327 ? 4.18 17.359 18.5 1 98.81 327 SER B CA 1
ATOM 5289 C C . SER B 1 327 ? 5.172 17.984 19.469 1 98.81 327 SER B C 1
ATOM 5291 O O . SER B 1 327 ? 6.352 18.141 19.156 1 98.81 327 SER B O 1
ATOM 5293 N N . LEU B 1 328 ? 4.672 18.328 20.641 1 98.88 328 LEU B N 1
ATOM 5294 C CA . LEU B 1 328 ? 5.508 18.969 21.641 1 98.88 328 LEU B CA 1
ATOM 5295 C C . LEU B 1 328 ? 6.617 18.031 22.109 1 98.88 328 LEU B C 1
ATOM 5297 O O . LEU B 1 328 ? 7.758 18.469 22.297 1 98.88 328 LEU B O 1
ATOM 5301 N N . ALA B 1 329 ? 6.285 16.75 22.328 1 98.81 329 ALA B N 1
ATOM 5302 C CA . ALA B 1 329 ? 7.285 15.758 22.734 1 98.81 329 ALA B CA 1
ATOM 5303 C C . ALA B 1 329 ? 8.422 15.68 21.719 1 98.81 329 ALA B C 1
ATOM 5305 O O . ALA B 1 329 ? 9.594 15.633 22.094 1 98.81 329 ALA B O 1
ATOM 5306 N N . CYS B 1 330 ? 8.109 15.695 20.438 1 98.88 330 CYS B N 1
ATOM 5307 C CA . CYS B 1 330 ? 9.109 15.602 19.391 1 98.88 330 CYS B CA 1
ATOM 5308 C C . CYS B 1 330 ? 9.945 16.875 19.312 1 98.88 330 CYS B C 1
ATOM 5310 O O . CYS B 1 330 ? 11.172 16.812 19.234 1 98.88 330 CYS B O 1
ATOM 5312 N N . VAL B 1 331 ? 9.281 18.031 19.328 1 98.81 331 VAL B N 1
ATOM 5313 C CA . VAL B 1 331 ? 9.977 19.312 19.234 1 98.81 331 VAL B CA 1
ATOM 5314 C C . VAL B 1 331 ? 10.945 19.469 20.406 1 98.81 331 VAL B C 1
ATOM 5316 O O . VAL B 1 331 ? 12.086 19.891 20.203 1 98.81 331 VAL B O 1
ATOM 5319 N N . ASP B 1 332 ? 10.453 19.125 21.641 1 98.75 332 ASP B N 1
ATOM 5320 C CA . ASP B 1 332 ? 11.312 19.188 22.828 1 98.75 332 ASP B CA 1
ATOM 5321 C C . ASP B 1 332 ? 12.531 18.281 22.656 1 98.75 332 ASP B C 1
ATOM 5323 O O . ASP B 1 332 ? 13.648 18.656 23.016 1 98.75 332 ASP B O 1
ATOM 5327 N N . ALA B 1 333 ? 12.312 17.094 22.156 1 98.75 333 ALA B N 1
ATOM 5328 C CA . ALA B 1 333 ? 13.391 16.125 21.984 1 98.75 333 ALA B CA 1
ATOM 5329 C C . ALA B 1 333 ? 14.414 16.609 20.969 1 98.75 333 ALA B C 1
ATOM 5331 O O . ALA B 1 333 ? 15.609 16.375 21.125 1 98.75 333 ALA B O 1
ATOM 5332 N N . TRP B 1 334 ? 13.938 17.234 19.859 1 98.75 334 TRP B N 1
ATOM 5333 C CA . TRP B 1 334 ? 14.812 17.719 18.797 1 98.75 334 TRP B CA 1
ATOM 5334 C C . TRP B 1 334 ? 15.602 18.938 19.25 1 98.75 334 TRP B C 1
ATOM 5336 O O . TRP B 1 334 ? 16.672 19.219 18.734 1 98.75 334 TRP B O 1
ATOM 5346 N N . GLY B 1 335 ? 15.109 19.672 20.203 1 98.44 335 GLY B N 1
ATOM 5347 C CA . GLY B 1 335 ? 15.773 20.875 20.703 1 98.44 335 GLY B CA 1
ATOM 5348 C C . GLY B 1 335 ? 15.844 21.984 19.672 1 98.44 335 GLY B C 1
ATOM 5349 O O . GLY B 1 335 ? 16.875 22.641 19.531 1 98.44 335 GLY B O 1
ATOM 5350 N N . ILE B 1 336 ? 14.797 22.141 18.938 1 98.38 336 ILE B N 1
ATOM 5351 C CA . ILE B 1 336 ? 14.805 23.109 17.844 1 98.38 336 ILE B CA 1
ATOM 5352 C C . ILE B 1 336 ? 13.938 24.312 18.203 1 98.38 336 ILE B C 1
ATOM 5354 O O . ILE B 1 336 ? 13.188 24.266 19.188 1 98.38 336 ILE B O 1
ATOM 5358 N N . ASP B 1 337 ? 14.055 25.375 17.406 1 97.88 337 ASP B N 1
ATOM 5359 C CA . ASP B 1 337 ? 13.203 26.547 17.547 1 97.88 337 ASP B CA 1
ATOM 5360 C C . ASP B 1 337 ? 11.75 26.219 17.203 1 97.88 337 ASP B C 1
ATOM 5362 O O . ASP B 1 337 ? 11.445 25.891 16.047 1 97.88 337 ASP B O 1
ATOM 5366 N N . PRO B 1 338 ? 10.852 26.328 18.172 1 97.88 338 PRO B N 1
ATOM 5367 C CA . PRO B 1 338 ? 9.445 26.047 17.875 1 97.88 338 PRO B CA 1
ATOM 5368 C C . PRO B 1 338 ? 8.891 26.953 16.766 1 97.88 338 PRO B C 1
ATOM 5370 O O . PRO B 1 338 ? 7.922 26.578 16.094 1 97.88 338 PRO B O 1
ATOM 5373 N N . GLY B 1 339 ? 9.531 28.062 16.531 1 98.06 339 GLY B N 1
ATOM 5374 C CA . GLY B 1 339 ? 9.062 29.016 15.531 1 98.06 339 GLY B CA 1
ATOM 5375 C C . GLY B 1 339 ? 9.172 28.5 14.109 1 98.06 339 GLY B C 1
ATOM 5376 O O . GLY B 1 339 ? 8.469 28.969 13.219 1 98.06 339 GLY B O 1
ATOM 5377 N N . ILE B 1 340 ? 10.047 27.516 13.836 1 98.69 340 ILE B N 1
ATOM 5378 C CA . ILE B 1 340 ? 10.219 27 12.477 1 98.69 340 ILE B CA 1
ATOM 5379 C C . ILE B 1 340 ? 9.289 25.812 12.242 1 98.69 340 ILE B C 1
ATOM 5381 O O . ILE B 1 340 ? 9.227 25.281 11.133 1 98.69 340 ILE B O 1
ATOM 5385 N N . VAL B 1 341 ? 8.547 25.406 13.32 1 98.88 341 VAL B N 1
ATOM 5386 C CA . VAL B 1 341 ? 7.684 24.234 13.234 1 98.88 341 VAL B CA 1
ATOM 5387 C C . VAL B 1 341 ? 6.27 24.672 12.844 1 98.88 341 VAL B C 1
ATOM 5389 O O . VAL B 1 341 ? 5.648 25.469 13.539 1 98.88 341 VAL B O 1
ATOM 5392 N N . ASN B 1 342 ? 5.789 24.109 11.734 1 98.81 342 ASN B N 1
ATOM 5393 C CA . ASN B 1 342 ? 4.422 24.328 11.281 1 98.81 342 ASN B CA 1
ATOM 5394 C C . ASN B 1 342 ? 4.07 25.812 11.258 1 98.81 342 ASN B C 1
ATOM 5396 O O . ASN B 1 342 ? 3.049 26.219 11.82 1 98.81 342 ASN B O 1
ATOM 5400 N N . ALA B 1 343 ? 4.887 26.547 10.562 1 98.75 343 ALA B N 1
ATOM 5401 C CA . ALA B 1 343 ? 4.789 28 10.602 1 98.75 343 ALA B CA 1
ATOM 5402 C C . ALA B 1 343 ? 3.633 28.5 9.742 1 98.75 343 ALA B C 1
ATOM 5404 O O . ALA B 1 343 ? 3.35 29.703 9.711 1 98.75 343 ALA B O 1
ATOM 5405 N N . LYS B 1 344 ? 2.957 27.625 9.07 1 98.75 344 LYS B N 1
ATOM 5406 C CA . LYS B 1 344 ? 1.756 27.953 8.305 1 98.75 344 LYS B CA 1
ATOM 5407 C C . LYS B 1 344 ? 0.541 27.203 8.844 1 98.75 344 LYS B C 1
ATOM 5409 O O . LYS B 1 344 ? -0.417 26.953 8.109 1 98.75 344 LYS B O 1
ATOM 5414 N N . GLY B 1 345 ? 0.621 26.812 10.117 1 98.5 345 GLY B N 1
ATOM 5415 C CA . GLY B 1 345 ? -0.418 25.984 10.719 1 98.5 345 GLY B CA 1
ATOM 5416 C C . GLY B 1 345 ? -0.228 24.5 10.453 1 98.5 345 GLY B C 1
ATOM 5417 O O . GLY B 1 345 ? 0.532 24.109 9.562 1 98.5 345 GLY B O 1
ATOM 5418 N N . GLY B 1 346 ? -0.861 23.719 11.305 1 98.62 346 GLY B N 1
ATOM 5419 C CA . GLY B 1 346 ? -0.736 22.281 11.18 1 98.62 346 GLY B CA 1
ATOM 5420 C C . GLY B 1 346 ? -2.066 21.562 11.273 1 98.62 346 GLY B C 1
ATOM 5421 O O . GLY B 1 346 ? -3.119 22.141 11.016 1 98.62 346 GLY B O 1
ATOM 5422 N N . ALA B 1 347 ? -2.01 20.297 11.555 1 98.88 347 ALA B N 1
ATOM 5423 C CA . ALA B 1 347 ? -3.141 19.375 11.422 1 98.88 347 ALA B CA 1
ATOM 5424 C C . ALA B 1 347 ? -4.207 19.672 12.477 1 98.88 347 ALA B C 1
ATOM 5426 O O . ALA B 1 347 ? -5.383 19.344 12.281 1 98.88 347 ALA B O 1
ATOM 5427 N N . ILE B 1 348 ? -3.836 20.219 13.609 1 98.81 348 ILE B N 1
ATOM 5428 C CA . ILE B 1 348 ? -4.844 20.562 14.609 1 98.81 348 ILE B CA 1
ATOM 5429 C C . ILE B 1 348 ? -5.805 21.594 14.031 1 98.81 348 ILE B C 1
ATOM 5431 O O . ILE B 1 348 ? -7.008 21.547 14.305 1 98.81 348 ILE B O 1
ATOM 5435 N N . ALA B 1 349 ? -5.301 22.531 13.242 1 98.81 349 ALA B N 1
ATOM 5436 C CA . ALA B 1 349 ? -6.125 23.562 12.625 1 98.81 349 ALA B CA 1
ATOM 5437 C C . ALA B 1 349 ? -6.648 23.094 11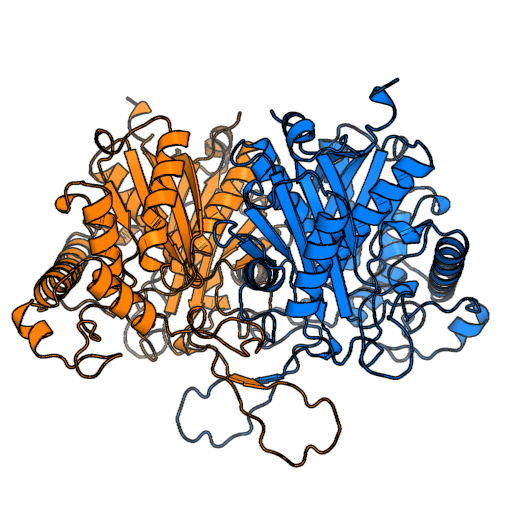.266 1 98.81 349 ALA B C 1
ATOM 5439 O O . ALA B 1 349 ? -7.852 23.156 11 1 98.81 349 ALA B O 1
ATOM 5440 N N . ILE B 1 350 ? -5.793 22.594 10.391 1 98.62 350 ILE B N 1
ATOM 5441 C CA . ILE B 1 350 ? -6.059 22.281 8.992 1 98.62 350 ILE B CA 1
ATOM 5442 C C . ILE B 1 350 ? -6.84 20.984 8.883 1 98.62 350 ILE B C 1
ATOM 5444 O O . ILE B 1 350 ? -7.727 20.844 8.039 1 98.62 350 ILE B O 1
ATOM 5448 N N . GLY B 1 351 ? -6.488 20.047 9.734 1 98.62 351 GLY B N 1
ATOM 5449 C CA . GLY B 1 351 ? -7.047 18.703 9.664 1 98.62 351 GLY B CA 1
ATOM 5450 C C . GLY B 1 351 ? -6.016 17.656 9.305 1 98.62 351 GLY B C 1
ATOM 5451 O O . GLY B 1 351 ? -4.906 17.984 8.883 1 98.62 351 GLY B O 1
ATOM 5452 N N . HIS B 1 352 ? -6.48 16.422 9.492 1 98.69 352 HIS B N 1
ATOM 5453 C CA . HIS B 1 352 ? -5.586 15.281 9.312 1 98.69 352 HIS B CA 1
ATOM 5454 C C . HIS B 1 352 ? -6.297 14.125 8.625 1 98.69 352 HIS B C 1
ATOM 5456 O O . HIS B 1 352 ? -6.461 13.055 9.211 1 98.69 352 HIS B O 1
ATOM 5462 N N . PRO B 1 353 ? -6.734 14.312 7.316 1 98.81 353 PRO B N 1
ATOM 5463 C CA . PRO B 1 353 ? -7.07 13.078 6.594 1 98.81 353 PRO B CA 1
ATOM 5464 C C . PRO B 1 353 ? -5.887 12.125 6.469 1 98.81 353 PRO B C 1
ATOM 5466 O O . PRO B 1 353 ? -4.926 12.422 5.75 1 98.81 353 PRO B O 1
ATOM 5469 N N . LEU B 1 354 ? -5.961 11.016 7.105 1 98.31 354 LEU B N 1
ATOM 5470 C CA . LEU B 1 354 ? -4.82 10.141 7.371 1 98.31 354 LEU B CA 1
ATOM 5471 C C . LEU B 1 354 ? -3.992 9.93 6.109 1 98.31 354 LEU B C 1
ATOM 5473 O O . LEU B 1 354 ? -2.863 10.414 6.012 1 98.31 354 LEU B O 1
ATOM 5477 N N . GLY B 1 355 ? -4.547 9.375 5.062 1 98.38 355 GLY B N 1
ATOM 5478 C CA . GLY B 1 355 ? -3.838 8.992 3.854 1 98.38 355 GLY B CA 1
ATOM 5479 C C . GLY B 1 355 ? -3.316 10.18 3.062 1 98.38 355 GLY B C 1
ATOM 5480 O O . GLY B 1 355 ? -2.461 10.016 2.189 1 98.38 355 GLY B O 1
ATOM 5481 N N . ALA B 1 356 ? -3.73 11.383 3.34 1 98.81 356 ALA B N 1
ATOM 5482 C CA . ALA B 1 356 ? -3.4 12.555 2.529 1 98.81 356 ALA B CA 1
ATOM 5483 C C . ALA B 1 356 ? -2.391 13.445 3.242 1 98.81 356 ALA B C 1
ATOM 5485 O O . ALA B 1 356 ? -1.782 14.32 2.623 1 98.81 356 ALA B O 1
ATOM 5486 N N . SER B 1 357 ? -2.168 13.227 4.496 1 98.88 357 SER B N 1
ATOM 5487 C CA . SER B 1 357 ? -1.476 14.188 5.344 1 98.88 357 SER B CA 1
ATOM 5488 C C . SER B 1 357 ? -0.005 14.312 4.957 1 98.88 357 SER B C 1
ATOM 5490 O O . SER B 1 357 ? 0.562 15.406 4.98 1 98.88 357 SER B O 1
ATOM 5492 N N . GLY B 1 358 ? 0.622 13.18 4.613 1 98.88 358 GLY B N 1
ATOM 5493 C CA . GLY B 1 358 ? 2.025 13.227 4.234 1 98.88 358 GLY B CA 1
ATOM 5494 C C . GLY B 1 358 ? 2.287 14.078 3.008 1 98.88 358 GLY B C 1
ATOM 5495 O O . GLY B 1 358 ? 3.271 14.82 2.957 1 98.88 358 GLY B O 1
ATOM 5496 N N . GLY B 1 359 ? 1.432 13.906 1.987 1 98.88 359 GLY B N 1
ATOM 5497 C CA . GLY B 1 359 ? 1.548 14.727 0.796 1 98.88 359 GLY B CA 1
ATOM 5498 C C . GLY B 1 359 ? 1.359 16.203 1.077 1 98.88 359 GLY B C 1
ATOM 5499 O O . GLY B 1 359 ? 2.07 17.047 0.519 1 98.88 359 GLY B O 1
ATOM 5500 N N . ARG B 1 360 ? 0.42 16.531 1.936 1 98.88 360 ARG B N 1
ATOM 5501 C CA . ARG B 1 360 ? 0.219 17.922 2.34 1 98.88 360 ARG B CA 1
ATOM 5502 C C . ARG B 1 360 ? 1.479 18.5 2.982 1 98.88 360 ARG B C 1
ATOM 5504 O O . ARG B 1 360 ? 1.875 19.625 2.688 1 98.88 360 ARG B O 1
ATOM 5511 N N . LEU B 1 361 ? 2.109 17.703 3.887 1 98.94 361 LEU B N 1
ATOM 5512 C CA . LEU B 1 361 ? 3.326 18.156 4.551 1 98.94 361 LEU B CA 1
ATOM 5513 C C . LEU B 1 361 ? 4.402 18.516 3.529 1 98.94 361 LEU B C 1
ATOM 5515 O O . LEU B 1 361 ? 5.047 19.562 3.635 1 98.94 361 LEU B O 1
ATOM 5519 N N . LEU B 1 362 ? 4.578 17.688 2.529 1 98.94 362 LEU B N 1
ATOM 5520 C CA . LEU B 1 362 ? 5.625 17.891 1.534 1 98.94 362 LEU B CA 1
ATOM 5521 C C . LEU B 1 362 ? 5.332 19.125 0.691 1 98.94 362 LEU B C 1
ATOM 5523 O O . LEU B 1 362 ? 6.234 19.922 0.41 1 98.94 362 LEU B O 1
ATOM 5527 N N . GLY B 1 363 ? 4.062 19.203 0.25 1 98.88 363 GLY B N 1
ATOM 5528 C CA . GLY B 1 363 ? 3.689 20.391 -0.516 1 98.88 363 GLY B CA 1
ATOM 5529 C C . GLY B 1 363 ? 3.904 21.688 0.242 1 98.88 363 GLY B C 1
ATOM 5530 O O . GLY B 1 363 ? 4.492 22.625 -0.289 1 98.88 363 GLY B O 1
ATOM 5531 N N . THR B 1 364 ? 3.449 21.719 1.483 1 98.94 364 THR B N 1
ATOM 5532 C CA . THR B 1 364 ? 3.588 22.891 2.32 1 98.94 364 THR B CA 1
ATOM 5533 C C . THR B 1 364 ? 5.062 23.203 2.574 1 98.94 364 THR B C 1
ATOM 5535 O O . THR B 1 364 ? 5.48 24.359 2.477 1 98.94 364 THR B O 1
ATOM 5538 N N . LEU B 1 365 ? 5.82 22.172 2.918 1 98.94 365 LEU B N 1
ATOM 5539 C CA . LEU B 1 365 ? 7.238 22.359 3.205 1 98.94 365 LEU B CA 1
ATOM 5540 C C . LEU B 1 365 ? 7.969 22.922 1.993 1 98.94 365 LEU B C 1
ATOM 5542 O O . LEU B 1 365 ? 8.797 23.828 2.129 1 98.94 365 LEU B O 1
ATOM 5546 N N . THR B 1 366 ? 7.695 22.391 0.835 1 98.88 366 THR B N 1
ATOM 5547 C CA . THR B 1 366 ? 8.312 22.875 -0.396 1 98.88 366 THR B CA 1
ATOM 5548 C C . THR B 1 366 ? 7.992 24.344 -0.625 1 98.88 366 THR B C 1
ATOM 5550 O O . THR B 1 366 ? 8.883 25.141 -0.932 1 98.88 366 THR B O 1
ATOM 5553 N N . ALA B 1 367 ? 6.746 24.672 -0.463 1 98.69 367 ALA B N 1
ATOM 5554 C CA . ALA B 1 367 ? 6.312 26.062 -0.66 1 98.69 367 ALA B CA 1
ATOM 5555 C C . ALA B 1 367 ? 6.973 26.984 0.352 1 98.69 367 ALA B C 1
ATOM 5557 O O . ALA B 1 367 ? 7.375 28.094 0.01 1 98.69 367 ALA B O 1
ATOM 5558 N N . ARG B 1 368 ? 7.055 26.547 1.593 1 98.75 368 ARG B N 1
ATOM 5559 C CA . ARG B 1 368 ? 7.684 27.344 2.637 1 98.75 368 ARG B CA 1
ATOM 5560 C C . ARG B 1 368 ? 9.148 27.609 2.316 1 98.75 368 ARG B C 1
ATOM 5562 O O . ARG B 1 368 ? 9.641 28.734 2.494 1 98.75 368 ARG B O 1
ATOM 5569 N N . LEU B 1 369 ? 9.836 26.562 1.912 1 98.62 369 LEU B N 1
ATOM 5570 C CA . LEU B 1 369 ? 11.25 26.719 1.567 1 98.62 369 LEU B CA 1
ATOM 5571 C C . LEU B 1 369 ? 11.422 27.672 0.398 1 98.62 369 LEU B C 1
ATOM 5573 O O . LEU B 1 369 ? 12.328 28.516 0.407 1 98.62 369 LEU B O 1
ATOM 5577 N N . ARG B 1 370 ? 10.609 27.594 -0.561 1 97.5 370 ARG B N 1
ATOM 5578 C CA . ARG B 1 370 ? 10.664 28.5 -1.708 1 97.5 370 ARG B CA 1
ATOM 5579 C C . ARG B 1 370 ? 10.43 29.938 -1.281 1 97.5 370 ARG B C 1
ATOM 5581 O O . ARG B 1 370 ? 11.133 30.844 -1.725 1 97.5 370 ARG B O 1
ATOM 5588 N N . GLU B 1 371 ? 9.43 30.141 -0.466 1 96.81 371 GLU B N 1
ATOM 5589 C CA . GLU B 1 371 ? 9.055 31.484 -0.017 1 96.81 371 GLU B CA 1
ATOM 5590 C C . GLU B 1 371 ? 10.156 32.094 0.844 1 96.81 371 GLU B C 1
ATOM 5592 O O . GLU B 1 371 ? 10.508 33.281 0.662 1 96.81 371 GLU B O 1
ATOM 5597 N N . SER B 1 372 ? 10.75 31.344 1.758 1 96.69 372 SER B N 1
ATOM 5598 C CA . SER B 1 372 ? 11.703 31.875 2.729 1 96.69 372 SER B CA 1
ATOM 5599 C C . SER B 1 372 ? 13.109 31.922 2.146 1 96.69 372 SER B C 1
ATOM 5601 O O . SER B 1 372 ? 13.969 32.656 2.639 1 96.69 372 SER B O 1
ATOM 5603 N N . GLY B 1 373 ? 13.344 31.047 1.157 1 97.38 373 GLY B N 1
ATOM 5604 C CA . GLY B 1 373 ? 14.695 30.906 0.628 1 97.38 373 GLY B CA 1
ATOM 5605 C C . GLY B 1 373 ? 15.57 29.984 1.453 1 97.38 373 GLY B C 1
ATOM 5606 O O . GLY B 1 373 ? 16.734 29.766 1.129 1 97.38 373 GLY B O 1
ATOM 5607 N N . GLY B 1 374 ? 15.008 29.391 2.518 1 98 374 GLY B N 1
ATOM 5608 C CA . GLY B 1 374 ? 15.758 28.422 3.305 1 98 374 GLY B CA 1
ATOM 5609 C C . GLY B 1 374 ? 16.172 27.203 2.512 1 98 374 GLY B C 1
ATOM 5610 O O . GLY B 1 374 ? 15.461 26.781 1.592 1 98 374 GLY B O 1
ATOM 5611 N N . ARG B 1 375 ? 17.25 26.641 2.877 1 98.38 375 ARG B N 1
ATOM 5612 C CA . ARG B 1 375 ? 17.812 25.562 2.062 1 98.38 375 ARG B CA 1
ATOM 5613 C C . ARG B 1 375 ? 17.234 24.203 2.469 1 98.38 375 ARG B C 1
ATOM 5615 O O . ARG B 1 375 ? 16.906 23.391 1.613 1 98.38 375 ARG B O 1
ATOM 5622 N N . TRP B 1 376 ? 17.125 23.969 3.814 1 98.81 376 TRP B N 1
ATOM 5623 C CA . TRP B 1 376 ? 16.781 22.641 4.281 1 98.81 376 TRP B CA 1
ATOM 5624 C C . TRP B 1 376 ? 15.477 22.641 5.066 1 98.81 376 TRP B C 1
ATOM 5626 O O . TRP B 1 376 ? 15.227 23.547 5.863 1 98.81 376 TRP B O 1
ATOM 5636 N N . GLY B 1 377 ? 14.648 21.688 4.824 1 98.94 377 GLY B N 1
ATOM 5637 C CA . GLY B 1 377 ? 13.43 21.453 5.586 1 98.94 377 GLY B CA 1
ATOM 5638 C C . GLY B 1 377 ? 13.203 20 5.926 1 98.94 377 GLY B C 1
ATOM 5639 O O . GLY B 1 377 ? 13.766 19.109 5.277 1 98.94 377 GLY B O 1
ATOM 5640 N N . VAL B 1 378 ? 12.406 19.719 6.988 1 99 378 VAL B N 1
ATOM 5641 C CA . VAL B 1 378 ? 12.102 18.359 7.422 1 99 378 VAL B CA 1
ATOM 5642 C C . VAL B 1 378 ? 10.586 18.172 7.5 1 99 378 VAL B C 1
ATOM 5644 O O . VAL B 1 378 ? 9.883 18.984 8.117 1 99 378 VAL B O 1
ATOM 5647 N N . ALA B 1 379 ? 10.086 17.234 6.805 1 99 379 ALA B N 1
ATOM 5648 C CA . ALA B 1 379 ? 8.727 16.734 7.012 1 99 379 ALA B CA 1
ATOM 5649 C C . ALA B 1 379 ? 8.727 15.469 7.855 1 99 379 ALA B C 1
ATOM 5651 O O . ALA B 1 379 ? 9.516 14.555 7.609 1 99 379 ALA B O 1
ATOM 5652 N N . ALA B 1 380 ? 7.91 15.367 8.906 1 98.94 380 ALA B N 1
ATOM 5653 C CA . ALA B 1 380 ? 7.848 14.195 9.773 1 98.94 380 ALA B CA 1
ATOM 5654 C C . ALA B 1 380 ? 6.41 13.891 10.188 1 98.94 380 ALA B C 1
ATOM 5656 O O . ALA B 1 380 ? 5.578 14.797 10.273 1 98.94 380 ALA B O 1
ATOM 5657 N N . ILE B 1 381 ? 6.117 12.633 10.43 1 98.94 381 ILE B N 1
ATOM 5658 C CA . ILE B 1 381 ? 4.758 12.227 10.773 1 98.94 381 ILE B CA 1
ATOM 5659 C C . ILE B 1 381 ? 4.805 10.969 11.641 1 98.94 381 ILE B C 1
ATOM 5661 O O . ILE B 1 381 ? 5.516 10.016 11.328 1 98.94 381 ILE B O 1
ATOM 5665 N N . CYS B 1 382 ? 4.102 11.055 12.797 1 98.81 382 CYS B N 1
ATOM 5666 C CA . CYS B 1 382 ? 3.928 9.859 13.617 1 98.81 382 CYS B CA 1
ATOM 5667 C C . CYS B 1 382 ? 2.865 8.945 13.016 1 98.81 382 CYS B C 1
ATOM 5669 O O . CYS B 1 382 ? 1.977 9.398 12.297 1 98.81 382 CYS B O 1
ATOM 5671 N N . ILE B 1 383 ? 2.996 7.727 13.234 1 98.75 383 ILE B N 1
ATOM 5672 C CA . ILE B 1 383 ? 2.135 6.699 12.648 1 98.75 383 ILE B CA 1
ATOM 5673 C C . ILE B 1 383 ? 1.688 5.727 13.734 1 98.75 383 ILE B C 1
ATOM 5675 O O . ILE B 1 383 ? 2.514 5.191 14.477 1 98.75 383 ILE B O 1
ATOM 5679 N N . GLY B 1 384 ? 0.324 5.484 13.82 1 97.38 384 GLY B N 1
ATOM 5680 C CA . GLY B 1 384 ? -0.174 4.477 14.742 1 97.38 384 GLY B CA 1
ATOM 5681 C C . GLY B 1 384 ? 0.598 3.172 14.68 1 97.38 384 GLY B C 1
ATOM 5682 O O . GLY B 1 384 ? 1.27 2.893 13.68 1 97.38 384 GLY B O 1
ATOM 5683 N N . VAL B 1 385 ? 0.484 2.449 15.68 1 97.62 385 VAL B N 1
ATOM 5684 C CA . VAL B 1 385 ? 1.129 1.15 15.852 1 97.62 385 VAL B CA 1
ATOM 5685 C C . VAL B 1 385 ? 2.645 1.328 15.898 1 97.62 385 VAL B C 1
ATOM 5687 O O . VAL B 1 385 ? 3.393 0.468 15.43 1 97.62 385 VAL B O 1
ATOM 5690 N N . GLY B 1 386 ? 3.135 2.461 16.25 1 98.44 386 GLY B N 1
ATOM 5691 C CA . GLY B 1 386 ? 4.496 2.646 16.734 1 98.44 386 GLY B CA 1
ATOM 5692 C C . GLY B 1 386 ? 5.453 3.08 15.633 1 98.44 386 GLY B C 1
ATOM 5693 O O . GLY B 1 386 ? 6.668 2.906 15.758 1 98.44 386 GLY B O 1
ATOM 5694 N N . GLN B 1 387 ? 5.016 3.719 14.562 1 98.81 387 GLN B N 1
ATOM 5695 C CA . GLN B 1 387 ? 5.941 3.996 13.469 1 98.81 387 GLN B CA 1
ATOM 5696 C C . GLN B 1 387 ? 6.02 5.492 13.18 1 98.81 387 GLN B C 1
ATOM 5698 O O . GLN B 1 387 ? 5.227 6.273 13.711 1 98.81 387 GLN B O 1
ATOM 5703 N N . ALA B 1 388 ? 6.969 5.879 12.359 1 98.94 388 ALA B N 1
ATOM 5704 C CA . ALA B 1 388 ? 7.066 7.254 11.875 1 98.94 388 ALA B CA 1
ATOM 5705 C C . ALA B 1 388 ? 7.91 7.328 10.602 1 98.94 388 ALA B C 1
ATOM 5707 O O . ALA B 1 388 ? 8.68 6.414 10.305 1 98.94 388 ALA B O 1
ATOM 5708 N N . LEU B 1 389 ? 7.703 8.359 9.891 1 98.94 389 LEU B N 1
ATOM 5709 C CA . LEU B 1 389 ? 8.484 8.695 8.703 1 98.94 389 LEU B CA 1
ATOM 5710 C C . LEU B 1 389 ? 8.984 10.133 8.773 1 98.94 389 LEU B C 1
ATOM 5712 O O . LEU B 1 389 ? 8.367 10.984 9.422 1 98.94 389 LEU B O 1
ATOM 5716 N N . ALA B 1 390 ? 10.047 10.375 8.094 1 98.94 390 ALA B N 1
ATOM 5717 C CA . ALA B 1 390 ? 10.555 11.727 7.898 1 98.94 390 ALA B CA 1
ATOM 5718 C C . ALA B 1 390 ? 11.266 11.859 6.551 1 98.94 390 ALA B C 1
ATOM 5720 O O . ALA B 1 390 ? 11.852 10.898 6.059 1 98.94 390 ALA B O 1
ATOM 5721 N N . VAL B 1 391 ? 11.164 12.992 5.949 1 98.94 391 VAL B N 1
ATOM 5722 C CA . VAL B 1 391 ? 11.82 13.32 4.691 1 98.94 391 VAL B CA 1
ATOM 5723 C C . VAL B 1 391 ? 12.508 14.68 4.809 1 98.94 391 VAL B C 1
ATOM 5725 O O . VAL B 1 391 ? 11.922 15.641 5.32 1 98.94 391 VAL B O 1
ATOM 5728 N N . VAL B 1 392 ? 13.742 14.75 4.406 1 98.94 392 VAL B N 1
ATOM 5729 C CA . VAL B 1 392 ? 14.477 16.016 4.32 1 98.94 392 VAL B CA 1
ATOM 5730 C C . VAL B 1 392 ? 14.422 16.547 2.889 1 98.94 392 VAL B C 1
ATOM 5732 O O . VAL B 1 392 ? 14.734 15.82 1.939 1 98.94 392 VAL B O 1
ATOM 5735 N N . LEU B 1 393 ? 14.016 17.781 2.781 1 98.94 393 LEU B N 1
ATOM 5736 C CA . LEU B 1 393 ? 14.016 18.453 1.494 1 98.94 393 LEU B CA 1
ATOM 5737 C C . LEU B 1 393 ? 15.133 19.5 1.429 1 98.94 393 LEU B C 1
ATOM 5739 O O . LEU B 1 393 ? 15.422 20.172 2.422 1 98.94 393 LEU B O 1
ATOM 5743 N N . GLU B 1 394 ? 15.727 19.594 0.257 1 98.88 394 GLU B N 1
ATOM 5744 C CA . GLU B 1 394 ? 16.672 20.656 -0.058 1 98.88 394 GLU B CA 1
ATOM 5745 C C . GLU B 1 394 ? 16.109 21.609 -1.103 1 98.88 394 GLU B C 1
ATOM 5747 O O . GLU B 1 394 ? 15.812 21.203 -2.229 1 98.88 394 GLU B O 1
ATOM 5752 N N . ASN B 1 395 ? 15.992 22.844 -0.752 1 98.69 395 ASN B N 1
ATOM 5753 C CA . ASN B 1 395 ? 15.547 23.859 -1.688 1 98.69 395 ASN B CA 1
ATOM 5754 C C . ASN B 1 395 ? 16.547 24.062 -2.824 1 98.69 395 ASN B C 1
ATOM 5756 O O . ASN B 1 395 ? 17.703 24.406 -2.588 1 98.69 395 ASN B O 1
ATOM 5760 N N . VAL B 1 396 ? 16.078 23.875 -4.066 1 97.94 396 VAL B N 1
ATOM 5761 C CA . VAL B 1 396 ? 17.016 23.969 -5.184 1 97.94 396 VAL B CA 1
ATOM 5762 C C . VAL B 1 396 ? 16.578 25.078 -6.137 1 97.94 396 VAL B C 1
ATOM 5764 O O . VAL B 1 396 ? 16.984 25.109 -7.301 1 97.94 396 VAL B O 1
ATOM 5767 N N . THR B 1 397 ? 15.719 25.922 -5.77 1 92 397 THR B N 1
ATOM 5768 C CA . THR B 1 397 ? 15.234 26.984 -6.633 1 92 397 THR B CA 1
ATOM 5769 C C . THR B 1 397 ? 16.312 28.047 -6.828 1 92 397 THR B C 1
ATOM 5771 O O . THR B 1 397 ? 16.281 28.797 -7.809 1 92 397 THR B O 1
ATOM 5774 N N . GLU B 1 398 ? 17.25 28.453 -5.891 1 73.81 398 GLU B N 1
ATOM 5775 C CA . GLU B 1 398 ? 18.266 29.484 -6.07 1 73.81 398 GLU B CA 1
ATOM 5776 C C . GLU B 1 398 ? 19.375 29.016 -7.008 1 73.81 398 GLU B C 1
ATOM 5778 O O . GLU B 1 398 ? 20.094 29.828 -7.57 1 73.81 398 GLU B O 1
ATOM 5783 N N . ASP B 1 399 ? 19.75 27.734 -7.066 1 51.66 399 ASP B N 1
ATOM 5784 C CA . ASP B 1 399 ? 20.906 27.438 -7.91 1 51.66 399 ASP B CA 1
ATOM 5785 C C . ASP B 1 399 ? 20.688 27.906 -9.344 1 51.66 399 ASP B C 1
ATOM 5787 O O . ASP B 1 399 ? 21.484 27.609 -10.234 1 51.66 399 ASP B O 1
ATOM 5791 N N . ARG B 1 400 ? 19.719 28.531 -9.57 1 40.72 400 ARG B N 1
ATOM 5792 C CA . ARG B 1 400 ? 19.594 29.219 -10.859 1 40.72 400 ARG B CA 1
ATOM 5793 C C . ARG B 1 400 ? 20.281 30.578 -10.812 1 40.72 400 ARG B C 1
ATOM 5795 O O . ARG B 1 400 ? 20.219 31.344 -11.781 1 40.72 400 ARG B O 1
ATOM 5802 N N . ALA B 1 401 ? 20.719 31.203 -9.648 1 31 401 ALA B N 1
ATOM 5803 C CA . ALA B 1 401 ? 21.469 32.438 -9.867 1 31 401 ALA B CA 1
ATOM 5804 C C . ALA B 1 401 ? 22.859 32.156 -10.43 1 31 401 ALA B C 1
ATOM 5806 O O . ALA B 1 401 ? 23.547 31.234 -9.977 1 31 401 ALA B O 1
#

Secondary structure (DSSP, 8-state):
----EEEEEEEPPPEETTSTTTTS-HHHHHHHHHHHHHHT-TT--GGG--EEEEE-S--SSTT-S-HHHHHHHHTT--TT---EEEE-GGGHHHHHHHHHHHHHHTTS-SEEEEEEEEESSSPPEEEPPPSSSS-SS----EE-SSS--S--TTS-GGGS--HHHHHHHHHHHHT--HHHHHHHHHHHHHHHHHHHHTTTTTTTB--B--SSSS--B-S-S---TT--HHHHHTSPBSSSTT-S-BTTSBPPPEEEEEEEEEE-STTHHHHTS---EEEEEEEEEE--GGGGGGTHHHHHHHHHHHHT--GGGEEEEEE--SBHHHHHHHHHHHT--GGGBSTT--HHHH---HHHHHHHHHHHHHHHHHHH--SEEEEEEEETTTEEEEEEEEE-SSTT-/----EEEEEEEPPPEETTSTTTTS-HHHHHHHHHHHHHHT-TT--GGG--EEEEE-S--SSTT-S-HHHHHHHHTT--TT---EEEE-GGGHHHHHHHHHHHHHHTTS-SEEEEEEEEESSSPPEEEPPPSSSS-SS----EE-SSS--S--TTS-GGGS--HHHHHHHHHHHHT--HHHHHHHHHHHHHHHHHHHHTTTTTTTB--B--SSSS--B-S-S---TT--HHHHHTSPBSSSTT-S-BTTSBPPPEEEEEEEEEE-STTHHHHTS---EEEEEEEEEE--GGGGGGTHHHHHHHHHHHHT--GGGEEEEEE--SBHHHHHHHHHHHT--GGGBSTT--HHHH---HHHHHHHHHHHHHHHHHHH--SEEEEEEEETTTEEEEEEEEE-SGGG-

Nearest PDB structures (foldseek):
  6pcb-assembly1_C  TM=9.717E-01  e=3.653E-56  Pseudomonas putida KT2440
  6pca-assembly1_D  TM=9.720E-01  e=3.262E-55  Pseudomonas putida KT2440
  7ei4-assembly1_A  TM=9.580E-01  e=2.007E-49  [Empedobacter] haloabium
  4c2k-assembly2_C  TM=9.535E-01  e=1.576E-48  Homo sapiens
  6art-assembly1_A  TM=9.335E-01  e=2.209E-47  Aspergillus fumigatus Af293

Radius of gyration: 25.2 Å; Cα contacts (8 Å, |Δi|>4): 2309; chains: 2; bounding box: 69×73×65 Å